Protein 1I26 (pdb70)

Structure (mmCIF, N/CA/C/O backbone):
data_1I26
#
_entry.id   1I26
#
loop_
_atom_site.group_PDB
_atom_site.id
_atom_site.type_symbol
_atom_site.label_atom_id
_atom_site.label_alt_id
_atom_site.label_comp_id
_atom_site.label_asym_id
_atom_site.label_entity_id
_atom_site.label_seq_id
_atom_site.pdbx_PDB_ins_code
_atom_site.Cartn_x
_atom_site.Cartn_y
_atom_site.Cartn_z
_atom_site.occupancy
_atom_site.B_iso_or_equiv
_atom_site.auth_seq_id
_atom_site.auth_comp_id
_atom_site.auth_asym_id
_atom_site.auth_atom_id
_atom_site.pdbx_PDB_model_num
ATOM 1 N N . ALA A 1 1 ? 2.870 -14.906 2.585 1.00 1.00 1 ALA A N 1
ATOM 2 C CA . ALA A 1 1 ? 3.403 -15.149 1.219 1.00 1.00 1 ALA A CA 1
ATOM 3 C C . ALA A 1 1 ? 2.874 -14.113 0.233 1.00 1.00 1 ALA A C 1
ATOM 4 O O . ALA A 1 1 ? 2.635 -14.419 -0.935 1.00 1.00 1 ALA A O 1
ATOM 13 N N . GLU A 1 2 ? 2.694 -12.886 0.711 1.00 1.00 2 GLU A N 1
ATOM 14 C CA . GLU A 1 2 ? 2.194 -11.804 -0.129 1.00 1.00 2 GLU A CA 1
ATOM 15 C C . GLU A 1 2 ? 3.234 -11.397 -1.168 1.00 1.00 2 GLU A C 1
ATOM 16 O O . GLU A 1 2 ? 4.434 -11.575 -0.962 1.00 1.00 2 GLU A O 1
ATOM 28 N N . LYS A 1 3 ? 2.764 -10.851 -2.285 1.00 1.00 3 LYS A N 1
ATOM 29 C CA . LYS A 1 3 ? 3.653 -10.418 -3.357 1.00 1.00 3 LYS A CA 1
ATOM 30 C C . LYS A 1 3 ? 4.496 -9.225 -2.917 1.00 1.00 3 LYS A C 1
ATOM 31 O O . LYS A 1 3 ? 4.369 -8.745 -1.790 1.00 1.00 3 LYS A O 1
ATOM 50 N N . ASP A 1 4 ? 5.355 -8.751 -3.813 1.00 1.00 4 ASP A N 1
ATOM 51 C CA . ASP A 1 4 ? 6.218 -7.614 -3.517 1.00 1.00 4 ASP A CA 1
ATOM 52 C C . ASP A 1 4 ? 5.392 -6.375 -3.188 1.00 1.00 4 ASP A C 1
ATOM 53 O O . ASP A 1 4 ? 5.630 -5.707 -2.181 1.00 1.00 4 ASP A O 1
ATOM 62 N N . CYS A 1 5 ? 4.419 -6.074 -4.042 1.00 1.00 5 CYS A N 1
ATOM 63 C CA . CYS A 1 5 ? 3.557 -4.915 -3.842 1.00 1.00 5 CYS A CA 1
ATOM 64 C C . CYS A 1 5 ? 2.600 -5.144 -2.677 1.00 1.00 5 CYS A C 1
ATOM 65 O O . CYS A 1 5 ? 2.381 -6.279 -2.255 1.00 1.00 5 CYS A O 1
ATOM 72 N N . ILE A 1 6 ? 2.034 -4.058 -2.160 1.00 1.00 6 ILE A N 1
ATOM 73 C CA . ILE A 1 6 ? 1.102 -4.139 -1.043 1.00 1.00 6 ILE A CA 1
ATOM 74 C C . ILE A 1 6 ? -0.306 -4.472 -1.523 1.00 1.00 6 ILE A C 1
ATOM 75 O O . ILE A 1 6 ? -0.836 -3.819 -2.422 1.00 1.00 6 ILE A O 1
ATOM 91 N N . ALA A 1 7 ? -0.908 -5.490 -0.917 1.00 1.00 7 ALA A N 1
ATOM 92 C CA . ALA A 1 7 ? -2.256 -5.906 -1.283 1.00 1.00 7 ALA A CA 1
ATOM 93 C C . ALA A 1 7 ? -3.286 -4.868 -0.843 1.00 1.00 7 ALA A C 1
ATOM 94 O O . ALA A 1 7 ? -3.001 -4.019 0.001 1.00 1.00 7 ALA A O 1
ATOM 101 N N . PRO A 1 8 ? -4.504 -4.924 -1.410 1.00 1.00 8 PRO A N 1
ATOM 102 C CA . PRO A 1 8 ? -5.577 -3.984 -1.068 1.00 1.00 8 PRO A CA 1
ATOM 103 C C . PRO A 1 8 ? -5.953 -4.054 0.407 1.00 1.00 8 PRO A C 1
ATOM 104 O O . PRO A 1 8 ? -6.167 -5.136 0.953 1.00 1.00 8 PRO A O 1
ATOM 115 N N . GLY A 1 9 ? -6.027 -2.893 1.048 1.00 1.00 9 GLY A N 1
ATOM 116 C CA . GLY A 1 9 ? -6.373 -2.845 2.456 1.00 1.00 9 GLY A CA 1
ATOM 117 C C . GLY A 1 9 ? -5.302 -3.456 3.339 1.00 1.00 9 GLY A C 1
ATOM 118 O O . GLY A 1 9 ? -5.557 -3.783 4.498 1.00 1.00 9 GLY A O 1
ATOM 122 N N . ALA A 1 10 ? -4.099 -3.610 2.792 1.00 1.00 10 ALA A N 1
ATOM 123 C CA . ALA A 1 10 ? -2.988 -4.185 3.541 1.00 1.00 10 ALA A CA 1
ATOM 124 C C . ALA A 1 10 ? -2.088 -3.091 4.109 1.00 1.00 10 ALA A C 1
ATOM 125 O O . ALA A 1 10 ? -1.892 -2.049 3.483 1.00 1.00 10 ALA A O 1
ATOM 132 N N . PRO A 1 11 ? -1.521 -3.313 5.307 1.00 1.00 11 PRO A N 1
ATOM 133 C CA . PRO A 1 11 ? -0.638 -2.338 5.951 1.00 1.00 11 PRO A CA 1
ATOM 134 C C . PRO A 1 11 ? 0.594 -2.034 5.108 1.00 1.00 11 PRO A C 1
ATOM 135 O O . PRO A 1 11 ? 1.634 -2.677 5.254 1.00 1.00 11 PRO A O 1
ATOM 146 N N . CYS A 1 12 ? 0.471 -1.047 4.227 1.00 1.00 12 CYS A N 1
ATOM 147 C CA . CYS A 1 12 ? 1.568 -0.652 3.363 1.00 1.00 12 CYS A CA 1
ATOM 148 C C . CYS A 1 12 ? 2.633 0.081 4.166 1.00 1.00 12 CYS A C 1
ATOM 149 O O . CYS A 1 12 ? 3.829 -0.050 3.904 1.00 1.00 12 CYS A O 1
ATOM 156 N N . PHE A 1 13 ? 2.183 0.851 5.149 1.00 1.00 13 PHE A N 1
ATOM 157 C CA . PHE A 1 13 ? 3.092 1.610 6.001 1.00 1.00 13 PHE A CA 1
ATOM 158 C C . PHE A 1 13 ? 4.084 0.685 6.699 1.00 1.00 13 PHE A C 1
ATOM 159 O O . PHE A 1 13 ? 3.716 -0.070 7.600 1.00 1.00 13 PHE A O 1
ATOM 176 N N . GLY A 1 14 ? 5.344 0.750 6.280 1.00 1.00 14 GLY A N 1
ATOM 177 C CA . GLY A 1 14 ? 6.368 -0.087 6.878 1.00 1.00 14 GLY A CA 1
ATOM 178 C C . GLY A 1 14 ? 7.462 -0.468 5.901 1.00 1.00 14 GLY A C 1
ATOM 179 O O . GLY A 1 14 ? 8.555 -0.864 6.307 1.00 1.00 14 GLY A O 1
ATOM 183 N N . THR A 1 15 ? 7.172 -0.350 4.610 1.00 1.00 15 THR A N 1
ATOM 184 C CA . THR A 1 15 ? 8.143 -0.688 3.575 1.00 1.00 15 THR A CA 1
ATOM 185 C C . THR A 1 15 ? 8.332 0.468 2.594 1.00 1.00 15 THR A C 1
ATOM 186 O O . THR A 1 15 ? 8.839 0.277 1.489 1.00 1.00 15 THR A O 1
ATOM 197 N N . ASP A 1 16 ? 7.921 1.668 3.002 1.00 1.00 16 ASP A N 1
ATOM 198 C CA . ASP A 1 16 ? 8.047 2.859 2.161 1.00 1.00 16 ASP A CA 1
ATOM 199 C C . ASP A 1 16 ? 7.640 2.579 0.713 1.00 1.00 16 ASP A C 1
ATOM 200 O O . ASP A 1 16 ? 8.101 3.252 -0.209 1.00 1.00 16 ASP A O 1
ATOM 209 N N . LYS A 1 17 ? 6.778 1.586 0.518 1.00 1.00 17 LYS A N 1
ATOM 210 C CA . LYS A 1 17 ? 6.317 1.226 -0.818 1.00 1.00 17 LYS A CA 1
ATOM 211 C C . LYS A 1 17 ? 4.797 1.342 -0.919 1.00 1.00 17 LYS A C 1
ATOM 212 O O . LYS A 1 17 ? 4.077 0.959 0.003 1.00 1.00 17 LYS A O 1
ATOM 231 N N . PRO A 1 18 ? 4.286 1.876 -2.043 1.00 1.00 18 PRO A N 1
ATOM 232 C CA . PRO A 1 18 ? 2.846 2.040 -2.253 1.00 1.00 18 PRO A CA 1
ATOM 233 C C . PRO A 1 18 ? 2.158 0.732 -2.625 1.00 1.00 18 PRO A C 1
ATOM 234 O O . PRO A 1 18 ? 2.783 -0.329 -2.641 1.00 1.00 18 PRO A O 1
ATOM 245 N N . CYS A 1 19 ? 0.867 0.817 -2.925 1.00 1.00 19 CYS A N 1
ATOM 246 C CA . CYS A 1 19 ? 0.090 -0.359 -3.300 1.00 1.00 19 CYS A CA 1
ATOM 247 C C . CYS A 1 19 ? 0.501 -0.868 -4.678 1.00 1.00 19 CYS A C 1
ATOM 248 O O . CYS A 1 19 ? 1.267 -0.217 -5.388 1.00 1.00 19 CYS A O 1
ATOM 255 N N . CYS A 1 20 ? -0.015 -2.035 -5.050 1.00 1.00 20 CYS A N 1
ATOM 256 C CA . CYS A 1 20 ? 0.295 -2.633 -6.344 1.00 1.00 20 CYS A CA 1
ATOM 257 C C . CYS A 1 20 ? -0.205 -1.759 -7.491 1.00 1.00 20 CYS A C 1
ATOM 258 O O . CYS A 1 20 ? 0.327 -1.812 -8.600 1.00 1.00 20 CYS A O 1
ATOM 265 N N . ASN A 1 21 ? -1.229 -0.956 -7.220 1.00 1.00 21 ASN A N 1
ATOM 266 C CA . ASN A 1 21 ? -1.798 -0.074 -8.226 1.00 1.00 21 ASN A CA 1
ATOM 267 C C . ASN A 1 21 ? -0.827 1.059 -8.561 1.00 1.00 21 ASN A C 1
ATOM 268 O O . ASN A 1 21 ? -0.206 1.635 -7.667 1.00 1.00 21 ASN A O 1
ATOM 279 N N . PRO A 1 22 ? -0.679 1.397 -9.857 1.00 1.00 22 PRO A N 1
ATOM 280 C CA . PRO A 1 22 ? 0.232 2.463 -10.295 1.00 1.00 22 PRO A CA 1
ATOM 281 C C . PRO A 1 22 ? -0.239 3.861 -9.903 1.00 1.00 22 PRO A C 1
ATOM 282 O O . PRO A 1 22 ? 0.399 4.857 -10.247 1.00 1.00 22 PRO A O 1
ATOM 293 N N . ARG A 1 23 ? -1.345 3.933 -9.178 1.00 1.00 23 ARG A N 1
ATOM 294 C CA . ARG A 1 23 ? -1.885 5.212 -8.735 1.00 1.00 23 ARG A CA 1
ATOM 295 C C . ARG A 1 23 ? -2.340 5.147 -7.277 1.00 1.00 23 ARG A C 1
ATOM 296 O O . ARG A 1 23 ? -3.008 6.058 -6.789 1.00 1.00 23 ARG A O 1
ATOM 317 N N . ALA A 1 24 ? -1.973 4.069 -6.583 1.00 1.00 24 ALA A N 1
ATOM 318 C CA . ALA A 1 24 ? -2.345 3.903 -5.183 1.00 1.00 24 ALA A CA 1
ATOM 319 C C . ALA A 1 24 ? -1.201 4.310 -4.262 1.00 1.00 24 ALA A C 1
ATOM 320 O O . ALA A 1 24 ? -0.129 3.706 -4.285 1.00 1.00 24 ALA A O 1
ATOM 327 N N . TRP A 1 25 ? -1.435 5.336 -3.449 1.00 1.00 25 TRP A N 1
ATOM 328 C CA . TRP A 1 25 ? -0.422 5.818 -2.521 1.00 1.00 25 TRP A CA 1
ATOM 329 C C . TRP A 1 25 ? -0.613 5.185 -1.149 1.00 1.00 25 TRP A C 1
ATOM 330 O O . TRP A 1 25 ? -1.680 4.655 -0.847 1.00 1.00 25 TRP A O 1
ATOM 351 N N . CYS A 1 26 ? 0.424 5.243 -0.323 1.00 1.00 26 CYS A N 1
ATOM 352 C CA . CYS A 1 26 ? 0.368 4.675 1.012 1.00 1.00 26 CYS A CA 1
ATOM 353 C C . CYS A 1 26 ? -0.557 5.492 1.911 1.00 1.00 26 CYS A C 1
ATOM 354 O O . CYS A 1 26 ? -0.638 6.714 1.785 1.00 1.00 26 CYS A O 1
ATOM 361 N N . SER A 1 27 ? -1.255 4.812 2.816 1.00 1.00 27 SER A N 1
ATOM 362 C CA . SER A 1 27 ? -2.172 5.482 3.731 1.00 1.00 27 SER A CA 1
ATOM 363 C C . SER A 1 27 ? -1.754 5.260 5.181 1.00 1.00 27 SER A C 1
ATOM 364 O O . SER A 1 27 ? -2.349 4.451 5.895 1.00 1.00 27 SER A O 1
ATOM 372 N N . SER A 1 28 ? -0.727 5.987 5.610 1.00 1.00 28 SER A N 1
ATOM 373 C CA . SER A 1 28 ? -0.229 5.874 6.975 1.00 1.00 28 SER A CA 1
ATOM 374 C C . SER A 1 28 ? -1.267 6.358 7.975 1.00 1.00 28 SER A C 1
ATOM 375 O O . SER A 1 28 ? -1.208 6.020 9.157 1.00 1.00 28 SER A O 1
ATOM 383 N N . TYR A 1 29 ? -2.238 7.121 7.488 1.00 1.00 29 TYR A N 1
ATOM 384 C CA . TYR A 1 29 ? -3.310 7.626 8.314 1.00 1.00 29 TYR A CA 1
ATOM 385 C C . TYR A 1 29 ? -3.893 6.496 9.131 1.00 1.00 29 TYR A C 1
ATOM 386 O O . TYR A 1 29 ? -4.194 6.635 10.316 1.00 1.00 29 TYR A O 1
ATOM 404 N N . ALA A 1 30 ? -4.037 5.371 8.457 1.00 1.00 30 ALA A N 1
ATOM 405 C CA . ALA A 1 30 ? -4.579 4.166 9.071 1.00 1.00 30 ALA A CA 1
ATOM 406 C C . ALA A 1 30 ? -3.730 2.948 8.727 1.00 1.00 30 ALA A C 1
ATOM 407 O O . ALA A 1 30 ? -4.221 1.819 8.727 1.00 1.00 30 ALA A O 1
ATOM 414 N N . ASN A 1 31 ? -2.451 3.183 8.433 1.00 1.00 31 ASN A N 1
ATOM 415 C CA . ASN A 1 31 ? -1.531 2.102 8.085 1.00 1.00 31 ASN A CA 1
ATOM 416 C C . ASN A 1 31 ? -2.166 1.143 7.079 1.00 1.00 31 ASN A C 1
ATOM 417 O O . ASN A 1 31 ? -2.695 0.097 7.455 1.00 1.00 31 ASN A O 1
ATOM 428 N N . LYS A 1 32 ? -2.113 1.506 5.800 1.00 1.00 32 LYS A N 1
ATOM 429 C CA . LYS A 1 32 ? -2.688 0.673 4.748 1.00 1.00 32 LYS A CA 1
ATOM 430 C C . LYS A 1 32 ? -2.521 1.328 3.381 1.00 1.00 32 LYS A C 1
ATOM 431 O O . LYS A 1 32 ? -2.404 2.548 3.278 1.00 1.00 32 LYS A O 1
ATOM 450 N N . CYS A 1 33 ? -2.510 0.511 2.333 1.00 1.00 33 CYS A N 1
ATOM 451 C CA . CYS A 1 33 ? -2.358 1.013 0.977 1.00 1.00 33 CYS A CA 1
ATOM 452 C C . CYS A 1 33 ? -3.608 1.776 0.537 1.00 1.00 33 CYS A C 1
ATOM 453 O O . CYS A 1 33 ? -4.722 1.257 0.604 1.00 1.00 33 CYS A O 1
ATOM 460 N N . LEU A 1 34 ? -3.413 3.013 0.095 1.00 1.00 34 LEU A N 1
ATOM 461 C CA . LEU A 1 34 ? -4.514 3.852 -0.351 1.00 1.00 34 LEU A CA 1
ATOM 462 C C . LEU A 1 34 ? -4.748 3.687 -1.852 1.00 1.00 34 LEU A C 1
ATOM 463 O O . LEU A 1 34 ? -3.766 3.789 -2.618 1.00 1.00 34 LEU A O 1
ATOM 480 N N . ALA A 1 1 ? 5.214 -14.537 2.294 1.00 1.00 1 ALA A N 2
ATOM 481 C CA . ALA A 1 1 ? 4.864 -13.118 2.020 1.00 1.00 1 ALA A CA 2
ATOM 482 C C . ALA A 1 1 ? 4.571 -12.903 0.540 1.00 1.00 1 ALA A C 2
ATOM 483 O O . ALA A 1 1 ? 5.263 -13.440 -0.325 1.00 1.00 1 ALA A O 2
ATOM 492 N N . GLU A 1 2 ? 3.541 -12.112 0.255 1.00 1.00 2 GLU A N 2
ATOM 493 C CA . GLU A 1 2 ? 3.157 -11.825 -1.122 1.00 1.00 2 GLU A CA 2
ATOM 494 C C . GLU A 1 2 ? 4.291 -11.133 -1.871 1.00 1.00 2 GLU A C 2
ATOM 495 O O . GLU A 1 2 ? 5.391 -10.973 -1.342 1.00 1.00 2 GLU A O 2
ATOM 507 N N . LYS A 1 3 ? 4.015 -10.724 -3.105 1.00 1.00 3 LYS A N 2
ATOM 508 C CA . LYS A 1 3 ? 5.013 -10.049 -3.927 1.00 1.00 3 LYS A CA 2
ATOM 509 C C . LYS A 1 3 ? 5.479 -8.756 -3.265 1.00 1.00 3 LYS A C 2
ATOM 510 O O . LYS A 1 3 ? 5.117 -8.466 -2.124 1.00 1.00 3 LYS A O 2
ATOM 529 N N . ASP A 1 4 ? 6.282 -7.983 -3.988 1.00 1.00 4 ASP A N 2
ATOM 530 C CA . ASP A 1 4 ? 6.798 -6.721 -3.470 1.00 1.00 4 ASP A CA 2
ATOM 531 C C . ASP A 1 4 ? 5.657 -5.764 -3.136 1.00 1.00 4 ASP A C 2
ATOM 532 O O . ASP A 1 4 ? 5.601 -5.208 -2.040 1.00 1.00 4 ASP A O 2
ATOM 541 N N . CYS A 1 5 ? 4.750 -5.578 -4.089 1.00 1.00 5 CYS A N 2
ATOM 542 C CA . CYS A 1 5 ? 3.610 -4.688 -3.897 1.00 1.00 5 CYS A CA 2
ATOM 543 C C . CYS A 1 5 ? 2.625 -5.274 -2.891 1.00 1.00 5 CYS A C 2
ATOM 544 O O . CYS A 1 5 ? 2.623 -6.480 -2.642 1.00 1.00 5 CYS A O 2
ATOM 551 N N . ILE A 1 6 ? 1.787 -4.416 -2.316 1.00 1.00 6 ILE A N 2
ATOM 552 C CA . ILE A 1 6 ? 0.799 -4.859 -1.339 1.00 1.00 6 ILE A CA 2
ATOM 553 C C . ILE A 1 6 ? -0.624 -4.593 -1.828 1.00 1.00 6 ILE A C 2
ATOM 554 O O . ILE A 1 6 ? -0.871 -3.639 -2.568 1.00 1.00 6 ILE A O 2
ATOM 570 N N . ALA A 1 7 ? -1.553 -5.450 -1.411 1.00 1.00 7 ALA A N 2
ATOM 571 C CA . ALA A 1 7 ? -2.952 -5.319 -1.801 1.00 1.00 7 ALA A CA 2
ATOM 572 C C . ALA A 1 7 ? -3.610 -4.112 -1.133 1.00 1.00 7 ALA A C 2
ATOM 573 O O . ALA A 1 7 ? -3.366 -3.831 0.042 1.00 1.00 7 ALA A O 2
ATOM 580 N N . PRO A 1 8 ? -4.465 -3.383 -1.873 1.00 1.00 8 PRO A N 2
ATOM 581 C CA . PRO A 1 8 ? -5.163 -2.208 -1.342 1.00 1.00 8 PRO A CA 2
ATOM 582 C C . PRO A 1 8 ? -6.031 -2.552 -0.138 1.00 1.00 8 PRO A C 2
ATOM 583 O O . PRO A 1 8 ? -6.810 -3.505 -0.173 1.00 1.00 8 PRO A O 2
ATOM 594 N N . GLY A 1 9 ? -5.888 -1.772 0.927 1.00 1.00 9 GLY A N 2
ATOM 595 C CA . GLY A 1 9 ? -6.662 -2.012 2.129 1.00 1.00 9 GLY A CA 2
ATOM 596 C C . GLY A 1 9 ? -5.838 -2.646 3.233 1.00 1.00 9 GLY A C 2
ATOM 597 O O . GLY A 1 9 ? -6.177 -2.531 4.411 1.00 1.00 9 GLY A O 2
ATOM 601 N N . ALA A 1 10 ? -4.753 -3.317 2.855 1.00 1.00 10 ALA A N 2
ATOM 602 C CA . ALA A 1 10 ? -3.885 -3.968 3.829 1.00 1.00 10 ALA A CA 2
ATOM 603 C C . ALA A 1 10 ? -2.949 -2.960 4.492 1.00 1.00 10 ALA A C 2
ATOM 604 O O . ALA A 1 10 ? -2.703 -1.878 3.955 1.00 1.00 10 ALA A O 2
ATOM 611 N N . PRO A 1 11 ? -2.400 -3.304 5.669 1.00 1.00 11 PRO A N 2
ATOM 612 C CA . PRO A 1 11 ? -1.482 -2.421 6.386 1.00 1.00 11 PRO A CA 2
ATOM 613 C C . PRO A 1 11 ? -0.176 -2.251 5.625 1.00 1.00 11 PRO A C 2
ATOM 614 O O . PRO A 1 11 ? 0.773 -3.011 5.820 1.00 1.00 11 PRO A O 2
ATOM 625 N N . CYS A 1 12 ? -0.136 -1.253 4.749 1.00 1.00 12 CYS A N 2
ATOM 626 C CA . CYS A 1 12 ? 1.050 -0.990 3.951 1.00 1.00 12 CYS A CA 2
ATOM 627 C C . CYS A 1 12 ? 2.169 -0.453 4.831 1.00 1.00 12 CYS A C 2
ATOM 628 O O . CYS A 1 12 ? 3.348 -0.707 4.586 1.00 1.00 12 CYS A O 2
ATOM 635 N N . PHE A 1 13 ? 1.783 0.288 5.862 1.00 1.00 13 PHE A N 2
ATOM 636 C CA . PHE A 1 13 ? 2.747 0.865 6.794 1.00 1.00 13 PHE A CA 2
ATOM 637 C C . PHE A 1 13 ? 3.680 -0.206 7.352 1.00 1.00 13 PHE A C 2
ATOM 638 O O . PHE A 1 13 ? 3.258 -1.064 8.128 1.00 1.00 13 PHE A O 2
ATOM 655 N N . GLY A 1 14 ? 4.950 -0.150 6.960 1.00 1.00 14 GLY A N 2
ATOM 656 C CA . GLY A 1 14 ? 5.913 -1.123 7.443 1.00 1.00 14 GLY A CA 2
ATOM 657 C C . GLY A 1 14 ? 7.013 -1.423 6.443 1.00 1.00 14 GLY A C 2
ATOM 658 O O . GLY A 1 14 ? 8.062 -1.951 6.811 1.00 1.00 14 GLY A O 2
ATOM 662 N N . THR A 1 15 ? 6.778 -1.092 5.179 1.00 1.00 15 THR A N 2
ATOM 663 C CA . THR A 1 15 ? 7.766 -1.341 4.135 1.00 1.00 15 THR A CA 2
ATOM 664 C C . THR A 1 15 ? 7.895 -0.148 3.181 1.00 1.00 15 THR A C 2
ATOM 665 O O . THR A 1 15 ? 8.529 -0.246 2.131 1.00 1.00 15 THR A O 2
ATOM 676 N N . ASP A 1 16 ? 7.300 0.981 3.561 1.00 1.00 16 ASP A N 2
ATOM 677 C CA . ASP A 1 16 ? 7.357 2.205 2.760 1.00 1.00 16 ASP A CA 2
ATOM 678 C C . ASP A 1 16 ? 7.100 1.953 1.273 1.00 1.00 16 ASP A C 2
ATOM 679 O O . ASP A 1 16 ? 7.516 2.745 0.427 1.00 1.00 16 ASP A O 2
ATOM 688 N N . LYS A 1 17 ? 6.408 0.866 0.954 1.00 1.00 17 LYS A N 2
ATOM 689 C CA . LYS A 1 17 ? 6.102 0.549 -0.441 1.00 1.00 17 LYS A CA 2
ATOM 690 C C . LYS A 1 17 ? 4.623 0.787 -0.738 1.00 1.00 17 LYS A C 2
ATOM 691 O O . LYS A 1 17 ? 3.759 0.455 0.074 1.00 1.00 17 LYS A O 2
ATOM 710 N N . PRO A 1 18 ? 4.308 1.374 -1.908 1.00 1.00 18 PRO A N 2
ATOM 711 C CA . PRO A 1 18 ? 2.926 1.660 -2.299 1.00 1.00 18 PRO A CA 2
ATOM 712 C C . PRO A 1 18 ? 2.182 0.425 -2.791 1.00 1.00 18 PRO A C 2
ATOM 713 O O . PRO A 1 18 ? 2.712 -0.687 -2.775 1.00 1.00 18 PRO A O 2
ATOM 724 N N . CYS A 1 19 ? 0.946 0.634 -3.230 1.00 1.00 19 CYS A N 2
ATOM 725 C CA . CYS A 1 19 ? 0.114 -0.452 -3.732 1.00 1.00 19 CYS A CA 2
ATOM 726 C C . CYS A 1 19 ? 0.619 -0.955 -5.078 1.00 1.00 19 CYS A C 2
ATOM 727 O O . CYS A 1 19 ? 1.357 -0.260 -5.775 1.00 1.00 19 CYS A O 2
ATOM 734 N N . CYS A 1 20 ? 0.201 -2.161 -5.447 1.00 1.00 20 CYS A N 2
ATOM 735 C CA . CYS A 1 20 ? 0.599 -2.741 -6.722 1.00 1.00 20 CYS A CA 2
ATOM 736 C C . CYS A 1 20 ? 0.043 -1.910 -7.871 1.00 1.00 20 CYS A C 2
ATOM 737 O O . CYS A 1 20 ? 0.678 -1.767 -8.916 1.00 1.00 20 CYS A O 2
ATOM 744 N N . ASN A 1 21 ? -1.148 -1.356 -7.661 1.00 1.00 21 ASN A N 2
ATOM 745 C CA . ASN A 1 21 ? -1.800 -0.528 -8.664 1.00 1.00 21 ASN A CA 2
ATOM 746 C C . ASN A 1 21 ? -1.069 0.804 -8.820 1.00 1.00 21 ASN A C 2
ATOM 747 O O . ASN A 1 21 ? -0.651 1.407 -7.831 1.00 1.00 21 ASN A O 2
ATOM 758 N N . PRO A 1 22 ? -0.909 1.291 -10.065 1.00 1.00 22 PRO A N 2
ATOM 759 C CA . PRO A 1 22 ? -0.226 2.562 -10.328 1.00 1.00 22 PRO A CA 2
ATOM 760 C C . PRO A 1 22 ? -1.040 3.776 -9.889 1.00 1.00 22 PRO A C 2
ATOM 761 O O . PRO A 1 22 ? -0.637 4.918 -10.112 1.00 1.00 22 PRO A O 2
ATOM 772 N N . ARG A 1 23 ? -2.182 3.525 -9.261 1.00 1.00 23 ARG A N 2
ATOM 773 C CA . ARG A 1 23 ? -3.048 4.594 -8.786 1.00 1.00 23 ARG A CA 2
ATOM 774 C C . ARG A 1 23 ? -3.234 4.527 -7.270 1.00 1.00 23 ARG A C 2
ATOM 775 O O . ARG A 1 23 ? -3.809 5.436 -6.671 1.00 1.00 23 ARG A O 2
ATOM 796 N N . ALA A 1 24 ? -2.749 3.451 -6.649 1.00 1.00 24 ALA A N 2
ATOM 797 C CA . ALA A 1 24 ? -2.874 3.288 -5.204 1.00 1.00 24 ALA A CA 2
ATOM 798 C C . ALA A 1 24 ? -1.535 3.521 -4.510 1.00 1.00 24 ALA A C 2
ATOM 799 O O . ALA A 1 24 ? -0.498 3.032 -4.961 1.00 1.00 24 ALA A O 2
ATOM 806 N N . TRP A 1 25 ? -1.557 4.280 -3.415 1.00 1.00 25 TRP A N 2
ATOM 807 C CA . TRP A 1 25 ? -0.339 4.584 -2.682 1.00 1.00 25 TRP A CA 2
ATOM 808 C C . TRP A 1 25 ? -0.468 4.235 -1.201 1.00 1.00 25 TRP A C 2
ATOM 809 O O . TRP A 1 25 ? -1.552 3.911 -0.715 1.00 1.00 25 TRP A O 2
ATOM 830 N N . CYS A 1 26 ? 0.658 4.298 -0.498 1.00 1.00 26 CYS A N 2
ATOM 831 C CA . CYS A 1 26 ? 0.711 3.989 0.925 1.00 1.00 26 CYS A CA 2
ATOM 832 C C . CYS A 1 26 ? 0.018 5.062 1.766 1.00 1.00 26 CYS A C 2
ATOM 833 O O . CYS A 1 26 ? 0.133 6.255 1.483 1.00 1.00 26 CYS A O 2
ATOM 840 N N . SER A 1 27 ? -0.683 4.631 2.815 1.00 1.00 27 SER A N 2
ATOM 841 C CA . SER A 1 27 ? -1.372 5.555 3.712 1.00 1.00 27 SER A CA 2
ATOM 842 C C . SER A 1 27 ? -0.982 5.280 5.162 1.00 1.00 27 SER A C 2
ATOM 843 O O . SER A 1 27 ? -1.748 4.684 5.926 1.00 1.00 27 SER A O 2
ATOM 851 N N . SER A 1 28 ? 0.217 5.718 5.534 1.00 1.00 28 SER A N 2
ATOM 852 C CA . SER A 1 28 ? 0.714 5.525 6.889 1.00 1.00 28 SER A CA 2
ATOM 853 C C . SER A 1 28 ? -0.106 6.329 7.886 1.00 1.00 28 SER A C 2
ATOM 854 O O . SER A 1 28 ? -0.116 6.031 9.080 1.00 1.00 28 SER A O 2
ATOM 862 N N . TYR A 1 29 ? -0.822 7.328 7.381 1.00 1.00 29 TYR A N 2
ATOM 863 C CA . TYR A 1 29 ? -1.674 8.160 8.197 1.00 1.00 29 TYR A CA 2
ATOM 864 C C . TYR A 1 29 ? -2.532 7.293 9.088 1.00 1.00 29 TYR A C 2
ATOM 865 O O . TYR A 1 29 ? -2.748 7.581 10.265 1.00 1.00 29 TYR A O 2
ATOM 883 N N . ALA A 1 30 ? -3.013 6.221 8.489 1.00 1.00 30 ALA A N 2
ATOM 884 C CA . ALA A 1 30 ? -3.861 5.266 9.188 1.00 1.00 30 ALA A CA 2
ATOM 885 C C . ALA A 1 30 ? -3.453 3.835 8.866 1.00 1.00 30 ALA A C 2
ATOM 886 O O . ALA A 1 30 ? -4.278 2.922 8.909 1.00 1.00 30 ALA A O 2
ATOM 893 N N . ASN A 1 31 ? -2.176 3.646 8.539 1.00 1.00 31 ASN A N 2
ATOM 894 C CA . ASN A 1 31 ? -1.657 2.322 8.203 1.00 1.00 31 ASN A CA 2
ATOM 895 C C . ASN A 1 31 ? -2.609 1.586 7.260 1.00 1.00 31 ASN A C 2
ATOM 896 O O . ASN A 1 31 ? -3.482 0.840 7.703 1.00 1.00 31 ASN A O 2
ATOM 907 N N . LYS A 1 32 ? -2.441 1.804 5.958 1.00 1.00 32 LYS A N 2
ATOM 908 C CA . LYS A 1 32 ? -3.289 1.156 4.960 1.00 1.00 32 LYS A CA 2
ATOM 909 C C . LYS A 1 32 ? -3.089 1.776 3.584 1.00 1.00 32 LYS A C 2
ATOM 910 O O . LYS A 1 32 ? -2.716 2.937 3.469 1.00 1.00 32 LYS A O 2
ATOM 929 N N . CYS A 1 33 ? -3.339 0.996 2.541 1.00 1.00 33 CYS A N 2
ATOM 930 C CA . CYS A 1 33 ? -3.190 1.482 1.178 1.00 1.00 33 CYS A CA 2
ATOM 931 C C . CYS A 1 33 ? -4.273 2.486 0.823 1.00 1.00 33 CYS A C 2
ATOM 932 O O . CYS A 1 33 ? -5.172 2.772 1.614 1.00 1.00 33 CYS A O 2
ATOM 939 N N . LEU A 1 34 ? -4.166 3.003 -0.386 1.00 1.00 34 LEU A N 2
ATOM 940 C CA . LEU A 1 34 ? -5.114 3.975 -0.909 1.00 1.00 34 LEU A CA 2
ATOM 941 C C . LEU A 1 34 ? -5.623 3.548 -2.279 1.00 1.00 34 LEU A C 2
ATOM 942 O O . LEU A 1 34 ? -4.827 3.593 -3.239 1.00 1.00 34 LEU A O 2
ATOM 959 N N . ALA A 1 1 ? -0.832 -15.792 -3.452 1.00 1.00 1 ALA A N 3
ATOM 960 C CA . ALA A 1 1 ? 0.594 -15.499 -3.749 1.00 1.00 1 ALA A CA 3
ATOM 961 C C . ALA A 1 1 ? 0.876 -14.003 -3.657 1.00 1.00 1 ALA A C 3
ATOM 962 O O . ALA A 1 1 ? 0.957 -13.313 -4.673 1.00 1.00 1 ALA A O 3
ATOM 971 N N . GLU A 1 2 ? 1.025 -13.509 -2.433 1.00 1.00 2 GLU A N 3
ATOM 972 C CA . GLU A 1 2 ? 1.299 -12.094 -2.208 1.00 1.00 2 GLU A CA 3
ATOM 973 C C . GLU A 1 2 ? 2.708 -11.733 -2.667 1.00 1.00 2 GLU A C 3
ATOM 974 O O . GLU A 1 2 ? 3.695 -12.183 -2.086 1.00 1.00 2 GLU A O 3
ATOM 986 N N . LYS A 1 3 ? 2.793 -10.917 -3.712 1.00 1.00 3 LYS A N 3
ATOM 987 C CA . LYS A 1 3 ? 4.082 -10.495 -4.249 1.00 1.00 3 LYS A CA 3
ATOM 988 C C . LYS A 1 3 ? 4.788 -9.546 -3.286 1.00 1.00 3 LYS A C 3
ATOM 989 O O . LYS A 1 3 ? 4.363 -9.376 -2.143 1.00 1.00 3 LYS A O 3
ATOM 1008 N N . ASP A 1 4 ? 5.869 -8.931 -3.754 1.00 1.00 4 ASP A N 3
ATOM 1009 C CA . ASP A 1 4 ? 6.635 -8.000 -2.934 1.00 1.00 4 ASP A CA 3
ATOM 1010 C C . ASP A 1 4 ? 5.768 -6.823 -2.494 1.00 1.00 4 ASP A C 3
ATOM 1011 O O . ASP A 1 4 ? 5.963 -6.266 -1.415 1.00 1.00 4 ASP A O 3
ATOM 1020 N N . CYS A 1 5 ? 4.812 -6.452 -3.339 1.00 1.00 5 CYS A N 3
ATOM 1021 C CA . CYS A 1 5 ? 3.915 -5.342 -3.038 1.00 1.00 5 CYS A CA 3
ATOM 1022 C C . CYS A 1 5 ? 2.923 -5.725 -1.945 1.00 1.00 5 CYS A C 3
ATOM 1023 O O . CYS A 1 5 ? 2.995 -6.818 -1.383 1.00 1.00 5 CYS A O 3
ATOM 1030 N N . ILE A 1 6 ? 1.998 -4.818 -1.645 1.00 1.00 6 ILE A N 3
ATOM 1031 C CA . ILE A 1 6 ? 0.995 -5.065 -0.617 1.00 1.00 6 ILE A CA 3
ATOM 1032 C C . ILE A 1 6 ? -0.394 -4.632 -1.078 1.00 1.00 6 ILE A C 3
ATOM 1033 O O . ILE A 1 6 ? -0.618 -3.466 -1.403 1.00 1.00 6 ILE A O 3
ATOM 1049 N N . ALA A 1 7 ? -1.324 -5.582 -1.105 1.00 1.00 7 ALA A N 3
ATOM 1050 C CA . ALA A 1 7 ? -2.694 -5.306 -1.521 1.00 1.00 7 ALA A CA 3
ATOM 1051 C C . ALA A 1 7 ? -3.426 -4.458 -0.482 1.00 1.00 7 ALA A C 3
ATOM 1052 O O . ALA A 1 7 ? -2.911 -4.219 0.611 1.00 1.00 7 ALA A O 3
ATOM 1059 N N . PRO A 1 8 ? -4.647 -3.998 -0.807 1.00 1.00 8 PRO A N 3
ATOM 1060 C CA . PRO A 1 8 ? -5.453 -3.179 0.106 1.00 1.00 8 PRO A CA 3
ATOM 1061 C C . PRO A 1 8 ? -5.630 -3.841 1.467 1.00 1.00 8 PRO A C 3
ATOM 1062 O O . PRO A 1 8 ? -5.832 -5.052 1.557 1.00 1.00 8 PRO A O 3
ATOM 1073 N N . GLY A 1 9 ? -5.550 -3.042 2.527 1.00 1.00 9 GLY A N 3
ATOM 1074 C CA . GLY A 1 9 ? -5.701 -3.576 3.866 1.00 1.00 9 GLY A CA 3
ATOM 1075 C C . GLY A 1 9 ? -4.367 -3.869 4.524 1.00 1.00 9 GLY A C 3
ATOM 1076 O O . GLY A 1 9 ? -4.254 -3.847 5.749 1.00 1.00 9 GLY A O 3
ATOM 1080 N N . ALA A 1 10 ? -3.354 -4.143 3.708 1.00 1.00 10 ALA A N 3
ATOM 1081 C CA . ALA A 1 10 ? -2.023 -4.440 4.219 1.00 1.00 10 ALA A CA 3
ATOM 1082 C C . ALA A 1 10 ? -1.377 -3.190 4.816 1.00 1.00 10 ALA A C 3
ATOM 1083 O O . ALA A 1 10 ? -1.355 -2.133 4.182 1.00 1.00 10 ALA A O 3
ATOM 1090 N N . PRO A 1 11 ? -0.842 -3.292 6.048 1.00 1.00 11 PRO A N 3
ATOM 1091 C CA . PRO A 1 11 ? -0.198 -2.161 6.725 1.00 1.00 11 PRO A CA 3
ATOM 1092 C C . PRO A 1 11 ? 1.040 -1.670 5.986 1.00 1.00 11 PRO A C 3
ATOM 1093 O O . PRO A 1 11 ? 2.157 -2.105 6.265 1.00 1.00 11 PRO A O 3
ATOM 1104 N N . CYS A 1 12 ? 0.833 -0.759 5.042 1.00 1.00 12 CYS A N 3
ATOM 1105 C CA . CYS A 1 12 ? 1.927 -0.205 4.261 1.00 1.00 12 CYS A CA 3
ATOM 1106 C C . CYS A 1 12 ? 2.699 0.843 5.062 1.00 1.00 12 CYS A C 3
ATOM 1107 O O . CYS A 1 12 ? 3.880 1.080 4.805 1.00 1.00 12 CYS A O 3
ATOM 1114 N N . PHE A 1 13 ? 2.013 1.472 6.026 1.00 1.00 13 PHE A N 3
ATOM 1115 C CA . PHE A 1 13 ? 2.611 2.510 6.879 1.00 1.00 13 PHE A CA 3
ATOM 1116 C C . PHE A 1 13 ? 4.140 2.472 6.849 1.00 1.00 13 PHE A C 3
ATOM 1117 O O . PHE A 1 13 ? 4.761 1.543 7.364 1.00 1.00 13 PHE A O 3
ATOM 1134 N N . GLY A 1 14 ? 4.732 3.490 6.235 1.00 1.00 14 GLY A N 3
ATOM 1135 C CA . GLY A 1 14 ? 6.177 3.564 6.135 1.00 1.00 14 GLY A CA 3
ATOM 1136 C C . GLY A 1 14 ? 6.623 4.175 4.826 1.00 1.00 14 GLY A C 3
ATOM 1137 O O . GLY A 1 14 ? 7.647 4.853 4.762 1.00 1.00 14 GLY A O 3
ATOM 1141 N N . THR A 1 15 ? 5.837 3.932 3.783 1.00 1.00 15 THR A N 3
ATOM 1142 C CA . THR A 1 15 ? 6.115 4.454 2.441 1.00 1.00 15 THR A CA 3
ATOM 1143 C C . THR A 1 15 ? 7.191 3.640 1.720 1.00 1.00 15 THR A C 3
ATOM 1144 O O . THR A 1 15 ? 7.385 3.796 0.516 1.00 1.00 15 THR A O 3
ATOM 1155 N N . ASP A 1 16 ? 7.886 2.768 2.447 1.00 1.00 16 ASP A N 3
ATOM 1156 C CA . ASP A 1 16 ? 8.931 1.947 1.849 1.00 1.00 16 ASP A CA 3
ATOM 1157 C C . ASP A 1 16 ? 8.348 0.755 1.091 1.00 1.00 16 ASP A C 3
ATOM 1158 O O . ASP A 1 16 ? 9.077 -0.156 0.699 1.00 1.00 16 ASP A O 3
ATOM 1167 N N . LYS A 1 17 ? 7.035 0.767 0.885 1.00 1.00 17 LYS A N 3
ATOM 1168 C CA . LYS A 1 17 ? 6.364 -0.312 0.172 1.00 1.00 17 LYS A CA 3
ATOM 1169 C C . LYS A 1 17 ? 4.913 0.056 -0.128 1.00 1.00 17 LYS A C 3
ATOM 1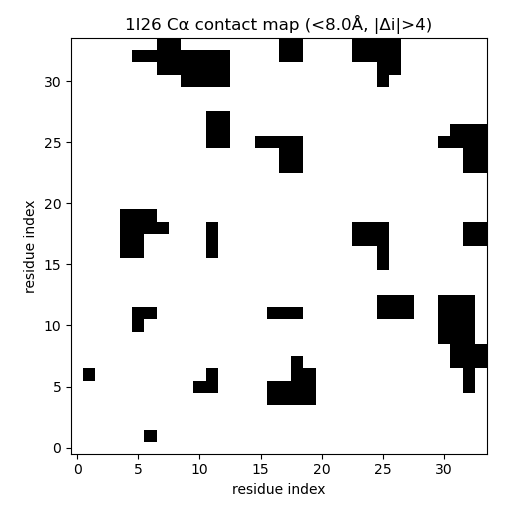170 O O . LYS A 1 17 ? 4.012 -0.267 0.647 1.00 1.00 17 LYS A O 3
ATOM 1189 N N . PRO A 1 18 ? 4.662 0.739 -1.258 1.00 1.00 18 PRO A N 3
ATOM 1190 C CA . PRO A 1 18 ? 3.309 1.145 -1.646 1.00 1.00 18 PRO A CA 3
ATOM 1191 C C . PRO A 1 18 ? 2.442 -0.044 -2.034 1.00 1.00 18 PRO A C 3
ATOM 1192 O O . PRO A 1 18 ? 2.865 -1.196 -1.929 1.00 1.00 18 PRO A O 3
ATOM 1203 N N . CYS A 1 19 ? 1.227 0.241 -2.484 1.00 1.00 19 CYS A N 3
ATOM 1204 C CA . CYS A 1 19 ? 0.303 -0.810 -2.890 1.00 1.00 19 CYS A CA 3
ATOM 1205 C C . CYS A 1 19 ? 0.758 -1.466 -4.188 1.00 1.00 19 CYS A C 3
ATOM 1206 O O . CYS A 1 19 ? 1.603 -0.928 -4.904 1.00 1.00 19 CYS A O 3
ATOM 1213 N N . CYS A 1 20 ? 0.189 -2.628 -4.489 1.00 1.00 20 CYS A N 3
ATOM 1214 C CA . CYS A 1 20 ? 0.534 -3.353 -5.707 1.00 1.00 20 CYS A CA 3
ATOM 1215 C C . CYS A 1 20 ? 0.246 -2.505 -6.941 1.00 1.00 20 CYS A C 3
ATOM 1216 O O . CYS A 1 20 ? 1.007 -2.521 -7.909 1.00 1.00 20 CYS A O 3
ATOM 1223 N N . ASN A 1 21 ? -0.855 -1.761 -6.899 1.00 1.00 21 ASN A N 3
ATOM 1224 C CA . ASN A 1 21 ? -1.240 -0.902 -8.010 1.00 1.00 21 ASN A CA 3
ATOM 1225 C C . ASN A 1 21 ? -0.286 0.285 -8.131 1.00 1.00 21 ASN A C 3
ATOM 1226 O O . ASN A 1 21 ? 0.075 0.902 -7.129 1.00 1.00 21 ASN A O 3
ATOM 1237 N N . PRO A 1 22 ? 0.135 0.628 -9.363 1.00 1.00 22 PRO A N 3
ATOM 1238 C CA . PRO A 1 22 ? 1.051 1.751 -9.597 1.00 1.00 22 PRO A CA 3
ATOM 1239 C C . PRO A 1 22 ? 0.395 3.111 -9.374 1.00 1.00 22 PRO A C 3
ATOM 1240 O O . PRO A 1 22 ? 1.021 4.152 -9.575 1.00 1.00 22 PRO A O 3
ATOM 1251 N N . ARG A 1 23 ? -0.862 3.096 -8.952 1.00 1.00 23 ARG A N 3
ATOM 1252 C CA . ARG A 1 23 ? -1.600 4.323 -8.695 1.00 1.00 23 ARG A CA 3
ATOM 1253 C C . ARG A 1 23 ? -2.030 4.414 -7.230 1.00 1.00 23 ARG A C 3
ATOM 1254 O O . ARG A 1 23 ? -2.540 5.444 -6.790 1.00 1.00 23 ARG A O 3
ATOM 1275 N N . ALA A 1 24 ? -1.824 3.334 -6.476 1.00 1.00 24 ALA A N 3
ATOM 1276 C CA . ALA A 1 24 ? -2.196 3.308 -5.066 1.00 1.00 24 ALA A CA 3
ATOM 1277 C C . ALA A 1 24 ? -1.012 3.674 -4.176 1.00 1.00 24 ALA A C 3
ATOM 1278 O O . ALA A 1 24 ? -0.029 2.934 -4.095 1.00 1.00 24 ALA A O 3
ATOM 1285 N N . TRP A 1 25 ? -1.116 4.817 -3.504 1.00 1.00 25 TRP A N 3
ATOM 1286 C CA . TRP A 1 25 ? -0.058 5.281 -2.616 1.00 1.00 25 TRP A CA 3
ATOM 1287 C C . TRP A 1 25 ? -0.305 4.789 -1.196 1.00 1.00 25 TRP A C 3
ATOM 1288 O O . TRP A 1 25 ? -1.349 4.210 -0.910 1.00 1.00 25 TRP A O 3
ATOM 1309 N N . CYS A 1 26 ? 0.658 5.018 -0.313 1.00 1.00 26 CYS A N 3
ATOM 1310 C CA . CYS A 1 26 ? 0.541 4.591 1.071 1.00 1.00 26 CYS A CA 3
ATOM 1311 C C . CYS A 1 26 ? -0.506 5.417 1.819 1.00 1.00 26 CYS A C 3
ATOM 1312 O O . CYS A 1 26 ? -0.649 6.616 1.580 1.00 1.00 26 CYS A O 3
ATOM 1319 N N . SER A 1 27 ? -1.230 4.769 2.731 1.00 1.00 27 SER A N 3
ATOM 1320 C CA . SER A 1 27 ? -2.255 5.445 3.516 1.00 1.00 27 SER A CA 3
ATOM 1321 C C . SER A 1 27 ? -1.931 5.356 5.004 1.00 1.00 27 SER A C 3
ATOM 1322 O O . SER A 1 27 ? -2.539 4.576 5.738 1.00 1.00 27 SER A O 3
ATOM 1330 N N . SER A 1 28 ? -0.964 6.155 5.442 1.00 1.00 28 SER A N 3
ATOM 1331 C CA . SER A 1 28 ? -0.552 6.164 6.839 1.00 1.00 28 SER A CA 3
ATOM 1332 C C . SER A 1 28 ? -1.692 6.593 7.751 1.00 1.00 28 SER A C 3
ATOM 1333 O O . SER A 1 28 ? -1.668 6.328 8.953 1.00 1.00 28 SER A O 3
ATOM 1341 N N . TYR A 1 29 ? -2.705 7.224 7.169 1.00 1.00 29 TYR A N 3
ATOM 1342 C CA . TYR A 1 29 ? -3.869 7.660 7.908 1.00 1.00 29 TYR A CA 3
ATOM 1343 C C . TYR A 1 29 ? -4.360 6.535 8.792 1.00 1.00 29 TYR A C 3
ATOM 1344 O O . TYR A 1 29 ? -4.719 6.727 9.954 1.00 1.00 29 TYR A O 3
ATOM 1362 N N . ALA A 1 30 ? -4.359 5.355 8.202 1.00 1.00 30 ALA A N 3
ATOM 1363 C CA . ALA A 1 30 ? -4.792 4.145 8.888 1.00 1.00 30 ALA A CA 3
ATOM 1364 C C . ALA A 1 30 ? -3.818 2.996 8.649 1.00 1.00 30 ALA A C 3
ATOM 1365 O O . ALA A 1 30 ? -4.196 1.827 8.726 1.00 1.00 30 ALA A O 3
ATOM 1372 N N . ASN A 1 31 ? -2.562 3.335 8.360 1.00 1.00 31 ASN A N 3
ATOM 1373 C CA . ASN A 1 31 ? -1.531 2.328 8.110 1.00 1.00 31 ASN A CA 3
ATOM 1374 C C . ASN A 1 31 ? -2.043 1.236 7.170 1.00 1.00 31 ASN A C 3
ATOM 1375 O O . ASN A 1 31 ? -2.318 0.119 7.604 1.00 1.00 31 ASN A O 3
ATOM 1386 N N . LYS A 1 32 ? -2.155 1.569 5.885 1.00 1.00 32 LYS A N 3
ATOM 1387 C CA . LYS A 1 32 ? -2.627 0.622 4.875 1.00 1.00 32 LYS A CA 3
ATOM 1388 C C . LYS A 1 32 ? -2.409 1.182 3.476 1.00 1.00 32 LYS A C 3
ATOM 1389 O O . LYS A 1 32 ? -2.162 2.376 3.307 1.00 1.00 32 LYS A O 3
ATOM 1408 N N . CYS A 1 33 ? -2.513 0.318 2.473 1.00 1.00 33 CYS A N 3
ATOM 1409 C CA . CYS A 1 33 ? -2.339 0.741 1.091 1.00 1.00 33 CYS A CA 3
ATOM 1410 C C . CYS A 1 33 ? -3.512 1.613 0.646 1.00 1.00 33 CYS A C 3
ATOM 1411 O O . CYS A 1 33 ? -4.673 1.226 0.780 1.00 1.00 33 CYS A O 3
ATOM 1418 N N . LEU A 1 34 ? -3.198 2.787 0.117 1.00 1.00 34 LEU A N 3
ATOM 1419 C CA . LEU A 1 34 ? -4.214 3.717 -0.350 1.00 1.00 34 LEU A CA 3
ATOM 1420 C C . LEU A 1 34 ? -4.480 3.521 -1.842 1.00 1.00 34 LEU A C 3
ATOM 1421 O O . LEU A 1 34 ? -3.504 3.524 -2.621 1.00 1.00 34 LEU A O 3
ATOM 1438 N N . ALA A 1 1 ? 5.753 -12.947 3.864 1.00 1.00 1 ALA A N 4
ATOM 1439 C CA . ALA A 1 1 ? 6.187 -11.659 3.263 1.00 1.00 1 ALA A CA 4
ATOM 1440 C C . ALA A 1 1 ? 5.525 -11.438 1.907 1.00 1.00 1 ALA A C 4
ATOM 1441 O O . ALA A 1 1 ? 5.750 -12.197 0.965 1.00 1.00 1 ALA A O 4
ATOM 1450 N N . GLU A 1 2 ? 4.710 -10.393 1.816 1.00 1.00 2 GLU A N 4
ATOM 1451 C CA . GLU A 1 2 ? 4.016 -10.071 0.574 1.00 1.00 2 GLU A CA 4
ATOM 1452 C C . GLU A 1 2 ? 4.994 -9.565 -0.481 1.00 1.00 2 GLU A C 4
ATOM 1453 O O . GLU A 1 2 ? 6.094 -9.117 -0.157 1.00 1.00 2 GLU A O 4
ATOM 1465 N N . LYS A 1 3 ? 4.585 -9.639 -1.743 1.00 1.00 3 LYS A N 4
ATOM 1466 C CA . LYS A 1 3 ? 5.425 -9.188 -2.847 1.00 1.00 3 LYS A CA 4
ATOM 1467 C C . LYS A 1 3 ? 5.763 -7.707 -2.703 1.00 1.00 3 LYS A C 4
ATOM 1468 O O . LYS A 1 3 ? 5.410 -7.073 -1.709 1.00 1.00 3 LYS A O 4
ATOM 1487 N N . ASP A 1 4 ? 6.449 -7.162 -3.703 1.00 1.00 4 ASP A N 4
ATOM 1488 C CA . ASP A 1 4 ? 6.835 -5.755 -3.689 1.00 1.00 4 ASP A CA 4
ATOM 1489 C C . ASP A 1 4 ? 5.612 -4.854 -3.538 1.00 1.00 4 ASP A C 4
ATOM 1490 O O . ASP A 1 4 ? 5.704 -3.754 -2.994 1.00 1.00 4 ASP A O 4
ATOM 1499 N N . CYS A 1 5 ? 4.469 -5.328 -4.024 1.00 1.00 5 CYS A N 4
ATOM 1500 C CA . CYS A 1 5 ? 3.229 -4.565 -3.942 1.00 1.00 5 CYS A CA 4
ATOM 1501 C C . CYS A 1 5 ? 2.209 -5.279 -3.061 1.00 1.00 5 CYS A C 4
ATOM 1502 O O . CYS A 1 5 ? 2.292 -6.490 -2.857 1.00 1.00 5 CYS A O 4
ATOM 1509 N N . ILE A 1 6 ? 1.246 -4.524 -2.543 1.00 1.00 6 ILE A N 4
ATOM 1510 C CA . ILE A 1 6 ? 0.212 -5.094 -1.688 1.00 1.00 6 ILE A CA 4
ATOM 1511 C C . ILE A 1 6 ? -1.182 -4.685 -2.157 1.00 1.00 6 ILE A C 4
ATOM 1512 O O . ILE A 1 6 ? -1.348 -3.675 -2.844 1.00 1.00 6 ILE A O 4
ATOM 1528 N N . ALA A 1 7 ? -2.180 -5.482 -1.784 1.00 1.00 7 ALA A N 4
ATOM 1529 C CA . ALA A 1 7 ? -3.562 -5.212 -2.164 1.00 1.00 7 ALA A CA 4
ATOM 1530 C C . ALA A 1 7 ? -4.111 -3.990 -1.430 1.00 1.00 7 ALA A C 4
ATOM 1531 O O . ALA A 1 7 ? -3.891 -3.825 -0.228 1.00 1.00 7 ALA A O 4
ATOM 1538 N N . PRO A 1 8 ? -4.847 -3.115 -2.141 1.00 1.00 8 PRO A N 4
ATOM 1539 C CA . PRO A 1 8 ? -5.431 -1.911 -1.544 1.00 1.00 8 PRO A CA 4
ATOM 1540 C C . PRO A 1 8 ? -6.353 -2.241 -0.376 1.00 1.00 8 PRO A C 4
ATOM 1541 O O . PRO A 1 8 ? -7.237 -3.090 -0.490 1.00 1.00 8 PRO A O 4
ATOM 1552 N N . GLY A 1 9 ? -6.137 -1.567 0.747 1.00 1.00 9 GLY A N 4
ATOM 1553 C CA . GLY A 1 9 ? -6.953 -1.805 1.922 1.00 1.00 9 GLY A CA 4
ATOM 1554 C C . GLY A 1 9 ? -6.194 -2.523 3.021 1.00 1.00 9 GLY A C 4
ATOM 1555 O O . GLY A 1 9 ? -6.532 -2.400 4.198 1.00 1.00 9 GLY A O 4
ATOM 1559 N N . ALA A 1 10 ? -5.165 -3.275 2.638 1.00 1.00 10 ALA A N 4
ATOM 1560 C CA . ALA A 1 10 ? -4.361 -4.012 3.606 1.00 1.00 10 ALA A CA 4
ATOM 1561 C C . ALA A 1 10 ? -3.332 -3.103 4.273 1.00 1.00 10 ALA A C 4
ATOM 1562 O O . ALA A 1 10 ? -3.014 -2.028 3.760 1.00 1.00 10 ALA A O 4
ATOM 1569 N N . PRO A 1 11 ? -2.783 -3.525 5.424 1.00 1.00 11 PRO A N 4
ATOM 1570 C CA . PRO A 1 11 ? -1.779 -2.740 6.144 1.00 1.00 11 PRO A CA 4
ATOM 1571 C C . PRO A 1 11 ? -0.470 -2.675 5.370 1.00 1.00 11 PRO A C 4
ATOM 1572 O O . PRO A 1 11 ? 0.416 -3.508 5.557 1.00 1.00 11 PRO A O 4
ATOM 1583 N N . CYS A 1 12 ? -0.358 -1.684 4.492 1.00 1.00 12 CYS A N 4
ATOM 1584 C CA . CYS A 1 12 ? 0.837 -1.519 3.683 1.00 1.00 12 CYS A CA 4
ATOM 1585 C C . CYS A 1 12 ? 2.004 -1.055 4.546 1.00 1.00 12 CYS A C 4
ATOM 1586 O O . CYS A 1 12 ? 3.163 -1.360 4.263 1.00 1.00 12 CYS A O 4
ATOM 1593 N N . PHE A 1 13 ? 1.682 -0.320 5.603 1.00 1.00 13 PHE A N 4
ATOM 1594 C CA . PHE A 1 13 ? 2.699 0.187 6.520 1.00 1.00 13 PHE A CA 4
ATOM 1595 C C . PHE A 1 13 ? 3.571 -0.948 7.051 1.00 1.00 13 PHE A C 4
ATOM 1596 O O . PHE A 1 13 ? 3.094 -1.819 7.779 1.00 1.00 13 PHE A O 4
ATOM 1613 N N . GLY A 1 14 ? 4.850 -0.932 6.688 1.00 1.00 14 GLY A N 4
ATOM 1614 C CA . GLY A 1 14 ? 5.760 -1.966 7.146 1.00 1.00 14 GLY A CA 4
ATOM 1615 C C . GLY A 1 14 ? 6.874 -2.256 6.159 1.00 1.00 14 GLY A C 4
ATOM 1616 O O . GLY A 1 14 ? 7.903 -2.823 6.527 1.00 1.00 14 GLY A O 4
ATOM 1620 N N . THR A 1 15 ? 6.673 -1.869 4.905 1.00 1.00 15 THR A N 4
ATOM 1621 C CA . THR A 1 15 ? 7.675 -2.096 3.869 1.00 1.00 15 THR A CA 4
ATOM 1622 C C . THR A 1 15 ? 7.816 -0.882 2.952 1.00 1.00 15 THR A C 4
ATOM 1623 O O . THR A 1 15 ? 8.406 -0.974 1.877 1.00 1.00 15 THR A O 4
ATOM 1634 N N . ASP A 1 16 ? 7.271 0.256 3.381 1.00 1.00 16 ASP A N 4
ATOM 1635 C CA . ASP A 1 16 ? 7.340 1.490 2.597 1.00 1.00 16 ASP A CA 4
ATOM 1636 C C . ASP A 1 16 ? 7.033 1.243 1.119 1.00 1.00 16 ASP A C 4
ATOM 1637 O O . ASP A 1 16 ? 7.469 2.001 0.252 1.00 1.00 16 ASP A O 4
ATOM 1646 N N . LYS A 1 17 ? 6.282 0.182 0.836 1.00 1.00 17 LYS A N 4
ATOM 1647 C CA . LYS A 1 17 ? 5.923 -0.154 -0.537 1.00 1.00 17 LYS A CA 4
ATOM 1648 C C . LYS A 1 17 ? 4.468 0.217 -0.820 1.00 1.00 17 LYS A C 4
ATOM 1649 O O . LYS A 1 17 ? 3.570 -0.152 -0.064 1.00 1.00 17 LYS A O 4
ATOM 1668 N N . PRO A 1 18 ? 4.211 0.956 -1.915 1.00 1.00 18 PRO A N 4
ATOM 1669 C CA . PRO A 1 18 ? 2.855 1.372 -2.280 1.00 1.00 18 PRO A CA 4
ATOM 1670 C C . PRO A 1 18 ? 2.020 0.224 -2.833 1.00 1.00 18 PRO A C 4
ATOM 1671 O O . PRO A 1 18 ? 2.464 -0.925 -2.867 1.00 1.00 18 PRO A O 4
ATOM 1682 N N . CYS A 1 19 ? 0.808 0.545 -3.267 1.00 1.00 19 CYS A N 4
ATOM 1683 C CA . CYS A 1 19 ? -0.097 -0.454 -3.824 1.00 1.00 19 CYS A CA 4
ATOM 1684 C C . CYS A 1 19 ? 0.393 -0.925 -5.186 1.00 1.00 19 CYS A C 4
ATOM 1685 O O . CYS A 1 19 ? 1.160 -0.231 -5.853 1.00 1.00 19 CYS A O 4
ATOM 1692 N N . CYS A 1 20 ? -0.068 -2.097 -5.605 1.00 1.00 20 CYS A N 4
ATOM 1693 C CA . CYS A 1 20 ? 0.318 -2.637 -6.901 1.00 1.00 20 CYS A CA 4
ATOM 1694 C C . CYS A 1 20 ? -0.226 -1.755 -8.021 1.00 1.00 20 CYS A C 4
ATOM 1695 O O . CYS A 1 20 ? 0.373 -1.651 -9.092 1.00 1.00 20 CYS A O 4
ATOM 1702 N N . ASN A 1 21 ? -1.363 -1.116 -7.759 1.00 1.00 21 ASN A N 4
ATOM 1703 C CA . ASN A 1 21 ? -1.991 -0.233 -8.732 1.00 1.00 21 ASN A CA 4
ATOM 1704 C C . ASN A 1 21 ? -1.169 1.042 -8.913 1.00 1.00 21 ASN A C 4
ATOM 1705 O O . ASN A 1 21 ? -0.705 1.631 -7.935 1.00 1.00 21 ASN A O 4
ATOM 1716 N N . PRO A 1 22 ? -0.981 1.495 -10.166 1.00 1.00 22 PRO A N 4
ATOM 1717 C CA . PRO A 1 22 ? -0.211 2.710 -10.454 1.00 1.00 22 PRO A CA 4
ATOM 1718 C C . PRO A 1 22 ? -0.936 3.988 -10.040 1.00 1.00 22 PRO A C 4
ATOM 1719 O O . PRO A 1 22 ? -0.458 5.093 -10.297 1.00 1.00 22 PRO A O 4
ATOM 1730 N N . ARG A 1 23 ? -2.086 3.833 -9.395 1.00 1.00 23 ARG A N 4
ATOM 1731 C CA . ARG A 1 23 ? -2.870 4.973 -8.943 1.00 1.00 23 ARG A CA 4
ATOM 1732 C C . ARG A 1 23 ? -3.122 4.916 -7.435 1.00 1.00 23 ARG A C 4
ATOM 1733 O O . ARG A 1 23 ? -3.690 5.846 -6.862 1.00 1.00 23 ARG A O 4
ATOM 1754 N N . ALA A 1 24 ? -2.701 3.826 -6.792 1.00 1.00 24 ALA A N 4
ATOM 1755 C CA . ALA A 1 24 ? -2.893 3.673 -5.353 1.00 1.00 24 ALA A CA 4
ATOM 1756 C C . ALA A 1 24 ? -1.553 3.599 -4.624 1.00 1.00 24 ALA A C 4
ATOM 1757 O O . ALA A 1 24 ? -0.673 2.821 -4.997 1.00 1.00 24 ALA A O 4
ATOM 1764 N N . TRP A 1 25 ? -1.400 4.419 -3.586 1.00 1.00 25 TRP A N 4
ATOM 1765 C CA . TRP A 1 25 ? -0.157 4.448 -2.815 1.00 1.00 25 TRP A CA 4
ATOM 1766 C C . TRP A 1 25 ? -0.388 4.073 -1.352 1.00 1.00 25 TRP A C 4
ATOM 1767 O O . TRP A 1 25 ? -1.515 3.817 -0.932 1.00 1.00 25 TRP A O 4
ATOM 1788 N N . CYS A 1 26 ? 0.702 4.034 -0.590 1.00 1.00 26 CYS A N 4
ATOM 1789 C CA . CYS A 1 26 ? 0.663 3.683 0.822 1.00 1.00 26 CYS A CA 4
ATOM 1790 C C . CYS A 1 26 ? 0.002 4.775 1.665 1.00 1.00 26 CYS A C 4
ATOM 1791 O O . CYS A 1 26 ? -0.028 5.944 1.279 1.00 1.00 26 CYS A O 4
ATOM 1798 N N . SER A 1 27 ? -0.508 4.379 2.829 1.00 1.00 27 SER A N 4
ATOM 1799 C CA . SER A 1 27 ? -1.151 5.307 3.754 1.00 1.00 27 SER A CA 4
ATOM 1800 C C . SER A 1 27 ? -0.767 4.970 5.193 1.00 1.00 27 SER A C 4
ATOM 1801 O O . SER A 1 27 ? -1.561 4.396 5.946 1.00 1.00 27 SER A O 4
ATOM 1809 N N . SER A 1 28 ? 0.458 5.326 5.566 1.00 1.00 28 SER A N 4
ATOM 1810 C CA . SER A 1 28 ? 0.953 5.062 6.911 1.00 1.00 28 SER A CA 4
ATOM 1811 C C . SER A 1 28 ? 0.186 5.879 7.941 1.00 1.00 28 SER A C 4
ATOM 1812 O O . SER A 1 28 ? 0.182 5.553 9.127 1.00 1.00 28 SER A O 4
ATOM 1820 N N . TYR A 1 29 ? -0.492 6.922 7.472 1.00 1.00 29 TYR A N 4
ATOM 1821 C CA . TYR A 1 29 ? -1.291 7.771 8.323 1.00 1.00 29 TYR A CA 4
ATOM 1822 C C . TYR A 1 29 ? -2.172 6.920 9.208 1.00 1.00 29 TYR A C 4
ATOM 1823 O O . TYR A 1 29 ? -2.348 7.182 10.398 1.00 1.00 29 TYR A O 4
ATOM 1841 N N . ALA A 1 30 ? -2.715 5.890 8.588 1.00 1.00 30 ALA A N 4
ATOM 1842 C CA . ALA A 1 30 ? -3.592 4.953 9.277 1.00 1.00 30 ALA A CA 4
ATOM 1843 C C . ALA A 1 30 ? -3.258 3.518 8.897 1.00 1.00 30 ALA A C 4
ATOM 1844 O O . ALA A 1 30 ? -4.125 2.644 8.913 1.00 1.00 30 ALA A O 4
ATOM 1851 N N . ASN A 1 31 ? -1.995 3.281 8.549 1.00 1.00 31 ASN A N 4
ATOM 1852 C CA . ASN A 1 31 ? -1.542 1.950 8.157 1.00 1.00 31 ASN A CA 4
ATOM 1853 C C . ASN A 1 31 ? -2.525 1.305 7.179 1.00 1.00 31 ASN A C 4
ATOM 1854 O O . ASN A 1 31 ? -3.446 0.598 7.587 1.00 1.00 31 ASN A O 4
ATOM 1865 N N . LYS A 1 32 ? -2.327 1.558 5.889 1.00 1.00 32 LYS A N 4
ATOM 1866 C CA . LYS A 1 32 ? -3.198 0.997 4.857 1.00 1.00 32 LYS A CA 4
ATOM 1867 C C . LYS A 1 32 ? -2.941 1.654 3.509 1.00 1.00 32 LYS A C 4
ATOM 1868 O O . LYS A 1 32 ? -2.456 2.777 3.442 1.00 1.00 32 LYS A O 4
ATOM 1887 N N . CYS A 1 33 ? -3.272 0.951 2.434 1.00 1.00 33 CYS A N 4
ATOM 1888 C CA . CYS A 1 33 ? -3.086 1.482 1.095 1.00 1.00 33 CYS A CA 4
ATOM 1889 C C . CYS A 1 33 ? -4.076 2.597 0.810 1.00 1.00 33 CYS A C 4
ATOM 1890 O O . CYS A 1 33 ? -4.937 2.918 1.630 1.00 1.00 33 CYS A O 4
ATOM 1897 N N . LEU A 1 34 ? -3.940 3.171 -0.368 1.00 1.00 34 LEU A N 4
ATOM 1898 C CA . LEU A 1 34 ? -4.808 4.252 -0.812 1.00 1.00 34 LEU A CA 4
ATOM 1899 C C . LEU A 1 34 ? -5.350 3.971 -2.209 1.00 1.00 34 LEU A C 4
ATOM 1900 O O . LEU A 1 34 ? -4.657 4.319 -3.189 1.00 1.00 34 LEU A O 4
ATOM 1917 N N . ALA A 1 1 ? 3.879 -14.880 1.671 1.00 1.00 1 ALA A N 5
ATOM 1918 C CA . ALA A 1 1 ? 4.828 -13.838 1.202 1.00 1.00 1 ALA A CA 5
ATOM 1919 C C . ALA A 1 1 ? 4.391 -13.264 -0.142 1.00 1.00 1 ALA A C 5
ATOM 1920 O O . ALA A 1 1 ? 4.891 -13.667 -1.192 1.00 1.00 1 ALA A O 5
ATOM 1929 N N . GLU A 1 2 ? 3.455 -12.321 -0.101 1.00 1.00 2 GLU A N 5
ATOM 1930 C CA . GLU A 1 2 ? 2.951 -11.692 -1.316 1.00 1.00 2 GLU A CA 5
ATOM 1931 C C . GLU A 1 2 ? 4.075 -10.994 -2.075 1.00 1.00 2 GLU A C 5
ATOM 1932 O O . GLU A 1 2 ? 5.233 -11.030 -1.659 1.00 1.00 2 GLU A O 5
ATOM 1944 N N . LYS A 1 3 ? 3.725 -10.359 -3.188 1.00 1.00 3 LYS A N 5
ATOM 1945 C CA . LYS A 1 3 ? 4.704 -9.651 -4.005 1.00 1.00 3 LYS A CA 5
ATOM 1946 C C . LYS A 1 3 ? 5.321 -8.491 -3.229 1.00 1.00 3 LYS A C 5
ATOM 1947 O O . LYS A 1 3 ? 5.159 -8.391 -2.013 1.00 1.00 3 LYS A O 5
ATOM 1966 N N . ASP A 1 4 ? 6.026 -7.616 -3.939 1.00 1.00 4 ASP A N 5
ATOM 1967 C CA . ASP A 1 4 ? 6.662 -6.461 -3.308 1.00 1.00 4 ASP A CA 5
ATOM 1968 C C . ASP A 1 4 ? 5.613 -5.452 -2.852 1.00 1.00 4 ASP A C 5
ATOM 1969 O O . ASP A 1 4 ? 5.802 -4.751 -1.858 1.00 1.00 4 ASP A O 5
ATOM 1978 N N . CYS A 1 5 ? 4.505 -5.386 -3.584 1.00 1.00 5 CYS A N 5
ATOM 1979 C CA . CYS A 1 5 ? 3.424 -4.465 -3.253 1.00 1.00 5 CYS A CA 5
ATOM 1980 C C . CYS A 1 5 ? 2.456 -5.100 -2.261 1.00 1.00 5 CYS A C 5
ATOM 1981 O O . CYS A 1 5 ? 2.439 -6.319 -2.089 1.00 1.00 5 CYS A O 5
ATOM 1988 N N . ILE A 1 6 ? 1.649 -4.268 -1.612 1.00 1.00 6 ILE A N 5
ATOM 1989 C CA . ILE A 1 6 ? 0.679 -4.751 -0.638 1.00 1.00 6 ILE A CA 5
ATOM 1990 C C . ILE A 1 6 ? -0.720 -4.823 -1.245 1.00 1.00 6 ILE A C 5
ATOM 1991 O O . ILE A 1 6 ? -1.058 -4.050 -2.143 1.00 1.00 6 ILE A O 5
ATOM 2007 N N . ALA A 1 7 ? -1.527 -5.756 -0.751 1.00 1.00 7 ALA A N 5
ATOM 2008 C CA . ALA A 1 7 ? -2.888 -5.929 -1.244 1.00 1.00 7 ALA A CA 5
ATOM 2009 C C . ALA A 1 7 ? -3.753 -4.717 -0.909 1.00 1.00 7 ALA A C 5
ATOM 2010 O O . ALA A 1 7 ? -3.399 -3.909 -0.049 1.00 1.00 7 ALA A O 5
ATOM 2017 N N . PRO A 1 8 ? -4.906 -4.574 -1.584 1.00 1.00 8 PRO A N 5
ATOM 2018 C CA . PRO A 1 8 ? -5.824 -3.454 -1.352 1.00 1.00 8 PRO A CA 5
ATOM 2019 C C . PRO A 1 8 ? -6.321 -3.406 0.088 1.00 1.00 8 PRO A C 5
ATOM 2020 O O . PRO A 1 8 ? -6.771 -4.412 0.635 1.00 1.00 8 PRO A O 5
ATOM 2031 N N . GLY A 1 9 ? -6.233 -2.228 0.698 1.00 1.00 9 GLY A N 5
ATOM 2032 C CA . GLY A 1 9 ? -6.675 -2.069 2.070 1.00 1.00 9 GLY A CA 5
ATOM 2033 C C . GLY A 1 9 ? -5.814 -2.839 3.054 1.00 1.00 9 GLY A C 5
ATOM 2034 O O . GLY A 1 9 ? -6.234 -3.099 4.182 1.00 1.00 9 GLY A O 5
ATOM 2038 N N . ALA A 1 10 ? -4.608 -3.205 2.629 1.00 1.00 10 ALA A N 5
ATOM 2039 C CA . ALA A 1 10 ? -3.691 -3.948 3.486 1.00 1.00 10 ALA A CA 5
ATOM 2040 C C . ALA A 1 10 ? -2.700 -3.010 4.171 1.00 1.00 10 ALA A C 5
ATOM 2041 O O . ALA A 1 10 ? -2.277 -2.010 3.588 1.00 1.00 10 ALA A O 5
ATOM 2048 N N . PRO A 1 11 ? -2.316 -3.320 5.424 1.00 1.00 11 PRO A N 5
ATOM 2049 C CA . PRO A 1 11 ? -1.371 -2.499 6.189 1.00 1.00 11 PRO A CA 5
ATOM 2050 C C . PRO A 1 11 ? -0.077 -2.235 5.430 1.00 1.00 11 PRO A C 5
ATOM 2051 O O . PRO A 1 11 ? 0.896 -2.977 5.566 1.00 1.00 11 PRO A O 5
ATOM 2062 N N . CYS A 1 12 ? -0.070 -1.171 4.639 1.00 1.00 12 CYS A N 5
ATOM 2063 C CA . CYS A 1 12 ? 1.108 -0.805 3.867 1.00 1.00 12 CYS A CA 5
ATOM 2064 C C . CYS A 1 12 ? 2.150 -0.125 4.751 1.00 1.00 12 CYS A C 5
ATOM 2065 O O . CYS A 1 12 ? 3.333 -0.098 4.413 1.00 1.00 12 CYS A O 5
ATOM 2072 N N . PHE A 1 13 ? 1.693 0.427 5.881 1.00 1.00 13 PHE A N 5
ATOM 2073 C CA . PHE A 1 13 ? 2.565 1.122 6.839 1.00 1.00 13 PHE A CA 5
ATOM 2074 C C . PHE A 1 13 ? 4.027 0.693 6.709 1.00 1.00 13 PHE A C 5
ATOM 2075 O O . PHE A 1 13 ? 4.381 -0.448 7.009 1.00 1.00 13 PHE A O 5
ATOM 2092 N N . GLY A 1 14 ? 4.868 1.619 6.259 1.00 1.00 14 GLY A N 5
ATOM 2093 C CA . GLY A 1 14 ? 6.280 1.329 6.092 1.00 1.00 14 GLY A CA 5
ATOM 2094 C C . GLY A 1 14 ? 6.880 2.069 4.917 1.00 1.00 14 GLY A C 5
ATOM 2095 O O . GLY A 1 14 ? 8.016 2.538 4.979 1.00 1.00 14 GLY A O 5
ATOM 2099 N N . THR A 1 15 ? 6.101 2.170 3.847 1.00 1.00 15 THR A N 5
ATOM 2100 C CA . THR A 1 15 ? 6.516 2.858 2.620 1.00 1.00 15 THR A CA 5
ATOM 2101 C C . THR A 1 15 ? 7.406 1.973 1.746 1.00 1.00 15 THR A C 5
ATOM 2102 O O . THR A 1 15 ? 7.603 2.257 0.566 1.00 1.00 15 THR A O 5
ATOM 2113 N N . ASP A 1 16 ? 7.941 0.898 2.320 1.00 1.00 16 ASP A N 5
ATOM 2114 C CA . ASP A 1 16 ? 8.804 -0.008 1.576 1.00 1.00 16 ASP A CA 5
ATOM 2115 C C . ASP A 1 16 ? 7.997 -0.989 0.725 1.00 1.00 16 ASP A C 5
ATOM 2116 O O . ASP A 1 16 ? 8.536 -1.977 0.228 1.00 1.00 16 ASP A O 5
ATOM 2125 N N . LYS A 1 17 ? 6.708 -0.713 0.559 1.00 1.00 17 LYS A N 5
ATOM 2126 C CA . LYS A 1 17 ? 5.840 -1.575 -0.234 1.00 1.00 17 LYS A CA 5
ATOM 2127 C C . LYS A 1 17 ? 4.479 -0.921 -0.460 1.00 1.00 17 LYS A C 5
ATOM 2128 O O . LYS A 1 17 ? 3.494 -1.288 0.182 1.00 1.00 17 LYS A O 5
ATOM 2147 N N . PRO A 1 18 ? 4.401 0.057 -1.378 1.00 1.00 18 PRO A N 5
ATOM 2148 C CA . PRO A 1 18 ? 3.147 0.755 -1.679 1.00 1.00 18 PRO A CA 5
ATOM 2149 C C . PRO A 1 18 ? 2.086 -0.184 -2.238 1.00 1.00 18 PRO A C 5
ATOM 2150 O O . PRO A 1 18 ? 2.278 -1.399 -2.279 1.00 1.00 18 PRO A O 5
ATOM 2161 N N . CYS A 1 19 ? 0.967 0.387 -2.667 1.00 1.00 19 CYS A N 5
ATOM 2162 C CA . CYS A 1 19 ? -0.124 -0.403 -3.225 1.00 1.00 19 CYS A CA 5
ATOM 2163 C C . CYS A 1 19 ? 0.259 -0.970 -4.588 1.00 1.00 19 CYS A C 5
ATOM 2164 O O . CYS A 1 19 ? 0.949 -0.316 -5.370 1.00 1.00 19 CYS A O 5
ATOM 2171 N N . CYS A 1 20 ? -0.196 -2.187 -4.868 1.00 1.00 20 CYS A N 5
ATOM 2172 C CA . CYS A 1 20 ? 0.099 -2.836 -6.142 1.00 1.00 20 CYS A CA 5
ATOM 2173 C C . CYS A 1 20 ? -0.312 -1.946 -7.310 1.00 1.00 20 CYS A C 5
ATOM 2174 O O . CYS A 1 20 ? 0.333 -1.941 -8.359 1.00 1.00 20 CYS A O 5
ATOM 2181 N N . ASN A 1 21 ? -1.387 -1.188 -7.118 1.00 1.00 21 ASN A N 5
ATOM 2182 C CA . ASN A 1 21 ? -1.883 -0.287 -8.148 1.00 1.00 21 ASN A CA 5
ATOM 2183 C C . ASN A 1 21 ? -0.928 0.889 -8.339 1.00 1.00 21 ASN A C 5
ATOM 2184 O O . ASN A 1 21 ? -0.423 1.448 -7.365 1.00 1.00 21 ASN A O 5
ATOM 2195 N N . PRO A 1 22 ? -0.668 1.290 -9.597 1.00 1.00 22 PRO A N 5
ATOM 2196 C CA . PRO A 1 22 ? 0.232 2.409 -9.896 1.00 1.00 22 PRO A CA 5
ATOM 2197 C C . PRO A 1 22 ? -0.357 3.766 -9.519 1.00 1.00 22 PRO A C 5
ATOM 2198 O O . PRO A 1 22 ? 0.250 4.807 -9.767 1.00 1.00 22 PRO A O 5
ATOM 2209 N N . ARG A 1 23 ? -1.538 3.747 -8.915 1.00 1.00 23 ARG A N 5
ATOM 2210 C CA . ARG A 1 23 ? -2.207 4.972 -8.499 1.00 1.00 23 ARG A CA 5
ATOM 2211 C C . ARG A 1 23 ? -2.455 4.985 -6.990 1.00 1.00 23 ARG A C 5
ATOM 2212 O O . ARG A 1 23 ? -2.896 5.993 -6.438 1.00 1.00 23 ARG A O 5
ATOM 2233 N N . ALA A 1 24 ? -2.172 3.865 -6.323 1.00 1.00 24 ALA A N 5
ATOM 2234 C CA . ALA A 1 24 ? -2.373 3.768 -4.881 1.00 1.00 24 ALA A CA 5
ATOM 2235 C C . ALA A 1 24 ? -1.041 3.678 -4.143 1.00 1.00 24 ALA A C 5
ATOM 2236 O O . ALA A 1 24 ? -0.247 2.767 -4.382 1.00 1.00 24 ALA A O 5
ATOM 2243 N N . TRP A 1 25 ? -0.802 4.627 -3.242 1.00 1.00 25 TRP A N 5
ATOM 2244 C CA . TRP A 1 25 ? 0.438 4.649 -2.471 1.00 1.00 25 TRP A CA 5
ATOM 2245 C C . TRP A 1 25 ? 0.168 4.391 -0.992 1.00 1.00 25 TRP A C 5
ATOM 2246 O O . TRP A 1 25 ? -0.975 4.428 -0.540 1.00 1.00 25 TRP A O 5
ATOM 2267 N N . CYS A 1 26 ? 1.236 4.121 -0.247 1.00 1.00 26 CYS A N 5
ATOM 2268 C CA . CYS A 1 26 ? 1.140 3.842 1.181 1.00 1.00 26 CYS A CA 5
ATOM 2269 C C . CYS A 1 26 ? 0.335 4.910 1.918 1.00 1.00 26 CYS A C 5
ATOM 2270 O O . CYS A 1 26 ? 0.415 6.095 1.596 1.00 1.00 26 CYS A O 5
ATOM 2277 N N . SER A 1 27 ? -0.430 4.480 2.921 1.00 1.00 27 SER A N 5
ATOM 2278 C CA . SER A 1 27 ? -1.236 5.396 3.716 1.00 1.00 27 SER A CA 5
ATOM 2279 C C . SER A 1 27 ? -1.100 5.069 5.199 1.00 1.00 27 SER A C 5
ATOM 2280 O O . SER A 1 27 ? -1.992 4.466 5.803 1.00 1.00 27 SER A O 5
ATOM 2288 N N . SER A 1 28 ? 0.028 5.468 5.779 1.00 1.00 28 SER A N 5
ATOM 2289 C CA . SER A 1 28 ? 0.293 5.221 7.190 1.00 1.00 28 SER A CA 5
ATOM 2290 C C . SER A 1 28 ? -0.667 6.007 8.069 1.00 1.00 28 SER A C 5
ATOM 2291 O O . SER A 1 28 ? -0.841 5.697 9.247 1.00 1.00 28 SER A O 5
ATOM 2299 N N . TYR A 1 29 ? -1.319 7.003 7.480 1.00 1.00 29 TYR A N 5
ATOM 2300 C CA . TYR A 1 29 ? -2.287 7.811 8.182 1.00 1.00 29 TYR A CA 5
ATOM 2301 C C . TYR A 1 29 ? -3.276 6.910 8.886 1.00 1.00 29 TYR A C 5
ATOM 2302 O O . TYR A 1 29 ? -3.672 7.143 10.028 1.00 1.00 29 TYR A O 5
ATOM 2320 N N . ALA A 1 30 ? -3.657 5.871 8.167 1.00 1.00 30 ALA A N 5
ATOM 2321 C CA . ALA A 1 30 ? -4.602 4.886 8.675 1.00 1.00 30 ALA A CA 5
ATOM 2322 C C . ALA A 1 30 ? -4.080 3.468 8.472 1.00 1.00 30 ALA A C 5
ATOM 2323 O O . ALA A 1 30 ? -4.857 2.514 8.420 1.00 1.00 30 ALA A O 5
ATOM 2330 N N . ASN A 1 31 ? -2.759 3.333 8.357 1.00 1.00 31 ASN A N 5
ATOM 2331 C CA . ASN A 1 31 ? -2.135 2.027 8.159 1.00 1.00 31 ASN A CA 5
ATOM 2332 C C . ASN A 1 31 ? -2.861 1.234 7.073 1.00 1.00 31 ASN A C 5
ATOM 2333 O O . ASN A 1 31 ? -3.697 0.382 7.372 1.00 1.00 31 ASN A O 5
ATOM 2344 N N . LYS A 1 32 ? -2.546 1.522 5.809 1.00 1.00 32 LYS A N 5
ATOM 2345 C CA . LYS A 1 32 ? -3.180 0.825 4.692 1.00 1.00 32 LYS A CA 5
ATOM 2346 C C . LYS A 1 32 ? -2.883 1.519 3.370 1.00 1.00 32 LYS A C 5
ATOM 2347 O O . LYS A 1 32 ? -2.479 2.680 3.344 1.00 1.00 32 LYS A O 5
ATOM 2366 N N . CYS A 1 33 ? -3.096 0.802 2.272 1.00 1.00 33 CYS A N 5
ATOM 2367 C CA . CYS A 1 33 ? -2.863 1.358 0.948 1.00 1.00 33 CYS A CA 5
ATOM 2368 C C . CYS A 1 33 ? -3.913 2.419 0.630 1.00 1.00 33 CYS A C 5
ATOM 2369 O O . CYS A 1 33 ? -5.101 2.229 0.887 1.00 1.00 33 CYS A O 5
ATOM 2376 N N . LEU A 1 34 ? -3.463 3.536 0.074 1.00 1.00 34 LEU A N 5
ATOM 2377 C CA . LEU A 1 34 ? -4.354 4.628 -0.276 1.00 1.00 34 LEU A CA 5
ATOM 2378 C C . LEU A 1 34 ? -4.751 4.553 -1.749 1.00 1.00 34 LEU A C 5
ATOM 2379 O O . LEU A 1 34 ? -3.849 4.377 -2.594 1.00 1.00 34 LEU A O 5
ATOM 2396 N N . ALA A 1 1 ? 4.169 -15.135 0.999 1.00 1.00 1 ALA A N 6
ATOM 2397 C CA . ALA A 1 1 ? 3.805 -13.709 1.202 1.00 1.00 1 ALA A CA 6
ATOM 2398 C C . ALA A 1 1 ? 3.567 -13.010 -0.132 1.00 1.00 1 ALA A C 6
ATOM 2399 O O . ALA A 1 1 ? 4.134 -13.393 -1.155 1.00 1.00 1 ALA A O 6
ATOM 2408 N N . GLU A 1 2 ? 2.723 -11.983 -0.114 1.00 1.00 2 GLU A N 6
ATOM 2409 C CA . GLU A 1 2 ? 2.410 -11.230 -1.322 1.00 1.00 2 GLU A CA 6
ATOM 2410 C C . GLU A 1 2 ? 3.666 -10.595 -1.909 1.00 1.00 2 GLU A C 6
ATOM 2411 O O . GLU A 1 2 ? 4.731 -10.616 -1.292 1.00 1.00 2 GLU A O 6
ATOM 2423 N N . LYS A 1 3 ? 3.535 -10.030 -3.105 1.00 1.00 3 LYS A N 6
ATOM 2424 C CA . LYS A 1 3 ? 4.660 -9.389 -3.776 1.00 1.00 3 LYS A CA 6
ATOM 2425 C C . LYS A 1 3 ? 5.207 -8.236 -2.939 1.00 1.00 3 LYS A C 6
ATOM 2426 O O . LYS A 1 3 ? 4.828 -8.063 -1.781 1.00 1.00 3 LYS A O 6
ATOM 2445 N N . ASP A 1 4 ? 6.099 -7.451 -3.534 1.00 1.00 4 ASP A N 6
ATOM 2446 C CA . ASP A 1 4 ? 6.698 -6.315 -2.844 1.00 1.00 4 ASP A CA 6
ATOM 2447 C C . ASP A 1 4 ? 5.628 -5.317 -2.409 1.00 1.00 4 ASP A C 6
ATOM 2448 O O . ASP A 1 4 ? 5.772 -4.643 -1.389 1.00 1.00 4 ASP A O 6
ATOM 2457 N N . CYS A 1 5 ? 4.557 -5.228 -3.191 1.00 1.00 5 CYS A N 6
ATOM 2458 C CA . CYS A 1 5 ? 3.464 -4.313 -2.886 1.00 1.00 5 CYS A CA 6
ATOM 2459 C C . CYS A 1 5 ? 2.289 -5.049 -2.254 1.00 1.00 5 CYS A C 6
ATOM 2460 O O . CYS A 1 5 ? 2.307 -6.273 -2.121 1.00 1.00 5 CYS A O 6
ATOM 2467 N N . ILE A 1 6 ? 1.269 -4.291 -1.863 1.00 1.00 6 ILE A N 6
ATOM 2468 C CA . ILE A 1 6 ? 0.084 -4.868 -1.240 1.00 1.00 6 ILE A CA 6
ATOM 2469 C C . ILE A 1 6 ? -1.178 -4.104 -1.628 1.00 1.00 6 ILE A C 6
ATOM 2470 O O . ILE A 1 6 ? -1.179 -2.874 -1.694 1.00 1.00 6 ILE A O 6
ATOM 2486 N N . ALA A 1 7 ? -2.251 -4.846 -1.886 1.00 1.00 7 ALA A N 6
ATOM 2487 C CA . ALA A 1 7 ? -3.529 -4.252 -2.266 1.00 1.00 7 ALA A CA 6
ATOM 2488 C C . ALA A 1 7 ? -4.180 -3.532 -1.084 1.00 1.00 7 ALA A C 6
ATOM 2489 O O . ALA A 1 7 ? -3.768 -3.705 0.066 1.00 1.00 7 ALA A O 6
ATOM 2496 N N . PRO A 1 8 ? -5.222 -2.719 -1.347 1.00 1.00 8 PRO A N 6
ATOM 2497 C CA . PRO A 1 8 ? -5.936 -1.987 -0.297 1.00 1.00 8 PRO A CA 6
ATOM 2498 C C . PRO A 1 8 ? -6.388 -2.912 0.825 1.00 1.00 8 PRO A C 6
ATOM 2499 O O . PRO A 1 8 ? -6.963 -3.971 0.573 1.00 1.00 8 PRO A O 6
ATOM 2510 N N . GLY A 1 9 ? -6.114 -2.516 2.062 1.00 1.00 9 GLY A N 6
ATOM 2511 C CA . GLY A 1 9 ? -6.490 -3.335 3.197 1.00 1.00 9 GLY A CA 6
ATOM 2512 C C . GLY A 1 9 ? -5.281 -3.902 3.913 1.00 1.00 9 GLY A C 6
ATOM 2513 O O . GLY A 1 9 ? -5.362 -4.272 5.084 1.00 1.00 9 GLY A O 6
ATOM 2517 N N . ALA A 1 10 ? -4.152 -3.962 3.209 1.00 1.00 10 ALA A N 6
ATOM 2518 C CA . ALA A 1 10 ? -2.919 -4.479 3.789 1.00 1.00 10 ALA A CA 6
ATOM 2519 C C . ALA A 1 10 ? -2.044 -3.340 4.313 1.00 1.00 10 ALA A C 6
ATOM 2520 O O . ALA A 1 10 ? -1.939 -2.282 3.683 1.00 1.00 10 ALA A O 6
ATOM 2527 N N . PRO A 1 11 ? -1.394 -3.537 5.474 1.00 1.00 11 PRO A N 6
ATOM 2528 C CA . PRO A 1 11 ? -0.528 -2.516 6.065 1.00 1.00 11 PRO A CA 6
ATOM 2529 C C . PRO A 1 11 ? 0.703 -2.254 5.210 1.00 1.00 11 PRO A C 6
ATOM 2530 O O . PRO A 1 11 ? 1.739 -2.898 5.375 1.00 1.00 11 PRO A O 6
ATOM 2541 N N . CYS A 1 12 ? 0.580 -1.300 4.296 1.00 1.00 12 CYS A N 6
ATOM 2542 C CA . CYS A 1 12 ? 1.672 -0.942 3.411 1.00 1.00 12 CYS A CA 6
ATOM 2543 C C . CYS A 1 12 ? 2.774 -0.255 4.202 1.00 1.00 12 CYS A C 6
ATOM 2544 O O . CYS A 1 12 ? 3.961 -0.416 3.913 1.00 1.00 12 CYS A O 6
ATOM 2551 N N . PHE A 1 13 ? 2.368 0.508 5.210 1.00 1.00 13 PHE A N 6
ATOM 2552 C CA . PHE A 1 13 ? 3.322 1.218 6.056 1.00 1.00 13 PHE A CA 6
ATOM 2553 C C . PHE A 1 13 ? 4.254 0.237 6.761 1.00 1.00 13 PHE A C 6
ATOM 2554 O O . PHE A 1 13 ? 3.825 -0.824 7.214 1.00 1.00 13 PHE A O 6
ATOM 2571 N N . GLY A 1 14 ? 5.528 0.601 6.855 1.00 1.00 14 GLY A N 6
ATOM 2572 C CA . GLY A 1 14 ? 6.498 -0.257 7.512 1.00 1.00 14 GLY A CA 6
ATOM 2573 C C . GLY A 1 14 ? 7.579 -0.753 6.572 1.00 1.00 14 GLY A C 6
ATOM 2574 O O . GLY A 1 14 ? 8.641 -1.189 7.015 1.00 1.00 14 GLY A O 6
ATOM 2578 N N . THR A 1 15 ? 7.310 -0.689 5.273 1.00 1.00 15 THR A N 6
ATOM 2579 C CA . THR A 1 15 ? 8.273 -1.139 4.273 1.00 1.00 15 THR A CA 6
ATOM 2580 C C . THR A 1 15 ? 8.360 -0.158 3.107 1.00 1.00 15 THR A C 6
ATOM 2581 O O . THR A 1 15 ? 8.793 -0.519 2.014 1.00 1.00 15 THR A O 6
ATOM 2592 N N . ASP A 1 16 ? 7.943 1.086 3.344 1.00 1.00 16 ASP A N 6
ATOM 2593 C CA . ASP A 1 16 ? 7.975 2.123 2.313 1.00 1.00 16 ASP A CA 6
ATOM 2594 C C . ASP A 1 16 ? 7.473 1.600 0.966 1.00 1.00 16 ASP A C 6
ATOM 2595 O O . ASP A 1 16 ? 7.847 2.117 -0.087 1.00 1.00 16 ASP A O 6
ATOM 2604 N N . LYS A 1 17 ? 6.629 0.574 1.005 1.00 1.00 17 LYS A N 6
ATOM 2605 C CA . LYS A 1 17 ? 6.083 -0.014 -0.213 1.00 1.00 17 LYS A CA 6
ATOM 2606 C C . LYS A 1 17 ? 4.614 0.368 -0.388 1.00 1.00 17 LYS A C 6
ATOM 2607 O O . LYS A 1 17 ? 3.750 -0.117 0.342 1.00 1.00 17 LYS A O 6
ATOM 2626 N N . PRO A 1 18 ? 4.306 1.247 -1.361 1.00 1.00 18 PRO A N 6
ATOM 2627 C CA . PRO A 1 18 ? 2.930 1.684 -1.618 1.00 1.00 18 PRO A CA 6
ATOM 2628 C C . PRO A 1 18 ? 2.052 0.555 -2.145 1.00 1.00 18 PRO A C 6
ATOM 2629 O O . PRO A 1 18 ? 2.434 -0.616 -2.105 1.00 1.00 18 PRO A O 6
ATOM 2640 N N . CYS A 1 19 ? 0.872 0.912 -2.640 1.00 1.00 19 CYS A N 6
ATOM 2641 C CA . CYS A 1 19 ? -0.056 -0.074 -3.175 1.00 1.00 19 CYS A CA 6
ATOM 2642 C C . CYS A 1 19 ? 0.466 -0.650 -4.485 1.00 1.00 19 CYS A C 6
ATOM 2643 O O . CYS A 1 19 ? 1.068 0.059 -5.291 1.00 1.00 19 CYS A O 6
ATOM 2650 N N . CYS A 1 20 ? 0.230 -1.939 -4.690 1.00 1.00 20 CYS A N 6
ATOM 2651 C CA . CYS A 1 20 ? 0.674 -2.613 -5.904 1.00 1.00 20 CYS A CA 6
ATOM 2652 C C . CYS A 1 20 ? 0.061 -1.968 -7.144 1.00 1.00 20 CYS A C 6
ATOM 2653 O O . CYS A 1 20 ? 0.622 -2.046 -8.236 1.00 1.00 20 CYS A O 6
ATOM 2660 N N . ASN A 1 21 ? -1.088 -1.321 -6.967 1.00 1.00 21 ASN A N 6
ATOM 2661 C CA . ASN A 1 21 ? -1.763 -0.654 -8.070 1.00 1.00 21 ASN A CA 6
ATOM 2662 C C . ASN A 1 21 ? -0.977 0.581 -8.506 1.00 1.00 21 ASN A C 6
ATOM 2663 O O . ASN A 1 21 ? -0.464 1.323 -7.668 1.00 1.00 21 ASN A O 6
ATOM 2674 N N . PRO A 1 22 ? -0.873 0.827 -9.825 1.00 1.00 22 PRO A N 6
ATOM 2675 C CA . PRO A 1 22 ? -0.141 1.984 -10.352 1.00 1.00 22 PRO A CA 6
ATOM 2676 C C . PRO A 1 22 ? -0.850 3.312 -10.092 1.00 1.00 22 PRO A C 6
ATOM 2677 O O . PRO A 1 22 ? -0.422 4.358 -10.579 1.00 1.00 22 PRO A O 6
ATOM 2688 N N . ARG A 1 23 ? -1.931 3.268 -9.322 1.00 1.00 23 ARG A N 6
ATOM 2689 C CA . ARG A 1 23 ? -2.689 4.469 -9.001 1.00 1.00 23 ARG A CA 6
ATOM 2690 C C . ARG A 1 23 ? -2.967 4.576 -7.500 1.00 1.00 23 ARG A C 6
ATOM 2691 O O . ARG A 1 23 ? -3.619 5.520 -7.054 1.00 1.00 23 ARG A O 6
ATOM 2712 N N . ALA A 1 24 ? -2.476 3.612 -6.719 1.00 1.00 24 ALA A N 6
ATOM 2713 C CA . ALA A 1 24 ? -2.690 3.626 -5.275 1.00 1.00 24 ALA A CA 6
ATOM 2714 C C . ALA A 1 24 ? -1.372 3.757 -4.515 1.00 1.00 24 ALA A C 6
ATOM 2715 O O . ALA A 1 24 ? -0.479 2.920 -4.648 1.00 1.00 24 ALA A O 6
ATOM 2722 N N . TRP A 1 25 ? -1.263 4.813 -3.714 1.00 1.00 25 TRP A N 6
ATOM 2723 C CA . TRP A 1 25 ? -0.062 5.059 -2.927 1.00 1.00 25 TRP A CA 6
ATOM 2724 C C . TRP A 1 25 ? -0.244 4.545 -1.504 1.00 1.00 25 TRP A C 6
ATOM 2725 O O . TRP A 1 25 ? -1.311 4.051 -1.152 1.00 1.00 25 TRP A O 6
ATOM 2746 N N . CYS A 1 26 ? 0.797 4.665 -0.686 1.00 1.00 26 CYS A N 6
ATOM 2747 C CA . CYS A 1 26 ? 0.736 4.211 0.693 1.00 1.00 26 CYS A CA 6
ATOM 2748 C C . CYS A 1 26 ? -0.186 5.111 1.516 1.00 1.00 26 CYS A C 6
ATOM 2749 O O . CYS A 1 26 ? -0.244 6.320 1.295 1.00 1.00 26 CYS A O 6
ATOM 2756 N N . SER A 1 27 ? -0.909 4.514 2.459 1.00 1.00 27 SER A N 6
ATOM 2757 C CA . SER A 1 27 ? -1.831 5.264 3.306 1.00 1.00 27 SER A CA 6
ATOM 2758 C C . SER A 1 27 ? -1.483 5.098 4.782 1.00 1.00 27 SER A C 6
ATOM 2759 O O . SER A 1 27 ? -2.135 4.340 5.508 1.00 1.00 27 SER A O 6
ATOM 2767 N N . SER A 1 28 ? -0.457 5.818 5.224 1.00 1.00 28 SER A N 6
ATOM 2768 C CA . SER A 1 28 ? -0.028 5.760 6.615 1.00 1.00 28 SER A CA 6
ATOM 2769 C C . SER A 1 28 ? -1.077 6.377 7.527 1.00 1.00 28 SER A C 6
ATOM 2770 O O . SER A 1 28 ? -1.093 6.123 8.732 1.00 1.00 28 SER A O 6
ATOM 2778 N N . TYR A 1 29 ? -1.975 7.159 6.939 1.00 1.00 29 TYR A N 6
ATOM 2779 C CA . TYR A 1 29 ? -3.050 7.784 7.671 1.00 1.00 29 TYR A CA 6
ATOM 2780 C C . TYR A 1 29 ? -3.753 6.746 8.515 1.00 1.00 29 TYR A C 6
ATOM 2781 O O . TYR A 1 29 ? -4.110 6.976 9.671 1.00 1.00 29 TYR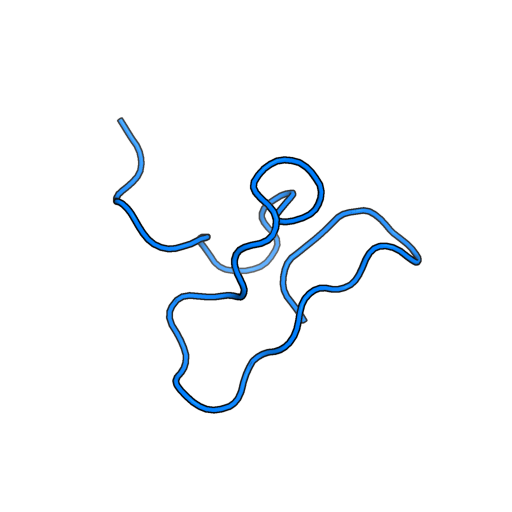 A O 6
ATOM 2799 N N . ALA A 1 30 ? -3.931 5.591 7.901 1.00 1.00 30 ALA A N 6
ATOM 2800 C CA . ALA A 1 30 ? -4.581 4.462 8.551 1.00 1.00 30 ALA A CA 6
ATOM 2801 C C . ALA A 1 30 ? -3.792 3.181 8.318 1.00 1.00 30 ALA A C 6
ATOM 2802 O O . ALA A 1 30 ? -4.351 2.085 8.326 1.00 1.00 30 ALA A O 6
ATOM 2809 N N . ASN A 1 31 ? -2.485 3.332 8.105 1.00 1.00 31 ASN A N 6
ATOM 2810 C CA . ASN A 1 31 ? -1.604 2.195 7.859 1.00 1.00 31 ASN A CA 6
ATOM 2811 C C . ASN A 1 31 ? -2.244 1.207 6.886 1.00 1.00 31 ASN A C 6
ATOM 2812 O O . ASN A 1 31 ? -2.931 0.275 7.299 1.00 1.00 31 ASN A O 6
ATOM 2823 N N . LYS A 1 32 ? -2.006 1.418 5.594 1.00 1.00 32 LYS A N 6
ATOM 2824 C CA . LYS A 1 32 ? -2.546 0.541 4.553 1.00 1.00 32 LYS A CA 6
ATOM 2825 C C . LYS A 1 32 ? -2.450 1.195 3.188 1.00 1.00 32 LYS A C 6
ATOM 2826 O O . LYS A 1 32 ? -2.065 2.355 3.067 1.00 1.00 32 LYS A O 6
ATOM 2845 N N . CYS A 1 33 ? -2.814 0.440 2.165 1.00 1.00 33 CYS A N 6
ATOM 2846 C CA . CYS A 1 33 ? -2.780 0.941 0.801 1.00 1.00 33 CYS A CA 6
ATOM 2847 C C . CYS A 1 33 ? -3.867 1.990 0.588 1.00 1.00 33 CYS A C 6
ATOM 2848 O O . CYS A 1 33 ? -4.988 1.853 1.079 1.00 1.00 33 CYS A O 6
ATOM 2855 N N . LEU A 1 34 ? -3.517 3.038 -0.142 1.00 1.00 34 LEU A N 6
ATOM 2856 C CA . LEU A 1 34 ? -4.434 4.124 -0.428 1.00 1.00 34 LEU A CA 6
ATOM 2857 C C . LEU A 1 34 ? -4.908 4.066 -1.880 1.00 1.00 34 LEU A C 6
ATOM 2858 O O . LEU A 1 34 ? -4.044 4.038 -2.782 1.00 1.00 34 LEU A O 6
ATOM 2875 N N . ALA A 1 1 ? 3.876 -14.525 2.079 1.00 1.00 1 ALA A N 7
ATOM 2876 C CA . ALA A 1 1 ? 4.564 -13.273 1.669 1.00 1.00 1 ALA A CA 7
ATOM 2877 C C . ALA A 1 1 ? 4.347 -12.990 0.186 1.00 1.00 1 ALA A C 7
ATOM 2878 O O . ALA A 1 1 ? 5.075 -13.499 -0.666 1.00 1.00 1 ALA A O 7
ATOM 2887 N N . GLU A 1 2 ? 3.341 -12.176 -0.115 1.00 1.00 2 GLU A N 7
ATOM 2888 C CA . GLU A 1 2 ? 3.028 -11.825 -1.495 1.00 1.00 2 GLU A CA 7
ATOM 2889 C C . GLU A 1 2 ? 4.193 -11.087 -2.146 1.00 1.00 2 GLU A C 7
ATOM 2890 O O . GLU A 1 2 ? 5.261 -10.945 -1.551 1.00 1.00 2 GLU A O 7
ATOM 2902 N N . LYS A 1 3 ? 3.979 -10.618 -3.371 1.00 1.00 3 LYS A N 7
ATOM 2903 C CA . LYS A 1 3 ? 5.012 -9.894 -4.103 1.00 1.00 3 LYS A CA 7
ATOM 2904 C C . LYS A 1 3 ? 5.429 -8.634 -3.352 1.00 1.00 3 LYS A C 7
ATOM 2905 O O . LYS A 1 3 ? 4.984 -8.392 -2.230 1.00 1.00 3 LYS A O 7
ATOM 2924 N N . ASP A 1 4 ? 6.286 -7.834 -3.978 1.00 1.00 4 ASP A N 7
ATOM 2925 C CA . ASP A 1 4 ? 6.763 -6.598 -3.369 1.00 1.00 4 ASP A CA 7
ATOM 2926 C C . ASP A 1 4 ? 5.602 -5.652 -3.077 1.00 1.00 4 ASP A C 7
ATOM 2927 O O . ASP A 1 4 ? 5.641 -4.883 -2.117 1.00 1.00 4 ASP A O 7
ATOM 2936 N N . CYS A 1 5 ? 4.570 -5.714 -3.912 1.00 1.00 5 CYS A N 7
ATOM 2937 C CA . CYS A 1 5 ? 3.398 -4.863 -3.744 1.00 1.00 5 CYS A CA 7
ATOM 2938 C C . CYS A 1 5 ? 2.452 -5.441 -2.696 1.00 1.00 5 CYS A C 7
ATOM 2939 O O . CYS A 1 5 ? 2.723 -6.490 -2.111 1.00 1.00 5 CYS A O 7
ATOM 2946 N N . ILE A 1 6 ? 1.340 -4.751 -2.465 1.00 1.00 6 ILE A N 7
ATOM 2947 C CA . ILE A 1 6 ? 0.354 -5.197 -1.489 1.00 1.00 6 ILE A CA 7
ATOM 2948 C C . ILE A 1 6 ? -1.063 -4.860 -1.943 1.00 1.00 6 ILE A C 7
ATOM 2949 O O . ILE A 1 6 ? -1.290 -3.843 -2.600 1.00 1.00 6 ILE A O 7
ATOM 2965 N N . ALA A 1 7 ? -2.011 -5.723 -1.590 1.00 1.00 7 ALA A N 7
ATOM 2966 C CA . ALA A 1 7 ? -3.407 -5.522 -1.959 1.00 1.00 7 ALA A CA 7
ATOM 2967 C C . ALA A 1 7 ? -4.019 -4.352 -1.190 1.00 1.00 7 ALA A C 7
ATOM 2968 O O . ALA A 1 7 ? -3.763 -4.182 0.003 1.00 1.00 7 ALA A O 7
ATOM 2975 N N . PRO A 1 8 ? -4.844 -3.528 -1.862 1.00 1.00 8 PRO A N 7
ATOM 2976 C CA . PRO A 1 8 ? -5.492 -2.375 -1.228 1.00 1.00 8 PRO A CA 7
ATOM 2977 C C . PRO A 1 8 ? -6.266 -2.764 0.027 1.00 1.00 8 PRO A C 7
ATOM 2978 O O . PRO A 1 8 ? -6.998 -3.754 0.034 1.00 1.00 8 PRO A O 7
ATOM 2989 N N . GLY A 1 9 ? -6.099 -1.980 1.086 1.00 1.00 9 GLY A N 7
ATOM 2990 C CA . GLY A 1 9 ? -6.790 -2.259 2.331 1.00 1.00 9 GLY A CA 7
ATOM 2991 C C . GLY A 1 9 ? -5.888 -2.902 3.366 1.00 1.00 9 GLY A C 7
ATOM 2992 O O . GLY A 1 9 ? -6.120 -2.771 4.568 1.00 1.00 9 GLY A O 7
ATOM 2996 N N . ALA A 1 10 ? -4.856 -3.600 2.902 1.00 1.00 10 ALA A N 7
ATOM 2997 C CA . ALA A 1 10 ? -3.919 -4.266 3.800 1.00 1.00 10 ALA A CA 7
ATOM 2998 C C . ALA A 1 10 ? -3.059 -3.251 4.549 1.00 1.00 10 ALA A C 7
ATOM 2999 O O . ALA A 1 10 ? -2.832 -2.139 4.069 1.00 1.00 10 ALA A O 7
ATOM 3006 N N . PRO A 1 11 ? -2.558 -3.624 5.739 1.00 1.00 11 PRO A N 7
ATOM 3007 C CA . PRO A 1 11 ? -1.715 -2.740 6.546 1.00 1.00 11 PRO A CA 7
ATOM 3008 C C . PRO A 1 11 ? -0.350 -2.526 5.905 1.00 1.00 11 PRO A C 7
ATOM 3009 O O . PRO A 1 11 ? 0.606 -3.243 6.201 1.00 1.00 11 PRO A O 7
ATOM 3020 N N . CYS A 1 12 ? -0.270 -1.542 5.017 1.00 1.00 12 CYS A N 7
ATOM 3021 C CA . CYS A 1 12 ? 0.970 -1.240 4.322 1.00 1.00 12 CYS A CA 7
ATOM 3022 C C . CYS A 1 12 ? 1.853 -0.294 5.137 1.00 1.00 12 CYS A C 7
ATOM 3023 O O . CYS A 1 12 ? 2.975 0.014 4.735 1.00 1.00 12 CYS A O 7
ATOM 3030 N N . PHE A 1 13 ? 1.333 0.166 6.279 1.00 1.00 13 PHE A N 7
ATOM 3031 C CA . PHE A 1 13 ? 2.062 1.084 7.163 1.00 1.00 13 PHE A CA 7
ATOM 3032 C C . PHE A 1 13 ? 3.574 0.875 7.086 1.00 1.00 13 PHE A C 7
ATOM 3033 O O . PHE A 1 13 ? 4.114 -0.065 7.670 1.00 1.00 13 PHE A O 7
ATOM 3050 N N . GLY A 1 14 ? 4.247 1.763 6.362 1.00 1.00 14 GLY A N 7
ATOM 3051 C CA . GLY A 1 14 ? 5.688 1.670 6.216 1.00 1.00 14 GLY A CA 7
ATOM 3052 C C . GLY A 1 14 ? 6.204 2.545 5.097 1.00 1.00 14 GLY A C 7
ATOM 3053 O O . GLY A 1 14 ? 7.231 3.208 5.235 1.00 1.00 14 GLY A O 7
ATOM 3057 N N . THR A 1 15 ? 5.476 2.541 3.989 1.00 1.00 15 THR A N 7
ATOM 3058 C CA . THR A 1 15 ? 5.824 3.336 2.806 1.00 1.00 15 THR A CA 7
ATOM 3059 C C . THR A 1 15 ? 6.928 2.675 1.978 1.00 1.00 15 THR A C 7
ATOM 3060 O O . THR A 1 15 ? 7.161 3.058 0.833 1.00 1.00 15 THR A O 7
ATOM 3071 N N . ASP A 1 16 ? 7.603 1.681 2.549 1.00 1.00 16 ASP A N 7
ATOM 3072 C CA . ASP A 1 16 ? 8.673 0.988 1.843 1.00 1.00 16 ASP A CA 7
ATOM 3073 C C . ASP A 1 16 ? 8.124 -0.048 0.863 1.00 1.00 16 ASP A C 7
ATOM 3074 O O . ASP A 1 16 ? 8.872 -0.876 0.342 1.00 1.00 16 ASP A O 7
ATOM 3083 N N . LYS A 1 17 ? 6.820 0.002 0.613 1.00 1.00 17 LYS A N 7
ATOM 3084 C CA . LYS A 1 17 ? 6.180 -0.931 -0.306 1.00 1.00 17 LYS A CA 7
ATOM 3085 C C . LYS A 1 17 ? 4.740 -0.510 -0.587 1.00 1.00 17 LYS A C 7
ATOM 3086 O O . LYS A 1 17 ? 3.820 -0.914 0.125 1.00 1.00 17 LYS A O 7
ATOM 3105 N N . PRO A 1 18 ? 4.520 0.309 -1.629 1.00 1.00 18 PRO A N 7
ATOM 3106 C CA . PRO A 1 18 ? 3.179 0.775 -1.989 1.00 1.00 18 PRO A CA 7
ATOM 3107 C C . PRO A 1 18 ? 2.314 -0.339 -2.560 1.00 1.00 18 PRO A C 7
ATOM 3108 O O . PRO A 1 18 ? 2.732 -1.495 -2.626 1.00 1.00 18 PRO A O 7
ATOM 3119 N N . CYS A 1 19 ? 1.106 0.019 -2.974 1.00 1.00 19 CYS A N 7
ATOM 3120 C CA . CYS A 1 19 ? 0.176 -0.949 -3.543 1.00 1.00 19 CYS A CA 7
ATOM 3121 C C . CYS A 1 19 ? 0.636 -1.404 -4.923 1.00 1.00 19 CYS A C 7
ATOM 3122 O O . CYS A 1 19 ? 1.488 -0.771 -5.545 1.00 1.00 19 CYS A O 7
ATOM 3129 N N . CYS A 1 20 ? 0.056 -2.499 -5.400 1.00 1.00 20 CYS A N 7
ATOM 3130 C CA . CYS A 1 20 ? 0.396 -3.029 -6.714 1.00 1.00 20 CYS A CA 7
ATOM 3131 C C . CYS A 1 20 ? -0.123 -2.107 -7.816 1.00 1.00 20 CYS A C 7
ATOM 3132 O O . CYS A 1 20 ? 0.383 -2.118 -8.938 1.00 1.00 20 CYS A O 7
ATOM 3139 N N . ASN A 1 21 ? -1.135 -1.307 -7.484 1.00 1.00 21 ASN A N 7
ATOM 3140 C CA . ASN A 1 21 ? -1.723 -0.377 -8.433 1.00 1.00 21 ASN A CA 7
ATOM 3141 C C . ASN A 1 21 ? -0.754 0.765 -8.739 1.00 1.00 21 ASN A C 7
ATOM 3142 O O . ASN A 1 21 ? -0.094 1.284 -7.838 1.00 1.00 21 ASN A O 7
ATOM 3153 N N . PRO A 1 22 ? -0.652 1.176 -10.018 1.00 1.00 22 PRO A N 7
ATOM 3154 C CA . PRO A 1 22 ? 0.251 2.259 -10.429 1.00 1.00 22 PRO A CA 7
ATOM 3155 C C . PRO A 1 22 ? -0.183 3.635 -9.930 1.00 1.00 22 PRO A C 7
ATOM 3156 O O . PRO A 1 22 ? 0.438 4.645 -10.259 1.00 1.00 22 PRO A O 7
ATOM 3167 N N . ARG A 1 23 ? -1.242 3.672 -9.132 1.00 1.00 23 ARG A N 7
ATOM 3168 C CA . ARG A 1 23 ? -1.741 4.928 -8.589 1.00 1.00 23 ARG A CA 7
ATOM 3169 C C . ARG A 1 23 ? -2.165 4.774 -7.128 1.00 1.00 23 ARG A C 7
ATOM 3170 O O . ARG A 1 23 ? -2.814 5.658 -6.569 1.00 1.00 23 ARG A O 7
ATOM 3191 N N . ALA A 1 24 ? -1.793 3.654 -6.508 1.00 1.00 24 ALA A N 7
ATOM 3192 C CA . ALA A 1 24 ? -2.140 3.408 -5.113 1.00 1.00 24 ALA A CA 7
ATOM 3193 C C . ALA A 1 24 ? -0.939 3.649 -4.203 1.00 1.00 24 ALA A C 7
ATOM 3194 O O . ALA A 1 24 ? 0.060 2.931 -4.273 1.00 1.00 24 ALA A O 7
ATOM 3201 N N . TRP A 1 25 ? -1.040 4.665 -3.349 1.00 1.00 25 TRP A N 7
ATOM 3202 C CA . TRP A 1 25 ? 0.047 4.998 -2.431 1.00 1.00 25 TRP A CA 7
ATOM 3203 C C . TRP A 1 25 ? -0.248 4.500 -1.019 1.00 1.00 25 TRP A C 7
ATOM 3204 O O . TRP A 1 25 ? -1.400 4.264 -0.656 1.00 1.00 25 TRP A O 7
ATOM 3225 N N . CYS A 1 26 ? 0.811 4.334 -0.233 1.00 1.00 26 CYS A N 7
ATOM 3226 C CA . CYS A 1 26 ? 0.696 3.855 1.133 1.00 1.00 26 CYS A CA 7
ATOM 3227 C C . CYS A 1 26 ? 0.057 4.903 2.045 1.00 1.00 26 CYS A C 7
ATOM 3228 O O . CYS A 1 26 ? 0.160 6.104 1.796 1.00 1.00 26 CYS A O 7
ATOM 3235 N N . SER A 1 27 ? -0.591 4.436 3.111 1.00 1.00 27 SER A N 7
ATOM 3236 C CA . SER A 1 27 ? -1.234 5.326 4.072 1.00 1.00 27 SER A CA 7
ATOM 3237 C C . SER A 1 27 ? -0.868 4.931 5.499 1.00 1.00 27 SER A C 7
ATOM 3238 O O . SER A 1 27 ? -1.681 4.350 6.225 1.00 1.00 27 SER A O 7
ATOM 3246 N N . SER A 1 28 ? 0.359 5.247 5.899 1.00 1.00 28 SER A N 7
ATOM 3247 C CA . SER A 1 28 ? 0.825 4.926 7.241 1.00 1.00 28 SER A CA 7
ATOM 3248 C C . SER A 1 28 ? 0.083 5.753 8.280 1.00 1.00 28 SER A C 7
ATOM 3249 O O . SER A 1 28 ? 0.013 5.379 9.450 1.00 1.00 28 SER A O 7
ATOM 3257 N N . TYR A 1 29 ? -0.505 6.857 7.836 1.00 1.00 29 TYR A N 7
ATOM 3258 C CA . TYR A 1 29 ? -1.275 7.720 8.698 1.00 1.00 29 TYR A CA 7
ATOM 3259 C C . TYR A 1 29 ? -2.308 6.899 9.437 1.00 1.00 29 TYR A C 7
ATOM 3260 O O . TYR A 1 29 ? -2.574 7.101 10.622 1.00 1.00 29 TYR A O 7
ATOM 3278 N N . ALA A 1 30 ? -2.878 5.965 8.698 1.00 1.00 30 ALA A N 7
ATOM 3279 C CA . ALA A 1 30 ? -3.896 5.071 9.234 1.00 1.00 30 ALA A CA 7
ATOM 3280 C C . ALA A 1 30 ? -3.567 3.616 8.924 1.00 1.00 30 ALA A C 7
ATOM 3281 O O . ALA A 1 30 ? -4.451 2.758 8.921 1.00 1.00 30 ALA A O 7
ATOM 3288 N N . ASN A 1 31 ? -2.290 3.341 8.663 1.00 1.00 31 ASN A N 7
ATOM 3289 C CA . ASN A 1 31 ? -1.841 1.987 8.350 1.00 1.00 31 ASN A CA 7
ATOM 3290 C C . ASN A 1 31 ? -2.778 1.313 7.348 1.00 1.00 31 ASN A C 7
ATOM 3291 O O . ASN A 1 31 ? -3.703 0.599 7.733 1.00 1.00 31 ASN A O 7
ATOM 3302 N N . LYS A 1 32 ? -2.535 1.547 6.058 1.00 1.00 32 LYS A N 7
ATOM 3303 C CA . LYS A 1 32 ? -3.361 0.957 5.005 1.00 1.00 32 LYS A CA 7
ATOM 3304 C C . LYS A 1 32 ? -3.061 1.581 3.645 1.00 1.00 32 LYS A C 7
ATOM 3305 O O . LYS A 1 32 ? -2.705 2.751 3.553 1.00 1.00 32 LYS A O 7
ATOM 3324 N N . CYS A 1 33 ? -3.215 0.789 2.590 1.00 1.00 33 CYS A N 7
ATOM 3325 C CA . CYS A 1 33 ? -2.973 1.263 1.233 1.00 1.00 33 CYS A CA 7
ATOM 3326 C C . CYS A 1 33 ? -4.061 2.247 0.801 1.00 1.00 33 CYS A C 7
ATOM 3327 O O . CYS A 1 33 ? -5.161 2.252 1.354 1.00 1.00 33 CYS A O 7
ATOM 3334 N N . LEU A 1 34 ? -3.750 3.066 -0.199 1.00 1.00 34 LEU A N 7
ATOM 3335 C CA . LEU A 1 34 ? -4.703 4.042 -0.718 1.00 1.00 34 LEU A CA 7
ATOM 3336 C C . LEU A 1 34 ? -5.038 3.743 -2.175 1.00 1.00 34 LEU A C 7
ATOM 3337 O O . LEU A 1 34 ? -4.240 4.132 -3.055 1.00 1.00 34 LEU A O 7
ATOM 3354 N N . ALA A 1 1 ? 2.628 -15.623 1.953 1.00 1.00 1 ALA A N 8
ATOM 3355 C CA . ALA A 1 1 ? 2.960 -14.188 1.751 1.00 1.00 1 ALA A CA 8
ATOM 3356 C C . ALA A 1 1 ? 2.414 -13.682 0.420 1.00 1.00 1 ALA A C 8
ATOM 3357 O O . ALA A 1 1 ? 2.563 -14.336 -0.612 1.00 1.00 1 ALA A O 8
ATOM 3366 N N . GLU A 1 2 ? 1.782 -12.514 0.452 1.00 1.00 2 GLU A N 8
ATOM 3367 C CA . GLU A 1 2 ? 1.214 -11.919 -0.753 1.00 1.00 2 GLU A CA 8
ATOM 3368 C C . GLU A 1 2 ? 2.313 -11.511 -1.728 1.00 1.00 2 GLU A C 8
ATOM 3369 O O . GLU A 1 2 ? 3.492 -11.782 -1.500 1.00 1.00 2 GLU A O 8
ATOM 3381 N N . LYS A 1 3 ? 1.918 -10.856 -2.815 1.00 1.00 3 LYS A N 8
ATOM 3382 C CA . LYS A 1 3 ? 2.870 -10.409 -3.826 1.00 1.00 3 LYS A CA 8
ATOM 3383 C C . LYS A 1 3 ? 3.886 -9.442 -3.227 1.00 1.00 3 LYS A C 8
ATOM 3384 O O . LYS A 1 3 ? 3.864 -9.168 -2.026 1.00 1.00 3 LYS A O 8
ATOM 3403 N N . ASP A 1 4 ? 4.772 -8.925 -4.071 1.00 1.00 4 ASP A N 8
ATOM 3404 C CA . ASP A 1 4 ? 5.795 -7.983 -3.621 1.00 1.00 4 ASP A CA 8
ATOM 3405 C C . ASP A 1 4 ? 5.167 -6.643 -3.251 1.00 1.00 4 ASP A C 8
ATOM 3406 O O . ASP A 1 4 ? 5.481 -6.064 -2.211 1.00 1.00 4 ASP A O 8
ATOM 3415 N N . CYS A 1 5 ? 4.279 -6.155 -4.111 1.00 1.00 5 CYS A N 8
ATOM 3416 C CA . CYS A 1 5 ? 3.606 -4.882 -3.875 1.00 1.00 5 CYS A CA 8
ATOM 3417 C C . CYS A 1 5 ? 2.619 -4.994 -2.718 1.00 1.00 5 CYS A C 8
ATOM 3418 O O . CYS A 1 5 ? 2.275 -6.095 -2.288 1.00 1.00 5 CYS A O 8
ATOM 3425 N N . ILE A 1 6 ? 2.175 -3.849 -2.210 1.00 1.00 6 ILE A N 8
ATOM 3426 C CA . ILE A 1 6 ? 1.237 -3.819 -1.096 1.00 1.00 6 ILE A CA 8
ATOM 3427 C C . ILE A 1 6 ? -0.201 -3.657 -1.577 1.00 1.00 6 ILE A C 8
ATOM 3428 O O . ILE A 1 6 ? -0.602 -2.579 -2.016 1.00 1.00 6 ILE A O 8
ATOM 3444 N N . ALA A 1 7 ? -0.977 -4.731 -1.483 1.00 1.00 7 ALA A N 8
ATOM 3445 C CA . ALA A 1 7 ? -2.375 -4.701 -1.892 1.00 1.00 7 ALA A CA 8
ATOM 3446 C C . ALA A 1 7 ? -3.206 -3.872 -0.914 1.00 1.00 7 ALA A C 8
ATOM 3447 O O . ALA A 1 7 ? -2.854 -3.751 0.260 1.00 1.00 7 ALA A O 8
ATOM 3454 N N . PRO A 1 8 ? -4.329 -3.296 -1.377 1.00 1.00 8 PRO A N 8
ATOM 3455 C CA . PRO A 1 8 ? -5.207 -2.489 -0.522 1.00 1.00 8 PRO A CA 8
ATOM 3456 C C . PRO A 1 8 ? -5.739 -3.294 0.658 1.00 1.00 8 PRO A C 8
ATOM 3457 O O . PRO A 1 8 ? -6.191 -4.427 0.490 1.00 1.00 8 PRO A O 8
ATOM 3468 N N . GLY A 1 9 ? -5.675 -2.714 1.854 1.00 1.00 9 GLY A N 8
ATOM 3469 C CA . GLY A 1 9 ? -6.146 -3.414 3.032 1.00 1.00 9 GLY A CA 8
ATOM 3470 C C . GLY A 1 9 ? -5.009 -4.020 3.832 1.00 1.00 9 GLY A C 8
ATOM 3471 O O . GLY A 1 9 ? -5.179 -4.364 5.001 1.00 1.00 9 GLY A O 8
ATOM 3475 N N . ALA A 1 10 ? -3.843 -4.144 3.202 1.00 1.00 10 ALA A N 8
ATOM 3476 C CA . ALA A 1 10 ? -2.673 -4.702 3.867 1.00 1.00 10 ALA A CA 8
ATOM 3477 C C . ALA A 1 10 ? -1.903 -3.608 4.603 1.00 1.00 10 ALA A C 8
ATOM 3478 O O . ALA A 1 10 ? -1.705 -2.516 4.070 1.00 1.00 10 ALA A O 8
ATOM 3485 N N . PRO A 1 11 ? -1.459 -3.882 5.843 1.00 1.00 11 PRO A N 8
ATOM 3486 C CA . PRO A 1 11 ? -0.712 -2.908 6.649 1.00 1.00 11 PRO A CA 8
ATOM 3487 C C . PRO A 1 11 ? 0.609 -2.506 6.002 1.00 1.00 11 PRO A C 8
ATOM 3488 O O . PRO A 1 11 ? 1.652 -3.097 6.280 1.00 1.00 11 PRO A O 8
ATOM 3499 N N . CYS A 1 12 ? 0.557 -1.497 5.137 1.00 1.00 12 CYS A N 8
ATOM 3500 C CA . CYS A 1 12 ? 1.743 -1.016 4.452 1.00 1.00 12 CYS A CA 8
ATOM 3501 C C . CYS A 1 12 ? 2.509 -0.010 5.313 1.00 1.00 12 CYS A C 8
ATOM 3502 O O . CYS A 1 12 ? 3.703 0.208 5.100 1.00 1.00 12 CYS A O 8
ATOM 3509 N N . PHE A 1 13 ? 1.809 0.601 6.280 1.00 1.00 13 PHE A N 8
ATOM 3510 C CA . PHE A 1 13 ? 2.406 1.592 7.190 1.00 1.00 13 PHE A CA 8
ATOM 3511 C C . PHE A 1 13 ? 3.933 1.520 7.201 1.00 1.00 13 PHE A C 8
ATOM 3512 O O . PHE A 1 13 ? 4.526 0.764 7.970 1.00 1.00 13 PHE A O 8
ATOM 3529 N N . GLY A 1 14 ? 4.556 2.313 6.339 1.00 1.00 14 GLY A N 8
ATOM 3530 C CA . GLY A 1 14 ? 6.004 2.335 6.250 1.00 1.00 14 GLY A CA 8
ATOM 3531 C C . GLY A 1 14 ? 6.480 3.066 5.016 1.00 1.00 14 GLY A C 8
ATOM 3532 O O . GLY A 1 14 ? 7.525 3.716 5.027 1.00 1.00 14 GLY A O 8
ATOM 3536 N N . THR A 1 15 ? 5.694 2.963 3.955 1.00 1.00 15 THR A N 8
ATOM 3537 C CA . THR A 1 15 ? 6.002 3.620 2.687 1.00 1.00 15 THR A CA 8
ATOM 3538 C C . THR A 1 15 ? 7.267 3.057 2.042 1.00 1.00 15 THR A C 8
ATOM 3539 O O . THR A 1 15 ? 7.784 3.628 1.084 1.00 1.00 15 THR A O 8
ATOM 3550 N N . ASP A 1 16 ? 7.761 1.931 2.551 1.00 1.00 16 ASP A N 8
ATOM 3551 C CA . ASP A 1 16 ? 8.961 1.315 1.992 1.00 1.00 16 ASP A CA 8
ATOM 3552 C C . ASP A 1 16 ? 8.701 0.749 0.598 1.00 1.00 16 ASP A C 8
ATOM 3553 O O . ASP A 1 16 ? 9.604 0.221 -0.052 1.00 1.00 16 ASP A O 8
ATOM 3562 N N . LYS A 1 17 ? 7.463 0.872 0.149 1.00 1.00 17 LYS A N 8
ATOM 3563 C CA . LYS A 1 17 ? 7.056 0.390 -1.164 1.00 1.00 17 LYS A CA 8
ATOM 3564 C C . LYS A 1 17 ? 5.644 0.875 -1.482 1.00 1.00 17 LYS A C 8
ATOM 3565 O O . LYS A 1 17 ? 4.775 0.872 -0.611 1.00 1.00 17 LYS A O 8
ATOM 3584 N N . PRO A 1 18 ? 5.385 1.303 -2.729 1.00 1.00 18 PRO A N 8
ATOM 3585 C CA . PRO A 1 18 ? 4.064 1.787 -3.124 1.00 1.00 18 PRO A CA 8
ATOM 3586 C C . PRO A 1 18 ? 3.061 0.659 -3.297 1.00 1.00 18 PRO A C 8
ATOM 3587 O O . PRO A 1 18 ? 3.395 -0.517 -3.152 1.00 1.00 18 PRO A O 8
ATOM 3598 N N . CYS A 1 19 ? 1.832 1.033 -3.609 1.00 1.00 19 CYS A N 8
ATOM 3599 C CA . CYS A 1 19 ? 0.763 0.063 -3.809 1.00 1.00 19 CYS A CA 8
ATOM 3600 C C . CYS A 1 19 ? 0.955 -0.714 -5.105 1.00 1.00 19 CYS A C 8
ATOM 3601 O O . CYS A 1 19 ? 1.700 -0.292 -5.989 1.00 1.00 19 CYS A O 8
ATOM 3608 N N . CYS A 1 20 ? 0.260 -1.842 -5.221 1.00 1.00 20 CYS A N 8
ATOM 3609 C CA . CYS A 1 20 ? 0.339 -2.663 -6.425 1.00 1.00 20 CYS A CA 8
ATOM 3610 C C . CYS A 1 20 ? -0.008 -1.827 -7.653 1.00 1.00 20 CYS A C 8
ATOM 3611 O O . CYS A 1 20 ? 0.698 -1.856 -8.661 1.00 1.00 20 CYS A O 8
ATOM 3618 N N . ASN A 1 21 ? -1.098 -1.073 -7.549 1.00 1.00 21 ASN A N 8
ATOM 3619 C CA . ASN A 1 21 ? -1.545 -0.211 -8.633 1.00 1.00 21 ASN A CA 8
ATOM 3620 C C . ASN A 1 21 ? -0.590 0.968 -8.805 1.00 1.00 21 ASN A C 8
ATOM 3621 O O . ASN A 1 21 ? -0.102 1.525 -7.821 1.00 1.00 21 ASN A O 8
ATOM 3632 N N . PRO A 1 22 ? -0.306 1.374 -10.057 1.00 1.00 22 PRO A N 8
ATOM 3633 C CA . PRO A 1 22 ? 0.598 2.496 -10.331 1.00 1.00 22 PRO A CA 8
ATOM 3634 C C . PRO A 1 22 ? 0.004 3.851 -9.951 1.00 1.00 22 PRO A C 8
ATOM 3635 O O . PRO A 1 22 ? 0.608 4.894 -10.200 1.00 1.00 22 PRO A O 8
ATOM 3646 N N . ARG A 1 23 ? -1.177 3.830 -9.345 1.00 1.00 23 ARG A N 8
ATOM 3647 C CA . ARG A 1 23 ? -1.846 5.055 -8.929 1.00 1.00 23 ARG A CA 8
ATOM 3648 C C . ARG A 1 23 ? -2.219 5.013 -7.445 1.00 1.00 23 ARG A C 8
ATOM 3649 O O . ARG A 1 23 ? -2.762 5.979 -6.909 1.00 1.00 23 ARG A O 8
ATOM 3670 N N . ALA A 1 24 ? -1.928 3.893 -6.782 1.00 1.00 24 ALA A N 8
ATOM 3671 C CA . ALA A 1 24 ? -2.240 3.744 -5.364 1.00 1.00 24 ALA A CA 8
ATOM 3672 C C . ALA A 1 24 ? -0.994 3.933 -4.503 1.00 1.00 24 ALA A C 8
ATOM 3673 O O . ALA A 1 24 ? 0.119 3.616 -4.926 1.00 1.00 24 ALA A O 8
ATOM 3680 N N . TRP A 1 25 ? -1.183 4.453 -3.292 1.00 1.00 25 TRP A N 8
ATOM 3681 C CA . TRP A 1 25 ? -0.063 4.685 -2.382 1.00 1.00 25 TRP A CA 8
ATOM 3682 C C . TRP A 1 25 ? -0.371 4.197 -0.967 1.00 1.00 25 TRP A C 8
ATOM 3683 O O . TRP A 1 25 ? -1.456 3.686 -0.693 1.00 1.00 25 TRP A O 8
ATOM 3704 N N . CYS A 1 26 ? 0.606 4.353 -0.077 1.00 1.00 26 CYS A N 8
ATOM 3705 C CA . CYS A 1 26 ? 0.476 3.934 1.309 1.00 1.00 26 CYS A CA 8
ATOM 3706 C C . CYS A 1 26 ? -0.494 4.825 2.083 1.00 1.00 26 CYS A C 8
ATOM 3707 O O . CYS A 1 26 ? -0.782 5.951 1.678 1.00 1.00 26 CYS A O 8
ATOM 3714 N N . SER A 1 27 ? -0.981 4.309 3.208 1.00 1.00 27 SER A N 8
ATOM 3715 C CA . SER A 1 27 ? -1.906 5.047 4.062 1.00 1.00 27 SER A CA 8
ATOM 3716 C C . SER A 1 27 ? -1.564 4.831 5.531 1.00 1.00 27 SER A C 8
ATOM 3717 O O . SER A 1 27 ? -2.280 4.133 6.251 1.00 1.00 27 SER A O 8
ATOM 3725 N N . SER A 1 28 ? -0.466 5.429 5.973 1.00 1.00 28 SER A N 8
ATOM 3726 C CA . SER A 1 28 ? -0.039 5.292 7.359 1.00 1.00 28 SER A CA 8
ATOM 3727 C C . SER A 1 28 ? -1.092 5.844 8.306 1.00 1.00 28 SER A C 8
ATOM 3728 O O . SER A 1 28 ? -1.188 5.423 9.458 1.00 1.00 28 SER A O 8
ATOM 3736 N N . TYR A 1 29 ? -1.909 6.756 7.799 1.00 1.00 29 TYR A N 8
ATOM 3737 C CA . TYR A 1 29 ? -2.981 7.339 8.566 1.00 1.00 29 TYR A CA 8
ATOM 3738 C C . TYR A 1 29 ? -3.878 6.240 9.095 1.00 1.00 29 TYR A C 8
ATOM 3739 O O . TYR A 1 29 ? -4.394 6.301 10.211 1.00 1.00 29 TYR A O 8
ATOM 3757 N N . ALA A 1 30 ? -4.051 5.237 8.252 1.00 1.00 30 ALA A N 8
ATOM 3758 C CA . ALA A 1 30 ? -4.888 4.088 8.579 1.00 1.00 30 ALA A CA 8
ATOM 3759 C C . ALA A 1 30 ? -4.092 2.784 8.564 1.00 1.00 30 ALA A C 8
ATOM 3760 O O . ALA A 1 30 ? -4.670 1.699 8.614 1.00 1.00 30 ALA A O 8
ATOM 3767 N N . ASN A 1 31 ? -2.766 2.890 8.503 1.00 1.00 31 ASN A N 8
ATOM 3768 C CA . ASN A 1 31 ? -1.905 1.710 8.491 1.00 1.00 31 ASN A CA 8
ATOM 3769 C C . ASN A 1 31 ? -2.361 0.695 7.441 1.00 1.00 31 ASN A C 8
ATOM 3770 O O . ASN A 1 31 ? -2.736 -0.424 7.780 1.00 1.00 31 ASN A O 8
ATOM 3781 N N . LYS A 1 32 ? -2.304 1.097 6.169 1.00 1.00 32 LYS A N 8
ATOM 3782 C CA . LYS A 1 32 ? -2.694 0.242 5.047 1.00 1.00 32 LYS A CA 8
ATOM 3783 C C . LYS A 1 32 ? -2.518 0.985 3.732 1.00 1.00 32 LYS A C 8
ATOM 3784 O O . LYS A 1 32 ? -2.301 2.192 3.714 1.00 1.00 32 LYS A O 8
ATOM 3803 N N . CYS A 1 33 ? -2.624 0.254 2.634 1.00 1.00 33 CYS A N 8
ATOM 3804 C CA . CYS A 1 33 ? -2.493 0.840 1.307 1.00 1.00 33 CYS A CA 8
ATOM 3805 C C . CYS A 1 33 ? -3.691 1.705 0.951 1.00 1.00 33 CYS A C 8
ATOM 3806 O O . CYS A 1 33 ? -4.653 1.820 1.710 1.00 1.00 33 CYS A O 8
ATOM 3813 N N . LEU A 1 34 ? -3.613 2.293 -0.231 1.00 1.00 34 LEU A N 8
ATOM 3814 C CA . LEU A 1 34 ? -4.673 3.146 -0.752 1.00 1.00 34 LEU A CA 8
ATOM 3815 C C . LEU A 1 34 ? -4.993 2.785 -2.198 1.00 1.00 34 LEU A C 8
ATOM 3816 O O . LEU A 1 34 ? -4.379 3.388 -3.105 1.00 1.00 34 LEU A O 8
ATOM 3833 N N . ALA A 1 1 ? 5.994 -12.498 3.339 1.00 1.00 1 ALA A N 9
ATOM 3834 C CA . ALA A 1 1 ? 5.463 -11.209 2.827 1.00 1.00 1 ALA A CA 9
ATOM 3835 C C . ALA A 1 1 ? 5.048 -11.330 1.364 1.00 1.00 1 ALA A C 9
ATOM 3836 O O . ALA A 1 1 ? 5.713 -11.998 0.573 1.00 1.00 1 ALA A O 9
ATOM 3845 N N . GLU A 1 2 ? 3.943 -10.679 1.012 1.00 1.00 2 GLU A N 9
ATOM 3846 C CA . GLU A 1 2 ? 3.438 -10.714 -0.356 1.00 1.00 2 GLU A CA 9
ATOM 3847 C C . GLU A 1 2 ? 4.484 -10.193 -1.338 1.00 1.00 2 GLU A C 9
ATOM 3848 O O . GLU A 1 2 ? 5.605 -9.865 -0.950 1.00 1.00 2 GLU A O 9
ATOM 3860 N N . LYS A 1 3 ? 4.110 -10.122 -2.612 1.00 1.00 3 LYS A N 9
ATOM 3861 C CA . LYS A 1 3 ? 5.015 -9.644 -3.652 1.00 1.00 3 LYS A CA 9
ATOM 3862 C C . LYS A 1 3 ? 5.528 -8.243 -3.334 1.00 1.00 3 LYS A C 9
ATOM 3863 O O . LYS A 1 3 ? 5.258 -7.699 -2.263 1.00 1.00 3 LYS A O 9
ATOM 3882 N N . ASP A 1 4 ? 6.270 -7.664 -4.274 1.00 1.00 4 ASP A N 9
ATOM 3883 C CA . ASP A 1 4 ? 6.824 -6.326 -4.099 1.00 1.00 4 ASP A CA 9
ATOM 3884 C C . ASP A 1 4 ? 5.721 -5.301 -3.841 1.00 1.00 4 ASP A C 9
ATOM 3885 O O . ASP A 1 4 ? 5.974 -4.232 -3.284 1.00 1.00 4 ASP A O 9
ATOM 3894 N N . CYS A 1 5 ? 4.499 -5.631 -4.248 1.00 1.00 5 CYS A N 9
ATOM 3895 C CA . CYS A 1 5 ? 3.363 -4.736 -4.057 1.00 1.00 5 CYS A CA 9
ATOM 3896 C C . CYS A 1 5 ? 2.428 -5.266 -2.976 1.00 1.00 5 CYS A C 9
ATOM 3897 O O . CYS A 1 5 ? 2.648 -6.347 -2.429 1.00 1.00 5 CYS A O 9
ATOM 3904 N N . ILE A 1 6 ? 1.384 -4.501 -2.674 1.00 1.00 6 ILE A N 9
ATOM 3905 C CA . ILE A 1 6 ? 0.417 -4.900 -1.658 1.00 1.00 6 ILE A CA 9
ATOM 3906 C C . ILE A 1 6 ? -1.011 -4.599 -2.100 1.00 1.00 6 ILE A C 9
ATOM 3907 O O . ILE A 1 6 ? -1.253 -3.668 -2.872 1.00 1.00 6 ILE A O 9
ATOM 3923 N N . ALA A 1 7 ? -1.952 -5.400 -1.605 1.00 1.00 7 ALA A N 9
ATOM 3924 C CA . ALA A 1 7 ? -3.362 -5.233 -1.939 1.00 1.00 7 ALA A CA 9
ATOM 3925 C C . ALA A 1 7 ? -3.942 -3.974 -1.292 1.00 1.00 7 ALA A C 9
ATOM 3926 O O . ALA A 1 7 ? -3.666 -3.681 -0.127 1.00 1.00 7 ALA A O 9
ATOM 3933 N N . PRO A 1 8 ? -4.764 -3.214 -2.037 1.00 1.00 8 PRO A N 9
ATOM 3934 C CA . PRO A 1 8 ? -5.384 -1.989 -1.523 1.00 1.00 8 PRO A CA 9
ATOM 3935 C C . PRO A 1 8 ? -6.260 -2.253 -0.305 1.00 1.00 8 PRO A C 9
ATOM 3936 O O . PRO A 1 8 ? -7.114 -3.140 -0.321 1.00 1.00 8 PRO A O 9
ATOM 3947 N N . GLY A 1 9 ? -6.041 -1.476 0.749 1.00 1.00 9 GLY A N 9
ATOM 3948 C CA . GLY A 1 9 ? -6.818 -1.639 1.963 1.00 1.00 9 GLY A CA 9
ATOM 3949 C C . GLY A 1 9 ? -6.041 -2.327 3.070 1.00 1.00 9 GLY A C 9
ATOM 3950 O O . GLY A 1 9 ? -6.388 -2.205 4.245 1.00 1.00 9 GLY A O 9
ATOM 3954 N N . ALA A 1 10 ? -4.990 -3.054 2.700 1.00 1.00 10 ALA A N 9
ATOM 3955 C CA . ALA A 1 10 ? -4.173 -3.761 3.681 1.00 1.00 10 ALA A CA 9
ATOM 3956 C C . ALA A 1 10 ? -3.116 -2.842 4.289 1.00 1.00 10 ALA A C 9
ATOM 3957 O O . ALA A 1 10 ? -2.610 -1.936 3.624 1.00 1.00 10 ALA A O 9
ATOM 3964 N N . PRO A 1 11 ? -2.758 -3.067 5.565 1.00 1.00 11 PRO A N 9
ATOM 3965 C CA . PRO A 1 11 ? -1.748 -2.256 6.248 1.00 1.00 11 PRO A CA 9
ATOM 3966 C C . PRO A 1 11 ? -0.410 -2.307 5.524 1.00 1.00 11 PRO A C 9
ATOM 3967 O O . PRO A 1 11 ? 0.425 -3.169 5.798 1.00 1.00 11 PRO A O 9
ATOM 3978 N N . CYS A 1 12 ? -0.217 -1.380 4.593 1.00 1.00 12 CYS A N 9
ATOM 3979 C CA . CYS A 1 12 ? 1.009 -1.315 3.821 1.00 1.00 12 CYS A CA 9
ATOM 3980 C C . CYS A 1 12 ? 2.167 -0.859 4.697 1.00 1.00 12 CYS A C 9
ATOM 3981 O O . CYS A 1 12 ? 3.320 -1.220 4.462 1.00 1.00 12 CYS A O 9
ATOM 3988 N N . PHE A 1 13 ? 1.846 -0.065 5.714 1.00 1.00 13 PHE A N 9
ATOM 3989 C CA . PHE A 1 13 ? 2.859 0.443 6.638 1.00 1.00 13 PHE A CA 9
ATOM 3990 C C . PHE A 1 13 ? 3.780 -0.676 7.120 1.00 1.00 13 PHE A C 9
ATOM 3991 O O . PHE A 1 13 ? 3.318 -1.752 7.501 1.00 1.00 13 PHE A O 9
ATOM 4008 N N . GLY A 1 14 ? 5.083 -0.413 7.108 1.00 1.00 14 GLY A N 9
ATOM 4009 C CA . GLY A 1 14 ? 6.044 -1.407 7.553 1.00 1.00 14 GLY A CA 9
ATOM 4010 C C . GLY A 1 14 ? 7.075 -1.749 6.496 1.00 1.00 14 GLY A C 9
ATOM 4011 O O . GLY A 1 14 ? 8.147 -2.267 6.811 1.00 1.00 14 GLY A O 9
ATOM 4015 N N . THR A 1 15 ? 6.754 -1.464 5.240 1.00 1.00 15 THR A N 9
ATOM 4016 C CA . THR A 1 15 ? 7.664 -1.752 4.136 1.00 1.00 15 THR A CA 9
ATOM 4017 C C . THR A 1 15 ? 7.793 -0.560 3.185 1.00 1.00 15 THR A C 9
ATOM 4018 O O . THR A 1 15 ? 8.430 -0.660 2.137 1.00 1.00 15 THR A O 9
ATOM 4029 N N . ASP A 1 16 ? 7.189 0.569 3.554 1.00 1.00 16 ASP A N 9
ATOM 4030 C CA . ASP A 1 16 ? 7.243 1.781 2.736 1.00 1.00 16 ASP A CA 9
ATOM 4031 C C . ASP A 1 16 ? 6.999 1.487 1.254 1.00 1.00 16 ASP A C 9
ATOM 4032 O O . ASP A 1 16 ? 7.429 2.248 0.387 1.00 1.00 16 ASP A O 9
ATOM 4041 N N . LYS A 1 17 ? 6.306 0.389 0.966 1.00 1.00 17 LYS A N 9
ATOM 4042 C CA . LYS A 1 17 ? 6.011 0.017 -0.414 1.00 1.00 17 LYS A CA 9
ATOM 4043 C C . LYS A 1 17 ? 4.539 0.270 -0.738 1.00 1.00 17 LYS A C 9
ATOM 4044 O O . LYS A 1 17 ? 3.657 -0.079 0.047 1.00 1.00 17 LYS A O 9
ATOM 4063 N N . PRO A 1 18 ? 4.250 0.888 -1.898 1.00 1.00 18 PRO A N 9
ATOM 4064 C CA . PRO A 1 18 ? 2.877 1.189 -2.308 1.00 1.00 18 PRO A CA 9
ATOM 4065 C C . PRO A 1 18 ? 2.149 -0.026 -2.868 1.00 1.00 18 PRO A C 9
ATOM 4066 O O . PRO A 1 18 ? 2.687 -1.133 -2.896 1.00 1.00 18 PRO A O 9
ATOM 4077 N N . CYS A 1 19 ? 0.918 0.196 -3.313 1.00 1.00 19 CYS A N 9
ATOM 4078 C CA . CYS A 1 19 ? 0.098 -0.869 -3.878 1.00 1.00 19 CYS A CA 9
ATOM 4079 C C . CYS A 1 19 ? 0.623 -1.310 -5.236 1.00 1.00 19 CYS A C 9
ATOM 4080 O O . CYS A 1 19 ? 1.469 -0.646 -5.834 1.00 1.00 19 CYS A O 9
ATOM 4087 N N . CYS A 1 20 ? 0.097 -2.426 -5.727 1.00 1.00 20 CYS A N 9
ATOM 4088 C CA . CYS A 1 20 ? 0.497 -2.943 -7.028 1.00 1.00 20 CYS A CA 9
ATOM 4089 C C . CYS A 1 20 ? -0.007 -2.021 -8.132 1.00 1.00 20 CYS A C 9
ATOM 4090 O O . CYS A 1 20 ? 0.652 -1.836 -9.155 1.00 1.00 20 CYS A O 9
ATOM 4097 N N . ASN A 1 21 ? -1.182 -1.438 -7.907 1.00 1.00 21 ASN A N 9
ATOM 4098 C CA . ASN A 1 21 ? -1.785 -0.524 -8.867 1.00 1.00 21 ASN A CA 9
ATOM 4099 C C . ASN A 1 21 ? -1.007 0.789 -8.926 1.00 1.00 21 ASN A C 9
ATOM 4100 O O . ASN A 1 21 ? -0.605 1.325 -7.893 1.00 1.00 21 ASN A O 9
ATOM 4111 N N . PRO A 1 22 ? -0.790 1.335 -10.137 1.00 1.00 22 PRO A N 9
ATOM 4112 C CA . PRO A 1 22 ? -0.059 2.595 -10.310 1.00 1.00 22 PRO A CA 9
ATOM 4113 C C . PRO A 1 22 ? -0.850 3.812 -9.835 1.00 1.00 22 PRO A C 9
ATOM 4114 O O . PRO A 1 22 ? -0.404 4.950 -9.983 1.00 1.00 22 PRO A O 9
ATOM 4125 N N . ARG A 1 23 ? -2.022 3.566 -9.262 1.00 1.00 23 ARG A N 9
ATOM 4126 C CA . ARG A 1 23 ? -2.871 4.637 -8.762 1.00 1.00 23 ARG A CA 9
ATOM 4127 C C . ARG A 1 23 ? -3.095 4.511 -7.254 1.00 1.00 23 ARG A C 9
ATOM 4128 O O . ARG A 1 23 ? -3.645 5.416 -6.627 1.00 1.00 23 ARG A O 9
ATOM 4149 N N . ALA A 1 24 ? -2.669 3.389 -6.674 1.00 1.00 24 ALA A N 9
ATOM 4150 C CA . ALA A 1 24 ? -2.832 3.165 -5.242 1.00 1.00 24 ALA A CA 9
ATOM 4151 C C . ALA A 1 24 ? -1.510 3.354 -4.503 1.00 1.00 24 ALA A C 9
ATOM 4152 O O . ALA A 1 24 ? -0.501 2.741 -4.852 1.00 1.00 24 ALA A O 9
ATOM 4159 N N . TRP A 1 25 ? -1.520 4.209 -3.483 1.00 1.00 25 TRP A N 9
ATOM 4160 C CA . TRP A 1 25 ? -0.313 4.480 -2.703 1.00 1.00 25 TRP A CA 9
ATOM 4161 C C . TRP A 1 25 ? -0.506 4.131 -1.229 1.00 1.00 25 TRP A C 9
ATOM 4162 O O . TRP A 1 25 ? -1.613 3.820 -0.789 1.00 1.00 25 TRP A O 9
ATOM 4183 N N . CYS A 1 26 ? 0.590 4.179 -0.477 1.00 1.00 26 CYS A N 9
ATOM 4184 C CA . CYS A 1 26 ? 0.582 3.867 0.943 1.00 1.00 26 CYS A CA 9
ATOM 4185 C C . CYS A 1 26 ? -0.138 4.944 1.754 1.00 1.00 26 CYS A C 9
ATOM 4186 O O . CYS A 1 26 ? -0.251 6.092 1.324 1.00 1.00 26 CYS A O 9
ATOM 4193 N N . SER A 1 27 ? -0.607 4.563 2.940 1.00 1.00 27 SER A N 9
ATOM 4194 C CA . SER A 1 27 ? -1.299 5.488 3.833 1.00 1.00 27 SER A CA 9
ATOM 4195 C C . SER A 1 27 ? -0.909 5.223 5.286 1.00 1.00 27 SER A C 9
ATOM 4196 O O . SER A 1 27 ? -1.631 4.551 6.027 1.00 1.00 27 SER A O 9
ATOM 4204 N N . SER A 1 28 ? 0.243 5.757 5.681 1.00 1.00 28 SER A N 9
ATOM 4205 C CA . SER A 1 28 ? 0.753 5.597 7.026 1.00 1.00 28 SER A CA 9
ATOM 4206 C C . SER A 1 28 ? -0.160 6.252 8.045 1.00 1.00 28 SER A C 9
ATOM 4207 O O . SER A 1 28 ? -0.186 5.870 9.215 1.00 1.00 28 SER A O 9
ATOM 4215 N N . TYR A 1 29 ? -0.920 7.225 7.578 1.00 1.00 29 TYR A N 9
ATOM 4216 C CA . TYR A 1 29 ? -1.866 7.943 8.400 1.00 1.00 29 TYR A CA 9
ATOM 4217 C C . TYR A 1 29 ? -2.638 6.974 9.269 1.00 1.00 29 TYR A C 9
ATOM 4218 O O . TYR A 1 29 ? -2.900 7.222 10.446 1.00 1.00 29 TYR A O 9
ATOM 4236 N N . ALA A 1 30 ? -2.996 5.866 8.649 1.00 1.00 30 ALA A N 9
ATOM 4237 C CA . ALA A 1 30 ? -3.750 4.816 9.327 1.00 1.00 30 ALA A CA 9
ATOM 4238 C C . ALA A 1 30 ? -3.240 3.431 8.946 1.00 1.00 30 ALA A C 9
ATOM 4239 O O . ALA A 1 30 ? -3.989 2.455 8.974 1.00 1.00 30 ALA A O 9
ATOM 4246 N N . ASN A 1 31 ? -1.961 3.354 8.587 1.00 1.00 31 ASN A N 9
ATOM 4247 C CA . ASN A 1 31 ? -1.344 2.089 8.193 1.00 1.00 31 ASN A CA 9
ATOM 4248 C C . ASN A 1 31 ? -2.249 1.305 7.249 1.00 1.00 31 ASN A C 9
ATOM 4249 O O . ASN A 1 31 ? -3.009 0.436 7.678 1.00 1.00 31 ASN A O 9
ATOM 4260 N N . LYS A 1 32 ? -2.165 1.622 5.963 1.00 1.00 32 LYS A N 9
ATOM 4261 C CA . LYS A 1 32 ? -2.978 0.953 4.953 1.00 1.00 32 LYS A CA 9
ATOM 4262 C C . LYS A 1 32 ? -2.832 1.645 3.606 1.00 1.00 32 LYS A C 9
ATOM 4263 O O . LYS A 1 32 ? -2.494 2.822 3.541 1.00 1.00 32 LYS A O 9
ATOM 4282 N N . CYS A 1 33 ? -3.085 0.910 2.533 1.00 1.00 33 CYS A N 9
ATOM 4283 C CA . CYS A 1 33 ? -2.980 1.468 1.195 1.00 1.00 33 CYS A CA 9
ATOM 4284 C C . CYS A 1 33 ? -4.090 2.463 0.922 1.00 1.00 33 CYS A C 9
ATOM 4285 O O . CYS A 1 33 ? -4.968 2.694 1.754 1.00 1.00 33 CYS A O 9
ATOM 4292 N N . LEU A 1 34 ? -4.034 3.039 -0.263 1.00 1.00 34 LEU A N 9
ATOM 4293 C CA . LEU A 1 34 ? -5.020 4.017 -0.698 1.00 1.00 34 LEU A CA 9
ATOM 4294 C C . LEU A 1 34 ? -5.565 3.658 -2.076 1.00 1.00 34 LEU A C 9
ATOM 4295 O O . LEU A 1 34 ? -4.833 3.855 -3.068 1.00 1.00 34 LEU A O 9
ATOM 4312 N N . ALA A 1 1 ? -2.525 -15.334 -2.138 1.00 1.00 1 ALA A N 10
ATOM 4313 C CA . ALA A 1 1 ? -1.081 -15.125 -1.855 1.00 1.00 1 ALA A CA 10
ATOM 4314 C C . ALA A 1 1 ? -0.698 -13.658 -2.018 1.00 1.00 1 ALA A C 10
ATOM 4315 O O . ALA A 1 1 ? -1.146 -12.989 -2.949 1.00 1.00 1 ALA A O 10
ATOM 4324 N N . GLU A 1 2 ? 0.134 -13.165 -1.106 1.00 1.00 2 GLU A N 10
ATOM 4325 C CA . GLU A 1 2 ? 0.578 -11.776 -1.150 1.00 1.00 2 GLU A CA 10
ATOM 4326 C C . GLU A 1 2 ? 1.516 -11.541 -2.329 1.00 1.00 2 GLU A C 10
ATOM 4327 O O . GLU A 1 2 ? 2.522 -12.233 -2.482 1.00 1.00 2 GLU A O 10
ATOM 4339 N N . LYS A 1 3 ? 1.179 -10.561 -3.161 1.00 1.00 3 LYS A N 10
ATOM 4340 C CA . LYS A 1 3 ? 1.991 -10.234 -4.327 1.00 1.00 3 LYS A CA 10
ATOM 4341 C C . LYS A 1 3 ? 3.367 -9.728 -3.907 1.00 1.00 3 LYS A C 10
ATOM 4342 O O . LYS A 1 3 ? 3.690 -9.690 -2.720 1.00 1.00 3 LYS A O 10
ATOM 4361 N N . ASP A 1 4 ? 4.174 -9.340 -4.889 1.00 1.00 4 ASP A N 10
ATOM 4362 C CA . ASP A 1 4 ? 5.516 -8.835 -4.621 1.00 1.00 4 ASP A CA 10
ATOM 4363 C C . ASP A 1 4 ? 5.463 -7.588 -3.745 1.00 1.00 4 ASP A C 10
ATOM 4364 O O . ASP A 1 4 ? 5.916 -7.601 -2.601 1.00 1.00 4 ASP A O 10
ATOM 4373 N N . CYS A 1 5 ? 4.908 -6.510 -4.291 1.00 1.00 5 CYS A N 10
ATOM 4374 C CA . CYS A 1 5 ? 4.794 -5.259 -3.572 1.00 1.00 5 CYS A CA 10
ATOM 4375 C C . CYS A 1 5 ? 3.771 -5.374 -2.446 1.00 1.00 5 CYS A C 10
ATOM 4376 O O . CYS A 1 5 ? 3.366 -6.476 -2.074 1.00 1.00 5 CYS A O 10
ATOM 4383 N N . ILE A 1 6 ? 3.357 -4.233 -1.904 1.00 1.00 6 ILE A N 10
ATOM 4384 C CA . ILE A 1 6 ? 2.383 -4.214 -0.822 1.00 1.00 6 ILE A CA 10
ATOM 4385 C C . ILE A 1 6 ? 0.961 -4.358 -1.355 1.00 1.00 6 ILE A C 10
ATOM 4386 O O . ILE A 1 6 ? 0.493 -3.529 -2.138 1.00 1.00 6 ILE A O 10
ATOM 4402 N N . ALA A 1 7 ? 0.281 -5.415 -0.923 1.00 1.00 7 ALA A N 10
ATOM 4403 C CA . ALA A 1 7 ? -1.090 -5.671 -1.348 1.00 1.00 7 ALA A CA 10
ATOM 4404 C C . ALA A 1 7 ? -2.051 -4.654 -0.738 1.00 1.00 7 ALA A C 10
ATOM 4405 O O . ALA A 1 7 ? -1.838 -4.179 0.378 1.00 1.00 7 ALA A O 10
ATOM 4412 N N . PRO A 1 8 ? -3.130 -4.308 -1.460 1.00 1.00 8 PRO A N 10
ATOM 4413 C CA . PRO A 1 8 ? -4.124 -3.344 -0.978 1.00 1.00 8 PRO A CA 10
ATOM 4414 C C . PRO A 1 8 ? -4.784 -3.796 0.319 1.00 1.00 8 PRO A C 10
ATOM 4415 O O . PRO A 1 8 ? -5.255 -4.928 0.427 1.00 1.00 8 PRO A O 10
ATOM 4426 N N . GLY A 1 9 ? -4.815 -2.902 1.302 1.00 1.00 9 GLY A N 10
ATOM 4427 C CA . GLY A 1 9 ? -5.421 -3.225 2.580 1.00 1.00 9 GLY A CA 10
ATOM 4428 C C . GLY A 1 9 ? -4.403 -3.649 3.622 1.00 1.00 9 GLY A C 10
ATOM 4429 O O . GLY A 1 9 ? -4.660 -3.552 4.822 1.00 1.00 9 GLY A O 10
ATOM 4433 N N . ALA A 1 10 ? -3.246 -4.122 3.168 1.00 1.00 10 ALA A N 10
ATOM 4434 C CA . ALA A 1 10 ? -2.193 -4.563 4.076 1.00 1.00 10 ALA A CA 10
ATOM 4435 C C . ALA A 1 10 ? -1.566 -3.380 4.810 1.00 1.00 10 ALA A C 10
ATOM 4436 O O . ALA A 1 10 ? -1.575 -2.253 4.312 1.00 1.00 10 ALA A O 10
ATOM 4443 N N . PRO A 1 11 ? -1.000 -3.621 6.006 1.00 1.00 11 PRO A N 10
ATOM 4444 C CA . PRO A 1 11 ? -0.361 -2.568 6.800 1.00 1.00 11 PRO A CA 10
ATOM 4445 C C . PRO A 1 11 ? 0.934 -2.089 6.156 1.00 1.00 11 PRO A C 10
ATOM 4446 O O . PRO A 1 11 ? 2.016 -2.585 6.472 1.00 1.00 11 PRO A O 10
ATOM 4457 N N . CYS A 1 12 ? 0.816 -1.133 5.241 1.00 1.00 12 CYS A N 10
ATOM 4458 C CA . CYS A 1 12 ? 1.969 -0.600 4.542 1.00 1.00 12 CYS A CA 10
ATOM 4459 C C . CYS A 1 12 ? 2.570 0.598 5.276 1.00 1.00 12 CYS A C 10
ATOM 4460 O O . CYS A 1 12 ? 3.564 1.169 4.825 1.00 1.00 12 CYS A O 10
ATOM 4467 N N . PHE A 1 13 ? 1.957 0.975 6.403 1.00 1.00 13 PHE A N 10
ATOM 4468 C CA . PHE A 1 13 ? 2.419 2.111 7.212 1.00 1.00 13 PHE A CA 10
ATOM 4469 C C . PHE A 1 13 ? 3.915 2.374 7.034 1.00 1.00 13 PHE A C 10
ATOM 4470 O O . PHE A 1 13 ? 4.728 1.451 7.068 1.00 1.00 13 PHE A O 10
ATOM 4487 N N . GLY A 1 14 ? 4.264 3.642 6.841 1.00 1.00 14 GLY A N 10
ATOM 4488 C CA . GLY A 1 14 ? 5.654 4.014 6.655 1.00 1.00 14 GLY A CA 10
ATOM 4489 C C . GLY A 1 14 ? 5.870 4.789 5.375 1.00 1.00 14 GLY A C 10
ATOM 4490 O O . GLY A 1 14 ? 6.703 5.692 5.315 1.00 1.00 14 GLY A O 10
ATOM 4494 N N . THR A 1 15 ? 5.105 4.430 4.353 1.00 1.00 15 THR A N 10
ATOM 4495 C CA . THR A 1 15 ? 5.181 5.084 3.046 1.00 1.00 15 THR A CA 10
ATOM 4496 C C . THR A 1 15 ? 6.453 4.702 2.285 1.00 1.00 15 THR A C 10
ATOM 4497 O O . THR A 1 15 ? 6.653 5.134 1.151 1.00 1.00 15 THR A O 10
ATOM 4508 N N . ASP A 1 16 ? 7.311 3.890 2.899 1.00 1.00 16 ASP A N 10
ATOM 4509 C CA . ASP A 1 16 ? 8.548 3.469 2.254 1.00 1.00 16 ASP A CA 10
ATOM 4510 C C . ASP A 1 16 ? 8.307 2.334 1.260 1.00 1.00 16 ASP A C 10
ATOM 4511 O O . ASP A 1 16 ? 9.252 1.702 0.787 1.00 1.00 16 ASP A O 10
ATOM 4520 N N . LYS A 1 17 ? 7.041 2.080 0.944 1.00 1.00 17 LYS A N 10
ATOM 4521 C CA . LYS A 1 17 ? 6.683 1.024 0.005 1.00 1.00 17 LYS A CA 10
ATOM 4522 C C . LYS A 1 17 ? 5.201 1.099 -0.352 1.00 1.00 17 LYS A C 10
ATOM 4523 O O . LYS A 1 17 ? 4.355 0.590 0.383 1.00 1.00 17 LYS A O 10
ATOM 4542 N N . PRO A 1 18 ? 4.859 1.736 -1.485 1.00 1.00 18 PRO A N 10
ATOM 4543 C CA . PRO A 1 18 ? 3.467 1.866 -1.920 1.00 1.00 18 PRO A CA 10
ATOM 4544 C C . PRO A 1 18 ? 2.901 0.556 -2.451 1.00 1.00 18 PRO A C 10
ATOM 4545 O O . PRO A 1 18 ? 3.572 -0.477 -2.435 1.00 1.00 18 PRO A O 10
ATOM 4556 N N . CYS A 1 19 ? 1.664 0.608 -2.925 1.00 1.00 19 CYS A N 10
ATOM 4557 C CA . CYS A 1 19 ? 1.004 -0.572 -3.467 1.00 1.00 19 CYS A CA 10
ATOM 4558 C C . CYS A 1 19 ? 1.620 -0.973 -4.801 1.00 1.00 19 CYS A C 10
ATOM 4559 O O . CYS A 1 19 ? 2.149 -0.132 -5.528 1.00 1.00 19 CYS A O 10
ATOM 4566 N N . CYS A 1 20 ? 1.538 -2.258 -5.127 1.00 1.00 20 CYS A N 10
ATOM 4567 C CA . CYS A 1 20 ? 2.081 -2.755 -6.386 1.00 1.00 20 CYS A CA 10
ATOM 4568 C C . CYS A 1 20 ? 1.408 -2.061 -7.566 1.00 1.00 20 CYS A C 10
ATOM 4569 O O . CYS A 1 20 ? 2.022 -1.858 -8.613 1.00 1.00 20 CYS A O 10
ATOM 4576 N N . ASN A 1 21 ? 0.144 -1.692 -7.383 1.00 1.00 21 ASN A N 10
ATOM 4577 C CA . ASN A 1 21 ? -0.615 -1.012 -8.423 1.00 1.00 21 ASN A CA 10
ATOM 4578 C C . ASN A 1 21 ? -0.094 0.410 -8.625 1.00 1.00 21 ASN A C 10
ATOM 4579 O O . ASN A 1 21 ? 0.205 1.110 -7.657 1.00 1.00 21 ASN A O 10
ATOM 4590 N N . PRO A 1 22 ? 0.018 0.864 -9.887 1.00 1.00 22 PRO A N 10
ATOM 4591 C CA . PRO A 1 22 ? 0.505 2.212 -10.197 1.00 1.00 22 PRO A CA 10
ATOM 4592 C C . PRO A 1 22 ? -0.495 3.306 -9.831 1.00 1.00 22 PRO A C 10
ATOM 4593 O O . PRO A 1 22 ? -0.267 4.484 -10.105 1.00 1.00 22 PRO A O 10
ATOM 4604 N N . ARG A 1 23 ? -1.599 2.912 -9.208 1.00 1.00 23 ARG A N 10
ATOM 4605 C CA . ARG A 1 23 ? -2.628 3.859 -8.802 1.00 1.00 23 ARG A CA 10
ATOM 4606 C C . ARG A 1 23 ? -2.966 3.714 -7.317 1.00 1.00 23 ARG A C 10
ATOM 4607 O O . ARG A 1 23 ? -3.809 4.445 -6.796 1.00 1.00 23 ARG A O 10
ATOM 4628 N N . ALA A 1 24 ? -2.311 2.773 -6.636 1.00 1.00 24 ALA A N 10
ATOM 4629 C CA . ALA A 1 24 ? -2.560 2.554 -5.216 1.00 1.00 24 ALA A CA 10
ATOM 4630 C C . ALA A 1 24 ? -1.418 3.103 -4.364 1.00 1.00 24 ALA A C 10
ATOM 4631 O O . ALA A 1 24 ? -0.253 2.753 -4.565 1.00 1.00 24 ALA A O 10
ATOM 4638 N N . TRP A 1 25 ? -1.758 3.968 -3.412 1.00 1.00 25 TRP A N 10
ATOM 4639 C CA . TRP A 1 25 ? -0.758 4.571 -2.534 1.00 1.00 25 TRP A CA 10
ATOM 4640 C C . TRP A 1 25 ? -0.947 4.131 -1.087 1.00 1.00 25 TRP A C 10
ATOM 4641 O O . TRP A 1 25 ? -2.045 3.762 -0.673 1.00 1.00 25 TRP A O 10
ATOM 4662 N N . CYS A 1 26 ? 0.137 4.174 -0.323 1.00 1.00 26 CYS A N 10
ATOM 4663 C CA . CYS A 1 26 ? 0.106 3.781 1.080 1.00 1.00 26 CYS A CA 10
ATOM 4664 C C . CYS A 1 26 ? -0.657 4.789 1.934 1.00 1.00 26 CYS A C 10
ATOM 4665 O O . CYS A 1 26 ? -0.780 5.960 1.574 1.00 1.00 26 CYS A O 10
ATOM 4672 N N . SER A 1 27 ? -1.155 4.323 3.076 1.00 1.00 27 SER A N 10
ATOM 4673 C CA . SER A 1 27 ? -1.894 5.174 4.000 1.00 1.00 27 SER A CA 10
ATOM 4674 C C . SER A 1 27 ? -1.410 4.960 5.431 1.00 1.00 27 SER A C 10
ATOM 4675 O O . SER A 1 27 ? -2.050 4.256 6.219 1.00 1.00 27 SER A O 10
ATOM 4683 N N . SER A 1 28 ? -0.277 5.570 5.763 1.00 1.00 28 SER A N 10
ATOM 4684 C CA . SER A 1 28 ? 0.290 5.448 7.099 1.00 1.00 28 SER A CA 10
ATOM 4685 C C . SER A 1 28 ? -0.594 6.142 8.125 1.00 1.00 28 SER A C 10
ATOM 4686 O O . SER A 1 28 ? -0.509 5.865 9.321 1.00 1.00 28 SER A O 10
ATOM 4694 N N . TYR A 1 29 ? -1.468 7.018 7.645 1.00 1.00 29 TYR A N 10
ATOM 4695 C CA . TYR A 1 29 ? -2.395 7.726 8.493 1.00 1.00 29 TYR A CA 10
ATOM 4696 C C . TYR A 1 29 ? -3.121 6.739 9.379 1.00 1.00 29 TYR A C 10
ATOM 4697 O O . TYR A 1 29 ? -3.349 6.972 10.566 1.00 1.00 29 TYR A O 10
ATOM 4715 N N . ALA A 1 30 ? -3.473 5.626 8.762 1.00 1.00 30 ALA A N 10
ATOM 4716 C CA . ALA A 1 30 ? -4.178 4.553 9.449 1.00 1.00 30 ALA A CA 10
ATOM 4717 C C . ALA A 1 30 ? -3.525 3.205 9.171 1.00 1.00 30 ALA A C 10
ATOM 4718 O O . ALA A 1 30 ? -4.176 2.163 9.245 1.00 1.00 30 ALA A O 10
ATOM 4725 N N . ASN A 1 31 ? -2.233 3.233 8.847 1.00 1.00 31 ASN A N 10
ATOM 4726 C CA . ASN A 1 31 ? -1.486 2.014 8.552 1.00 1.00 31 ASN A CA 10
ATOM 4727 C C . ASN A 1 31 ? -2.282 1.092 7.629 1.00 1.00 31 ASN A C 10
ATOM 4728 O O . ASN A 1 31 ? -2.995 0.202 8.091 1.00 1.00 31 ASN A O 10
ATOM 4739 N N . LYS A 1 32 ? -2.161 1.313 6.323 1.00 1.00 32 LYS A N 10
ATOM 4740 C CA . LYS A 1 32 ? -2.874 0.494 5.344 1.00 1.00 32 LYS A CA 10
ATOM 4741 C C . LYS A 1 32 ? -2.767 1.081 3.941 1.00 1.00 32 LYS A C 10
ATOM 4742 O O . LYS A 1 32 ? -2.877 2.288 3.753 1.00 1.00 32 LYS A O 10
ATOM 4761 N N . CYS A 1 33 ? -2.561 0.215 2.956 1.00 1.00 33 CYS A N 10
ATOM 4762 C CA . CYS A 1 33 ? -2.454 0.651 1.572 1.00 1.00 33 CYS A CA 10
ATOM 4763 C C . CYS A 1 33 ? -3.796 1.125 1.045 1.00 1.00 33 CYS A C 10
ATOM 4764 O O . CYS A 1 33 ? -4.816 1.057 1.731 1.00 1.00 33 CYS A O 10
ATOM 4771 N N . LEU A 1 34 ? -3.773 1.601 -0.184 1.00 1.00 34 LEU A N 10
ATOM 4772 C CA . LEU A 1 34 ? -4.970 2.096 -0.846 1.00 1.00 34 LEU A CA 10
ATOM 4773 C C . LEU A 1 34 ? -5.038 1.597 -2.284 1.00 1.00 34 LEU A C 10
ATOM 4774 O O . LEU A 1 34 ? -4.471 2.272 -3.169 1.00 1.00 34 LEU A O 10
ATOM 4791 N N . ALA A 1 1 ? -0.938 -7.700 -4.340 1.00 1.00 1 ALA A N 11
ATOM 4792 C CA . ALA A 1 1 ? -0.265 -9.013 -4.161 1.00 1.00 1 ALA A CA 11
ATOM 4793 C C . ALA A 1 1 ? 0.600 -9.017 -2.905 1.00 1.00 1 ALA A C 11
ATOM 4794 O O . ALA A 1 1 ? 1.270 -8.031 -2.598 1.00 1.00 1 ALA A O 11
ATOM 4803 N N . GLU A 1 2 ? 0.580 -10.132 -2.182 1.00 1.00 2 GLU A N 11
ATOM 4804 C CA . GLU A 1 2 ? 1.364 -10.264 -0.958 1.00 1.00 2 GLU A CA 11
ATOM 4805 C C . GLU A 1 2 ? 2.860 -10.343 -1.259 1.00 1.00 2 GLU A C 11
ATOM 4806 O O . GLU A 1 2 ? 3.686 -10.267 -0.349 1.00 1.00 2 GLU A O 11
ATOM 4818 N N . LYS A 1 3 ? 3.204 -10.496 -2.538 1.00 1.00 3 LYS A N 11
ATOM 4819 C CA . LYS A 1 3 ? 4.583 -10.582 -2.963 1.00 1.00 3 LYS A CA 11
ATOM 4820 C C . LYS A 1 3 ? 5.380 -9.353 -2.515 1.00 1.00 3 LYS A C 11
ATOM 4821 O O . LYS A 1 3 ? 4.992 -8.665 -1.573 1.00 1.00 3 LYS A O 11
ATOM 4840 N N . ASP A 1 4 ? 6.495 -9.083 -3.195 1.00 1.00 4 ASP A N 11
ATOM 4841 C CA . ASP A 1 4 ? 7.340 -7.935 -2.864 1.00 1.00 4 ASP A CA 11
ATOM 4842 C C . ASP A 1 4 ? 6.499 -6.690 -2.581 1.00 1.00 4 ASP A C 11
ATOM 4843 O O . ASP A 1 4 ? 6.885 -5.837 -1.781 1.00 1.00 4 ASP A O 11
ATOM 4852 N N . CYS A 1 5 ? 5.347 -6.599 -3.238 1.00 1.00 5 CYS A N 11
ATOM 4853 C CA . CYS A 1 5 ? 4.446 -5.466 -3.054 1.00 1.00 5 CYS A CA 11
ATOM 4854 C C . CYS A 1 5 ? 3.482 -5.731 -1.899 1.00 1.00 5 CYS A C 11
ATOM 4855 O O . CYS A 1 5 ? 3.690 -6.647 -1.104 1.00 1.00 5 CYS A O 11
ATOM 4862 N N . ILE A 1 6 ? 2.426 -4.928 -1.809 1.00 1.00 6 ILE A N 11
ATOM 4863 C CA . ILE A 1 6 ? 1.438 -5.091 -0.748 1.00 1.00 6 ILE A CA 11
ATOM 4864 C C . ILE A 1 6 ? 0.017 -5.015 -1.297 1.00 1.00 6 ILE A C 11
ATOM 4865 O O . ILE A 1 6 ? -0.318 -4.108 -2.061 1.00 1.00 6 ILE A O 11
ATOM 4881 N N . ALA A 1 7 ? -0.813 -5.978 -0.903 1.00 1.00 7 ALA A N 11
ATOM 4882 C CA . ALA A 1 7 ? -2.200 -6.025 -1.351 1.00 1.00 7 ALA A CA 11
ATOM 4883 C C . ALA A 1 7 ? -3.018 -4.898 -0.724 1.00 1.00 7 ALA A C 11
ATOM 4884 O O . ALA A 1 7 ? -2.755 -4.481 0.405 1.00 1.00 7 ALA A O 11
ATOM 4891 N N . PRO A 1 8 ? -4.031 -4.391 -1.448 1.00 1.00 8 PRO A N 11
ATOM 4892 C CA . PRO A 1 8 ? -4.891 -3.311 -0.954 1.00 1.00 8 PRO A CA 11
ATOM 4893 C C . PRO A 1 8 ? -5.617 -3.696 0.329 1.00 1.00 8 PRO A C 11
ATOM 4894 O O . PRO A 1 8 ? -6.221 -4.765 0.417 1.00 1.00 8 PRO A O 11
ATOM 4905 N N . GLY A 1 9 ? -5.553 -2.817 1.324 1.00 1.00 9 GLY A N 11
ATOM 4906 C CA . GLY A 1 9 ? -6.208 -3.083 2.591 1.00 1.00 9 GLY A CA 11
ATOM 4907 C C . GLY A 1 9 ? -5.247 -3.583 3.652 1.00 1.00 9 GLY A C 11
ATOM 4908 O O . GLY A 1 9 ? -5.521 -3.472 4.847 1.00 1.00 9 GLY A O 11
ATOM 4912 N N . ALA A 1 10 ? -4.117 -4.136 3.218 1.00 1.00 10 ALA A N 11
ATOM 4913 C CA . ALA A 1 10 ? -3.118 -4.654 4.145 1.00 1.00 10 ALA A CA 11
ATOM 4914 C C . ALA A 1 10 ? -2.368 -3.520 4.839 1.00 1.00 10 ALA A C 11
ATOM 4915 O O . ALA A 1 10 ? -2.275 -2.410 4.312 1.00 1.00 10 ALA A O 11
ATOM 4922 N N . PRO A 1 11 ? -1.814 -3.784 6.034 1.00 1.00 11 PRO A N 11
ATOM 4923 C CA . PRO A 1 11 ? -1.066 -2.777 6.791 1.00 1.00 11 PRO A CA 11
ATOM 4924 C C . PRO A 1 11 ? 0.258 -2.437 6.119 1.00 1.00 11 PRO A C 11
ATOM 4925 O O . PRO A 1 11 ? 1.293 -3.029 6.427 1.00 1.00 11 PRO A O 11
ATOM 4936 N N . CYS A 1 12 ? 0.214 -1.488 5.191 1.00 1.00 12 CYS A N 11
ATOM 4937 C CA . CYS A 1 12 ? 1.403 -1.076 4.464 1.00 1.00 12 CYS A CA 11
ATOM 4938 C C . CYS A 1 12 ? 2.182 -0.003 5.227 1.00 1.00 12 CYS A C 11
ATOM 4939 O O . CYS A 1 12 ? 3.257 0.414 4.793 1.00 1.00 12 CYS A O 11
ATOM 4946 N N . PHE A 1 13 ? 1.627 0.441 6.358 1.00 1.00 13 PHE A N 11
ATOM 4947 C CA . PHE A 1 13 ? 2.257 1.471 7.193 1.00 1.00 13 PHE A CA 11
ATOM 4948 C C . PHE A 1 13 ? 3.782 1.433 7.099 1.00 1.00 13 PHE A C 11
ATOM 4949 O O . PHE A 1 13 ? 4.432 0.577 7.698 1.00 1.00 13 PHE A O 11
ATOM 4966 N N . GLY A 1 14 ? 4.341 2.371 6.342 1.00 1.00 14 GLY A N 11
ATOM 4967 C CA . GLY A 1 14 ? 5.781 2.438 6.176 1.00 1.00 14 GLY A CA 11
ATOM 4968 C C . GLY A 1 14 ? 6.179 3.317 5.012 1.00 1.00 14 GLY A C 11
ATOM 4969 O O . GLY A 1 14 ? 7.131 4.090 5.100 1.00 1.00 14 GLY A O 11
ATOM 4973 N N . THR A 1 15 ? 5.434 3.191 3.922 1.00 1.00 15 THR A N 11
ATOM 4974 C CA . THR A 1 15 ? 5.672 3.969 2.702 1.00 1.00 15 THR A CA 11
ATOM 4975 C C . THR A 1 15 ? 6.836 3.408 1.883 1.00 1.00 15 THR A C 11
ATOM 4976 O O . THR A 1 15 ? 7.015 3.776 0.724 1.00 1.00 15 THR A O 11
ATOM 4987 N N . ASP A 1 16 ? 7.623 2.514 2.477 1.00 1.00 16 ASP A N 11
ATOM 4988 C CA . ASP A 1 16 ? 8.757 1.922 1.779 1.00 1.00 16 ASP A CA 11
ATOM 4989 C C . ASP A 1 16 ? 8.317 0.804 0.834 1.00 1.00 16 ASP A C 11
ATOM 4990 O O . ASP A 1 16 ? 9.147 0.053 0.322 1.00 1.00 16 ASP A O 11
ATOM 4999 N N . LYS A 1 17 ? 7.013 0.700 0.605 1.00 1.00 17 LYS A N 11
ATOM 5000 C CA . LYS A 1 17 ? 6.470 -0.324 -0.279 1.00 1.00 17 LYS A CA 11
ATOM 5001 C C . LYS A 1 17 ? 4.987 -0.076 -0.545 1.00 1.00 17 LYS A C 11
ATOM 5002 O O . LYS A 1 17 ? 4.133 -0.513 0.226 1.00 1.00 17 LYS A O 11
ATOM 5021 N N . PRO A 1 18 ? 4.655 0.630 -1.639 1.00 1.00 18 PRO A N 11
ATOM 5022 C CA . PRO A 1 18 ? 3.264 0.927 -1.987 1.00 1.00 18 PRO A CA 11
ATOM 5023 C C . PRO A 1 18 ? 2.519 -0.301 -2.489 1.00 1.00 18 PRO A C 11
ATOM 5024 O O . PRO A 1 18 ? 3.065 -1.404 -2.523 1.00 1.00 18 PRO A O 11
ATOM 5035 N N . CYS A 1 19 ? 1.268 -0.099 -2.880 1.00 1.00 19 CYS A N 11
ATOM 5036 C CA . CYS A 1 19 ? 0.440 -1.188 -3.385 1.00 1.00 19 CYS A CA 11
ATOM 5037 C C . CYS A 1 19 ? 0.916 -1.645 -4.758 1.00 1.00 19 CYS A C 11
ATOM 5038 O O . CYS A 1 19 ? 1.534 -0.880 -5.498 1.00 1.00 19 CYS A O 11
ATOM 5045 N N . CYS A 1 20 ? 0.611 -2.891 -5.098 1.00 1.00 20 CYS A N 11
ATOM 5046 C CA . CYS A 1 20 ? 0.997 -3.438 -6.393 1.00 1.00 20 CYS A CA 11
ATOM 5047 C C . CYS A 1 20 ? 0.378 -2.619 -7.525 1.00 1.00 20 CYS A C 11
ATOM 5048 O O . CYS A 1 20 ? 0.883 -2.611 -8.648 1.00 1.00 20 CYS A O 11
ATOM 5055 N N . ASN A 1 21 ? -0.718 -1.928 -7.217 1.00 1.00 21 ASN A N 11
ATOM 5056 C CA . ASN A 1 21 ? -1.408 -1.101 -8.194 1.00 1.00 21 ASN A CA 11
ATOM 5057 C C . ASN A 1 21 ? -0.573 0.133 -8.540 1.00 1.00 21 ASN A C 11
ATOM 5058 O O . ASN A 1 21 ? -0.011 0.776 -7.653 1.00 1.00 21 ASN A O 11
ATOM 5069 N N . PRO A 1 22 ? -0.478 0.484 -9.837 1.00 1.00 22 PRO A N 11
ATOM 5070 C CA . PRO A 1 22 ? 0.302 1.645 -10.283 1.00 1.00 22 PRO A CA 11
ATOM 5071 C C . PRO A 1 22 ? -0.316 2.983 -9.884 1.00 1.00 22 PRO A C 11
ATOM 5072 O O . PRO A 1 22 ? 0.187 4.042 -10.260 1.00 1.00 22 PRO A O 11
ATOM 5083 N N . ARG A 1 23 ? -1.398 2.935 -9.118 1.00 1.00 23 ARG A N 11
ATOM 5084 C CA . ARG A 1 23 ? -2.065 4.150 -8.669 1.00 1.00 23 ARG A CA 11
ATOM 5085 C C . ARG A 1 23 ? -2.469 4.054 -7.197 1.00 1.00 23 ARG A C 11
ATOM 5086 O O . ARG A 1 23 ? -3.201 4.907 -6.693 1.00 1.00 23 ARG A O 11
ATOM 5107 N N . ALA A 1 24 ? -1.989 3.020 -6.507 1.00 1.00 24 ALA A N 11
ATOM 5108 C CA . ALA A 1 24 ? -2.307 2.836 -5.095 1.00 1.00 24 ALA A CA 11
ATOM 5109 C C . ALA A 1 24 ? -1.130 3.245 -4.213 1.00 1.00 24 ALA A C 11
ATOM 5110 O O . ALA A 1 24 ? -0.056 2.645 -4.277 1.00 1.00 24 ALA A O 11
ATOM 5117 N N . TRP A 1 25 ? -1.337 4.271 -3.391 1.00 1.00 25 TRP A N 11
ATOM 5118 C CA . TRP A 1 25 ? -0.285 4.758 -2.503 1.00 1.00 25 TRP A CA 11
ATOM 5119 C C . TRP A 1 25 ? -0.506 4.283 -1.070 1.00 1.00 25 TRP A C 11
ATOM 5120 O O . TRP A 1 25 ? -1.620 3.932 -0.682 1.00 1.00 25 TRP A O 11
ATOM 5141 N N . CYS A 1 26 ? 0.573 4.265 -0.294 1.00 1.00 26 CYS A N 11
ATOM 5142 C CA . CYS A 1 26 ? 0.526 3.828 1.090 1.00 1.00 26 CYS A CA 11
ATOM 5143 C C . CYS A 1 26 ? -0.217 4.831 1.973 1.00 1.00 26 CYS A C 11
ATOM 5144 O O . CYS A 1 26 ? -0.252 6.026 1.678 1.00 1.00 26 CYS A O 11
ATOM 5151 N N . SER A 1 27 ? -0.799 4.335 3.063 1.00 1.00 27 SER A N 11
ATOM 5152 C CA . SER A 1 27 ? -1.529 5.184 3.999 1.00 1.00 27 SER A CA 11
ATOM 5153 C C . SER A 1 27 ? -1.103 4.891 5.435 1.00 1.00 27 SER A C 11
ATOM 5154 O O . SER A 1 27 ? -1.835 4.252 6.196 1.00 1.00 27 SER A O 11
ATOM 5162 N N . SER A 1 28 ? 0.084 5.362 5.802 1.00 1.00 28 SER A N 11
ATOM 5163 C CA . SER A 1 28 ? 0.599 5.151 7.148 1.00 1.00 28 SER A CA 11
ATOM 5164 C C . SER A 1 28 ? -0.220 5.929 8.165 1.00 1.00 28 SER A C 11
ATOM 5165 O O . SER A 1 28 ? -0.236 5.597 9.350 1.00 1.00 28 SER A O 11
ATOM 5173 N N . TYR A 1 29 ? -0.934 6.942 7.688 1.00 1.00 29 TYR A N 11
ATOM 5174 C CA . TYR A 1 29 ? -1.788 7.746 8.528 1.00 1.00 29 TYR A CA 11
ATOM 5175 C C . TYR A 1 29 ? -2.716 6.844 9.311 1.00 1.00 29 TYR A C 11
ATOM 5176 O O . TYR A 1 29 ? -2.993 7.061 10.491 1.00 1.00 29 TYR A O 11
ATOM 5194 N N . ALA A 1 30 ? -3.183 5.824 8.615 1.00 1.00 30 ALA A N 11
ATOM 5195 C CA . ALA A 1 30 ? -4.090 4.844 9.197 1.00 1.00 30 ALA A CA 11
ATOM 5196 C C . ALA A 1 30 ? -3.603 3.423 8.937 1.00 1.00 30 ALA A C 11
ATOM 5197 O O . ALA A 1 30 ? -4.386 2.473 8.974 1.00 1.00 30 ALA A O 11
ATOM 5204 N N . ASN A 1 31 ? -2.303 3.283 8.676 1.00 1.00 31 ASN A N 11
ATOM 5205 C CA . ASN A 1 31 ? -1.707 1.976 8.410 1.00 1.00 31 ASN A CA 11
ATOM 5206 C C . ASN A 1 31 ? -2.573 1.160 7.449 1.00 1.00 31 ASN A C 11
ATOM 5207 O O . ASN A 1 31 ? -3.406 0.361 7.878 1.00 1.00 31 ASN A O 11
ATOM 5218 N N . LYS A 1 32 ? -2.374 1.367 6.148 1.00 1.00 32 LYS A N 11
ATOM 5219 C CA . LYS A 1 32 ? -3.140 0.645 5.133 1.00 1.00 32 LYS A CA 11
ATOM 5220 C C . LYS A 1 32 ? -2.926 1.239 3.744 1.00 1.00 32 LYS A C 11
ATOM 5221 O O . LYS A 1 32 ? -2.702 2.436 3.598 1.00 1.00 32 LYS A O 11
ATOM 5240 N N . CYS A 1 33 ? -3.004 0.389 2.726 1.00 1.00 33 CYS A N 11
ATOM 5241 C CA . CYS A 1 33 ? -2.832 0.825 1.346 1.00 1.00 33 CYS A CA 11
ATOM 5242 C C . CYS A 1 33 ? -4.028 1.664 0.890 1.00 1.00 33 CYS A C 11
ATOM 5243 O O . CYS A 1 33 ? -5.119 1.564 1.450 1.00 1.00 33 CYS A O 11
ATOM 5250 N N . LEU A 1 34 ? -3.816 2.480 -0.141 1.00 1.00 34 LEU A N 11
ATOM 5251 C CA . LEU A 1 34 ? -4.877 3.321 -0.684 1.00 1.00 34 LEU A CA 11
ATOM 5252 C C . LEU A 1 34 ? -5.187 2.931 -2.125 1.00 1.00 34 LEU A C 11
ATOM 5253 O O . LEU A 1 34 ? -4.422 3.341 -3.025 1.00 1.00 34 LEU A O 11
ATOM 5270 N N . ALA A 1 1 ? 3.990 -16.129 1.272 1.00 1.00 1 ALA A N 12
ATOM 5271 C CA . ALA A 1 1 ? 3.846 -14.651 1.322 1.00 1.00 1 ALA A CA 12
ATOM 5272 C C . ALA A 1 1 ? 3.367 -14.103 -0.018 1.00 1.00 1 ALA A C 12
ATOM 5273 O O . ALA A 1 1 ? 3.842 -14.518 -1.075 1.00 1.00 1 ALA A O 12
ATOM 5282 N N . GLU A 1 2 ? 2.425 -13.167 0.034 1.00 1.00 2 GLU A N 12
ATOM 5283 C CA . GLU A 1 2 ? 1.882 -12.561 -1.176 1.00 1.00 2 GLU A CA 12
ATOM 5284 C C . GLU A 1 2 ? 2.978 -11.860 -1.972 1.00 1.00 2 GLU A C 12
ATOM 5285 O O . GLU A 1 2 ? 4.157 -11.938 -1.626 1.00 1.00 2 GLU A O 12
ATOM 5297 N N . LYS A 1 3 ? 2.581 -11.176 -3.040 1.00 1.00 3 LYS A N 12
ATOM 5298 C CA . LYS A 1 3 ? 3.530 -10.461 -3.886 1.00 1.00 3 LYS A CA 12
ATOM 5299 C C . LYS A 1 3 ? 4.275 -9.395 -3.088 1.00 1.00 3 LYS A C 12
ATOM 5300 O O . LYS A 1 3 ? 3.848 -9.009 -2.000 1.00 1.00 3 LYS A O 12
ATOM 5319 N N . ASP A 1 4 ? 5.391 -8.925 -3.636 1.00 1.00 4 ASP A N 12
ATOM 5320 C CA . ASP A 1 4 ? 6.195 -7.904 -2.975 1.00 1.00 4 ASP A CA 12
ATOM 5321 C C . ASP A 1 4 ? 5.383 -6.632 -2.750 1.00 1.00 4 ASP A C 12
ATOM 5322 O O . ASP A 1 4 ? 5.601 -5.908 -1.778 1.00 1.00 4 ASP A O 12
ATOM 5331 N N . CYS A 1 5 ? 4.446 -6.366 -3.654 1.00 1.00 5 CYS A N 12
ATOM 5332 C CA . CYS A 1 5 ? 3.602 -5.181 -3.554 1.00 1.00 5 CYS A CA 12
ATOM 5333 C C . CYS A 1 5 ? 2.539 -5.361 -2.475 1.00 1.00 5 CYS A C 12
ATOM 5334 O O . CYS A 1 5 ? 2.221 -6.484 -2.083 1.00 1.00 5 CYS A O 12
ATOM 5341 N N . ILE A 1 6 ? 1.994 -4.247 -1.996 1.00 1.00 6 ILE A N 12
ATOM 5342 C CA . ILE A 1 6 ? 0.970 -4.280 -0.961 1.00 1.00 6 ILE A CA 12
ATOM 5343 C C . ILE A 1 6 ? -0.407 -4.553 -1.556 1.00 1.00 6 ILE A C 12
ATOM 5344 O O . ILE A 1 6 ? -0.827 -3.891 -2.505 1.00 1.00 6 ILE A O 12
ATOM 5360 N N . ALA A 1 7 ? -1.107 -5.531 -0.990 1.00 1.00 7 ALA A N 12
ATOM 5361 C CA . ALA A 1 7 ? -2.437 -5.891 -1.464 1.00 1.00 7 ALA A CA 12
ATOM 5362 C C . ALA A 1 7 ? -3.451 -4.799 -1.130 1.00 1.00 7 ALA A C 12
ATOM 5363 O O . ALA A 1 7 ? -3.150 -3.870 -0.381 1.00 1.00 7 ALA A O 12
ATOM 5370 N N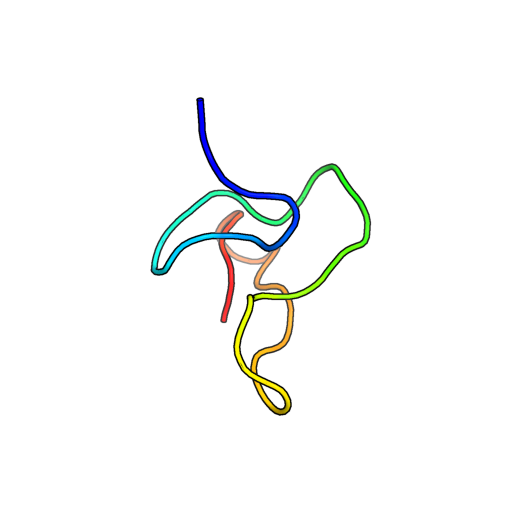 . PRO A 1 8 ? -4.671 -4.896 -1.684 1.00 1.00 8 PRO A N 12
ATOM 5371 C CA . PRO A 1 8 ? -5.729 -3.910 -1.442 1.00 1.00 8 PRO A CA 12
ATOM 5372 C C . PRO A 1 8 ? -6.111 -3.821 0.032 1.00 1.00 8 PRO A C 12
ATOM 5373 O O . PRO A 1 8 ? -6.678 -4.758 0.594 1.00 1.00 8 PRO A O 12
ATOM 5384 N N . GLY A 1 9 ? -5.800 -2.688 0.651 1.00 1.00 9 GLY A N 12
ATOM 5385 C CA . GLY A 1 9 ? -6.122 -2.495 2.053 1.00 1.00 9 GLY A CA 12
ATOM 5386 C C . GLY A 1 9 ? -5.134 -3.174 2.982 1.00 1.00 9 GLY A C 12
ATOM 5387 O O . GLY A 1 9 ? -5.473 -3.516 4.115 1.00 1.00 9 GLY A O 12
ATOM 5391 N N . ALA A 1 10 ? -3.907 -3.368 2.507 1.00 1.00 10 ALA A N 12
ATOM 5392 C CA . ALA A 1 10 ? -2.872 -4.008 3.311 1.00 1.00 10 ALA A CA 12
ATOM 5393 C C . ALA A 1 10 ? -1.984 -2.965 3.987 1.00 1.00 10 ALA A C 12
ATOM 5394 O O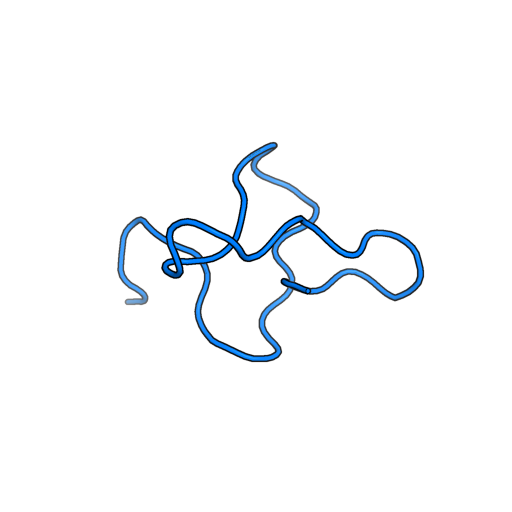 . ALA A 1 10 ? -1.668 -1.929 3.400 1.00 1.00 10 ALA A O 12
ATOM 5401 N N . PRO A 1 11 ? -1.562 -3.225 5.236 1.00 1.00 11 PRO A N 12
ATOM 5402 C CA . PRO A 1 11 ? -0.708 -2.299 5.982 1.00 1.00 11 PRO A CA 12
ATOM 5403 C C . PRO A 1 11 ? 0.591 -1.998 5.245 1.00 1.00 11 PRO A C 12
ATOM 5404 O O . PRO A 1 11 ? 1.592 -2.693 5.418 1.00 1.00 11 PRO A O 12
ATOM 5415 N N . CYS A 1 12 ? 0.565 -0.956 4.421 1.00 1.00 12 CYS A N 12
ATOM 5416 C CA . CYS A 1 12 ? 1.732 -0.557 3.655 1.00 1.00 12 CYS A CA 12
ATOM 5417 C C . CYS A 1 12 ? 2.753 0.130 4.555 1.00 1.00 12 CYS A C 12
ATOM 5418 O O . CYS A 1 12 ? 3.963 -0.025 4.377 1.00 1.00 12 CYS A O 12
ATOM 5425 N N . PHE A 1 13 ? 2.250 0.892 5.522 1.00 1.00 13 PHE A N 12
ATOM 5426 C CA . PHE A 1 13 ? 3.115 1.609 6.455 1.00 1.00 13 PHE A CA 12
ATOM 5427 C C . PHE A 1 13 ? 4.151 0.673 7.071 1.00 1.00 13 PHE A C 12
ATOM 5428 O O . PHE A 1 13 ? 3.884 0.005 8.070 1.00 1.00 13 PHE A O 12
ATOM 5445 N N . GLY A 1 14 ? 5.333 0.632 6.466 1.00 1.00 14 GLY A N 12
ATOM 5446 C CA . GLY A 1 14 ? 6.393 -0.224 6.965 1.00 1.00 14 GLY A CA 12
ATOM 5447 C C . GLY A 1 14 ? 7.690 -0.042 6.209 1.00 1.00 14 GLY A C 12
ATOM 5448 O O . GLY A 1 14 ? 8.773 -0.107 6.790 1.00 1.00 14 GLY A O 12
ATOM 5452 N N . THR A 1 15 ? 7.576 0.191 4.911 1.00 1.00 15 THR A N 12
ATOM 5453 C CA . THR A 1 15 ? 8.748 0.389 4.064 1.00 1.00 15 THR A CA 12
ATOM 5454 C C . THR A 1 15 ? 8.440 1.351 2.920 1.00 1.00 15 THR A C 12
ATOM 5455 O O . THR A 1 15 ? 8.978 1.220 1.822 1.00 1.00 15 THR A O 12
ATOM 5466 N N . ASP A 1 16 ? 7.573 2.320 3.190 1.00 1.00 16 ASP A N 12
ATOM 5467 C CA . ASP A 1 16 ? 7.191 3.318 2.194 1.00 1.00 16 ASP A CA 12
ATOM 5468 C C . ASP A 1 16 ? 6.752 2.682 0.873 1.00 1.00 16 ASP A C 12
ATOM 5469 O O . ASP A 1 16 ? 6.708 3.355 -0.157 1.00 1.00 16 ASP A O 12
ATOM 5478 N N . LYS A 1 17 ? 6.420 1.393 0.899 1.00 1.00 17 LYS A N 12
ATOM 5479 C CA . LYS A 1 17 ? 5.979 0.704 -0.310 1.00 1.00 17 LYS A CA 12
ATOM 5480 C C . LYS A 1 17 ? 4.474 0.885 -0.510 1.00 1.00 17 LYS A C 12
ATOM 5481 O O . LYS A 1 17 ? 3.673 0.378 0.273 1.00 1.00 17 LYS A O 12
ATOM 5500 N N . PRO A 1 18 ? 4.065 1.624 -1.559 1.00 1.00 18 PRO A N 12
ATOM 5501 C CA . PRO A 1 18 ? 2.647 1.874 -1.842 1.00 1.00 18 PRO A CA 12
ATOM 5502 C C . PRO A 1 18 ? 1.902 0.617 -2.277 1.00 1.00 18 PRO A C 12
ATOM 5503 O O . PRO A 1 18 ? 2.455 -0.483 -2.266 1.00 1.00 18 PRO A O 12
ATOM 5514 N N . CYS A 1 19 ? 0.642 0.794 -2.660 1.00 1.00 19 CYS A N 12
ATOM 5515 C CA . CYS A 1 19 ? -0.192 -0.317 -3.103 1.00 1.00 19 CYS A CA 12
ATOM 5516 C C . CYS A 1 19 ? 0.276 -0.841 -4.458 1.00 1.00 19 CYS A C 12
ATOM 5517 O O . CYS A 1 19 ? 0.949 -0.134 -5.208 1.00 1.00 19 CYS A O 12
ATOM 5524 N N . CYS A 1 20 ? -0.090 -2.081 -4.767 1.00 1.00 20 CYS A N 12
ATOM 5525 C CA . CYS A 1 20 ? 0.288 -2.696 -6.035 1.00 1.00 20 CYS A CA 12
ATOM 5526 C C . CYS A 1 20 ? -0.168 -1.840 -7.213 1.00 1.00 20 CYS A C 12
ATOM 5527 O O . CYS A 1 20 ? 0.489 -1.797 -8.253 1.00 1.00 20 CYS A O 12
ATOM 5534 N N . ASN A 1 21 ? -1.296 -1.160 -7.040 1.00 1.00 21 ASN A N 12
ATOM 5535 C CA . ASN A 1 21 ? -1.842 -0.303 -8.084 1.00 1.00 21 ASN A CA 12
ATOM 5536 C C . ASN A 1 21 ? -0.972 0.937 -8.278 1.00 1.00 21 ASN A C 12
ATOM 5537 O O . ASN A 1 21 ? -0.552 1.565 -7.305 1.00 1.00 21 ASN A O 12
ATOM 5548 N N . PRO A 1 22 ? -0.690 1.315 -9.540 1.00 1.00 22 PRO A N 12
ATOM 5549 C CA . PRO A 1 22 ? 0.135 2.490 -9.844 1.00 1.00 22 PRO A CA 12
ATOM 5550 C C . PRO A 1 22 ? -0.568 3.809 -9.536 1.00 1.00 22 PRO A C 12
ATOM 5551 O O . PRO A 1 22 ? -0.015 4.885 -9.759 1.00 1.00 22 PRO A O 12
ATOM 5562 N N . ARG A 1 23 ? -1.785 3.717 -9.018 1.00 1.00 23 ARG A N 12
ATOM 5563 C CA . ARG A 1 23 ? -2.563 4.897 -8.671 1.00 1.00 23 ARG A CA 12
ATOM 5564 C C . ARG A 1 23 ? -2.808 4.969 -7.163 1.00 1.00 23 ARG A C 12
ATOM 5565 O O . ARG A 1 23 ? -3.283 5.984 -6.654 1.00 1.00 23 ARG A O 12
ATOM 5586 N N . ALA A 1 24 ? -2.482 3.890 -6.452 1.00 1.00 24 ALA A N 12
ATOM 5587 C CA . ALA A 1 24 ? -2.672 3.844 -5.007 1.00 1.00 24 ALA A CA 12
ATOM 5588 C C . ALA A 1 24 ? -1.346 4.020 -4.275 1.00 1.00 24 ALA A C 12
ATOM 5589 O O . ALA A 1 24 ? -0.398 3.265 -4.496 1.00 1.00 24 ALA A O 12
ATOM 5596 N N . TRP A 1 25 ? -1.285 5.018 -3.398 1.00 1.00 25 TRP A N 12
ATOM 5597 C CA . TRP A 1 25 ? -0.072 5.285 -2.633 1.00 1.00 25 TRP A CA 12
ATOM 5598 C C . TRP A 1 25 ? -0.234 4.840 -1.183 1.00 1.00 25 TRP A C 12
ATOM 5599 O O . TRP A 1 25 ? -1.299 4.373 -0.781 1.00 1.00 25 TRP A O 12
ATOM 5620 N N . CYS A 1 26 ? 0.835 4.979 -0.406 1.00 1.00 26 CYS A N 12
ATOM 5621 C CA . CYS A 1 26 ? 0.823 4.585 0.993 1.00 1.00 26 CYS A CA 12
ATOM 5622 C C . CYS A 1 26 ? -0.049 5.521 1.827 1.00 1.00 26 CYS A C 12
ATOM 5623 O O . CYS A 1 26 ? -0.014 6.738 1.650 1.00 1.00 26 CYS A O 12
ATOM 5630 N N . SER A 1 27 ? -0.824 4.945 2.744 1.00 1.00 27 SER A N 12
ATOM 5631 C CA . SER A 1 27 ? -1.694 5.733 3.610 1.00 1.00 27 SER A CA 12
ATOM 5632 C C . SER A 1 27 ? -1.423 5.421 5.078 1.00 1.00 27 SER A C 12
ATOM 5633 O O . SER A 1 27 ? -2.136 4.629 5.698 1.00 1.00 27 SER A O 12
ATOM 5641 N N . SER A 1 28 ? -0.391 6.050 5.629 1.00 1.00 28 SER A N 12
ATOM 5642 C CA . SER A 1 28 ? -0.029 5.841 7.026 1.00 1.00 28 SER A CA 12
ATOM 5643 C C . SER A 1 28 ? -1.114 6.365 7.953 1.00 1.00 28 SER A C 12
ATOM 5644 O O . SER A 1 28 ? -1.184 5.985 9.121 1.00 1.00 28 SER A O 12
ATOM 5652 N N . TYR A 1 29 ? -1.982 7.213 7.415 1.00 1.00 29 TYR A N 12
ATOM 5653 C CA . TYR A 1 29 ? -3.084 7.766 8.165 1.00 1.00 29 TYR A CA 12
ATOM 5654 C C . TYR A 1 29 ? -3.831 6.652 8.863 1.00 1.00 29 TYR A C 12
ATOM 5655 O O . TYR A 1 29 ? -4.239 6.765 10.019 1.00 1.00 29 TYR A O 12
ATOM 5673 N N . ALA A 1 30 ? -3.996 5.573 8.121 1.00 1.00 30 ALA A N 12
ATOM 5674 C CA . ALA A 1 30 ? -4.692 4.394 8.619 1.00 1.00 30 ALA A CA 12
ATOM 5675 C C . ALA A 1 30 ? -3.885 3.125 8.363 1.00 1.00 30 ALA A C 12
ATOM 5676 O O . ALA A 1 30 ? -4.441 2.029 8.302 1.00 1.00 30 ALA A O 12
ATOM 5683 N N . ASN A 1 31 ? -2.569 3.278 8.215 1.00 1.00 31 ASN A N 12
ATOM 5684 C CA . ASN A 1 31 ? -1.689 2.137 7.968 1.00 1.00 31 ASN A CA 12
ATOM 5685 C C . ASN A 1 31 ? -2.257 1.233 6.873 1.00 1.00 31 ASN A C 12
ATOM 5686 O O . ASN A 1 31 ? -2.848 0.193 7.161 1.00 1.00 31 ASN A O 12
ATOM 5697 N N . LYS A 1 32 ? -2.078 1.640 5.617 1.00 1.00 32 LYS A N 12
ATOM 5698 C CA . LYS A 1 32 ? -2.579 0.868 4.481 1.00 1.00 32 LYS A CA 12
ATOM 5699 C C . LYS A 1 32 ? -2.432 1.653 3.181 1.00 1.00 32 LYS A C 12
ATOM 5700 O O . LYS A 1 32 ? -2.702 2.849 3.139 1.00 1.00 32 LYS A O 12
ATOM 5719 N N . CYS A 1 33 ? -2.006 0.979 2.118 1.00 1.00 33 CYS A N 12
ATOM 5720 C CA . CYS A 1 33 ? -1.838 1.624 0.833 1.00 1.00 33 CYS A CA 12
ATOM 5721 C C . CYS A 1 33 ? -3.189 1.980 0.223 1.00 1.00 33 CYS A C 12
ATOM 5722 O O . CYS A 1 33 ? -3.961 1.099 -0.156 1.00 1.00 33 CYS A O 12
ATOM 5729 N N . LEU A 1 34 ? -3.471 3.274 0.131 1.00 1.00 34 LEU A N 12
ATOM 5730 C CA . LEU A 1 34 ? -4.721 3.747 -0.426 1.00 1.00 34 LEU A CA 12
ATOM 5731 C C . LEU A 1 34 ? -4.714 3.653 -1.948 1.00 1.00 34 LEU A C 12
ATOM 5732 O O . LEU A 1 34 ? -3.853 4.303 -2.576 1.00 1.00 34 LEU A O 12
ATOM 5749 N N . ALA A 1 1 ? 3.731 -14.567 2.506 1.00 1.00 1 ALA A N 13
ATOM 5750 C CA . ALA A 1 1 ? 4.688 -14.062 1.487 1.00 1.00 1 ALA A CA 13
ATOM 5751 C C . ALA A 1 1 ? 3.958 -13.607 0.228 1.00 1.00 1 ALA A C 13
ATOM 5752 O O . ALA A 1 1 ? 3.919 -14.324 -0.772 1.00 1.00 1 ALA A O 13
ATOM 5761 N N . GLU A 1 2 ? 3.381 -12.411 0.284 1.00 1.00 2 GLU A N 13
ATOM 5762 C CA . GLU A 1 2 ? 2.652 -11.861 -0.853 1.00 1.00 2 GLU A CA 13
ATOM 5763 C C . GLU A 1 2 ? 3.606 -11.492 -1.984 1.00 1.00 2 GLU A C 13
ATOM 5764 O O . GLU A 1 2 ? 4.816 -11.696 -1.881 1.00 1.00 2 GLU A O 13
ATOM 5776 N N . LYS A 1 3 ? 3.054 -10.947 -3.063 1.00 1.00 3 LYS A N 13
ATOM 5777 C CA . LYS A 1 3 ? 3.856 -10.550 -4.214 1.00 1.00 3 LYS A CA 13
ATOM 5778 C C . LYS A 1 3 ? 4.750 -9.363 -3.871 1.00 1.00 3 LYS A C 13
ATOM 5779 O O . LYS A 1 3 ? 4.859 -8.971 -2.709 1.00 1.00 3 LYS A O 13
ATOM 5798 N N . ASP A 1 4 ? 5.390 -8.796 -4.888 1.00 1.00 4 ASP A N 13
ATOM 5799 C CA . ASP A 1 4 ? 6.275 -7.654 -4.694 1.00 1.00 4 ASP A CA 13
ATOM 5800 C C . ASP A 1 4 ? 5.515 -6.472 -4.100 1.00 1.00 4 ASP A C 13
ATOM 5801 O O . ASP A 1 4 ? 5.984 -5.828 -3.162 1.00 1.00 4 ASP A O 13
ATOM 5810 N N . CYS A 1 5 ? 4.340 -6.192 -4.655 1.00 1.00 5 CYS A N 13
ATOM 5811 C CA . CYS A 1 5 ? 3.515 -5.087 -4.180 1.00 1.00 5 CYS A CA 13
ATOM 5812 C C . CYS A 1 5 ? 2.675 -5.511 -2.981 1.00 1.00 5 CYS A C 13
ATOM 5813 O O . CYS A 1 5 ? 2.810 -6.628 -2.480 1.00 1.00 5 CYS A O 13
ATOM 5820 N N . ILE A 1 6 ? 1.806 -4.614 -2.524 1.00 1.00 6 ILE A N 13
ATOM 5821 C CA . ILE A 1 6 ? 0.945 -4.899 -1.381 1.00 1.00 6 ILE A CA 13
ATOM 5822 C C . ILE A 1 6 ? -0.529 -4.820 -1.765 1.00 1.00 6 ILE A C 13
ATOM 5823 O O . ILE A 1 6 ? -0.937 -3.952 -2.540 1.00 1.00 6 ILE A O 13
ATOM 5839 N N . ALA A 1 7 ? -1.320 -5.738 -1.217 1.00 1.00 7 ALA A N 13
ATOM 5840 C CA . ALA A 1 7 ? -2.751 -5.789 -1.493 1.00 1.00 7 ALA A CA 13
ATOM 5841 C C . ALA A 1 7 ? -3.488 -4.616 -0.848 1.00 1.00 7 ALA A C 13
ATOM 5842 O O . ALA A 1 7 ? -3.167 -4.208 0.270 1.00 1.00 7 ALA A O 13
ATOM 5849 N N . PRO A 1 8 ? -4.498 -4.061 -1.542 1.00 1.00 8 PRO A N 13
ATOM 5850 C CA . PRO A 1 8 ? -5.283 -2.936 -1.025 1.00 1.00 8 PRO A CA 13
ATOM 5851 C C . PRO A 1 8 ? -6.008 -3.287 0.267 1.00 1.00 8 PRO A C 13
ATOM 5852 O O . PRO A 1 8 ? -6.671 -4.320 0.360 1.00 1.00 8 PRO A O 13
ATOM 5863 N N . GLY A 1 9 ? -5.876 -2.420 1.264 1.00 1.00 9 GLY A N 13
ATOM 5864 C CA . GLY A 1 9 ? -6.523 -2.655 2.540 1.00 1.00 9 GLY A CA 13
ATOM 5865 C C . GLY A 1 9 ? -5.577 -3.232 3.577 1.00 1.00 9 GLY A C 13
ATOM 5866 O O . GLY A 1 9 ? -5.831 -3.133 4.777 1.00 1.00 9 GLY A O 13
ATOM 5870 N N . ALA A 1 10 ? -4.485 -3.837 3.116 1.00 1.00 10 ALA A N 13
ATOM 5871 C CA . ALA A 1 10 ? -3.506 -4.429 4.020 1.00 1.00 10 ALA A CA 13
ATOM 5872 C C . ALA A 1 10 ? -2.719 -3.351 4.761 1.00 1.00 10 ALA A C 13
ATOM 5873 O O . ALA A 1 10 ? -2.490 -2.262 4.232 1.00 1.00 10 ALA A O 13
ATOM 5880 N N . PRO A 1 11 ? -2.279 -3.643 5.997 1.00 1.00 11 PRO A N 13
ATOM 5881 C CA . PRO A 1 11 ? -1.506 -2.692 6.799 1.00 1.00 11 PRO A CA 13
ATOM 5882 C C . PRO A 1 11 ? -0.125 -2.457 6.203 1.00 1.00 11 PRO A C 13
ATOM 5883 O O . PRO A 1 11 ? 0.839 -3.134 6.559 1.00 1.00 11 PRO A O 13
ATOM 5894 N N . CYS A 1 12 ? -0.037 -1.503 5.281 1.00 1.00 12 CYS A N 13
ATOM 5895 C CA . CYS A 1 12 ? 1.219 -1.194 4.625 1.00 1.00 12 CYS A CA 13
ATOM 5896 C C . CYS A 1 12 ? 2.019 -0.151 5.403 1.00 1.00 12 CYS A C 13
ATOM 5897 O O . CYS A 1 12 ? 3.131 0.203 5.008 1.00 1.00 12 CYS A O 13
ATOM 5904 N N . PHE A 1 13 ? 1.445 0.339 6.505 1.00 1.00 13 PHE A N 13
ATOM 5905 C CA . PHE A 1 13 ? 2.096 1.346 7.350 1.00 1.00 13 PHE A CA 13
ATOM 5906 C C . PHE A 1 13 ? 3.620 1.215 7.326 1.00 1.00 13 PHE A C 13
ATOM 5907 O O . PHE A 1 13 ? 4.194 0.391 8.037 1.00 1.00 13 PHE A O 13
ATOM 5924 N N . GLY A 1 14 ? 4.263 2.036 6.503 1.00 1.00 14 GLY A N 13
ATOM 5925 C CA . GLY A 1 14 ? 5.710 2.003 6.397 1.00 1.00 14 GLY A CA 13
ATOM 5926 C C . GLY A 1 14 ? 6.218 2.817 5.227 1.00 1.00 14 GLY A C 13
ATOM 5927 O O . GLY A 1 14 ? 7.285 3.425 5.296 1.00 1.00 14 GLY A O 13
ATOM 5931 N N . THR A 1 15 ? 5.438 2.826 4.154 1.00 1.00 15 THR A N 13
ATOM 5932 C CA . THR A 1 15 ? 5.777 3.570 2.938 1.00 1.00 15 THR A CA 13
ATOM 5933 C C . THR A 1 15 ? 6.875 2.877 2.126 1.00 1.00 15 THR A C 13
ATOM 5934 O O . THR A 1 15 ? 7.190 3.304 1.017 1.00 1.00 15 THR A O 13
ATOM 5945 N N . ASP A 1 16 ? 7.453 1.807 2.668 1.00 1.00 16 ASP A N 13
ATOM 5946 C CA . ASP A 1 16 ? 8.507 1.081 1.971 1.00 1.00 16 ASP A CA 13
ATOM 5947 C C . ASP A 1 16 ? 7.937 0.139 0.910 1.00 1.00 16 ASP A C 13
ATOM 5948 O O . ASP A 1 16 ? 8.651 -0.711 0.377 1.00 1.00 16 ASP A O 13
ATOM 5957 N N . LYS A 1 17 ? 6.653 0.295 0.606 1.00 1.00 17 LYS A N 13
ATOM 5958 C CA . LYS A 1 17 ? 5.995 -0.539 -0.392 1.00 1.00 17 LYS A CA 13
ATOM 5959 C C . LYS A 1 17 ? 4.602 0.001 -0.709 1.00 1.00 17 LYS A C 13
ATOM 5960 O O . LYS A 1 17 ? 3.653 -0.243 0.036 1.00 1.00 17 LYS A O 13
ATOM 5979 N N . PRO A 1 18 ? 4.453 0.745 -1.819 1.00 1.00 18 PRO A N 13
ATOM 5980 C CA . PRO A 1 18 ? 3.161 1.312 -2.212 1.00 1.00 18 PRO A CA 13
ATOM 5981 C C . PRO A 1 18 ? 2.180 0.249 -2.684 1.00 1.00 18 PRO A C 13
ATOM 5982 O O . PRO A 1 18 ? 2.484 -0.944 -2.674 1.00 1.00 18 PRO A O 13
ATOM 5993 N N . CYS A 1 19 ? 1.003 0.695 -3.097 1.00 1.00 19 CYS A N 13
ATOM 5994 C CA . CYS A 1 19 ? -0.034 -0.210 -3.577 1.00 1.00 19 CYS A CA 13
ATOM 5995 C C . CYS A 1 19 ? 0.340 -0.804 -4.929 1.00 1.00 19 CYS A C 13
ATOM 5996 O O . CYS A 1 19 ? 1.079 -0.194 -5.703 1.00 1.00 19 CYS A O 13
ATOM 6003 N N . CYS A 1 20 ? -0.176 -1.997 -5.212 1.00 1.00 20 CYS A N 13
ATOM 6004 C CA . CYS A 1 20 ? 0.104 -2.671 -6.478 1.00 1.00 20 CYS A CA 13
ATOM 6005 C C . CYS A 1 20 ? -0.141 -1.737 -7.661 1.00 1.00 20 CYS A C 13
ATOM 6006 O O . CYS A 1 20 ? 0.625 -1.725 -8.624 1.00 1.00 20 CYS A O 13
ATOM 6013 N N . ASN A 1 21 ? -1.211 -0.952 -7.578 1.00 1.00 21 ASN A N 13
ATOM 6014 C CA . ASN A 1 21 ? -1.553 -0.011 -8.637 1.00 1.00 21 ASN A CA 13
ATOM 6015 C C . ASN A 1 21 ? -0.550 1.140 -8.681 1.00 1.00 21 ASN A C 13
ATOM 6016 O O . ASN A 1 21 ? -0.176 1.684 -7.641 1.00 1.00 21 ASN A O 13
ATOM 6027 N N . PRO A 1 22 ? -0.101 1.536 -9.887 1.00 1.00 22 PRO A N 13
ATOM 6028 C CA . PRO A 1 22 ? 0.862 2.632 -10.047 1.00 1.00 22 PRO A CA 13
ATOM 6029 C C . PRO A 1 22 ? 0.263 4.002 -9.744 1.00 1.00 22 PRO A C 13
ATOM 6030 O O . PRO A 1 22 ? 0.932 5.026 -9.880 1.00 1.00 22 PRO A O 13
ATOM 6041 N N . ARG A 1 23 ? -0.997 4.014 -9.329 1.00 1.00 23 ARG A N 13
ATOM 6042 C CA . ARG A 1 23 ? -1.685 5.254 -9.000 1.00 1.00 23 ARG A CA 13
ATOM 6043 C C . ARG A 1 23 ? -2.059 5.301 -7.518 1.00 1.00 23 ARG A C 13
ATOM 6044 O O . ARG A 1 23 ? -2.462 6.346 -7.007 1.00 1.00 23 ARG A O 13
ATOM 6065 N N . ALA A 1 24 ? -1.926 4.167 -6.830 1.00 1.00 24 ALA A N 13
ATOM 6066 C CA . ALA A 1 24 ? -2.255 4.094 -5.411 1.00 1.00 24 ALA A CA 13
ATOM 6067 C C . ALA A 1 24 ? -0.999 3.900 -4.565 1.00 1.00 24 ALA A C 13
ATOM 6068 O O . ALA A 1 24 ? -0.116 3.117 -4.918 1.00 1.00 24 ALA A O 13
ATOM 6075 N N . TRP A 1 25 ? -0.924 4.615 -3.445 1.00 1.00 25 TRP A N 13
ATOM 6076 C CA . TRP A 1 25 ? 0.230 4.514 -2.557 1.00 1.00 25 TRP A CA 13
ATOM 6077 C C . TRP A 1 25 ? -0.196 4.172 -1.133 1.00 1.00 25 TRP A C 13
ATOM 6078 O O . TRP A 1 25 ? -1.378 4.227 -0.795 1.00 1.00 25 TRP A O 13
ATOM 6099 N N . CYS A 1 26 ? 0.780 3.807 -0.308 1.00 1.00 26 CYS A N 13
ATOM 6100 C CA . CYS A 1 26 ? 0.524 3.438 1.080 1.00 1.00 26 CYS A CA 13
ATOM 6101 C C . CYS A 1 26 ? -0.073 4.590 1.881 1.00 1.00 26 CYS A C 13
ATOM 6102 O O . CYS A 1 26 ? 0.109 5.760 1.543 1.00 1.00 26 CYS A O 13
ATOM 6109 N N . SER A 1 27 ? -0.779 4.242 2.954 1.00 1.00 27 SER A N 13
ATOM 6110 C CA . SER A 1 27 ? -1.402 5.229 3.826 1.00 1.00 27 SER A CA 13
ATOM 6111 C C . SER A 1 27 ? -1.072 4.934 5.287 1.00 1.00 27 SER A C 13
ATOM 6112 O O . SER A 1 27 ? -1.885 4.358 6.016 1.00 1.00 27 SER A O 13
ATOM 6120 N N . SER A 1 28 ? 0.124 5.330 5.708 1.00 1.00 28 SER A N 13
ATOM 6121 C CA . SER A 1 28 ? 0.558 5.109 7.081 1.00 1.00 28 SER A CA 13
ATOM 6122 C C . SER A 1 28 ? -0.257 5.956 8.047 1.00 1.00 28 SER A C 13
ATOM 6123 O O . SER A 1 28 ? -0.303 5.680 9.245 1.00 1.00 28 SER A O 13
ATOM 6131 N N . TYR A 1 29 ? -0.931 6.966 7.511 1.00 1.00 29 TYR A N 13
ATOM 6132 C CA . TYR A 1 29 ? -1.775 7.834 8.297 1.00 1.00 29 TYR A CA 13
ATOM 6133 C C . TYR A 1 29 ? -2.731 6.997 9.117 1.00 1.00 29 TYR A C 13
ATOM 6134 O O . TYR A 1 29 ? -3.000 7.273 10.286 1.00 1.00 29 TYR A O 13
ATOM 6152 N N . ALA A 1 30 ? -3.231 5.964 8.465 1.00 1.00 30 ALA A N 13
ATOM 6153 C CA . ALA A 1 30 ? -4.168 5.038 9.089 1.00 1.00 30 ALA A CA 13
ATOM 6154 C C . ALA A 1 30 ? -3.736 3.594 8.868 1.00 1.00 30 ALA A C 13
ATOM 6155 O O . ALA A 1 30 ? -4.560 2.680 8.889 1.00 1.00 30 ALA A O 13
ATOM 6162 N N . ASN A 1 31 ? -2.436 3.396 8.654 1.00 1.00 31 ASN A N 13
ATOM 6163 C CA . ASN A 1 31 ? -1.886 2.063 8.425 1.00 1.00 31 ASN A CA 13
ATOM 6164 C C . ASN A 1 31 ? -2.749 1.275 7.440 1.00 1.00 31 ASN A C 13
ATOM 6165 O O . ASN A 1 31 ? -3.632 0.517 7.841 1.00 1.00 31 ASN A O 13
ATOM 6176 N N . LYS A 1 32 ? -2.492 1.464 6.148 1.00 1.00 32 LYS A N 13
ATOM 6177 C CA . LYS A 1 32 ? -3.245 0.768 5.106 1.00 1.00 32 LYS A CA 13
ATOM 6178 C C . LYS A 1 32 ? -2.965 1.370 3.735 1.00 1.00 32 LYS A C 13
ATOM 6179 O O . LYS A 1 32 ? -2.748 2.571 3.611 1.00 1.00 32 LYS A O 13
ATOM 6198 N N . CYS A 1 33 ? -2.974 0.533 2.705 1.00 1.00 33 CYS A N 13
ATOM 6199 C CA . CYS A 1 33 ? -2.725 1.005 1.351 1.00 1.00 33 CYS A CA 13
ATOM 6200 C C . CYS A 1 33 ? -3.855 1.917 0.888 1.00 1.00 33 CYS A C 13
ATOM 6201 O O . CYS A 1 33 ? -5.025 1.680 1.186 1.00 1.00 33 CYS A O 13
ATOM 6208 N N . LEU A 1 34 ? -3.489 2.963 0.161 1.00 1.00 34 LEU A N 13
ATOM 6209 C CA . LEU A 1 34 ? -4.453 3.919 -0.346 1.00 1.00 34 LEU A CA 13
ATOM 6210 C C . LEU A 1 34 ? -4.671 3.721 -1.845 1.00 1.00 34 LEU A C 13
ATOM 6211 O O . LEU A 1 34 ? -3.666 3.671 -2.585 1.00 1.00 34 LEU A O 13
ATOM 6228 N N . ALA A 1 1 ? -1.543 -9.864 -4.194 1.00 1.00 1 ALA A N 14
ATOM 6229 C CA . ALA A 1 1 ? -0.465 -8.880 -4.473 1.00 1.00 1 ALA A CA 14
ATOM 6230 C C . ALA A 1 1 ? 0.554 -8.848 -3.338 1.00 1.00 1 ALA A C 14
ATOM 6231 O O . ALA A 1 1 ? 1.179 -7.819 -3.082 1.00 1.00 1 ALA A O 14
ATOM 6240 N N . GLU A 1 2 ? 0.716 -9.981 -2.662 1.00 1.00 2 GLU A N 14
ATOM 6241 C CA . GLU A 1 2 ? 1.660 -10.084 -1.553 1.00 1.00 2 GLU A CA 14
ATOM 6242 C C . GLU A 1 2 ? 3.110 -10.038 -2.039 1.00 1.00 2 GLU A C 14
ATOM 6243 O O . GLU A 1 2 ? 4.037 -10.003 -1.230 1.00 1.00 2 GLU A O 14
ATOM 6255 N N . LYS A 1 3 ? 3.302 -10.042 -3.358 1.00 1.00 3 LYS A N 14
ATOM 6256 C CA . LYS A 1 3 ? 4.625 -10.001 -3.948 1.00 1.00 3 LYS A CA 14
ATOM 6257 C C . LYS A 1 3 ? 5.432 -8.806 -3.433 1.00 1.00 3 LYS A C 14
ATOM 6258 O O . LYS A 1 3 ? 5.098 -8.217 -2.407 1.00 1.00 3 LYS A O 14
ATOM 6277 N N . ASP A 1 4 ? 6.500 -8.459 -4.151 1.00 1.00 4 ASP A N 14
ATOM 6278 C CA . ASP A 1 4 ? 7.363 -7.337 -3.767 1.00 1.00 4 ASP A CA 14
ATOM 6279 C C . ASP A 1 4 ? 6.544 -6.157 -3.242 1.00 1.00 4 ASP A C 14
ATOM 6280 O O . ASP A 1 4 ? 6.992 -5.423 -2.362 1.00 1.00 4 ASP A O 14
ATOM 6289 N N . CYS A 1 5 ? 5.342 -5.984 -3.785 1.00 1.00 5 CYS A N 14
ATOM 6290 C CA . CYS A 1 5 ? 4.464 -4.903 -3.371 1.00 1.00 5 CYS A CA 14
ATOM 6291 C C . CYS A 1 5 ? 3.697 -5.284 -2.106 1.00 1.00 5 CYS A C 14
ATOM 6292 O O . CYS A 1 5 ? 4.039 -6.253 -1.430 1.00 1.00 5 CYS A O 14
ATOM 6299 N N . ILE A 1 6 ? 2.654 -4.520 -1.797 1.00 1.00 6 ILE A N 14
ATOM 6300 C CA . ILE A 1 6 ? 1.836 -4.787 -0.619 1.00 1.00 6 ILE A CA 14
ATOM 6301 C C . ILE A 1 6 ? 0.365 -4.924 -0.999 1.00 1.00 6 ILE A C 14
ATOM 6302 O O . ILE A 1 6 ? -0.154 -4.147 -1.801 1.00 1.00 6 ILE A O 14
ATOM 6318 N N . ALA A 1 7 ? -0.299 -5.924 -0.424 1.00 1.00 7 ALA A N 14
ATOM 6319 C CA . ALA A 1 7 ? -1.708 -6.172 -0.708 1.00 1.00 7 ALA A CA 14
ATOM 6320 C C . ALA A 1 7 ? -2.598 -5.081 -0.113 1.00 1.00 7 ALA A C 14
ATOM 6321 O O . ALA A 1 7 ? -2.364 -4.614 1.003 1.00 1.00 7 ALA A O 14
ATOM 6328 N N . PRO A 1 8 ? -3.645 -4.665 -0.850 1.00 1.00 8 PRO A N 14
ATOM 6329 C CA . PRO A 1 8 ? -4.575 -3.632 -0.386 1.00 1.00 8 PRO A CA 14
ATOM 6330 C C . PRO A 1 8 ? -5.237 -4.010 0.933 1.00 1.00 8 PRO A C 14
ATOM 6331 O O . PRO A 1 8 ? -5.643 -5.156 1.129 1.00 1.00 8 PRO A O 14
ATOM 6342 N N . GLY A 1 9 ? -5.337 -3.043 1.838 1.00 1.00 9 GLY A N 14
ATOM 6343 C CA . GLY A 1 9 ? -5.945 -3.299 3.128 1.00 1.00 9 GLY A CA 14
ATOM 6344 C C . GLY A 1 9 ? -4.918 -3.607 4.200 1.00 1.00 9 GLY A C 14
ATOM 6345 O O . GLY A 1 9 ? -5.180 -3.425 5.389 1.00 1.00 9 GLY A O 14
ATOM 6349 N N . ALA A 1 10 ? -3.745 -4.074 3.781 1.00 1.00 10 ALA A N 14
ATOM 6350 C CA . ALA A 1 10 ? -2.679 -4.406 4.718 1.00 1.00 10 ALA A CA 14
ATOM 6351 C C . ALA A 1 10 ? -1.958 -3.148 5.196 1.00 1.00 10 ALA A C 14
ATOM 6352 O O . ALA A 1 10 ? -2.014 -2.102 4.544 1.00 1.00 10 ALA A O 14
ATOM 6359 N N . PRO A 1 11 ? -1.259 -3.232 6.340 1.00 1.00 11 PRO A N 14
ATOM 6360 C CA . PRO A 1 11 ? -0.522 -2.095 6.892 1.00 1.00 11 PRO A CA 14
ATOM 6361 C C . PRO A 1 11 ? 0.704 -1.764 6.051 1.00 1.00 11 PRO A C 14
ATOM 6362 O O . PRO A 1 11 ? 1.804 -2.243 6.323 1.00 1.00 11 PRO A O 14
ATOM 6373 N N . CYS A 1 12 ? 0.504 -0.945 5.025 1.00 1.00 12 CYS A N 14
ATOM 6374 C CA . CYS A 1 12 ? 1.590 -0.555 4.141 1.00 1.00 12 CYS A CA 14
ATOM 6375 C C . CYS A 1 12 ? 2.560 0.367 4.868 1.00 1.00 12 CYS A C 14
ATOM 6376 O O . CYS A 1 12 ? 3.750 0.409 4.556 1.00 1.00 12 CYS A O 14
ATOM 6383 N N . PHE A 1 13 ? 2.038 1.101 5.844 1.00 1.00 13 PHE A N 14
ATOM 6384 C CA . PHE A 1 13 ? 2.853 2.024 6.628 1.00 1.00 13 PHE A CA 14
ATOM 6385 C C . PHE A 1 13 ? 4.059 1.312 7.236 1.00 1.00 13 PHE A C 14
ATOM 6386 O O . PHE A 1 13 ? 3.907 0.407 8.057 1.00 1.00 13 PHE A O 14
ATOM 6403 N N . GLY A 1 14 ? 5.256 1.729 6.834 1.00 1.00 14 GLY A N 14
ATOM 6404 C CA . GLY A 1 14 ? 6.466 1.121 7.358 1.00 1.00 14 GLY A CA 14
ATOM 6405 C C . GLY A 1 14 ? 7.102 0.137 6.393 1.00 1.00 14 GLY A C 14
ATOM 6406 O O . GLY A 1 14 ? 8.248 -0.269 6.582 1.00 1.00 14 GLY A O 14
ATOM 6410 N N . THR A 1 15 ? 6.362 -0.249 5.358 1.00 1.00 15 THR A N 14
ATOM 6411 C CA . THR A 1 15 ? 6.871 -1.193 4.368 1.00 1.00 15 THR A CA 14
ATOM 6412 C C . THR A 1 15 ? 7.752 -0.496 3.330 1.00 1.00 15 THR A C 14
ATOM 6413 O O . THR A 1 15 ? 8.253 -1.132 2.405 1.00 1.00 15 THR A O 14
ATOM 6424 N N . ASP A 1 16 ? 7.938 0.815 3.483 1.00 1.00 16 ASP A N 14
ATOM 6425 C CA . ASP A 1 16 ? 8.762 1.590 2.557 1.00 1.00 16 ASP A CA 14
ATOM 6426 C C . ASP A 1 16 ? 8.431 1.272 1.098 1.00 1.00 16 ASP A C 14
ATOM 6427 O O . ASP A 1 16 ? 9.255 1.481 0.208 1.00 1.00 16 ASP A O 14
ATOM 6436 N N . LYS A 1 17 ? 7.223 0.769 0.857 1.00 1.00 17 LYS A N 14
ATOM 6437 C CA . LYS A 1 17 ? 6.795 0.430 -0.495 1.00 1.00 17 LYS A CA 14
ATOM 6438 C C . LYS A 1 17 ? 5.292 0.646 -0.658 1.00 1.00 17 LYS A C 14
ATOM 6439 O O . LYS A 1 17 ? 4.515 0.365 0.254 1.00 1.00 17 LYS A O 14
ATOM 6458 N N . PRO A 1 18 ? 4.859 1.155 -1.825 1.00 1.00 18 PRO A N 14
ATOM 6459 C CA . PRO A 1 18 ? 3.444 1.411 -2.097 1.00 1.00 18 PRO A CA 14
ATOM 6460 C C . PRO A 1 18 ? 2.683 0.146 -2.478 1.00 1.00 18 PRO A C 14
ATOM 6461 O O . PRO A 1 18 ? 3.231 -0.957 -2.449 1.00 1.00 18 PRO A O 14
ATOM 6472 N N . CYS A 1 19 ? 1.417 0.316 -2.838 1.00 1.00 19 CYS A N 14
ATOM 6473 C CA . CYS A 1 19 ? 0.574 -0.807 -3.230 1.00 1.00 19 CYS A CA 14
ATOM 6474 C C . CYS A 1 19 ? 1.014 -1.367 -4.577 1.00 1.00 19 CYS A C 14
ATOM 6475 O O . CYS A 1 19 ? 1.542 -0.641 -5.419 1.00 1.00 19 CYS A O 14
ATOM 6482 N N . CYS A 1 20 ? 0.787 -2.661 -4.780 1.00 1.00 20 CYS A N 14
ATOM 6483 C CA . CYS A 1 20 ? 1.156 -3.311 -6.032 1.00 1.00 20 CYS A CA 14
ATOM 6484 C C . CYS A 1 20 ? 0.450 -2.650 -7.213 1.00 1.00 20 CYS A C 14
ATOM 6485 O O . CYS A 1 20 ? 0.965 -2.642 -8.331 1.00 1.00 20 CYS A O 14
ATOM 6492 N N . ASN A 1 21 ? -0.729 -2.092 -6.954 1.00 1.00 21 ASN A N 14
ATOM 6493 C CA . ASN A 1 21 ? -1.505 -1.424 -7.985 1.00 1.00 21 ASN A CA 14
ATOM 6494 C C . ASN A 1 21 ? -0.831 -0.116 -8.399 1.00 1.00 21 ASN A C 14
ATOM 6495 O O . ASN A 1 21 ? -0.385 0.654 -7.547 1.00 1.00 21 ASN A O 14
ATOM 6506 N N . PRO A 1 22 ? -0.743 0.159 -9.715 1.00 1.00 22 PRO A N 14
ATOM 6507 C CA . PRO A 1 22 ? -0.108 1.381 -10.224 1.00 1.00 22 PRO A CA 14
ATOM 6508 C C . PRO A 1 22 ? -0.912 2.648 -9.938 1.00 1.00 22 PRO A C 14
ATOM 6509 O O . PRO A 1 22 ? -0.552 3.733 -10.395 1.00 1.00 22 PRO A O 14
ATOM 6520 N N . ARG A 1 23 ? -1.993 2.512 -9.181 1.00 1.00 23 ARG A N 14
ATOM 6521 C CA . ARG A 1 23 ? -2.830 3.655 -8.839 1.00 1.00 23 ARG A CA 14
ATOM 6522 C C . ARG A 1 23 ? -3.197 3.658 -7.354 1.00 1.00 23 ARG A C 14
ATOM 6523 O O . ARG A 1 23 ? -3.994 4.486 -6.911 1.00 1.00 23 ARG A O 14
ATOM 6544 N N . ALA A 1 24 ? -2.616 2.737 -6.585 1.00 1.00 24 ALA A N 14
ATOM 6545 C CA . ALA A 1 24 ? -2.896 2.659 -5.154 1.00 1.00 24 ALA A CA 14
ATOM 6546 C C . ALA A 1 24 ? -1.674 3.061 -4.333 1.00 1.00 24 ALA A C 14
ATOM 6547 O O . ALA A 1 24 ? -0.676 2.341 -4.290 1.00 1.00 24 ALA A O 14
ATOM 6554 N N . TRP A 1 25 ? -1.759 4.220 -3.687 1.00 1.00 25 TRP A N 14
ATOM 6555 C CA . TRP A 1 25 ? -0.663 4.728 -2.871 1.00 1.00 25 TRP A CA 14
ATOM 6556 C C . TRP A 1 25 ? -0.835 4.324 -1.410 1.00 1.00 25 TRP A C 14
ATOM 6557 O O . TRP A 1 25 ? -1.885 3.825 -1.014 1.00 1.00 25 TRP A O 14
ATOM 6578 N N . CYS A 1 26 ? 0.207 4.544 -0.614 1.00 1.00 26 CYS A N 14
ATOM 6579 C CA . CYS A 1 26 ? 0.185 4.211 0.801 1.00 1.00 26 CYS A CA 14
ATOM 6580 C C . CYS A 1 26 ? -0.747 5.147 1.571 1.00 1.00 26 CYS A C 14
ATOM 6581 O O . CYS A 1 26 ? -0.918 6.308 1.198 1.00 1.00 26 CYS A O 14
ATOM 6588 N N . SER A 1 27 ? -1.337 4.643 2.653 1.00 1.00 27 SER A N 14
ATOM 6589 C CA . SER A 1 27 ? -2.237 5.445 3.476 1.00 1.00 27 SER A CA 14
ATOM 6590 C C . SER A 1 27 ? -1.809 5.401 4.940 1.00 1.00 27 SER A C 14
ATOM 6591 O O . SER A 1 27 ? -2.430 4.724 5.766 1.00 1.00 27 SER A O 14
ATOM 6599 N N . SER A 1 28 ? -0.741 6.129 5.252 1.00 1.00 28 SER A N 14
ATOM 6600 C CA . SER A 1 28 ? -0.222 6.184 6.613 1.00 1.00 28 SER A CA 14
ATOM 6601 C C . SER A 1 28 ? -1.208 6.875 7.542 1.00 1.00 28 SER A C 14
ATOM 6602 O O . SER A 1 28 ? -1.134 6.727 8.761 1.00 1.00 28 SER A O 14
ATOM 6610 N N . TYR A 1 29 ? -2.153 7.602 6.955 1.00 1.00 29 TYR A N 14
ATOM 6611 C CA . TYR A 1 29 ? -3.177 8.290 7.705 1.00 1.00 29 TYR A CA 14
ATOM 6612 C C . TYR A 1 29 ? -3.780 7.347 8.721 1.00 1.00 29 TYR A C 14
ATOM 6613 O O . TYR A 1 29 ? -4.032 7.702 9.872 1.00 1.00 29 TYR A O 14
ATOM 6631 N N . ALA A 1 30 ? -3.994 6.131 8.257 1.00 1.00 30 ALA A N 14
ATOM 6632 C CA . ALA A 1 30 ? -4.562 5.078 9.087 1.00 1.00 30 ALA A CA 14
ATOM 6633 C C . ALA A 1 30 ? -3.813 3.769 8.885 1.00 1.00 30 ALA A C 14
ATOM 6634 O O . ALA A 1 30 ? -4.376 2.687 9.053 1.00 1.00 30 ALA A O 14
ATOM 6641 N N . ASN A 1 31 ? -2.538 3.875 8.516 1.00 1.00 31 ASN A N 14
ATOM 6642 C CA . ASN A 1 31 ? -1.706 2.699 8.281 1.00 1.00 31 ASN A CA 14
ATOM 6643 C C . ASN A 1 31 ? -2.443 1.677 7.417 1.00 1.00 31 ASN A C 14
ATOM 6644 O O . ASN A 1 31 ? -3.123 0.790 7.933 1.00 1.00 31 ASN A O 14
ATOM 6655 N N . LYS A 1 32 ? -2.311 1.810 6.101 1.00 1.00 32 LYS A N 14
ATOM 6656 C CA . LYS A 1 32 ? -2.967 0.892 5.175 1.00 1.00 32 LYS A CA 14
ATOM 6657 C C . LYS A 1 32 ? -2.841 1.384 3.742 1.00 1.00 32 LYS A C 14
ATOM 6658 O O . LYS A 1 32 ? -2.610 2.566 3.503 1.00 1.00 32 LYS A O 14
ATOM 6677 N N . CYS A 1 33 ? -2.996 0.475 2.788 1.00 1.00 33 CYS A N 14
ATOM 6678 C CA . CYS A 1 33 ? -2.904 0.840 1.384 1.00 1.00 33 CYS A CA 14
ATOM 6679 C C . CYS A 1 33 ? -4.104 1.676 0.967 1.00 1.00 33 CYS A C 14
ATOM 6680 O O . CYS A 1 33 ? -5.191 1.557 1.532 1.00 1.00 33 CYS A O 14
ATOM 6687 N N . LEU A 1 34 ? -3.889 2.527 -0.023 1.00 1.00 34 LEU A N 14
ATOM 6688 C CA . LEU A 1 34 ? -4.927 3.399 -0.529 1.00 1.00 34 LEU A CA 14
ATOM 6689 C C . LEU A 1 34 ? -5.235 3.082 -1.992 1.00 1.00 34 LEU A C 14
ATOM 6690 O O . LEU A 1 34 ? -4.280 3.015 -2.796 1.00 1.00 34 LEU A O 14
ATOM 6707 N N . ALA A 1 1 ? 3.821 -13.559 3.296 1.00 1.00 1 ALA A N 15
ATOM 6708 C CA . ALA A 1 1 ? 4.542 -13.911 2.046 1.00 1.00 1 ALA A CA 15
ATOM 6709 C C . ALA A 1 1 ? 3.884 -13.261 0.833 1.00 1.00 1 ALA A C 15
ATOM 6710 O O . ALA A 1 1 ? 3.847 -13.842 -0.251 1.00 1.00 1 ALA A O 15
ATOM 6719 N N . GLU A 1 2 ? 3.367 -12.052 1.024 1.00 1.00 2 GLU A N 15
ATOM 6720 C CA . GLU A 1 2 ? 2.710 -11.322 -0.054 1.00 1.00 2 GLU A CA 15
ATOM 6721 C C . GLU A 1 2 ? 3.716 -10.913 -1.125 1.00 1.00 2 GLU A C 15
ATOM 6722 O O . GLU A 1 2 ? 4.921 -10.881 -0.879 1.00 1.00 2 GLU A O 15
ATOM 6734 N N . LYS A 1 3 ? 3.212 -10.600 -2.314 1.00 1.00 3 LYS A N 15
ATOM 6735 C CA . LYS A 1 3 ? 4.066 -10.191 -3.423 1.00 1.00 3 LYS A CA 15
ATOM 6736 C C . LYS A 1 3 ? 4.844 -8.927 -3.074 1.00 1.00 3 LYS A C 15
ATOM 6737 O O . LYS A 1 3 ? 4.778 -8.437 -1.946 1.00 1.00 3 LYS A O 15
ATOM 6756 N N . ASP A 1 4 ? 5.581 -8.404 -4.048 1.00 1.00 4 ASP A N 15
ATOM 6757 C CA . ASP A 1 4 ? 6.372 -7.196 -3.844 1.00 1.00 4 ASP A CA 15
ATOM 6758 C C . ASP A 1 4 ? 5.477 -6.015 -3.479 1.00 1.00 4 ASP A C 15
ATOM 6759 O O . ASP A 1 4 ? 5.752 -5.286 -2.525 1.00 1.00 4 ASP A O 15
ATOM 6768 N N . CYS A 1 5 ? 4.406 -5.832 -4.244 1.00 1.00 5 CYS A N 15
ATOM 6769 C CA . CYS A 1 5 ? 3.471 -4.740 -4.001 1.00 1.00 5 CYS A CA 15
ATOM 6770 C C . CYS A 1 5 ? 2.568 -5.050 -2.813 1.00 1.00 5 CYS A C 15
ATOM 6771 O O . CYS A 1 5 ? 2.664 -6.119 -2.209 1.00 1.00 5 CYS A O 15
ATOM 6778 N N . ILE A 1 6 ? 1.686 -4.111 -2.485 1.00 1.00 6 ILE A N 15
ATOM 6779 C CA . ILE A 1 6 ? 0.763 -4.289 -1.371 1.00 1.00 6 ILE A CA 15
ATOM 6780 C C . ILE A 1 6 ? -0.630 -3.771 -1.720 1.00 1.00 6 ILE A C 15
ATOM 6781 O O . ILE A 1 6 ? -0.834 -2.571 -1.911 1.00 1.00 6 ILE A O 15
ATOM 6797 N N . ALA A 1 7 ? -1.581 -4.696 -1.815 1.00 1.00 7 ALA A N 15
ATOM 6798 C CA . ALA A 1 7 ? -2.963 -4.362 -2.145 1.00 1.00 7 ALA A CA 15
ATOM 6799 C C . ALA A 1 7 ? -3.670 -3.645 -0.993 1.00 1.00 7 ALA A C 15
ATOM 6800 O O . ALA A 1 7 ? -3.320 -3.824 0.179 1.00 1.00 7 ALA A O 15
ATOM 6807 N N . PRO A 1 8 ? -4.699 -2.837 -1.312 1.00 1.00 8 PRO A N 15
ATOM 6808 C CA . PRO A 1 8 ? -5.473 -2.112 -0.300 1.00 1.00 8 PRO A CA 15
ATOM 6809 C C . PRO A 1 8 ? -5.994 -3.052 0.779 1.00 1.00 8 PRO A C 15
ATOM 6810 O O . PRO A 1 8 ? -6.572 -4.095 0.477 1.00 1.00 8 PRO A O 15
ATOM 6821 N N . GLY A 1 9 ? -5.777 -2.689 2.038 1.00 1.00 9 GLY A N 15
ATOM 6822 C CA . GLY A 1 9 ? -6.223 -3.529 3.131 1.00 1.00 9 GLY A CA 15
ATOM 6823 C C . GLY A 1 9 ? -5.064 -4.045 3.956 1.00 1.00 9 GLY A C 15
ATOM 6824 O O . GLY A 1 9 ? -5.217 -4.327 5.145 1.00 1.00 9 GLY A O 15
ATOM 6828 N N . ALA A 1 10 ? -3.894 -4.156 3.329 1.00 1.00 10 ALA A N 15
ATOM 6829 C CA . ALA A 1 10 ? -2.702 -4.627 4.026 1.00 1.00 10 ALA A CA 15
ATOM 6830 C C . ALA A 1 10 ? -1.928 -3.451 4.618 1.00 1.00 10 ALA A C 15
ATOM 6831 O O . ALA A 1 10 ? -1.779 -2.412 3.973 1.00 1.00 10 ALA A O 15
ATOM 6838 N N . PRO A 1 11 ? -1.419 -3.590 5.857 1.00 1.00 11 PRO A N 15
ATOM 6839 C CA . PRO A 1 11 ? -0.661 -2.521 6.512 1.00 1.00 11 PRO A CA 15
ATOM 6840 C C . PRO A 1 11 ? 0.648 -2.231 5.791 1.00 1.00 11 PRO A C 15
ATOM 6841 O O . PRO A 1 11 ? 1.690 -2.803 6.112 1.00 1.00 11 PRO A O 15
ATOM 6852 N N . CYS A 1 12 ? 0.581 -1.336 4.813 1.00 1.00 12 CYS A N 15
ATOM 6853 C CA . CYS A 1 12 ? 1.744 -0.956 4.034 1.00 1.00 12 CYS A CA 15
ATOM 6854 C C . CYS A 1 12 ? 2.693 -0.106 4.870 1.00 1.00 12 CYS A C 15
ATOM 6855 O O . CYS A 1 12 ? 3.901 -0.091 4.637 1.00 1.00 12 CYS A O 15
ATOM 6862 N N . PHE A 1 13 ? 2.128 0.602 5.846 1.00 1.00 13 PHE A N 15
ATOM 6863 C CA . PHE A 1 13 ? 2.913 1.464 6.730 1.00 1.00 13 PHE A CA 15
ATOM 6864 C C . PHE A 1 13 ? 4.191 0.767 7.192 1.00 1.00 13 PHE A C 15
ATOM 6865 O O . PHE A 1 13 ? 4.178 -0.004 8.151 1.00 1.00 13 PHE A O 15
ATOM 6882 N N . GLY A 1 14 ? 5.292 1.045 6.502 1.00 1.00 14 GLY A N 15
ATOM 6883 C CA . GLY A 1 14 ? 6.562 0.438 6.854 1.00 1.00 14 GLY A CA 15
ATOM 6884 C C . GLY A 1 14 ? 6.971 -0.656 5.888 1.00 1.00 14 GLY A C 15
ATOM 6885 O O . GLY A 1 14 ? 7.691 -1.583 6.258 1.00 1.00 14 GLY A O 15
ATOM 6889 N N . THR A 1 15 ? 6.510 -0.549 4.646 1.00 1.00 15 THR A N 15
ATOM 6890 C CA . THR A 1 15 ? 6.832 -1.538 3.622 1.00 1.00 15 THR A CA 15
ATOM 6891 C C . THR A 1 15 ? 7.633 -0.916 2.478 1.00 1.00 15 THR A C 15
ATOM 6892 O O . THR A 1 15 ? 7.939 -1.584 1.492 1.00 1.00 15 THR A O 15
ATOM 6903 N N . ASP A 1 16 ? 7.967 0.368 2.610 1.00 1.00 16 ASP A N 15
ATOM 6904 C CA . ASP A 1 16 ? 8.734 1.076 1.585 1.00 1.00 16 ASP A CA 15
ATOM 6905 C C . ASP A 1 16 ? 8.208 0.786 0.179 1.00 1.00 16 ASP A C 15
ATOM 6906 O O . ASP A 1 16 ? 8.944 0.898 -0.802 1.00 1.00 16 ASP A O 15
ATOM 6915 N N . LYS A 1 17 ? 6.935 0.413 0.084 1.00 1.00 17 LYS A N 15
ATOM 6916 C CA . LYS A 1 17 ? 6.324 0.110 -1.205 1.00 1.00 17 LYS A CA 15
ATOM 6917 C C . LYS A 1 17 ? 4.874 0.594 -1.247 1.00 1.00 17 LYS A C 15
ATOM 6918 O O . LYS A 1 17 ? 4.105 0.350 -0.318 1.00 1.00 17 LYS A O 15
ATOM 6937 N N . PRO A 1 18 ? 4.479 1.289 -2.330 1.00 1.00 18 PRO A N 15
ATOM 6938 C CA . PRO A 1 18 ? 3.116 1.803 -2.482 1.00 1.00 18 PRO A CA 15
ATOM 6939 C C . PRO A 1 18 ? 2.126 0.714 -2.882 1.00 1.00 18 PRO A C 15
ATOM 6940 O O . PRO A 1 18 ? 2.449 -0.475 -2.858 1.00 1.00 18 PRO A O 15
ATOM 6951 N N . CYS A 1 19 ? 0.918 1.126 -3.253 1.00 1.00 19 CYS A N 15
ATOM 6952 C CA . CYS A 1 19 ? -0.116 0.184 -3.661 1.00 1.00 19 CYS A CA 15
ATOM 6953 C C . CYS A 1 19 ? 0.226 -0.443 -5.003 1.00 1.00 19 CYS A C 15
ATOM 6954 O O . CYS A 1 19 ? 0.797 0.212 -5.876 1.00 1.00 19 CYS A O 15
ATOM 6961 N N . CYS A 1 20 ? -0.129 -1.713 -5.168 1.00 1.00 20 CYS A N 15
ATOM 6962 C CA . CYS A 1 20 ? 0.142 -2.420 -6.417 1.00 1.00 20 CYS A CA 15
ATOM 6963 C C . CYS A 1 20 ? -0.279 -1.578 -7.620 1.00 1.00 20 CYS A C 15
ATOM 6964 O O . CYS A 1 20 ? 0.360 -1.618 -8.672 1.00 1.00 20 CYS A O 15
ATOM 6971 N N . ASN A 1 21 ? -1.350 -0.808 -7.452 1.00 1.00 21 ASN A N 15
ATOM 6972 C CA . ASN A 1 21 ? -1.847 0.053 -8.517 1.00 1.00 21 ASN A CA 15
ATOM 6973 C C . ASN A 1 21 ? -0.889 1.218 -8.755 1.00 1.00 21 ASN A C 15
ATOM 6974 O O . ASN A 1 21 ? -0.416 1.843 -7.804 1.00 1.00 21 ASN A O 15
ATOM 6985 N N . PRO A 1 22 ? -0.593 1.538 -10.028 1.00 1.00 22 PRO A N 15
ATOM 6986 C CA . PRO A 1 22 ? 0.313 2.640 -10.372 1.00 1.00 22 PRO A CA 15
ATOM 6987 C C . PRO A 1 22 ? -0.287 4.017 -10.099 1.00 1.00 22 PRO A C 15
ATOM 6988 O O . PRO A 1 22 ? 0.306 5.039 -10.443 1.00 1.00 22 PRO A O 15
ATOM 6999 N N . ARG A 1 23 ? -1.461 4.041 -9.480 1.00 1.00 23 ARG A N 15
ATOM 7000 C CA . ARG A 1 23 ? -2.133 5.294 -9.163 1.00 1.00 23 ARG A CA 15
ATOM 7001 C C . ARG A 1 23 ? -2.441 5.404 -7.669 1.00 1.00 23 ARG A C 15
ATOM 7002 O O . ARG A 1 23 ? -2.904 6.445 -7.204 1.00 1.00 23 ARG A O 15
ATOM 7023 N N . ALA A 1 24 ? -2.188 4.332 -6.916 1.00 1.00 24 ALA A N 15
ATOM 7024 C CA . ALA A 1 24 ? -2.452 4.337 -5.480 1.00 1.00 24 ALA A CA 15
ATOM 7025 C C . ALA A 1 24 ? -1.157 4.219 -4.678 1.00 1.00 24 ALA A C 15
ATOM 7026 O O . ALA A 1 24 ? -0.217 3.539 -5.093 1.00 1.00 24 ALA A O 15
ATOM 7033 N N . TRP A 1 25 ? -1.111 4.888 -3.527 1.00 1.00 25 TRP A N 15
ATOM 7034 C CA . TRP A 1 25 ? 0.076 4.859 -2.673 1.00 1.00 25 TRP A CA 15
ATOM 7035 C C . TRP A 1 25 ? -0.277 4.437 -1.249 1.00 1.00 25 TRP A C 15
ATOM 7036 O O . TRP A 1 25 ? -1.427 4.125 -0.952 1.00 1.00 25 TRP A O 15
ATOM 7057 N N . CYS A 1 26 ? 0.728 4.427 -0.377 1.00 1.00 26 CYS A N 15
ATOM 7058 C CA . CYS A 1 26 ? 0.550 4.039 1.013 1.00 1.00 26 CYS A CA 15
ATOM 7059 C C . CYS A 1 26 ? -0.476 4.924 1.718 1.00 1.00 26 CYS A C 15
ATOM 7060 O O . CYS A 1 26 ? -0.738 6.050 1.294 1.00 1.00 26 CYS A O 15
ATOM 7067 N N . SER A 1 27 ? -1.051 4.403 2.800 1.00 1.00 27 SER A N 15
ATOM 7068 C CA . SER A 1 27 ? -2.047 5.135 3.573 1.00 1.00 27 SER A CA 15
ATOM 7069 C C . SER A 1 27 ? -1.779 5.001 5.070 1.00 1.00 27 SER A C 15
ATOM 7070 O O . SER A 1 27 ? -2.457 4.244 5.772 1.00 1.00 27 SER A O 15
ATOM 7078 N N . SER A 1 28 ? -0.787 5.740 5.554 1.00 1.00 28 SER A N 15
ATOM 7079 C CA . SER A 1 28 ? -0.432 5.706 6.967 1.00 1.00 28 SER A CA 15
ATOM 7080 C C . SER A 1 28 ? -1.538 6.314 7.816 1.00 1.00 28 SER A C 15
ATOM 7081 O O . SER A 1 28 ? -1.606 6.084 9.023 1.00 1.00 28 SER A O 15
ATOM 7089 N N . TYR A 1 29 ? -2.425 7.062 7.171 1.00 1.00 29 TYR A N 15
ATOM 7090 C CA . TYR A 1 29 ? -3.548 7.676 7.837 1.00 1.00 29 TYR A CA 15
ATOM 7091 C C . TYR A 1 29 ? -4.288 6.631 8.642 1.00 1.00 29 TYR A C 15
ATOM 7092 O O . TYR A 1 29 ? -4.723 6.864 9.770 1.00 1.00 29 TYR A O 15
ATOM 7110 N N . ALA A 1 30 ? -4.412 5.471 8.025 1.00 1.00 30 ALA A N 15
ATOM 7111 C CA . ALA A 1 30 ? -5.092 4.339 8.642 1.00 1.00 30 ALA A CA 15
ATOM 7112 C C . ALA A 1 30 ? -4.252 3.074 8.527 1.00 1.00 30 ALA A C 15
ATOM 7113 O O . ALA A 1 30 ? -4.782 1.963 8.522 1.00 1.00 30 ALA A O 15
ATOM 7120 N N . ASN A 1 31 ? -2.935 3.251 8.431 1.00 1.00 31 ASN A N 15
ATOM 7121 C CA . ASN A 1 31 ? -2.012 2.127 8.310 1.00 1.00 31 ASN A CA 15
ATOM 7122 C C . ASN A 1 31 ? -2.522 1.105 7.294 1.00 1.00 31 ASN A C 15
ATOM 7123 O O . ASN A 1 31 ? -3.189 0.139 7.656 1.00 1.00 31 ASN A O 15
ATOM 7134 N N . LYS A 1 32 ? -2.197 1.328 6.021 1.00 1.00 32 LYS A N 15
ATOM 7135 C CA . LYS A 1 32 ? -2.605 0.426 4.943 1.00 1.00 32 LYS A CA 15
ATOM 7136 C C . LYS A 1 32 ? -2.456 1.105 3.598 1.00 1.00 32 LYS A C 15
ATOM 7137 O O . LYS A 1 32 ? -2.153 2.291 3.518 1.00 1.00 32 LYS A O 15
ATOM 7156 N N . CYS A 1 33 ? -2.679 0.341 2.544 1.00 1.00 33 CYS A N 15
ATOM 7157 C CA . CYS A 1 33 ? -2.579 0.866 1.195 1.00 1.00 33 CYS A CA 15
ATOM 7158 C C . CYS A 1 33 ? -3.728 1.823 0.900 1.00 1.00 33 CYS A C 15
ATOM 7159 O O . CYS A 1 33 ? -4.873 1.581 1.282 1.00 1.00 33 CYS A O 15
ATOM 7166 N N . LEU A 1 34 ? -3.402 2.909 0.219 1.00 1.00 34 LEU A N 15
ATOM 7167 C CA . LEU A 1 34 ? -4.380 3.919 -0.140 1.00 1.00 34 LEU A CA 15
ATOM 7168 C C . LEU A 1 34 ? -4.757 3.808 -1.617 1.00 1.00 34 LEU A C 15
ATOM 7169 O O . LEU A 1 34 ? -3.841 3.849 -2.466 1.00 1.00 34 LEU A O 15
ATOM 7186 N N . ALA A 1 1 ? 4.630 -12.461 4.165 1.00 1.00 1 ALA A N 16
ATOM 7187 C CA . ALA A 1 1 ? 5.589 -12.033 3.114 1.00 1.00 1 ALA A CA 16
ATOM 7188 C C . ALA A 1 1 ? 4.875 -11.779 1.791 1.00 1.00 1 ALA A C 16
ATOM 7189 O O . ALA A 1 1 ? 4.833 -12.648 0.920 1.00 1.00 1 ALA A O 16
ATOM 7198 N N . GLU A 1 2 ? 4.314 -10.583 1.648 1.00 1.00 2 GLU A N 16
ATOM 7199 C CA . GLU A 1 2 ? 3.601 -10.214 0.430 1.00 1.00 2 GLU A CA 16
ATOM 7200 C C . GLU A 1 2 ? 4.568 -10.048 -0.737 1.00 1.00 2 GLU A C 16
ATOM 7201 O O . GLU A 1 2 ? 5.779 -9.941 -0.543 1.00 1.00 2 GLU A O 16
ATOM 7213 N N . LYS A 1 3 ? 4.025 -10.027 -1.950 1.00 1.00 3 LYS A N 16
ATOM 7214 C CA . LYS A 1 3 ? 4.839 -9.874 -3.150 1.00 1.00 3 LYS A CA 16
ATOM 7215 C C . LYS A 1 3 ? 5.413 -8.463 -3.240 1.00 1.00 3 LYS A C 16
ATOM 7216 O O . LYS A 1 3 ? 5.368 -7.702 -2.274 1.00 1.00 3 LYS A O 16
ATOM 7235 N N . ASP A 1 4 ? 5.952 -8.120 -4.406 1.00 1.00 4 ASP A N 16
ATOM 7236 C CA . ASP A 1 4 ? 6.535 -6.800 -4.622 1.00 1.00 4 ASP A CA 16
ATOM 7237 C C . ASP A 1 4 ? 5.516 -5.698 -4.340 1.00 1.00 4 ASP A C 16
ATOM 7238 O O . ASP A 1 4 ? 5.882 -4.579 -3.979 1.00 1.00 4 ASP A O 16
ATOM 7247 N N . CYS A 1 5 ? 4.237 -6.022 -4.506 1.00 1.00 5 CYS A N 16
ATOM 7248 C CA . CYS A 1 5 ? 3.168 -5.059 -4.268 1.00 1.00 5 CYS A CA 16
ATOM 7249 C C . CYS A 1 5 ? 2.177 -5.592 -3.238 1.00 1.00 5 CYS A C 16
ATOM 7250 O O . CYS A 1 5 ? 2.168 -6.783 -2.930 1.00 1.00 5 CYS A O 16
ATOM 7257 N N . ILE A 1 6 ? 1.340 -4.702 -2.712 1.00 1.00 6 ILE A N 16
ATOM 7258 C CA . ILE A 1 6 ? 0.344 -5.088 -1.720 1.00 1.00 6 ILE A CA 16
ATOM 7259 C C . ILE A 1 6 ? -1.064 -4.724 -2.184 1.00 1.00 6 ILE A C 16
ATOM 7260 O O . ILE A 1 6 ? -1.259 -3.737 -2.897 1.00 1.00 6 ILE A O 16
ATOM 7276 N N . ALA A 1 7 ? -2.040 -5.529 -1.776 1.00 1.00 7 ALA A N 16
ATOM 7277 C CA . ALA A 1 7 ? -3.431 -5.295 -2.146 1.00 1.00 7 ALA A CA 16
ATOM 7278 C C . ALA A 1 7 ? -3.988 -4.061 -1.438 1.00 1.00 7 ALA A C 16
ATOM 7279 O O . ALA A 1 7 ? -3.692 -3.822 -0.266 1.00 1.00 7 ALA A O 16
ATOM 7286 N N . PRO A 1 8 ? -4.810 -3.260 -2.138 1.00 1.00 8 PRO A N 16
ATOM 7287 C CA . PRO A 1 8 ? -5.408 -2.051 -1.563 1.00 1.00 8 PRO A CA 16
ATOM 7288 C C . PRO A 1 8 ? -6.259 -2.358 -0.337 1.00 1.00 8 PRO A C 16
ATOM 7289 O O . PRO A 1 8 ? -7.113 -3.245 -0.368 1.00 1.00 8 PRO A O 16
ATOM 7300 N N . GLY A 1 9 ? -6.020 -1.621 0.741 1.00 1.00 9 GLY A N 16
ATOM 7301 C CA . GLY A 1 9 ? -6.772 -1.831 1.964 1.00 1.00 9 GLY A CA 16
ATOM 7302 C C . GLY A 1 9 ? -5.987 -2.605 3.005 1.00 1.00 9 GLY A C 16
ATOM 7303 O O . GLY A 1 9 ? -6.249 -2.487 4.202 1.00 1.00 9 GLY A O 16
ATOM 7307 N N . ALA A 1 10 ? -5.021 -3.399 2.552 1.00 1.00 10 ALA A N 16
ATOM 7308 C CA . ALA A 1 10 ? -4.199 -4.193 3.457 1.00 1.00 10 ALA A CA 16
ATOM 7309 C C . ALA A 1 10 ? -3.262 -3.303 4.271 1.00 1.00 10 ALA A C 16
ATOM 7310 O O . ALA A 1 10 ? -2.943 -2.186 3.863 1.00 1.00 10 ALA A O 16
ATOM 7317 N N . PRO A 1 11 ? -2.799 -3.790 5.435 1.00 1.00 11 PRO A N 16
ATOM 7318 C CA . PRO A 1 11 ? -1.890 -3.031 6.296 1.00 1.00 11 PRO A CA 16
ATOM 7319 C C . PRO A 1 11 ? -0.511 -2.884 5.667 1.00 1.00 11 PRO A C 16
ATOM 7320 O O . PRO A 1 11 ? 0.384 -3.693 5.912 1.00 1.00 11 PRO A O 16
ATOM 7331 N N . CYS A 1 12 ? -0.350 -1.853 4.845 1.00 1.00 12 CYS A N 16
ATOM 7332 C CA . CYS A 1 12 ? 0.918 -1.609 4.169 1.00 1.00 12 CYS A CA 16
ATOM 7333 C C . CYS A 1 12 ? 1.839 -0.716 5.008 1.00 1.00 12 CYS A C 16
ATOM 7334 O O . CYS A 1 12 ? 2.987 -0.476 4.632 1.00 1.00 12 CYS A O 16
ATOM 7341 N N . PHE A 1 13 ? 1.329 -0.234 6.148 1.00 1.00 13 PHE A N 16
ATOM 7342 C CA . PHE A 1 13 ? 2.094 0.634 7.057 1.00 1.00 13 PHE A CA 16
ATOM 7343 C C . PHE A 1 13 ? 3.604 0.499 6.855 1.00 1.00 13 PHE A C 16
ATOM 7344 O O . PHE A 1 13 ? 4.140 -0.609 6.821 1.00 1.00 13 PHE A O 16
ATOM 7361 N N . GLY A 1 14 ? 4.277 1.636 6.714 1.00 1.00 14 GLY A N 16
ATOM 7362 C CA . GLY A 1 14 ? 5.714 1.631 6.505 1.00 1.00 14 GLY A CA 16
ATOM 7363 C C . GLY A 1 14 ? 6.097 2.173 5.141 1.00 1.00 14 GLY A C 16
ATOM 7364 O O . GLY A 1 14 ? 7.238 2.578 4.923 1.00 1.00 14 GLY A O 16
ATOM 7368 N N . THR A 1 15 ? 5.130 2.172 4.225 1.00 1.00 15 THR A N 16
ATOM 7369 C CA . THR A 1 15 ? 5.332 2.660 2.862 1.00 1.00 15 THR A CA 16
ATOM 7370 C C . THR A 1 15 ? 6.512 1.976 2.171 1.00 1.00 15 THR A C 16
ATOM 7371 O O . THR A 1 15 ? 6.966 2.427 1.123 1.00 1.00 15 THR A O 16
ATOM 7382 N N . ASP A 1 16 ? 6.994 0.876 2.741 1.00 1.00 16 ASP A N 16
ATOM 7383 C CA . ASP A 1 16 ? 8.108 0.149 2.147 1.00 1.00 16 ASP A CA 16
ATOM 7384 C C . ASP A 1 16 ? 7.649 -0.691 0.956 1.00 1.00 16 ASP A C 16
ATOM 7385 O O . ASP A 1 16 ? 8.421 -1.469 0.397 1.00 1.00 16 ASP A O 16
ATOM 7394 N N . LYS A 1 17 ? 6.389 -0.522 0.576 1.00 1.00 17 LYS A N 16
ATOM 7395 C CA . LYS A 1 17 ? 5.815 -1.253 -0.546 1.00 1.00 17 LYS A CA 16
ATOM 7396 C C . LYS A 1 17 ? 4.434 -0.701 -0.890 1.00 1.00 17 LYS A C 16
ATOM 7397 O O . LYS A 1 17 ? 3.437 -1.099 -0.288 1.00 1.00 17 LYS A O 16
ATOM 7416 N N . PRO A 1 18 ? 4.347 0.226 -1.859 1.00 1.00 18 PRO A N 16
ATOM 7417 C CA . PRO A 1 18 ? 3.068 0.821 -2.257 1.00 1.00 18 PRO A CA 16
ATOM 7418 C C . PRO A 1 18 ? 2.120 -0.196 -2.873 1.00 1.00 18 PRO A C 16
ATOM 7419 O O . PRO A 1 18 ? 2.427 -1.386 -2.949 1.00 1.00 18 PRO A O 16
ATOM 7430 N N . CYS A 1 19 ? 0.966 0.285 -3.313 1.00 1.00 19 CYS A N 16
ATOM 7431 C CA . CYS A 1 19 ? -0.039 -0.573 -3.928 1.00 1.00 19 CYS A CA 16
ATOM 7432 C C . CYS A 1 19 ? 0.416 -1.047 -5.301 1.00 1.00 19 CYS A C 16
ATOM 7433 O O . CYS A 1 19 ? 1.188 -0.368 -5.978 1.00 1.00 19 CYS A O 16
ATOM 7440 N N . CYS A 1 20 ? -0.076 -2.210 -5.717 1.00 1.00 20 CYS A N 16
ATOM 7441 C CA . CYS A 1 20 ? 0.276 -2.756 -7.021 1.00 1.00 20 CYS A CA 16
ATOM 7442 C C . CYS A 1 20 ? -0.090 -1.768 -8.125 1.00 1.00 20 CYS A C 16
ATOM 7443 O O . CYS A 1 20 ? 0.609 -1.656 -9.132 1.00 1.00 20 CYS A O 16
ATOM 7450 N N . ASN A 1 21 ? -1.188 -1.046 -7.917 1.00 1.00 21 ASN A N 16
ATOM 7451 C CA . ASN A 1 21 ? -1.651 -0.056 -8.879 1.00 1.00 21 ASN A CA 16
ATOM 7452 C C . ASN A 1 21 ? -0.712 1.149 -8.905 1.00 1.00 21 ASN A C 16
ATOM 7453 O O . ASN A 1 21 ? -0.272 1.621 -7.856 1.00 1.00 21 ASN A O 16
ATOM 7464 N N . PRO A 1 22 ? -0.395 1.673 -10.104 1.00 1.00 22 PRO A N 16
ATOM 7465 C CA . PRO A 1 22 ? 0.495 2.830 -10.245 1.00 1.00 22 PRO A CA 16
ATOM 7466 C C . PRO A 1 22 ? -0.139 4.135 -9.771 1.00 1.00 22 PRO A C 16
ATOM 7467 O O . PRO A 1 22 ? 0.453 5.206 -9.905 1.00 1.00 22 PRO A O 16
ATOM 7478 N N . ARG A 1 23 ? -1.340 4.041 -9.214 1.00 1.00 23 ARG A N 16
ATOM 7479 C CA . ARG A 1 23 ? -2.048 5.212 -8.717 1.00 1.00 23 ARG A CA 16
ATOM 7480 C C . ARG A 1 23 ? -2.357 5.085 -7.224 1.00 1.00 23 ARG A C 16
ATOM 7481 O O . ARG A 1 23 ? -2.823 6.039 -6.601 1.00 1.00 23 ARG A O 16
ATOM 7502 N N . ALA A 1 24 ? -2.100 3.909 -6.652 1.00 1.00 24 ALA A N 16
ATOM 7503 C CA . ALA A 1 24 ? -2.361 3.683 -5.234 1.00 1.00 24 ALA A CA 16
ATOM 7504 C C . ALA A 1 24 ? -1.064 3.676 -4.429 1.00 1.00 24 ALA A C 16
ATOM 7505 O O . ALA A 1 24 ? -0.097 3.006 -4.795 1.00 1.00 24 ALA A O 16
ATOM 7512 N N . TRP A 1 25 ? -1.048 4.428 -3.331 1.00 1.00 25 TRP A N 16
ATOM 7513 C CA . TRP A 1 25 ? 0.136 4.509 -2.479 1.00 1.00 25 TRP A CA 16
ATOM 7514 C C . TRP A 1 25 ? -0.178 4.076 -1.048 1.00 1.00 25 TRP A C 16
ATOM 7515 O O . TRP A 1 25 ? -1.340 3.953 -0.662 1.00 1.00 25 TRP A O 16
ATOM 7536 N N . CYS A 1 26 ? 0.875 3.837 -0.272 1.00 1.00 26 CYS A N 16
ATOM 7537 C CA . CYS A 1 26 ? 0.738 3.406 1.116 1.00 1.00 26 CYS A CA 16
ATOM 7538 C C . CYS A 1 26 ? 0.207 4.517 2.017 1.00 1.00 26 CYS A C 16
ATOM 7539 O O . CYS A 1 26 ? 0.345 5.702 1.712 1.00 1.00 26 CYS A O 16
ATOM 7546 N N . SER A 1 27 ? -0.386 4.117 3.140 1.00 1.00 27 SER A N 16
ATOM 7547 C CA . SER A 1 27 ? -0.927 5.063 4.111 1.00 1.00 27 SER A CA 16
ATOM 7548 C C . SER A 1 27 ? -0.606 4.610 5.532 1.00 1.00 27 SER A C 16
ATOM 7549 O O . SER A 1 27 ? -1.469 4.085 6.240 1.00 1.00 27 SER A O 16
ATOM 7557 N N . SER A 1 28 ? 0.641 4.814 5.944 1.00 1.00 28 SER A N 16
ATOM 7558 C CA . SER A 1 28 ? 1.073 4.426 7.280 1.00 1.00 28 SER A CA 16
ATOM 7559 C C . SER A 1 28 ? 0.377 5.265 8.341 1.00 1.00 28 SER A C 16
ATOM 7560 O O . SER A 1 28 ? 0.320 4.883 9.509 1.00 1.00 28 SER A O 16
ATOM 7568 N N . TYR A 1 29 ? -0.184 6.392 7.919 1.00 1.00 29 TYR A N 16
ATOM 7569 C CA . TYR A 1 29 ? -0.908 7.271 8.806 1.00 1.00 29 TYR A CA 16
ATOM 7570 C C . TYR A 1 29 ? -1.920 6.469 9.594 1.00 1.00 29 TYR A C 16
ATOM 7571 O O . TYR A 1 29 ? -2.117 6.664 10.793 1.00 1.00 29 TYR A O 16
ATOM 7589 N N . ALA A 1 30 ? -2.553 5.559 8.877 1.00 1.00 30 ALA A N 16
ATOM 7590 C CA . ALA A 1 30 ? -3.563 4.684 9.459 1.00 1.00 30 ALA A CA 16
ATOM 7591 C C . ALA A 1 30 ? -3.318 3.232 9.069 1.00 1.00 30 ALA A C 16
ATOM 7592 O O . ALA A 1 30 ? -4.246 2.422 9.042 1.00 1.00 30 ALA A O 16
ATOM 7599 N N . ASN A 1 31 ? -2.062 2.907 8.766 1.00 1.00 31 ASN A N 16
ATOM 7600 C CA . ASN A 1 31 ? -1.690 1.550 8.374 1.00 1.00 31 ASN A CA 16
ATOM 7601 C C . ASN A 1 31 ? -2.680 0.980 7.357 1.00 1.00 31 ASN A C 16
ATOM 7602 O O . ASN A 1 31 ? -3.618 0.270 7.719 1.00 1.00 31 ASN A O 16
ATOM 7613 N N . LYS A 1 32 ? -2.469 1.301 6.083 1.00 1.00 32 LYS A N 16
ATOM 7614 C CA . LYS A 1 32 ? -3.345 0.817 5.019 1.00 1.00 32 LYS A CA 16
ATOM 7615 C C . LYS A 1 32 ? -3.021 1.494 3.692 1.00 1.00 32 LYS A C 16
ATOM 7616 O O . LYS A 1 32 ? -2.587 2.640 3.661 1.00 1.00 32 LYS A O 16
ATOM 7635 N N . CYS A 1 33 ? -3.236 0.779 2.595 1.00 1.00 33 CYS A N 16
ATOM 7636 C CA . CYS A 1 33 ? -2.973 1.325 1.272 1.00 1.00 33 CYS A CA 16
ATOM 7637 C C . CYS A 1 33 ? -3.987 2.392 0.907 1.00 1.00 33 CYS A C 16
ATOM 7638 O O . CYS A 1 33 ? -4.922 2.674 1.656 1.00 1.00 33 CYS A O 16
ATOM 7645 N N . LEU A 1 34 ? -3.786 2.969 -0.262 1.00 1.00 34 LEU A N 16
ATOM 7646 C CA . LEU A 1 34 ? -4.668 4.007 -0.775 1.00 1.00 34 LEU A CA 16
ATOM 7647 C C . LEU A 1 34 ? -5.082 3.704 -2.211 1.00 1.00 34 LEU A C 16
ATOM 7648 O O . LEU A 1 34 ? -4.274 3.969 -3.126 1.00 1.00 34 LEU A O 16
ATOM 7665 N N . ALA A 1 1 ? 3.249 -16.423 1.190 1.00 1.00 1 ALA A N 17
ATOM 7666 C CA . ALA A 1 1 ? 4.020 -15.162 1.345 1.00 1.00 1 ALA A CA 17
ATOM 7667 C C . ALA A 1 1 ? 3.439 -14.054 0.474 1.00 1.00 1 ALA A C 17
ATOM 7668 O O . ALA A 1 1 ? 3.086 -14.280 -0.683 1.00 1.00 1 ALA A O 17
ATOM 7677 N N . GLU A 1 2 ? 3.341 -12.855 1.039 1.00 1.00 2 GLU A N 17
ATOM 7678 C CA . GLU A 1 2 ? 2.802 -11.710 0.314 1.00 1.00 2 GLU A CA 17
ATOM 7679 C C . GLU A 1 2 ? 3.719 -11.316 -0.839 1.00 1.00 2 GLU A C 17
ATOM 7680 O O . GLU A 1 2 ? 4.932 -11.511 -0.775 1.00 1.00 2 GLU A O 17
ATOM 7692 N N . LYS A 1 3 ? 3.130 -10.760 -1.893 1.00 1.00 3 LYS A N 17
ATOM 7693 C CA . LYS A 1 3 ? 3.894 -10.338 -3.061 1.00 1.00 3 LYS A CA 17
ATOM 7694 C C . LYS A 1 3 ? 4.756 -9.122 -2.737 1.00 1.00 3 LYS A C 17
ATOM 7695 O O . LYS A 1 3 ? 4.670 -8.561 -1.645 1.00 1.00 3 LYS A O 17
ATOM 7714 N N . ASP A 1 4 ? 5.585 -8.719 -3.694 1.00 1.00 4 ASP A N 17
ATOM 7715 C CA . ASP A 1 4 ? 6.463 -7.569 -3.511 1.00 1.00 4 ASP A CA 17
ATOM 7716 C C . ASP A 1 4 ? 5.652 -6.297 -3.283 1.00 1.00 4 ASP A C 17
ATOM 7717 O O . ASP A 1 4 ? 6.038 -5.435 -2.493 1.00 1.00 4 ASP A O 17
ATOM 7726 N N . CYS A 1 5 ? 4.526 -6.186 -3.981 1.00 1.00 5 CYS A N 17
ATOM 7727 C CA . CYS A 1 5 ? 3.660 -5.019 -3.855 1.00 1.00 5 CYS A CA 17
ATOM 7728 C C . CYS A 1 5 ? 2.680 -5.191 -2.699 1.00 1.00 5 CYS A C 17
ATOM 7729 O O . CYS A 1 5 ? 2.429 -6.308 -2.246 1.00 1.00 5 CYS A O 17
ATOM 7736 N N . ILE A 1 6 ? 2.131 -4.078 -2.224 1.00 1.00 6 ILE A N 17
ATOM 7737 C CA . ILE A 1 6 ? 1.181 -4.104 -1.120 1.00 1.00 6 ILE A CA 17
ATOM 7738 C C . ILE A 1 6 ? -0.238 -4.345 -1.622 1.00 1.00 6 ILE A C 17
ATOM 7739 O O . ILE A 1 6 ? -0.783 -3.542 -2.380 1.00 1.00 6 ILE A O 17
ATOM 7755 N N . ALA A 1 7 ? -0.832 -5.454 -1.195 1.00 1.00 7 ALA A N 17
ATOM 7756 C CA . ALA A 1 7 ? -2.189 -5.799 -1.601 1.00 1.00 7 ALA A CA 17
ATOM 7757 C C . ALA A 1 7 ? -3.177 -4.709 -1.194 1.00 1.00 7 ALA A C 17
ATOM 7758 O O . ALA A 1 7 ? -2.884 -3.886 -0.327 1.00 1.00 7 ALA A O 17
ATOM 7765 N N . PRO A 1 8 ? -4.369 -4.690 -1.817 1.00 1.00 8 PRO A N 17
ATOM 7766 C CA . PRO A 1 8 ? -5.401 -3.693 -1.512 1.00 1.00 8 PRO A CA 17
ATOM 7767 C C . PRO A 1 8 ? -5.850 -3.757 -0.058 1.00 1.00 8 PRO A C 17
ATOM 7768 O O . PRO A 1 8 ? -6.160 -4.829 0.462 1.00 1.00 8 PRO A O 17
ATOM 7779 N N . GLY A 1 9 ? -5.882 -2.600 0.595 1.00 1.00 9 GLY A N 17
ATOM 7780 C CA . GLY A 1 9 ? -6.293 -2.545 1.985 1.00 1.00 9 GLY A CA 17
ATOM 7781 C C . GLY A 1 9 ? -5.269 -3.159 2.923 1.00 1.00 9 GLY A C 17
ATOM 7782 O O . GLY A 1 9 ? -5.573 -3.439 4.082 1.00 1.00 9 GLY A O 17
ATOM 7786 N N . ALA A 1 10 ? -4.054 -3.368 2.423 1.00 1.00 10 ALA A N 17
ATOM 7787 C CA . ALA A 1 10 ? -2.989 -3.951 3.230 1.00 1.00 10 ALA A CA 17
ATOM 7788 C C . ALA A 1 10 ? -2.122 -2.863 3.859 1.00 1.00 10 ALA A C 17
ATOM 7789 O O . ALA A 1 10 ? -1.841 -1.840 3.232 1.00 1.00 10 ALA A O 17
ATOM 7796 N N . PRO A 1 11 ? -1.678 -3.067 5.111 1.00 1.00 11 PRO A N 17
ATOM 7797 C CA . PRO A 1 11 ? -0.839 -2.093 5.811 1.00 1.00 11 PRO A CA 17
ATOM 7798 C C . PRO A 1 11 ? 0.470 -1.837 5.078 1.00 1.00 11 PRO A C 17
ATOM 7799 O O . PRO A 1 11 ? 1.471 -2.513 5.316 1.00 1.00 11 PRO A O 17
ATOM 7810 N N . CYS A 1 12 ? 0.456 -0.853 4.184 1.00 1.00 12 CYS A N 17
ATOM 7811 C CA . CYS A 1 12 ? 1.636 -0.503 3.416 1.00 1.00 12 CYS A CA 17
ATOM 7812 C C . CYS A 1 12 ? 2.666 0.174 4.309 1.00 1.00 12 CYS A C 17
ATOM 7813 O O . CYS A 1 12 ? 3.873 0.025 4.113 1.00 1.00 12 CYS A O 17
ATOM 7820 N N . PHE A 1 13 ? 2.175 0.916 5.294 1.00 1.00 13 PHE A N 17
ATOM 7821 C CA . PHE A 1 13 ? 3.048 1.619 6.228 1.00 1.00 13 PHE A CA 17
ATOM 7822 C C . PHE A 1 13 ? 3.986 0.643 6.933 1.00 1.00 13 PHE A C 17
ATOM 7823 O O . PHE A 1 13 ? 3.587 -0.050 7.869 1.00 1.00 13 PHE A O 17
ATOM 7840 N N . GLY A 1 14 ? 5.234 0.596 6.479 1.00 1.00 14 GLY A N 17
ATOM 7841 C CA . GLY A 1 14 ? 6.208 -0.297 7.078 1.00 1.00 14 GLY A CA 17
ATOM 7842 C C . GLY A 1 14 ? 7.247 -0.784 6.087 1.00 1.00 14 GLY A C 17
ATOM 7843 O O . GLY A 1 14 ? 8.322 -1.239 6.478 1.00 1.00 14 GLY A O 17
ATOM 7847 N N . THR A 1 15 ? 6.927 -0.690 4.801 1.00 1.00 15 THR A N 17
ATOM 7848 C CA . THR A 1 15 ? 7.843 -1.125 3.752 1.00 1.00 15 THR A CA 17
ATOM 7849 C C . THR A 1 15 ? 8.083 -0.015 2.730 1.00 1.00 15 THR A C 17
ATOM 7850 O O . THR A 1 15 ? 8.552 -0.272 1.623 1.00 1.00 15 THR A O 17
ATOM 7861 N N . ASP A 1 16 ? 7.756 1.221 3.107 1.00 1.00 16 ASP A N 17
ATOM 7862 C CA . ASP A 1 16 ? 7.937 2.375 2.225 1.00 1.00 16 ASP A CA 17
ATOM 7863 C C . ASP A 1 16 ? 7.486 2.075 0.794 1.00 1.00 16 ASP A C 17
ATOM 7864 O O . ASP A 1 16 ? 7.970 2.687 -0.158 1.00 1.00 16 ASP A O 17
ATOM 7873 N N . LYS A 1 17 ? 6.559 1.133 0.648 1.00 1.00 17 LYS A N 17
ATOM 7874 C CA . LYS A 1 17 ? 6.051 0.760 -0.668 1.00 1.00 17 LYS A CA 17
ATOM 7875 C C . LYS A 1 17 ? 4.540 0.979 -0.751 1.00 1.00 17 LYS A C 17
ATOM 7876 O O . LYS A 1 17 ? 3.805 0.629 0.172 1.00 1.00 17 LYS A O 17
ATOM 7895 N N . PRO A 1 18 ? 4.055 1.564 -1.862 1.00 1.00 18 PRO A N 17
ATOM 7896 C CA . PRO A 1 18 ? 2.628 1.826 -2.054 1.00 1.00 18 PRO A CA 17
ATOM 7897 C C . PRO A 1 18 ? 1.856 0.575 -2.461 1.00 1.00 18 PRO A C 17
ATOM 7898 O O . PRO A 1 18 ? 2.408 -0.524 -2.494 1.00 1.00 18 PRO A O 17
ATOM 7909 N N . CYS A 1 19 ? 0.576 0.752 -2.772 1.00 1.00 19 CYS A N 17
ATOM 7910 C CA . CYS A 1 19 ? -0.274 -0.361 -3.180 1.00 1.00 19 CYS A CA 17
ATOM 7911 C C . CYS A 1 19 ? 0.125 -0.868 -4.563 1.00 1.00 19 CYS A C 17
ATOM 7912 O O . CYS A 1 19 ? 0.735 -0.143 -5.349 1.00 1.00 19 CYS A O 17
ATOM 7919 N N . CYS A 1 20 ? -0.230 -2.116 -4.856 1.00 1.00 20 CYS A N 17
ATOM 7920 C CA . CYS A 1 20 ? 0.086 -2.718 -6.148 1.00 1.00 20 CYS A CA 17
ATOM 7921 C C . CYS A 1 20 ? -0.472 -1.879 -7.296 1.00 1.00 20 CYS A C 17
ATOM 7922 O O . CYS A 1 20 ? 0.010 -1.959 -8.426 1.00 1.00 20 CYS A O 17
ATOM 7929 N N . ASN A 1 21 ? -1.489 -1.074 -7.000 1.00 1.00 21 ASN A N 17
ATOM 7930 C CA . ASN A 1 21 ? -2.110 -0.222 -8.002 1.00 1.00 21 ASN A CA 17
ATOM 7931 C C . ASN A 1 21 ? -1.163 0.907 -8.410 1.00 1.00 21 ASN A C 17
ATOM 7932 O O . ASN A 1 21 ? -0.507 1.511 -7.560 1.00 1.00 21 ASN A O 17
ATOM 7943 N N . PRO A 1 22 ? -1.073 1.210 -9.720 1.00 1.00 22 PRO A N 17
ATOM 7944 C CA . PRO A 1 22 ? -0.191 2.269 -10.226 1.00 1.00 22 PRO A CA 17
ATOM 7945 C C . PRO A 1 22 ? -0.653 3.675 -9.850 1.00 1.00 22 PRO A C 17
ATOM 7946 O O . PRO A 1 22 ? -0.042 4.664 -10.254 1.00 1.00 22 PRO A O 17
ATOM 7957 N N . ARG A 1 23 ? -1.723 3.761 -9.072 1.00 1.00 23 ARG A N 17
ATOM 7958 C CA . ARG A 1 23 ? -2.249 5.049 -8.641 1.00 1.00 23 ARG A CA 17
ATOM 7959 C C . ARG A 1 23 ? -2.635 5.024 -7.162 1.00 1.00 23 ARG A C 17
ATOM 7960 O O . ARG A 1 23 ? -3.280 5.949 -6.668 1.00 1.00 23 ARG A O 17
ATOM 7981 N N . ALA A 1 24 ? -2.234 3.967 -6.456 1.00 1.00 24 ALA A N 17
ATOM 7982 C CA . ALA A 1 24 ? -2.540 3.841 -5.035 1.00 1.00 24 ALA A CA 17
ATOM 7983 C C . ALA A 1 24 ? -1.346 4.255 -4.182 1.00 1.00 24 ALA A C 17
ATOM 7984 O O . ALA A 1 24 ? -0.293 3.617 -4.219 1.00 1.00 24 ALA A O 17
ATOM 7991 N N . TRP A 1 25 ? -1.515 5.328 -3.414 1.00 1.00 25 TRP A N 17
ATOM 7992 C CA . TRP A 1 25 ? -0.448 5.830 -2.555 1.00 1.00 25 TRP A CA 17
ATOM 7993 C C . TRP A 1 25 ? -0.566 5.255 -1.147 1.00 1.00 25 TRP A C 17
ATOM 7994 O O . TRP A 1 25 ? -1.623 4.764 -0.753 1.00 1.00 25 TRP A O 17
ATOM 8015 N N . CYS A 1 26 ? 0.527 5.323 -0.393 1.00 1.00 26 CYS A N 17
ATOM 8016 C CA . CYS A 1 26 ? 0.554 4.816 0.967 1.00 1.00 26 CYS A CA 17
ATOM 8017 C C . CYS A 1 26 ? -0.286 5.695 1.892 1.00 1.00 26 CYS A C 17
ATOM 8018 O O . CYS A 1 26 ? -0.291 6.918 1.759 1.00 1.00 26 CYS A O 17
ATOM 8025 N N . SER A 1 27 ? -0.991 5.069 2.832 1.00 1.00 27 SER A N 17
ATOM 8026 C CA . SER A 1 27 ? -1.824 5.810 3.774 1.00 1.00 27 SER A CA 17
ATOM 8027 C C . SER A 1 27 ? -1.488 5.434 5.213 1.00 1.00 27 SER A C 17
ATOM 8028 O O . SER A 1 27 ? -2.171 4.615 5.829 1.00 1.00 27 SER A O 17
ATOM 8036 N N . SER A 1 28 ? -0.433 6.042 5.744 1.00 1.00 28 SER A N 17
ATOM 8037 C CA . SER A 1 28 ? -0.008 5.775 7.113 1.00 1.00 28 SER A CA 17
ATOM 8038 C C . SER A 1 28 ? -1.057 6.245 8.110 1.00 1.00 28 SER A C 17
ATOM 8039 O O . SER A 1 28 ? -1.075 5.806 9.259 1.00 1.00 28 SER A O 17
ATOM 8047 N N . TYR A 1 29 ? -1.949 7.114 7.652 1.00 1.00 29 TYR A N 17
ATOM 8048 C CA . TYR A 1 29 ? -3.021 7.624 8.473 1.00 1.00 29 TYR A CA 17
ATOM 8049 C C . TYR A 1 29 ? -3.732 6.476 9.153 1.00 1.00 29 TYR A C 17
ATOM 8050 O O . TYR A 1 29 ? -4.092 6.537 10.328 1.00 1.00 29 TYR A O 17
ATOM 8068 N N . ALA A 1 30 ? -3.922 5.428 8.374 1.00 1.00 30 ALA A N 17
ATOM 8069 C CA . ALA A 1 30 ? -4.593 4.225 8.852 1.00 1.00 30 ALA A CA 17
ATOM 8070 C C . ALA A 1 30 ? -3.802 2.970 8.499 1.00 1.00 30 ALA A C 17
ATOM 8071 O O . ALA A 1 30 ? -4.367 1.880 8.405 1.00 1.00 30 ALA A O 17
ATOM 8078 N N . ASN A 1 31 ? -2.493 3.124 8.307 1.00 1.00 31 ASN A N 17
ATOM 8079 C CA . ASN A 1 31 ? -1.632 1.992 7.968 1.00 1.00 31 ASN A CA 17
ATOM 8080 C C . ASN A 1 31 ? -2.246 1.152 6.847 1.00 1.00 31 ASN A C 17
ATOM 8081 O O . ASN A 1 31 ? -2.815 0.090 7.099 1.00 1.00 31 ASN A O 17
ATOM 8092 N N . LYS A 1 32 ? -2.128 1.633 5.611 1.00 1.00 32 LYS A N 17
ATOM 8093 C CA . LYS A 1 32 ? -2.675 0.921 4.458 1.00 1.00 32 LYS A CA 17
ATOM 8094 C C . LYS A 1 32 ? -2.549 1.757 3.191 1.00 1.00 32 LYS A C 17
ATOM 8095 O O . LYS A 1 32 ? -2.824 2.953 3.198 1.00 1.00 32 LYS A O 17
ATOM 8114 N N . CYS A 1 33 ? -2.135 1.123 2.101 1.00 1.00 33 CYS A N 17
ATOM 8115 C CA . CYS A 1 33 ? -1.983 1.814 0.837 1.00 1.00 33 CYS A CA 17
ATOM 8116 C C . CYS A 1 33 ? -3.341 2.190 0.253 1.00 1.00 33 CYS A C 17
ATOM 8117 O O . CYS A 1 33 ? -4.117 1.322 -0.148 1.00 1.00 33 CYS A O 17
ATOM 8124 N N . LEU A 1 34 ? -3.621 3.487 0.211 1.00 1.00 34 LEU A N 17
ATOM 8125 C CA . LEU A 1 34 ? -4.875 3.986 -0.315 1.00 1.00 34 LEU A CA 17
ATOM 8126 C C . LEU A 1 34 ? -4.934 3.837 -1.832 1.00 1.00 34 LEU A C 17
ATOM 8127 O O . LEU A 1 34 ? -3.890 4.037 -2.487 1.00 1.00 34 LEU A O 17
ATOM 8144 N N . ALA A 1 1 ? 3.218 -13.636 3.897 1.00 1.00 1 ALA A N 18
ATOM 8145 C CA . ALA A 1 1 ? 4.076 -12.770 3.048 1.00 1.00 1 ALA A CA 18
ATOM 8146 C C . ALA A 1 1 ? 3.499 -12.638 1.642 1.00 1.00 1 ALA A C 18
ATOM 8147 O O . ALA A 1 1 ? 3.772 -13.461 0.769 1.00 1.00 1 ALA A O 18
ATOM 8156 N N . GLU A 1 2 ? 2.700 -11.597 1.432 1.00 1.00 2 GLU A N 18
ATOM 8157 C CA . GLU A 1 2 ? 2.084 -11.358 0.132 1.00 1.00 2 GLU A CA 18
ATOM 8158 C C . GLU A 1 2 ? 3.143 -11.078 -0.929 1.00 1.00 2 GLU A C 18
ATOM 8159 O O . GLU A 1 2 ? 4.342 -11.152 -0.659 1.00 1.00 2 GLU A O 18
ATOM 8171 N N . LYS A 1 3 ? 2.693 -10.756 -2.137 1.00 1.00 3 LYS A N 18
ATOM 8172 C CA . LYS A 1 3 ? 3.602 -10.465 -3.239 1.00 1.00 3 LYS A CA 18
ATOM 8173 C C . LYS A 1 3 ? 4.449 -9.233 -2.935 1.00 1.00 3 LYS A C 18
ATOM 8174 O O . LYS A 1 3 ? 4.400 -8.691 -1.831 1.00 1.00 3 LYS A O 18
ATOM 8193 N N . ASP A 1 4 ? 5.226 -8.797 -3.921 1.00 1.00 4 ASP A N 18
ATOM 8194 C CA . ASP A 1 4 ? 6.084 -7.629 -3.759 1.00 1.00 4 ASP A CA 18
ATOM 8195 C C . ASP A 1 4 ? 5.256 -6.383 -3.457 1.00 1.00 4 ASP A C 18
ATOM 8196 O O . ASP A 1 4 ? 5.440 -5.739 -2.424 1.00 1.00 4 ASP A O 18
ATOM 8205 N N . CYS A 1 5 ? 4.344 -6.051 -4.365 1.00 1.00 5 CYS A N 18
ATOM 8206 C CA . CYS A 1 5 ? 3.488 -4.882 -4.196 1.00 1.00 5 CYS A CA 18
ATOM 8207 C C . CYS A 1 5 ? 2.479 -5.105 -3.074 1.00 1.00 5 CYS A C 18
ATOM 8208 O O . CYS A 1 5 ? 2.120 -6.241 -2.764 1.00 1.00 5 CYS A O 18
ATOM 8215 N N . ILE A 1 6 ? 2.026 -4.013 -2.467 1.00 1.00 6 ILE A N 18
ATOM 8216 C CA . ILE A 1 6 ? 1.061 -4.087 -1.378 1.00 1.00 6 ILE A CA 18
ATOM 8217 C C . ILE A 1 6 ? -0.359 -4.248 -1.910 1.00 1.00 6 ILE A C 18
ATOM 8218 O O . ILE A 1 6 ? -0.815 -3.459 -2.736 1.00 1.00 6 ILE A O 18
ATOM 8234 N N . ALA A 1 7 ? -1.053 -5.275 -1.430 1.00 1.00 7 ALA A N 18
ATOM 8235 C CA . ALA A 1 7 ? -2.422 -5.536 -1.857 1.00 1.00 7 ALA A CA 18
ATOM 8236 C C . ALA A 1 7 ? -3.376 -4.474 -1.318 1.00 1.00 7 ALA A C 18
ATOM 8237 O O . ALA A 1 7 ? -3.089 -3.823 -0.313 1.00 1.00 7 ALA A O 18
ATOM 8244 N N . PRO A 1 8 ? -4.531 -4.286 -1.979 1.00 1.00 8 PRO A N 18
ATOM 8245 C CA . PRO A 1 8 ? -5.529 -3.297 -1.557 1.00 1.00 8 PRO A CA 18
ATOM 8246 C C . PRO A 1 8 ? -6.090 -3.600 -0.172 1.00 1.00 8 PRO A C 18
ATOM 8247 O O . PRO A 1 8 ? -6.468 -4.734 0.120 1.00 1.00 8 PRO A O 18
ATOM 8258 N N . GLY A 1 9 ? -6.139 -2.580 0.677 1.00 1.00 9 GLY A N 18
ATOM 8259 C CA . GLY A 1 9 ? -6.653 -2.759 2.022 1.00 1.00 9 GLY A CA 18
ATOM 8260 C C . GLY A 1 9 ? -5.676 -3.484 2.931 1.00 1.00 9 GLY A C 18
ATOM 8261 O O . GLY A 1 9 ? -6.009 -3.810 4.071 1.00 1.00 9 GLY A O 18
ATOM 8265 N N . ALA A 1 10 ? -4.469 -3.737 2.431 1.00 1.00 10 ALA A N 18
ATOM 8266 C CA . ALA A 1 10 ? -3.450 -4.426 3.212 1.00 1.00 10 ALA A CA 18
ATOM 8267 C C . ALA A 1 10 ? -2.613 -3.433 4.016 1.00 1.00 10 ALA A C 18
ATOM 8268 O O . ALA A 1 10 ? -2.310 -2.338 3.541 1.00 1.00 10 ALA A O 18
ATOM 8275 N N . PRO A 1 11 ? -2.223 -3.802 5.248 1.00 1.00 11 PRO A N 18
ATOM 8276 C CA . PRO A 1 11 ? -1.417 -2.933 6.109 1.00 1.00 11 PRO A CA 18
ATOM 8277 C C . PRO A 1 11 ? -0.032 -2.676 5.527 1.00 1.00 11 PRO A C 18
ATOM 8278 O O . PRO A 1 11 ? 0.922 -3.396 5.821 1.00 1.00 11 PRO A O 18
ATOM 8289 N N . CYS A 1 12 ? 0.067 -1.642 4.698 1.00 1.00 12 CYS A N 18
ATOM 8290 C CA . CYS A 1 12 ? 1.326 -1.279 4.067 1.00 1.00 12 CYS A CA 18
ATOM 8291 C C . CYS A 1 12 ? 2.246 -0.556 5.051 1.00 1.00 12 CYS A C 18
ATOM 8292 O O . CYS A 1 12 ? 3.439 -0.391 4.788 1.00 1.00 12 CYS A O 18
ATOM 8299 N N . PHE A 1 13 ? 1.670 -0.120 6.178 1.00 1.00 13 PHE A N 18
ATOM 8300 C CA . PHE A 1 13 ? 2.407 0.597 7.228 1.00 1.00 13 PHE A CA 18
ATOM 8301 C C . PHE A 1 13 ? 3.921 0.437 7.091 1.00 1.00 13 PHE A C 18
ATOM 8302 O O . PHE A 1 13 ? 4.512 -0.493 7.639 1.00 1.00 13 PHE A O 18
ATOM 8319 N N . GLY A 1 14 ? 4.536 1.355 6.356 1.00 1.00 14 GLY A N 18
ATOM 8320 C CA . GLY A 1 14 ? 5.971 1.313 6.151 1.00 1.00 14 GLY A CA 18
ATOM 8321 C C . GLY A 1 14 ? 6.420 2.312 5.111 1.00 1.00 14 GLY A C 18
ATOM 8322 O O . GLY A 1 14 ? 7.422 3.003 5.287 1.00 1.00 14 GLY A O 18
ATOM 8326 N N . THR A 1 15 ? 5.657 2.387 4.031 1.00 1.00 15 THR A N 18
ATOM 8327 C CA . THR A 1 15 ? 5.938 3.313 2.929 1.00 1.00 15 THR A CA 18
ATOM 8328 C C . THR A 1 15 ? 7.113 2.848 2.065 1.00 1.00 15 THR A C 18
ATOM 8329 O O . THR A 1 15 ? 7.399 3.451 1.033 1.00 1.00 15 THR A O 18
ATOM 8340 N N . ASP A 1 16 ? 7.790 1.778 2.474 1.00 1.00 16 ASP A N 18
ATOM 8341 C CA . ASP A 1 16 ? 8.922 1.266 1.712 1.00 1.00 16 ASP A CA 18
ATOM 8342 C C . ASP A 1 16 ? 8.470 0.516 0.461 1.00 1.00 16 ASP A C 18
ATOM 8343 O O . ASP A 1 16 ? 9.284 -0.084 -0.241 1.00 1.00 16 ASP A O 18
ATOM 8352 N N . LYS A 1 17 ? 7.173 0.557 0.185 1.00 1.00 17 LYS A N 18
ATOM 8353 C CA . LYS A 1 17 ? 6.614 -0.113 -0.982 1.00 1.00 17 LYS A CA 18
ATOM 8354 C C . LYS A 1 17 ? 5.151 0.282 -1.182 1.00 1.00 17 LYS A C 18
ATOM 8355 O O . LYS A 1 17 ? 4.287 -0.119 -0.403 1.00 1.00 17 LYS A O 18
ATOM 8374 N N . PRO A 1 18 ? 4.845 1.072 -2.227 1.00 1.00 18 PRO A N 18
ATOM 8375 C CA . PRO A 1 18 ? 3.471 1.500 -2.502 1.00 1.00 18 PRO A CA 18
ATOM 8376 C C . PRO A 1 18 ? 2.598 0.349 -2.976 1.00 1.00 18 PRO A C 18
ATOM 8377 O O . PRO A 1 18 ? 3.046 -0.796 -3.049 1.00 1.00 18 PRO A O 18
ATOM 8388 N N . CYS A 1 19 ? 1.351 0.658 -3.301 1.00 1.00 19 CYS A N 18
ATOM 8389 C CA . CYS A 1 19 ? 0.416 -0.356 -3.772 1.00 1.00 19 CYS A CA 18
ATOM 8390 C C . CYS A 1 19 ? 0.781 -0.827 -5.175 1.00 1.00 19 CYS A C 18
ATOM 8391 O O . CYS A 1 19 ? 1.508 -0.146 -5.899 1.00 1.00 19 CYS A O 18
ATOM 8398 N N . CYS A 1 20 ? 0.264 -1.990 -5.558 1.00 1.00 20 CYS A N 18
ATOM 8399 C CA . CYS A 1 20 ? 0.530 -2.542 -6.881 1.00 1.00 20 CYS A CA 18
ATOM 8400 C C . CYS A 1 20 ? 0.067 -1.574 -7.965 1.00 1.00 20 CYS A C 18
ATOM 8401 O O . CYS A 1 20 ? 0.732 -1.403 -8.987 1.00 1.00 20 CYS A O 18
ATOM 8408 N N . ASN A 1 21 ? -1.077 -0.939 -7.728 1.00 1.00 21 ASN A N 18
ATOM 8409 C CA . ASN A 1 21 ? -1.634 0.018 -8.673 1.00 1.00 21 ASN A CA 18
ATOM 8410 C C . ASN A 1 21 ? -0.788 1.290 -8.713 1.00 1.00 21 ASN A C 18
ATOM 8411 O O . ASN A 1 21 ? -0.352 1.784 -7.673 1.00 1.00 21 ASN A O 18
ATOM 8422 N N . PRO A 1 22 ? -0.549 1.847 -9.915 1.00 1.00 22 PRO A N 18
ATOM 8423 C CA . PRO A 1 22 ? 0.247 3.069 -10.070 1.00 1.00 22 PRO A CA 18
ATOM 8424 C C . PRO A 1 22 ? -0.473 4.316 -9.564 1.00 1.00 22 PRO A C 18
ATOM 8425 O O . PRO A 1 22 ? 0.038 5.429 -9.679 1.00 1.00 22 PRO A O 18
ATOM 8436 N N . ARG A 1 23 ? -1.658 4.122 -8.999 1.00 1.00 23 ARG A N 18
ATOM 8437 C CA . ARG A 1 23 ? -2.447 5.225 -8.470 1.00 1.00 23 ARG A CA 18
ATOM 8438 C C . ARG A 1 23 ? -2.663 5.079 -6.963 1.00 1.00 23 ARG A C 18
ATOM 8439 O O . ARG A 1 23 ? -3.155 5.999 -6.310 1.00 1.00 23 ARG A O 18
ATOM 8460 N N . ALA A 1 24 ? -2.295 3.921 -6.413 1.00 1.00 24 ALA A N 18
ATOM 8461 C CA . ALA A 1 24 ? -2.458 3.675 -4.984 1.00 1.00 24 ALA A CA 18
ATOM 8462 C C . ALA A 1 24 ? -1.133 3.840 -4.245 1.00 1.00 24 ALA A C 18
ATOM 8463 O O . ALA A 1 24 ? -0.098 3.332 -4.682 1.00 1.00 24 ALA A O 18
ATOM 8470 N N . TRP A 1 25 ? -1.166 4.557 -3.124 1.00 1.00 25 TRP A N 18
ATOM 8471 C CA . TRP A 1 25 ? 0.034 4.793 -2.340 1.00 1.00 25 TRP A CA 18
ATOM 8472 C C . TRP A 1 25 ? -0.147 4.330 -0.899 1.00 1.00 25 TRP A C 18
ATOM 8473 O O . TRP A 1 25 ? -1.246 3.969 -0.484 1.00 1.00 25 TRP A O 18
ATOM 8494 N N . CYS A 1 26 ? 0.945 4.334 -0.146 1.00 1.00 26 CYS A N 18
ATOM 8495 C CA . CYS A 1 26 ? 0.925 3.905 1.244 1.00 1.00 26 CYS A CA 18
ATOM 8496 C C . CYS A 1 26 ? 0.184 4.901 2.138 1.00 1.00 26 CYS A C 18
ATOM 8497 O O . CYS A 1 26 ? 0.339 6.113 1.991 1.00 1.00 26 CYS A O 18
ATOM 8504 N N . SER A 1 27 ? -0.610 4.380 3.075 1.00 1.00 27 SER A N 18
ATOM 8505 C CA . SER A 1 27 ? -1.360 5.224 4.003 1.00 1.00 27 SER A CA 18
ATOM 8506 C C . SER A 1 27 ? -1.058 4.828 5.448 1.00 1.00 27 SER A C 18
ATOM 8507 O O . SER A 1 27 ? -1.833 4.112 6.089 1.00 1.00 27 SER A O 18
ATOM 8515 N N . SER A 1 28 ? 0.076 5.299 5.955 1.00 1.00 28 SER A N 18
ATOM 8516 C CA . SER A 1 28 ? 0.481 4.999 7.321 1.00 1.00 28 SER A CA 18
ATOM 8517 C C . SER A 1 28 ? -0.453 5.667 8.319 1.00 1.00 28 SER A C 18
ATOM 8518 O O . SER A 1 28 ? -0.521 5.270 9.481 1.00 1.00 28 SER A O 18
ATOM 8526 N N . TYR A 1 29 ? -1.200 6.658 7.847 1.00 1.00 29 TYR A N 18
ATOM 8527 C CA . TYR A 1 29 ? -2.158 7.360 8.667 1.00 1.00 29 TYR A CA 18
ATOM 8528 C C . TYR A 1 29 ? -3.048 6.359 9.369 1.00 1.00 29 TYR A C 18
ATOM 8529 O O . TYR A 1 29 ? -3.381 6.497 10.546 1.00 1.00 29 TYR A O 18
ATOM 8547 N N . ALA A 1 30 ? -3.417 5.346 8.608 1.00 1.00 30 ALA A N 18
ATOM 8548 C CA . ALA A 1 30 ? -4.272 4.277 9.108 1.00 1.00 30 ALA A CA 18
ATOM 8549 C C . ALA A 1 30 ? -3.672 2.908 8.806 1.00 1.00 30 ALA A C 18
ATOM 8550 O O . ALA A 1 30 ? -4.377 1.899 8.803 1.00 1.00 30 ALA A O 18
ATOM 8557 N N . ASN A 1 31 ? -2.365 2.881 8.553 1.00 1.00 31 ASN A N 18
ATOM 8558 C CA . ASN A 1 31 ? -1.665 1.639 8.249 1.00 1.00 31 ASN A CA 18
ATOM 8559 C C . ASN A 1 31 ? -2.440 0.820 7.204 1.00 1.00 31 ASN A C 18
ATOM 8560 O O . ASN A 1 31 ? -3.205 -0.084 7.531 1.00 1.00 31 ASN A O 18
ATOM 8571 N N . LYS A 1 32 ? -2.243 1.164 5.930 1.00 1.00 32 LYS A N 18
ATOM 8572 C CA . LYS A 1 32 ? -2.925 0.476 4.835 1.00 1.00 32 LYS A CA 18
ATOM 8573 C C . LYS A 1 32 ? -2.707 1.197 3.508 1.00 1.00 32 LYS A C 18
ATOM 8574 O O . LYS A 1 32 ? -2.370 2.378 3.481 1.00 1.00 32 LYS A O 18
ATOM 8593 N N . CYS A 1 33 ? -2.905 0.474 2.409 1.00 1.00 33 CYS A N 18
ATOM 8594 C CA . CYS A 1 33 ? -2.742 1.036 1.074 1.00 1.00 33 CYS A CA 18
ATOM 8595 C C . CYS A 1 33 ? -3.864 2.028 0.752 1.00 1.00 33 CYS A C 18
ATOM 8596 O O . CYS A 1 33 ? -4.956 1.951 1.313 1.00 1.00 33 CYS A O 18
ATOM 8603 N N . LEU A 1 34 ? -3.584 2.947 -0.171 1.00 1.00 34 LEU A N 18
ATOM 8604 C CA . LEU A 1 34 ? -4.562 3.944 -0.594 1.00 1.00 34 LEU A CA 18
ATOM 8605 C C . LEU A 1 34 ? -5.127 3.590 -1.962 1.00 1.00 34 LEU A C 18
ATOM 8606 O O . LEU A 1 34 ? -4.425 3.835 -2.966 1.00 1.00 34 LEU A O 18
ATOM 8623 N N . ALA A 1 1 ? 2.902 -15.848 1.454 1.00 1.00 1 ALA A N 19
ATOM 8624 C CA . ALA A 1 1 ? 4.108 -15.214 0.859 1.00 1.00 1 ALA A CA 19
ATOM 8625 C C . ALA A 1 1 ? 3.725 -14.026 -0.017 1.00 1.00 1 ALA A C 19
ATOM 8626 O O . ALA A 1 1 ? 3.688 -14.133 -1.243 1.00 1.00 1 ALA A O 19
ATOM 8635 N N . GLU A 1 2 ? 3.442 -12.895 0.620 1.00 1.00 2 GLU A N 19
ATOM 8636 C CA . GLU A 1 2 ? 3.062 -11.686 -0.102 1.00 1.00 2 GLU A CA 19
ATOM 8637 C C . GLU A 1 2 ? 4.235 -11.147 -0.915 1.00 1.00 2 GLU A C 19
ATOM 8638 O O . GLU A 1 2 ? 5.374 -11.141 -0.450 1.00 1.00 2 GLU A O 19
ATOM 8650 N N . LYS A 1 3 ? 3.947 -10.694 -2.130 1.00 1.00 3 LYS A N 19
ATOM 8651 C CA . LYS A 1 3 ? 4.978 -10.152 -3.008 1.00 1.00 3 LYS A CA 19
ATOM 8652 C C . LYS A 1 3 ? 5.515 -8.831 -2.465 1.00 1.00 3 LYS A C 19
ATOM 8653 O O . LYS A 1 3 ? 5.177 -8.421 -1.355 1.00 1.00 3 LYS A O 19
ATOM 8672 N N . ASP A 1 4 ? 6.354 -8.170 -3.256 1.00 1.00 4 ASP A N 19
ATOM 8673 C CA . ASP A 1 4 ? 6.938 -6.895 -2.855 1.00 1.00 4 ASP A CA 19
ATOM 8674 C C . ASP A 1 4 ? 5.853 -5.844 -2.641 1.00 1.00 4 ASP A C 19
ATOM 8675 O O . ASP A 1 4 ? 5.795 -5.204 -1.591 1.00 1.00 4 ASP A O 19
ATOM 8684 N N . CYS A 1 5 ? 4.997 -5.671 -3.642 1.00 1.00 5 CYS A N 19
ATOM 8685 C CA . CYS A 1 5 ? 3.915 -4.696 -3.563 1.00 1.00 5 CYS A CA 19
ATOM 8686 C C . CYS A 1 5 ? 2.855 -5.141 -2.561 1.00 1.00 5 CYS A C 19
ATOM 8687 O O . CYS A 1 5 ? 2.646 -6.336 -2.352 1.00 1.00 5 CYS A O 19
ATOM 8694 N N . ILE A 1 6 ? 2.194 -4.171 -1.936 1.00 1.00 6 ILE A N 19
ATOM 8695 C CA . ILE A 1 6 ? 1.162 -4.461 -0.947 1.00 1.00 6 ILE A CA 19
ATOM 8696 C C . ILE A 1 6 ? -0.230 -4.427 -1.568 1.00 1.00 6 ILE A C 19
ATOM 8697 O O . ILE A 1 6 ? -0.498 -3.639 -2.474 1.00 1.00 6 ILE A O 19
ATOM 8713 N N . ALA A 1 7 ? -1.115 -5.283 -1.068 1.00 1.00 7 ALA A N 19
ATOM 8714 C CA . ALA A 1 7 ? -2.484 -5.346 -1.567 1.00 1.00 7 ALA A CA 19
ATOM 8715 C C . ALA A 1 7 ? -3.270 -4.102 -1.156 1.00 1.00 7 ALA A C 19
ATOM 8716 O O . ALA A 1 7 ? -3.050 -3.549 -0.078 1.00 1.00 7 ALA A O 19
ATOM 8723 N N . PRO A 1 8 ? -4.203 -3.645 -2.009 1.00 1.00 8 PRO A N 19
ATOM 8724 C CA . PRO A 1 8 ? -5.020 -2.461 -1.720 1.00 1.00 8 PRO A CA 19
ATOM 8725 C C . PRO A 1 8 ? -5.886 -2.644 -0.479 1.00 1.00 8 PRO A C 19
ATOM 8726 O O . PRO A 1 8 ? -6.575 -3.654 -0.334 1.00 1.00 8 PRO A O 19
ATOM 8737 N N . GLY A 1 9 ? -5.844 -1.661 0.414 1.00 1.00 9 GLY A N 19
ATOM 8738 C CA . GLY A 1 9 ? -6.629 -1.733 1.632 1.00 1.00 9 GLY A CA 19
ATOM 8739 C C . GLY A 1 9 ? -5.869 -2.368 2.782 1.00 1.00 9 GLY A C 19
ATOM 8740 O O . GLY A 1 9 ? -6.266 -2.239 3.940 1.00 1.00 9 GLY A O 19
ATOM 8744 N N . ALA A 1 10 ? -4.776 -3.058 2.466 1.00 1.00 10 ALA A N 19
ATOM 8745 C CA . ALA A 1 10 ? -3.967 -3.715 3.485 1.00 1.00 10 ALA A CA 19
ATOM 8746 C C . ALA A 1 10 ? -2.930 -2.758 4.068 1.00 1.00 10 ALA A C 19
ATOM 8747 O O . ALA A 1 10 ? -2.517 -1.797 3.414 1.00 1.00 10 ALA A O 19
ATOM 8754 N N . PRO A 1 11 ? -2.486 -3.011 5.311 1.00 1.00 11 PRO A N 19
ATOM 8755 C CA . PRO A 1 11 ? -1.489 -2.169 5.972 1.00 1.00 11 PRO A CA 19
ATOM 8756 C C . PRO A 1 11 ? -0.187 -2.112 5.184 1.00 1.00 11 PRO A C 19
ATOM 8757 O O . PRO A 1 11 ? 0.708 -2.934 5.380 1.00 1.00 11 PRO A O 19
ATOM 8768 N N . CYS A 1 12 ? -0.092 -1.133 4.293 1.00 1.00 12 CYS A N 19
ATOM 8769 C CA . CYS A 1 12 ? 1.092 -0.957 3.473 1.00 1.00 12 CYS A CA 19
ATOM 8770 C C . CYS A 1 12 ? 2.260 -0.488 4.329 1.00 1.00 12 CYS A C 19
ATOM 8771 O O . CYS A 1 12 ? 3.422 -0.742 4.011 1.00 1.00 12 CYS A O 19
ATOM 8778 N N . PHE A 1 13 ? 1.937 0.197 5.424 1.00 1.00 13 PHE A N 19
ATOM 8779 C CA . PHE A 1 13 ? 2.956 0.704 6.345 1.00 1.00 13 PHE A CA 19
ATOM 8780 C C . PHE A 1 13 ? 4.028 -0.349 6.625 1.00 1.00 13 PHE A C 19
ATOM 8781 O O . PHE A 1 13 ? 3.720 -1.524 6.820 1.00 1.00 13 PHE A O 19
ATOM 8798 N N . GLY A 1 14 ? 5.286 0.084 6.653 1.00 1.00 14 GLY A N 19
ATOM 8799 C CA . GLY A 1 14 ? 6.379 -0.834 6.922 1.00 1.00 14 GLY A CA 19
ATOM 8800 C C . GLY A 1 14 ? 7.173 -1.198 5.681 1.00 1.00 14 GLY A C 19
ATOM 8801 O O . GLY A 1 14 ? 8.276 -1.736 5.783 1.00 1.00 14 GLY A O 19
ATOM 8805 N N . THR A 1 15 ? 6.617 -0.912 4.509 1.00 1.00 15 THR A N 19
ATOM 8806 C CA . THR A 1 15 ? 7.291 -1.223 3.251 1.00 1.00 15 THR A CA 19
ATOM 8807 C C . THR A 1 15 ? 7.739 0.045 2.525 1.00 1.00 15 THR A C 19
ATOM 8808 O O . THR A 1 15 ? 8.343 -0.027 1.455 1.00 1.00 15 THR A O 19
ATOM 8819 N N . ASP A 1 16 ? 7.437 1.207 3.102 1.00 1.00 16 ASP A N 19
ATOM 8820 C CA . ASP A 1 16 ? 7.813 2.487 2.500 1.00 1.00 16 ASP A CA 19
ATOM 8821 C C . ASP A 1 16 ? 7.481 2.528 1.007 1.00 1.00 16 ASP A C 19
ATOM 8822 O O . ASP A 1 16 ? 8.078 3.296 0.252 1.00 1.00 16 ASP A O 19
ATOM 8831 N N . LYS A 1 17 ? 6.528 1.700 0.588 1.00 1.00 17 LYS A N 19
ATOM 8832 C CA . LYS A 1 17 ? 6.121 1.647 -0.811 1.00 1.00 17 LYS A CA 19
ATOM 8833 C C . LYS A 1 17 ? 4.619 1.400 -0.925 1.00 1.00 17 LYS A C 19
ATOM 8834 O O . LYS A 1 17 ? 4.025 0.740 -0.072 1.00 1.00 17 LYS A O 19
ATOM 8853 N N . PRO A 1 18 ? 3.980 1.930 -1.981 1.00 1.00 18 PRO A N 19
ATOM 8854 C CA . PRO A 1 18 ? 2.541 1.765 -2.194 1.00 1.00 18 PRO A CA 19
ATOM 8855 C C . PRO A 1 18 ? 2.180 0.379 -2.710 1.00 1.00 18 PRO A C 19
ATOM 8856 O O . PRO A 1 18 ? 3.041 -0.489 -2.859 1.00 1.00 18 PRO A O 19
ATOM 8867 N N . CYS A 1 19 ? 0.897 0.182 -2.981 1.00 1.00 19 CYS A N 19
ATOM 8868 C CA . CYS A 1 19 ? 0.403 -1.094 -3.484 1.00 1.00 19 CYS A CA 19
ATOM 8869 C C . CYS A 1 19 ? 0.854 -1.333 -4.920 1.00 1.00 19 CYS A C 19
ATOM 8870 O O . CYS A 1 19 ? 1.396 -0.438 -5.569 1.00 1.00 19 CYS A O 19
ATOM 8877 N N . CYS A 1 20 ? 0.616 -2.543 -5.414 1.00 1.00 20 CYS A N 19
ATOM 8878 C CA . CYS A 1 20 ? 0.986 -2.899 -6.779 1.00 1.00 20 CYS A CA 19
ATOM 8879 C C . CYS A 1 20 ? 0.288 -1.979 -7.777 1.00 1.00 20 CYS A C 19
ATOM 8880 O O . CYS A 1 20 ? 0.823 -1.680 -8.844 1.00 1.00 20 CYS A O 19
ATOM 8887 N N . ASN A 1 21 ? -0.910 -1.533 -7.413 1.00 1.00 21 ASN A N 19
ATOM 8888 C CA . ASN A 1 21 ? -1.692 -0.644 -8.259 1.00 1.00 21 ASN A CA 19
ATOM 8889 C C . ASN A 1 21 ? -1.048 0.743 -8.318 1.00 1.00 21 ASN A C 19
ATOM 8890 O O . ASN A 1 21 ? -0.848 1.381 -7.284 1.00 1.00 21 ASN A O 19
ATOM 8901 N N . PRO A 1 22 ? -0.705 1.231 -9.527 1.00 1.00 22 PRO A N 19
ATOM 8902 C CA . PRO A 1 22 ? -0.073 2.547 -9.695 1.00 1.00 22 PRO A CA 19
ATOM 8903 C C . PRO A 1 22 ? -0.978 3.711 -9.298 1.00 1.00 22 PRO A C 19
ATOM 8904 O O . PRO A 1 22 ? -0.580 4.873 -9.383 1.00 1.00 22 PRO A O 19
ATOM 8915 N N . ARG A 1 23 ? -2.188 3.397 -8.859 1.00 1.00 23 ARG A N 19
ATOM 8916 C CA . ARG A 1 23 ? -3.139 4.419 -8.441 1.00 1.00 23 ARG A CA 19
ATOM 8917 C C . ARG A 1 23 ? -3.343 4.387 -6.928 1.00 1.00 23 ARG A C 19
ATOM 8918 O O . ARG A 1 23 ? -3.766 5.376 -6.329 1.00 1.00 23 ARG A O 19
ATOM 8939 N N . ALA A 1 24 ? -3.038 3.246 -6.313 1.00 1.00 24 ALA A N 19
ATOM 8940 C CA . ALA A 1 24 ? -3.186 3.092 -4.870 1.00 1.00 24 ALA A CA 19
ATOM 8941 C C . ALA A 1 24 ? -1.882 3.422 -4.151 1.00 1.00 24 ALA A C 19
ATOM 8942 O O . ALA A 1 24 ? -0.921 2.655 -4.204 1.00 1.00 24 ALA A O 19
ATOM 8949 N N . TRP A 1 25 ? -1.854 4.571 -3.482 1.00 1.00 25 TRP A N 19
ATOM 8950 C CA . TRP A 1 25 ? -0.666 5.004 -2.759 1.00 1.00 25 TRP A CA 19
ATOM 8951 C C . TRP A 1 25 ? -0.726 4.577 -1.296 1.00 1.00 25 TRP A C 19
ATOM 8952 O O . TRP A 1 25 ? -1.781 4.201 -0.792 1.00 1.00 25 TRP A O 19
ATOM 8973 N N . CYS A 1 26 ? 0.416 4.639 -0.622 1.00 1.00 26 CYS A N 19
ATOM 8974 C CA . CYS A 1 26 ? 0.505 4.263 0.778 1.00 1.00 26 CYS A CA 19
ATOM 8975 C C . CYS A 1 26 ? -0.204 5.284 1.668 1.00 1.00 26 CYS A C 19
ATOM 8976 O O . CYS A 1 26 ? -0.225 6.476 1.363 1.00 1.00 26 CYS A O 19
ATOM 8983 N N . SER A 1 27 ? -0.776 4.811 2.773 1.00 1.00 27 SER A N 19
ATOM 8984 C CA . SER A 1 27 ? -1.474 5.688 3.708 1.00 1.00 27 SER A CA 19
ATOM 8985 C C . SER A 1 27 ? -1.116 5.337 5.150 1.00 1.00 27 SER A C 19
ATOM 8986 O O . SER A 1 27 ? -1.861 4.632 5.839 1.00 1.00 27 SER A O 19
ATOM 8994 N N . SER A 1 28 ? 0.032 5.837 5.599 1.00 1.00 28 SER A N 19
ATOM 8995 C CA . SER A 1 28 ? 0.502 5.588 6.956 1.00 1.00 28 SER A CA 19
ATOM 8996 C C . SER A 1 28 ? -0.434 6.206 7.984 1.00 1.00 28 SER A C 19
ATOM 8997 O O . SER A 1 28 ? -0.400 5.848 9.161 1.00 1.00 28 SER A O 19
ATOM 9005 N N . TYR A 1 29 ? -1.288 7.115 7.526 1.00 1.00 29 TYR A N 19
ATOM 9006 C CA . TYR A 1 29 ? -2.255 7.769 8.377 1.00 1.00 29 TYR A CA 19
ATOM 9007 C C . TYR A 1 29 ? -2.939 6.745 9.253 1.00 1.00 29 TYR A C 19
ATOM 9008 O O . TYR A 1 29 ? -3.154 6.948 10.448 1.00 1.00 29 TYR A O 19
ATOM 9026 N N . ALA A 1 30 ? -3.270 5.637 8.619 1.00 1.00 30 ALA A N 19
ATOM 9027 C CA . ALA A 1 30 ? -3.934 4.532 9.298 1.00 1.00 30 ALA A CA 19
ATOM 9028 C C . ALA A 1 30 ? -3.351 3.197 8.857 1.00 1.00 30 ALA A C 19
ATOM 9029 O O . ALA A 1 30 ? -4.051 2.185 8.821 1.00 1.00 30 ALA A O 19
ATOM 9036 N N . ASN A 1 31 ? -2.064 3.203 8.514 1.00 1.00 31 ASN A N 19
ATOM 9037 C CA . ASN A 1 31 ? -1.382 1.993 8.063 1.00 1.00 31 ASN A CA 19
ATOM 9038 C C . ASN A 1 31 ? -2.234 1.233 7.052 1.00 1.00 31 ASN A C 19
ATOM 9039 O O . ASN A 1 31 ? -2.948 0.295 7.406 1.00 1.00 31 ASN A O 19
ATOM 9050 N N . LYS A 1 32 ? -2.158 1.650 5.794 1.00 1.00 32 LYS A N 19
ATOM 9051 C CA . LYS A 1 32 ? -2.924 1.017 4.727 1.00 1.00 32 LYS A CA 19
ATOM 9052 C C . LYS A 1 32 ? -2.833 1.837 3.449 1.00 1.00 32 LYS A C 19
ATOM 9053 O O . LYS A 1 32 ? -2.469 3.009 3.485 1.00 1.00 32 LYS A O 19
ATOM 9072 N N . CYS A 1 33 ? -3.165 1.222 2.322 1.00 1.00 33 CYS A N 19
ATOM 9073 C CA . CYS A 1 33 ? -3.118 1.915 1.048 1.00 1.00 33 CYS A CA 19
ATOM 9074 C C . CYS A 1 33 ? -4.187 2.988 0.971 1.00 1.00 33 CYS A C 19
ATOM 9075 O O . CYS A 1 33 ? -5.011 3.143 1.872 1.00 1.00 33 CYS A O 19
ATOM 9082 N N . LEU A 1 34 ? -4.147 3.728 -0.117 1.00 1.00 34 LEU A N 19
ATOM 9083 C CA . LEU A 1 34 ? -5.075 4.804 -0.362 1.00 1.00 34 LEU A CA 19
ATOM 9084 C C . LEU A 1 34 ? -5.772 4.615 -1.709 1.00 1.00 34 LEU A C 19
ATOM 9085 O O . LEU A 1 34 ? -5.061 4.419 -2.718 1.00 1.00 34 LEU A O 19
ATOM 9102 N N . ALA A 1 1 ? 4.203 -15.918 0.667 1.00 1.00 1 ALA A N 20
ATOM 9103 C CA . ALA A 1 1 ? 4.893 -14.604 0.738 1.00 1.00 1 ALA A CA 20
ATOM 9104 C C . ALA A 1 1 ? 4.359 -13.646 -0.322 1.00 1.00 1 ALA A C 20
ATOM 9105 O O . ALA A 1 1 ? 4.489 -13.896 -1.520 1.00 1.00 1 ALA A O 20
ATOM 9114 N N . GLU A 1 2 ? 3.757 -12.550 0.128 1.00 1.00 2 GLU A N 20
ATOM 9115 C CA . GLU A 1 2 ? 3.203 -11.555 -0.782 1.00 1.00 2 GLU A CA 20
ATOM 9116 C C . GLU A 1 2 ? 4.291 -10.972 -1.679 1.00 1.00 2 GLU A C 20
ATOM 9117 O O . GLU A 1 2 ? 5.450 -10.868 -1.278 1.00 1.00 2 GLU A O 20
ATOM 9129 N N . LYS A 1 3 ? 3.908 -10.592 -2.894 1.00 1.00 3 LYS A N 20
ATOM 9130 C CA . LYS A 1 3 ? 4.850 -10.019 -3.848 1.00 1.00 3 LYS A CA 20
ATOM 9131 C C . LYS A 1 3 ? 5.484 -8.748 -3.288 1.00 1.00 3 LYS A C 20
ATOM 9132 O O . LYS A 1 3 ? 5.409 -8.483 -2.088 1.00 1.00 3 LYS A O 20
ATOM 9151 N N . ASP A 1 4 ? 6.107 -7.964 -4.163 1.00 1.00 4 ASP A N 20
ATOM 9152 C CA . ASP A 1 4 ? 6.749 -6.719 -3.747 1.00 1.00 4 ASP A CA 20
ATOM 9153 C C . ASP A 1 4 ? 5.703 -5.680 -3.353 1.00 1.00 4 ASP A C 20
ATOM 9154 O O . ASP A 1 4 ? 5.946 -4.837 -2.490 1.00 1.00 4 ASP A O 20
ATOM 9163 N N . CYS A 1 5 ? 4.539 -5.750 -3.990 1.00 1.00 5 CYS A N 20
ATOM 9164 C CA . CYS A 1 5 ? 3.455 -4.817 -3.704 1.00 1.00 5 CYS A CA 20
ATOM 9165 C C . CYS A 1 5 ? 2.584 -5.331 -2.562 1.00 1.00 5 CYS A C 20
ATOM 9166 O O . CYS A 1 5 ? 2.814 -6.420 -2.036 1.00 1.00 5 CYS A O 20
ATOM 9173 N N . ILE A 1 6 ? 1.584 -4.542 -2.185 1.00 1.00 6 ILE A N 20
ATOM 9174 C CA . ILE A 1 6 ? 0.679 -4.921 -1.106 1.00 1.00 6 ILE A CA 20
ATOM 9175 C C . ILE A 1 6 ? -0.771 -4.921 -1.578 1.00 1.00 6 ILE A C 20
ATOM 9176 O O . ILE A 1 6 ? -1.136 -4.186 -2.497 1.00 1.00 6 ILE A O 20
ATOM 9192 N N . ALA A 1 7 ? -1.592 -5.752 -0.943 1.00 1.00 7 ALA A N 20
ATOM 9193 C CA . ALA A 1 7 ? -3.003 -5.853 -1.297 1.00 1.00 7 ALA A CA 20
ATOM 9194 C C . ALA A 1 7 ? -3.767 -4.594 -0.892 1.00 1.00 7 ALA A C 20
ATOM 9195 O O . ALA A 1 7 ? -3.323 -3.838 -0.026 1.00 1.00 7 ALA A O 20
ATOM 9202 N N . PRO A 1 8 ? -4.933 -4.353 -1.516 1.00 1.00 8 PRO A N 20
ATOM 9203 C CA . PRO A 1 8 ? -5.761 -3.180 -1.217 1.00 1.00 8 PRO A CA 20
ATOM 9204 C C . PRO A 1 8 ? -6.238 -3.162 0.230 1.00 1.00 8 PRO A C 20
ATOM 9205 O O . PRO A 1 8 ? -6.741 -4.162 0.742 1.00 1.00 8 PRO A O 20
ATOM 9216 N N . GLY A 1 9 ? -6.076 -2.017 0.884 1.00 1.00 9 GLY A N 20
ATOM 9217 C CA . GLY A 1 9 ? -6.495 -1.887 2.267 1.00 1.00 9 GLY A CA 20
ATOM 9218 C C . GLY A 1 9 ? -5.581 -2.622 3.231 1.00 1.00 9 GLY A C 20
ATOM 9219 O O . GLY A 1 9 ? -5.903 -2.763 4.411 1.00 1.00 9 GLY A O 20
ATOM 9223 N N . ALA A 1 10 ? -4.439 -3.091 2.734 1.00 1.00 10 ALA A N 20
ATOM 9224 C CA . ALA A 1 10 ? -3.485 -3.811 3.568 1.00 1.00 10 ALA A CA 20
ATOM 9225 C C . ALA A 1 10 ? -2.536 -2.846 4.276 1.00 1.00 10 ALA A C 20
ATOM 9226 O O . ALA A 1 10 ? -2.063 -1.878 3.679 1.00 1.00 10 ALA A O 20
ATOM 9233 N N . PRO A 1 11 ? -2.236 -3.097 5.563 1.00 1.00 11 PRO A N 20
ATOM 9234 C CA . PRO A 1 11 ? -1.335 -2.242 6.338 1.00 1.00 11 PRO A CA 20
ATOM 9235 C C . PRO A 1 11 ? 0.011 -2.064 5.648 1.00 1.00 11 PRO A C 20
ATOM 9236 O O . PRO A 1 11 ? 0.942 -2.839 5.868 1.00 1.00 11 PRO A O 20
ATOM 9247 N N . CYS A 1 12 ? 0.106 -1.036 4.812 1.00 1.00 12 CYS A N 20
ATOM 9248 C CA . CYS A 1 12 ? 1.330 -0.748 4.089 1.00 1.00 12 CYS A CA 20
ATOM 9249 C C . CYS A 1 12 ? 2.397 -0.233 5.042 1.00 1.00 12 CYS A C 20
ATOM 9250 O O . CYS A 1 12 ? 3.590 -0.478 4.855 1.00 1.00 12 CYS A O 20
ATOM 9257 N N . PHE A 1 13 ? 1.954 0.483 6.072 1.00 1.00 13 PHE A N 20
ATOM 9258 C CA . PHE A 1 13 ? 2.868 1.037 7.072 1.00 1.00 13 PHE A CA 20
ATOM 9259 C C . PHE A 1 13 ? 3.878 -0.011 7.534 1.00 1.00 13 PHE A C 20
ATOM 9260 O O . PHE A 1 13 ? 3.528 -0.950 8.251 1.00 1.00 13 PHE A O 20
ATOM 9277 N N . GLY A 1 14 ? 5.131 0.155 7.124 1.00 1.00 14 GLY A N 20
ATOM 9278 C CA . GLY A 1 14 ? 6.167 -0.786 7.512 1.00 1.00 14 GLY A CA 20
ATOM 9279 C C . GLY A 1 14 ? 7.374 -0.743 6.598 1.00 1.00 14 GLY A C 20
ATOM 9280 O O . GLY A 1 14 ? 8.482 -1.090 7.005 1.00 1.00 14 GLY A O 20
ATOM 9284 N N . THR A 1 15 ? 7.160 -0.316 5.361 1.00 1.00 15 THR A N 20
ATOM 9285 C CA . THR A 1 15 ? 8.241 -0.229 4.386 1.00 1.00 15 THR A CA 20
ATOM 9286 C C . THR A 1 15 ? 7.890 0.743 3.263 1.00 1.00 15 THR A C 20
ATOM 9287 O O . THR A 1 15 ? 8.336 0.582 2.128 1.00 1.00 15 THR A O 20
ATOM 9298 N N . ASP A 1 16 ? 7.084 1.751 3.589 1.00 1.00 16 ASP A N 20
ATOM 9299 C CA . ASP A 1 16 ? 6.664 2.761 2.616 1.00 1.00 16 ASP A CA 20
ATOM 9300 C C . ASP A 1 16 ? 6.289 2.137 1.271 1.00 1.00 16 ASP A C 20
ATOM 9301 O O . ASP A 1 16 ? 6.378 2.789 0.231 1.00 1.00 16 ASP A O 20
ATOM 9310 N N . LYS A 1 17 ? 5.866 0.877 1.297 1.00 1.00 17 LYS A N 20
ATOM 9311 C CA . LYS A 1 17 ? 5.476 0.179 0.077 1.00 1.00 17 LYS A CA 20
ATOM 9312 C C . LYS A 1 17 ? 4.025 0.497 -0.283 1.00 1.00 17 LYS A C 20
ATOM 9313 O O . LYS A 1 17 ? 3.112 0.211 0.490 1.00 1.00 17 LYS A O 20
ATOM 9332 N N . PRO A 1 18 ? 3.788 1.101 -1.462 1.00 1.00 18 PRO A N 20
ATOM 9333 C CA . PRO A 1 18 ? 2.438 1.457 -1.904 1.00 1.00 18 PRO A CA 20
ATOM 9334 C C . PRO A 1 18 ? 1.655 0.258 -2.422 1.00 1.00 18 PRO A C 20
ATOM 9335 O O . PRO A 1 18 ? 2.141 -0.873 -2.407 1.00 1.00 18 PRO A O 20
ATOM 9346 N N . CYS A 1 19 ? 0.440 0.521 -2.884 1.00 1.00 19 CYS A N 20
ATOM 9347 C CA . CYS A 1 19 ? -0.423 -0.526 -3.416 1.00 1.00 19 CYS A CA 20
ATOM 9348 C C . CYS A 1 19 ? 0.104 -1.034 -4.754 1.00 1.00 19 CYS A C 20
ATOM 9349 O O . CYS A 1 19 ? 0.856 -0.340 -5.439 1.00 1.00 19 CYS A O 20
ATOM 9356 N N . CYS A 1 20 ? -0.302 -2.243 -5.127 1.00 1.00 20 CYS A N 20
ATOM 9357 C CA . CYS A 1 20 ? 0.127 -2.831 -6.391 1.00 1.00 20 CYS A CA 20
ATOM 9358 C C . CYS A 1 20 ? -0.294 -1.949 -7.564 1.00 1.00 20 CYS A C 20
ATOM 9359 O O . CYS A 1 20 ? 0.381 -1.901 -8.592 1.00 1.00 20 CYS A O 20
ATOM 9366 N N . ASN A 1 21 ? -1.413 -1.250 -7.397 1.00 1.00 21 ASN A N 20
ATOM 9367 C CA . ASN A 1 21 ? -1.926 -0.365 -8.434 1.00 1.00 21 ASN A CA 20
ATOM 9368 C C . ASN A 1 21 ? -1.031 0.863 -8.590 1.00 1.00 21 ASN A C 20
ATOM 9369 O O . ASN A 1 21 ? -0.601 1.454 -7.599 1.00 1.00 21 ASN A O 20
ATOM 9380 N N . PRO A 1 22 ? -0.742 1.274 -9.840 1.00 1.00 22 PRO A N 20
ATOM 9381 C CA . PRO A 1 22 ? 0.105 2.442 -10.107 1.00 1.00 22 PRO A CA 20
ATOM 9382 C C . PRO A 1 22 ? -0.577 3.763 -9.762 1.00 1.00 22 PRO A C 20
ATOM 9383 O O . PRO A 1 22 ? -0.010 4.837 -9.964 1.00 1.00 22 PRO A O 20
ATOM 9394 N N . ARG A 1 23 ? -1.791 3.677 -9.236 1.00 1.00 23 ARG A N 20
ATOM 9395 C CA . ARG A 1 23 ? -2.550 4.859 -8.854 1.00 1.00 23 ARG A CA 20
ATOM 9396 C C . ARG A 1 23 ? -2.788 4.898 -7.345 1.00 1.00 23 ARG A C 20
ATOM 9397 O O . ARG A 1 23 ? -3.242 5.908 -6.808 1.00 1.00 23 ARG A O 20
ATOM 9418 N N . ALA A 1 24 ? -2.481 3.795 -6.662 1.00 1.00 24 ALA A N 20
ATOM 9419 C CA . ALA A 1 24 ? -2.667 3.716 -5.218 1.00 1.00 24 ALA A CA 20
ATOM 9420 C C . ALA A 1 24 ? -1.326 3.725 -4.492 1.00 1.00 24 ALA A C 20
ATOM 9421 O O . ALA A 1 24 ? -0.433 2.940 -4.810 1.00 1.00 24 ALA A O 20
ATOM 9428 N N . TRP A 1 25 ? -1.189 4.617 -3.514 1.00 1.00 25 TRP A N 20
ATOM 9429 C CA . TRP A 1 25 ? 0.049 4.720 -2.747 1.00 1.00 25 TRP A CA 20
ATOM 9430 C C . TRP A 1 25 ? -0.197 4.426 -1.270 1.00 1.00 25 TRP A C 20
ATOM 9431 O O . TRP A 1 25 ? -1.314 4.567 -0.774 1.00 1.00 25 TRP A O 20
ATOM 9452 N N . CYS A 1 26 ? 0.859 4.009 -0.578 1.00 1.00 26 CYS A N 20
ATOM 9453 C CA . CYS A 1 26 ? 0.773 3.681 0.840 1.00 1.00 26 CYS A CA 20
ATOM 9454 C C . CYS A 1 26 ? 0.222 4.848 1.656 1.00 1.00 26 CYS A C 20
ATOM 9455 O O . CYS A 1 26 ? 0.700 5.977 1.546 1.00 1.00 26 CYS A O 20
ATOM 9462 N N . SER A 1 27 ? -0.778 4.559 2.483 1.00 1.00 27 SER A N 20
ATOM 9463 C CA . SER A 1 27 ? -1.389 5.573 3.332 1.00 1.00 27 SER A CA 20
ATOM 9464 C C . SER A 1 27 ? -1.019 5.337 4.792 1.00 1.00 27 SER A C 20
ATOM 9465 O O . SER A 1 27 ? -1.776 4.723 5.548 1.00 1.00 27 SER A O 20
ATOM 9473 N N . SER A 1 28 ? 0.155 5.825 5.181 1.00 1.00 28 SER A N 20
ATOM 9474 C CA . SER A 1 28 ? 0.633 5.668 6.547 1.00 1.00 28 SER A CA 20
ATOM 9475 C C . SER A 1 28 ? -0.250 6.427 7.527 1.00 1.00 28 SER A C 20
ATOM 9476 O O . SER A 1 28 ? -0.232 6.158 8.728 1.00 1.00 28 SER A O 20
ATOM 9484 N N . TYR A 1 29 ? -1.048 7.350 7.004 1.00 1.00 29 TYR A N 20
ATOM 9485 C CA . TYR A 1 29 ? -1.964 8.124 7.808 1.00 1.00 29 TYR A CA 20
ATOM 9486 C C . TYR A 1 29 ? -2.751 7.200 8.710 1.00 1.00 29 TYR A C 20
ATOM 9487 O O . TYR A 1 29 ? -2.975 7.474 9.889 1.00 1.00 29 TYR A O 20
ATOM 9505 N N . ALA A 1 30 ? -3.157 6.095 8.116 1.00 1.00 30 ALA A N 20
ATOM 9506 C CA . ALA A 1 30 ? -3.925 5.077 8.820 1.00 1.00 30 ALA A CA 20
ATOM 9507 C C . ALA A 1 30 ? -3.378 3.685 8.529 1.00 1.00 30 ALA A C 20
ATOM 9508 O O . ALA A 1 30 ? -4.109 2.696 8.589 1.00 1.00 30 ALA A O 20
ATOM 9515 N N . ASN A 1 31 ? -2.087 3.616 8.210 1.00 1.00 31 ASN A N 20
ATOM 9516 C CA . ASN A 1 31 ? -1.435 2.346 7.903 1.00 1.00 31 ASN A CA 20
ATOM 9517 C C . ASN A 1 31 ? -2.289 1.502 6.961 1.00 1.00 31 ASN A C 20
ATOM 9518 O O . ASN A 1 31 ? -3.029 0.621 7.400 1.00 1.00 31 ASN A O 20
ATOM 9529 N N . LYS A 1 32 ? -2.184 1.777 5.664 1.00 1.00 32 LYS A N 20
ATOM 9530 C CA . LYS A 1 32 ? -2.950 1.041 4.662 1.00 1.00 32 LYS A CA 20
ATOM 9531 C C . LYS A 1 32 ? -2.803 1.674 3.284 1.00 1.00 32 LYS A C 20
ATOM 9532 O O . LYS A 1 32 ? -2.612 2.882 3.164 1.00 1.00 32 LYS A O 20
ATOM 9551 N N . CYS A 1 33 ? -2.898 0.850 2.246 1.00 1.00 33 CYS A N 20
ATOM 9552 C CA . CYS A 1 33 ? -2.781 1.332 0.876 1.00 1.00 33 CYS A CA 20
ATOM 9553 C C . CYS A 1 33 ? -3.964 2.230 0.520 1.00 1.00 33 CYS A C 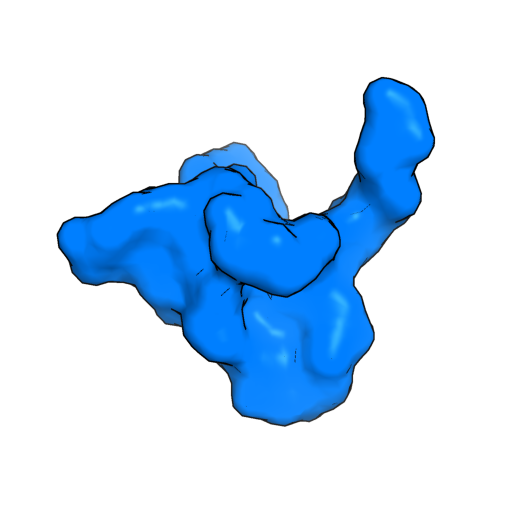20
ATOM 9554 O O . CYS A 1 33 ? -5.119 1.875 0.757 1.00 1.00 33 CYS A O 20
ATOM 9561 N N . LEU A 1 34 ? -3.669 3.393 -0.050 1.00 1.00 34 LEU A N 20
ATOM 9562 C CA . LEU A 1 34 ? -4.702 4.338 -0.438 1.00 1.00 34 LEU A CA 20
ATOM 9563 C C . LEU A 1 34 ? -5.103 4.130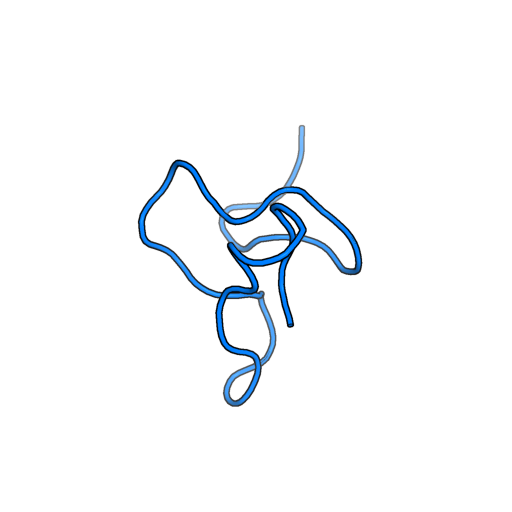 -1.897 1.00 1.00 34 LEU A C 20
ATOM 9564 O O . LEU A 1 34 ? -4.197 4.040 -2.752 1.00 1.00 34 LEU A O 20
ATOM 9581 N N . ALA A 1 1 ? -1.608 -8.082 -3.424 1.00 1.00 1 ALA A N 21
ATOM 9582 C CA . ALA A 1 1 ? -0.724 -9.223 -3.070 1.00 1.00 1 ALA A CA 21
ATOM 9583 C C . ALA A 1 1 ? 0.280 -8.824 -1.994 1.00 1.00 1 ALA A C 21
ATOM 9584 O O . ALA A 1 1 ? 0.880 -7.752 -2.057 1.00 1.00 1 ALA A O 21
ATOM 9593 N N . GLU A 1 2 ? 0.457 -9.696 -1.006 1.00 1.00 2 GLU A N 21
ATOM 9594 C CA . GLU A 1 2 ? 1.390 -9.436 0.087 1.00 1.00 2 GLU A CA 21
ATOM 9595 C C . GLU A 1 2 ? 2.842 -9.502 -0.388 1.00 1.00 2 GLU A C 21
ATOM 9596 O O . GLU A 1 2 ? 3.760 -9.166 0.361 1.00 1.00 2 GLU A O 21
ATOM 9608 N N . LYS A 1 3 ? 3.047 -9.939 -1.630 1.00 1.00 3 LYS A N 21
ATOM 9609 C CA . LYS A 1 3 ? 4.371 -10.051 -2.204 1.00 1.00 3 LYS A CA 21
ATOM 9610 C C . LYS A 1 3 ? 5.131 -8.723 -2.128 1.00 1.00 3 LYS A C 21
ATOM 9611 O O . LYS A 1 3 ? 4.769 -7.833 -1.360 1.00 1.00 3 LYS A O 21
ATOM 9630 N N . ASP A 1 4 ? 6.190 -8.603 -2.930 1.00 1.00 4 ASP A N 21
ATOM 9631 C CA . ASP A 1 4 ? 7.013 -7.388 -2.956 1.00 1.00 4 ASP A CA 21
ATOM 9632 C C . ASP A 1 4 ? 6.153 -6.128 -2.856 1.00 1.00 4 ASP A C 21
ATOM 9633 O O . ASP A 1 4 ? 6.575 -5.124 -2.282 1.00 1.00 4 ASP A O 21
ATOM 9642 N N . CYS A 1 5 ? 4.947 -6.189 -3.411 1.00 1.00 5 CYS A N 21
ATOM 9643 C CA . CYS A 1 5 ? 4.034 -5.052 -3.374 1.00 1.00 5 CYS A CA 21
ATOM 9644 C C . CYS A 1 5 ? 3.044 -5.191 -2.221 1.00 1.00 5 CYS A C 21
ATOM 9645 O O . CYS A 1 5 ? 2.851 -6.282 -1.685 1.00 1.00 5 CYS A O 21
ATOM 9652 N N . ILE A 1 6 ? 2.427 -4.078 -1.838 1.00 1.00 6 ILE A N 21
ATOM 9653 C CA . ILE A 1 6 ? 1.465 -4.075 -0.742 1.00 1.00 6 ILE A CA 21
ATOM 9654 C C . ILE A 1 6 ? 0.086 -4.533 -1.202 1.00 1.00 6 ILE A C 21
ATOM 9655 O O . ILE A 1 6 ? -0.479 -3.981 -2.147 1.00 1.00 6 ILE A O 21
ATOM 9671 N N . ALA A 1 7 ? -0.454 -5.538 -0.520 1.00 1.00 7 ALA A N 21
ATOM 9672 C CA . ALA A 1 7 ? -1.773 -6.063 -0.850 1.00 1.00 7 ALA A CA 21
ATOM 9673 C C . ALA A 1 7 ? -2.863 -5.061 -0.479 1.00 1.00 7 ALA A C 21
ATOM 9674 O O . ALA A 1 7 ? -2.676 -4.230 0.410 1.00 1.00 7 ALA A O 21
ATOM 9681 N N . PRO A 1 8 ? -4.022 -5.126 -1.155 1.00 1.00 8 PRO A N 21
ATOM 9682 C CA . PRO A 1 8 ? -5.141 -4.218 -0.886 1.00 1.00 8 PRO A CA 21
ATOM 9683 C C . PRO A 1 8 ? -5.623 -4.306 0.557 1.00 1.00 8 PRO A C 21
ATOM 9684 O O . PRO A 1 8 ? -5.892 -5.393 1.068 1.00 1.00 8 PRO A O 21
ATOM 9695 N N . GLY A 1 9 ? -5.731 -3.153 1.208 1.00 1.00 9 GLY A N 21
ATOM 9696 C CA . GLY A 1 9 ? -6.181 -3.118 2.587 1.00 1.00 9 GLY A CA 21
ATOM 9697 C C . GLY A 1 9 ? -5.181 -3.735 3.547 1.00 1.00 9 GLY A C 21
ATOM 9698 O O . GLY A 1 9 ? -5.540 -4.128 4.657 1.00 1.00 9 GLY A O 21
ATOM 9702 N N . ALA A 1 10 ? -3.923 -3.820 3.123 1.00 1.00 10 ALA A N 21
ATOM 9703 C CA . ALA A 1 10 ? -2.875 -4.394 3.959 1.00 1.00 10 ALA A CA 21
ATOM 9704 C C . ALA A 1 10 ? -1.978 -3.303 4.541 1.00 1.00 10 ALA A C 21
ATOM 9705 O O . ALA A 1 10 ? -1.607 -2.357 3.845 1.00 1.00 10 ALA A O 21
ATOM 9712 N N . PRO A 1 11 ? -1.606 -3.420 5.829 1.00 1.00 11 PRO A N 21
ATOM 9713 C CA . PRO A 1 11 ? -0.745 -2.438 6.490 1.00 1.00 11 PRO A CA 21
ATOM 9714 C C . PRO A 1 11 ? 0.550 -2.209 5.721 1.00 1.00 11 PRO A C 21
ATOM 9715 O O . PRO A 1 11 ? 1.550 -2.889 5.950 1.00 1.00 11 PRO A O 21
ATOM 9726 N N . CYS A 1 12 ? 0.521 -1.248 4.805 1.00 1.00 12 CYS A N 21
ATOM 9727 C CA . CYS A 1 12 ? 1.684 -0.925 3.998 1.00 1.00 12 CYS A CA 21
ATOM 9728 C C . CYS A 1 12 ? 2.743 -0.228 4.843 1.00 1.00 12 CYS A C 21
ATOM 9729 O O . CYS A 1 12 ? 3.943 -0.355 4.590 1.00 1.00 12 CYS A O 21
ATOM 9736 N N . PHE A 1 13 ? 2.286 0.504 5.856 1.00 1.00 13 PHE A N 21
ATOM 9737 C CA . PHE A 1 13 ? 3.193 1.218 6.754 1.00 1.00 13 PHE A CA 21
ATOM 9738 C C . PHE A 1 13 ? 4.307 0.299 7.249 1.00 1.00 13 PHE A C 21
ATOM 9739 O O . PHE A 1 13 ? 4.133 -0.426 8.229 1.00 1.00 13 PHE A O 21
ATOM 9756 N N . GLY A 1 14 ? 5.448 0.333 6.570 1.00 1.00 14 GLY A N 21
ATOM 9757 C CA . GLY A 1 14 ? 6.565 -0.506 6.966 1.00 1.00 14 GLY A CA 21
ATOM 9758 C C . GLY A 1 14 ? 7.793 -0.292 6.109 1.00 1.00 14 GLY A C 21
ATOM 9759 O O . GLY A 1 14 ? 8.921 -0.348 6.600 1.00 1.00 14 GLY A O 21
ATOM 9763 N N . THR A 1 15 ? 7.574 -0.047 4.828 1.00 1.00 15 THR A N 21
ATOM 9764 C CA . THR A 1 15 ? 8.674 0.177 3.894 1.00 1.00 15 THR A CA 21
ATOM 9765 C C . THR A 1 15 ? 8.369 1.334 2.945 1.00 1.00 15 THR A C 21
ATOM 9766 O O . THR A 1 15 ? 8.951 1.435 1.866 1.00 1.00 15 THR A O 21
ATOM 9777 N N . ASP A 1 16 ? 7.457 2.210 3.357 1.00 1.00 16 ASP A N 21
ATOM 9778 C CA . ASP A 1 16 ? 7.076 3.371 2.553 1.00 1.00 16 ASP A CA 21
ATOM 9779 C C . ASP A 1 16 ? 6.844 3.006 1.086 1.00 1.00 16 ASP A C 21
ATOM 9780 O O . ASP A 1 16 ? 6.938 3.863 0.207 1.00 1.00 16 ASP A O 21
ATOM 9789 N N . LYS A 1 17 ? 6.533 1.740 0.821 1.00 1.00 17 LYS A N 21
ATOM 9790 C CA . LYS A 1 17 ? 6.283 1.292 -0.545 1.00 1.00 17 LYS A CA 21
ATOM 9791 C C . LYS A 1 17 ? 4.786 1.324 -0.850 1.00 1.00 17 LYS A C 21
ATOM 9792 O O . LYS A 1 17 ? 3.971 0.914 -0.024 1.00 1.00 17 LYS A O 21
ATOM 9811 N N . PRO A 1 18 ? 4.398 1.817 -2.040 1.00 1.00 18 PRO A N 21
ATOM 9812 C CA . PRO A 1 18 ? 2.989 1.900 -2.429 1.00 1.00 18 PRO A CA 21
ATOM 9813 C C . PRO A 1 18 ? 2.383 0.539 -2.735 1.00 1.00 18 PRO A C 21
ATOM 9814 O O . PRO A 1 18 ? 3.046 -0.493 -2.626 1.00 1.00 18 PRO A O 21
ATOM 9825 N N . CYS A 1 19 ? 1.115 0.552 -3.118 1.00 1.00 19 CYS A N 21
ATOM 9826 C CA . CYS A 1 19 ? 0.394 -0.672 -3.446 1.00 1.00 19 CYS A CA 21
ATOM 9827 C C . CYS A 1 19 ? 0.888 -1.272 -4.756 1.00 1.00 19 CYS A C 21
ATOM 9828 O O . CYS A 1 19 ? 1.639 -0.639 -5.498 1.00 1.00 19 CYS A O 21
ATOM 9835 N N . CYS A 1 20 ? 0.448 -2.494 -5.041 1.00 1.00 20 CYS A N 21
ATOM 9836 C CA . CYS A 1 20 ? 0.832 -3.176 -6.270 1.00 1.00 20 CYS A CA 21
ATOM 9837 C C . CYS A 1 20 ? 0.358 -2.387 -7.486 1.00 1.00 20 CYS A C 21
ATOM 9838 O O . CYS A 1 20 ? 1.067 -2.279 -8.487 1.00 1.00 20 CYS A O 21
ATOM 9845 N N . ASN A 1 21 ? -0.847 -1.835 -7.387 1.00 1.00 21 ASN A N 21
ATOM 9846 C CA . ASN A 1 21 ? -1.427 -1.051 -8.468 1.00 1.00 21 ASN A CA 21
ATOM 9847 C C . ASN A 1 21 ? -0.693 0.280 -8.626 1.00 1.00 21 ASN A C 21
ATOM 9848 O O . ASN A 1 21 ? -0.357 0.930 -7.636 1.00 1.00 21 ASN A O 21
ATOM 9859 N N . PRO A 1 22 ? -0.439 0.712 -9.876 1.00 1.00 22 PRO A N 21
ATOM 9860 C CA . PRO A 1 22 ? 0.256 1.975 -10.145 1.00 1.00 22 PRO A CA 21
ATOM 9861 C C . PRO A 1 22 ? -0.593 3.202 -9.824 1.00 1.00 22 PRO A C 21
ATOM 9862 O O . PRO A 1 22 ? -0.163 4.337 -10.028 1.00 1.00 22 PRO A O 21
ATOM 9873 N N . ARG A 1 23 ? -1.795 2.968 -9.316 1.00 1.00 23 ARG A N 21
ATOM 9874 C CA . ARG A 1 23 ? -2.703 4.048 -8.958 1.00 1.00 23 ARG A CA 21
ATOM 9875 C C . ARG A 1 23 ? -2.963 4.072 -7.451 1.00 1.00 23 ARG A C 21
ATOM 9876 O O . ARG A 1 23 ? -3.546 5.023 -6.931 1.00 1.00 23 ARG A O 21
ATOM 9897 N N . ALA A 1 24 ? -2.529 3.023 -6.753 1.00 1.00 24 ALA A N 21
ATOM 9898 C CA . ALA A 1 24 ? -2.720 2.937 -5.310 1.00 1.00 24 ALA A CA 21
ATOM 9899 C C . ALA A 1 24 ? -1.443 3.318 -4.568 1.00 1.00 24 ALA A C 21
ATOM 9900 O O . ALA A 1 24 ? -0.348 2.900 -4.943 1.00 1.00 24 ALA A O 21
ATOM 9907 N N . TRP A 1 25 ? -1.588 4.121 -3.517 1.00 1.00 25 TRP A N 21
ATOM 9908 C CA . TRP A 1 25 ? -0.437 4.563 -2.731 1.00 1.00 25 TRP A CA 21
ATOM 9909 C C . TRP A 1 25 ? -0.563 4.144 -1.268 1.00 1.00 25 TRP A C 21
ATOM 9910 O O . TRP A 1 25 ? -1.605 3.650 -0.836 1.00 1.00 25 TRP A O 21
ATOM 9931 N N . CYS A 1 26 ? 0.515 4.344 -0.516 1.00 1.00 26 CYS A N 21
ATOM 9932 C CA . CYS A 1 26 ? 0.559 3.994 0.895 1.00 1.00 26 CYS A CA 21
ATOM 9933 C C . CYS A 1 26 ? -0.324 4.921 1.729 1.00 1.00 26 CYS A C 21
ATOM 9934 O O . CYS A 1 26 ? -0.397 6.122 1.470 1.00 1.00 26 CYS A O 21
ATOM 9941 N N . SER A 1 27 ? -0.975 4.359 2.744 1.00 1.00 27 SER A N 21
ATOM 9942 C CA . SER A 1 27 ? -1.832 5.138 3.632 1.00 1.00 27 SER A CA 21
ATOM 9943 C C . SER A 1 27 ? -1.374 4.985 5.078 1.00 1.00 27 SER A C 21
ATOM 9944 O O . SER A 1 27 ? -1.974 4.243 5.860 1.00 1.00 27 SER A O 21
ATOM 9952 N N . SER A 1 28 ? -0.302 5.689 5.425 1.00 1.00 28 SER A N 21
ATOM 9953 C CA . SER A 1 28 ? 0.243 5.633 6.774 1.00 1.00 28 SER A CA 21
ATOM 9954 C C . SER A 1 28 ? -0.730 6.228 7.780 1.00 1.00 28 SER A C 21
ATOM 9955 O O . SER A 1 28 ? -0.658 5.932 8.973 1.00 1.00 28 SER A O 21
ATOM 9963 N N . TYR A 1 29 ? -1.665 7.034 7.289 1.00 1.00 29 TYR A N 21
ATOM 9964 C CA . TYR A 1 29 ? -2.677 7.641 8.123 1.00 1.00 29 TYR A CA 21
ATOM 9965 C C . TYR A 1 29 ? -3.295 6.585 9.012 1.00 1.00 29 TYR A C 21
ATOM 9966 O O . TYR A 1 29 ? -3.545 6.796 10.199 1.00 1.00 29 TYR A O 21
ATOM 9984 N 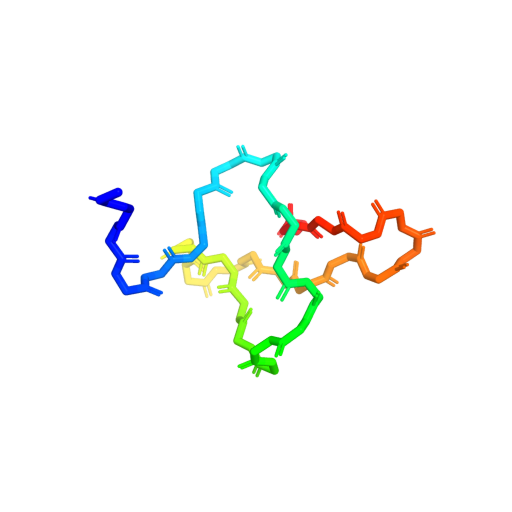N . ALA A 1 30 ? -3.524 5.441 8.398 1.00 1.00 30 ALA A N 21
ATOM 9985 C CA . ALA A 1 30 ? -4.107 4.297 9.085 1.00 1.00 30 ALA A CA 21
ATOM 9986 C C . ALA A 1 30 ? -3.369 3.015 8.721 1.00 1.00 30 ALA A C 21
ATOM 9987 O O . ALA A 1 30 ? -3.934 1.923 8.784 1.00 1.00 30 ALA A O 21
ATOM 9994 N N . ASN A 1 31 ? -2.100 3.157 8.337 1.00 1.00 31 ASN A N 21
ATOM 9995 C CA . ASN A 1 31 ? -1.275 2.013 7.957 1.00 1.00 31 ASN A CA 21
ATOM 9996 C C . ASN A 1 31 ? -2.045 1.051 7.056 1.00 1.00 31 ASN A C 21
ATOM 9997 O O . ASN A 1 31 ? -2.655 0.095 7.534 1.00 1.00 31 ASN A O 21
ATOM 10008 N N . LYS A 1 32 ? -2.013 1.306 5.751 1.00 1.00 32 LYS A N 21
ATOM 10009 C CA . LYS A 1 32 ? -2.713 0.452 4.794 1.00 1.00 32 LYS A CA 21
ATOM 10010 C C . LYS A 1 32 ? -2.627 1.009 3.377 1.00 1.00 32 LYS A C 21
ATOM 10011 O O . LYS A 1 32 ? -2.415 2.203 3.178 1.00 1.00 32 LYS A O 21
ATOM 10030 N N . CYS A 1 33 ? -2.798 0.129 2.395 1.00 1.00 33 CYS A N 21
ATOM 10031 C CA . CYS A 1 33 ? -2.752 0.517 0.992 1.00 1.00 33 CYS A CA 21
ATOM 10032 C C . CYS A 1 33 ? -3.981 1.350 0.619 1.00 1.00 33 CYS A C 21
ATOM 10033 O O . CYS A 1 33 ? -5.031 1.239 1.251 1.00 1.00 33 CYS A O 21
ATOM 10040 N N . LEU A 1 34 ? -3.844 2.172 -0.420 1.00 1.00 34 LEU A N 21
ATOM 10041 C CA . LEU A 1 34 ? -4.948 3.008 -0.885 1.00 1.00 34 LEU A CA 21
ATOM 10042 C C . LEU A 1 34 ? -5.368 2.607 -2.294 1.00 1.00 34 LEU A C 21
ATOM 10043 O O . LEU A 1 34 ? -4.717 3.066 -3.256 1.00 1.00 34 LEU A O 21
ATOM 10060 N N . ALA A 1 1 ? 5.010 -15.820 0.101 1.00 1.00 1 ALA A N 22
ATOM 10061 C CA . ALA A 1 1 ? 3.933 -14.846 0.415 1.00 1.00 1 ALA A CA 22
ATOM 10062 C C . ALA A 1 1 ? 3.360 -14.233 -0.859 1.00 1.00 1 ALA A C 22
ATOM 10063 O O . ALA A 1 1 ? 3.691 -14.657 -1.966 1.00 1.00 1 ALA A O 22
ATOM 10072 N N . GLU A 1 2 ? 2.499 -13.235 -0.694 1.00 1.00 2 GLU A N 22
ATOM 10073 C CA . GLU A 1 2 ? 1.880 -12.564 -1.831 1.00 1.00 2 GLU A CA 22
ATOM 10074 C C . GLU A 1 2 ? 2.936 -11.924 -2.726 1.00 1.00 2 GLU A C 22
ATOM 10075 O O . GLU A 1 2 ? 4.136 -12.093 -2.507 1.00 1.00 2 GLU A O 22
ATOM 10087 N N . LYS A 1 3 ? 2.482 -11.188 -3.735 1.00 1.00 3 LYS A N 22
ATOM 10088 C CA . LYS A 1 3 ? 3.388 -10.522 -4.664 1.00 1.00 3 LYS A CA 22
ATOM 10089 C C . LYS A 1 3 ? 4.288 -9.532 -3.931 1.00 1.00 3 LYS A C 22
ATOM 10090 O O . LYS A 1 3 ? 4.028 -9.175 -2.782 1.00 1.00 3 LYS A O 22
ATOM 10109 N N . ASP A 1 4 ? 5.349 -9.094 -4.602 1.00 1.00 4 ASP A N 22
ATOM 10110 C CA . ASP A 1 4 ? 6.290 -8.148 -4.019 1.00 1.00 4 ASP A CA 22
ATOM 10111 C C . ASP A 1 4 ? 5.571 -6.892 -3.527 1.00 1.00 4 ASP A C 22
ATOM 10112 O O . ASP A 1 4 ? 5.936 -6.316 -2.502 1.00 1.00 4 ASP A O 22
ATOM 10121 N N . CYS A 1 5 ? 4.548 -6.474 -4.266 1.00 1.00 5 CYS A N 22
ATOM 10122 C CA . CYS A 1 5 ? 3.780 -5.298 -3.918 1.00 1.00 5 CYS A CA 22
ATOM 10123 C C . CYS A 1 5 ? 2.940 -5.548 -2.669 1.00 1.00 5 CYS A C 22
ATOM 10124 O O . CYS A 1 5 ? 3.168 -6.514 -1.940 1.00 1.00 5 CYS A O 22
ATOM 10131 N N . ILE A 1 6 ? 1.966 -4.675 -2.430 1.00 1.00 6 ILE A N 22
ATOM 10132 C CA . ILE A 1 6 ? 1.091 -4.808 -1.273 1.00 1.00 6 ILE A CA 22
ATOM 10133 C C . ILE A 1 6 ? -0.376 -4.779 -1.686 1.00 1.00 6 ILE A C 22
ATOM 10134 O O . ILE A 1 6 ? -0.761 -4.061 -2.612 1.00 1.00 6 ILE A O 22
ATOM 10150 N N . ALA A 1 7 ? -1.186 -5.569 -0.988 1.00 1.00 7 ALA A N 22
ATOM 10151 C CA . ALA A 1 7 ? -2.616 -5.648 -1.264 1.00 1.00 7 ALA A CA 22
ATOM 10152 C C . ALA A 1 7 ? -3.333 -4.366 -0.846 1.00 1.00 7 ALA A C 22
ATOM 10153 O O . ALA A 1 7 ? -2.940 -3.711 0.120 1.00 1.00 7 ALA A O 22
ATOM 10160 N N . PRO A 1 8 ? -4.406 -3.993 -1.565 1.00 1.00 8 PRO A N 22
ATOM 10161 C CA . PRO A 1 8 ? -5.180 -2.787 -1.256 1.00 1.00 8 PRO A CA 22
ATOM 10162 C C . PRO A 1 8 ? -5.854 -2.867 0.108 1.00 1.00 8 PRO A C 22
ATOM 10163 O O . PRO A 1 8 ? -6.513 -3.855 0.431 1.00 1.00 8 PRO A O 22
ATOM 10174 N N . GLY A 1 9 ? -5.684 -1.818 0.903 1.00 1.00 9 GLY A N 22
ATOM 10175 C CA . GLY A 1 9 ? -6.281 -1.784 2.225 1.00 1.00 9 GLY A CA 22
ATOM 10176 C C . GLY A 1 9 ? -5.433 -2.477 3.278 1.00 1.00 9 GLY A C 22
ATOM 10177 O O . GLY A 1 9 ? -5.747 -2.418 4.467 1.00 1.00 9 GLY A O 22
ATOM 10181 N N . ALA A 1 10 ? -4.360 -3.137 2.848 1.00 1.00 10 ALA A N 22
ATOM 10182 C CA . ALA A 1 10 ? -3.478 -3.839 3.774 1.00 1.00 10 ALA A CA 22
ATOM 10183 C C . ALA A 1 10 ? -2.608 -2.856 4.556 1.00 1.00 10 ALA A C 22
ATOM 10184 O O . ALA A 1 10 ? -2.066 -1.909 3.986 1.00 1.00 10 ALA A O 22
ATOM 10191 N N . PRO A 1 11 ? -2.456 -3.070 5.877 1.00 1.00 11 PRO A N 22
ATOM 10192 C CA . PRO A 1 11 ? -1.642 -2.196 6.729 1.00 1.00 11 PRO A CA 22
ATOM 10193 C C . PRO A 1 11 ? -0.203 -2.097 6.235 1.00 1.00 11 PRO A C 22
ATOM 10194 O O . PRO A 1 11 ? 0.660 -2.873 6.645 1.00 1.00 11 PRO A O 22
ATOM 10205 N N . CYS A 1 12 ? 0.044 -1.142 5.346 1.00 1.00 12 CYS A N 22
ATOM 10206 C CA . CYS A 1 12 ? 1.365 -0.938 4.785 1.00 1.00 12 CYS A CA 22
ATOM 10207 C C . CYS A 1 12 ? 2.136 0.143 5.542 1.00 1.00 12 CYS A C 22
ATOM 10208 O O . CYS A 1 12 ? 3.242 0.511 5.145 1.00 1.00 12 CYS A O 22
ATOM 10215 N N . PHE A 1 13 ? 1.539 0.651 6.628 1.00 1.00 13 PHE A N 22
ATOM 10216 C CA . PHE A 1 13 ? 2.155 1.698 7.454 1.00 1.00 13 PHE A CA 22
ATOM 10217 C C . PHE A 1 13 ? 3.679 1.709 7.334 1.00 1.00 13 PHE A C 22
ATOM 10218 O O . PHE A 1 13 ? 4.374 0.976 8.037 1.00 1.00 13 PHE A O 22
ATOM 10235 N N . GLY A 1 14 ? 4.185 2.548 6.437 1.00 1.00 14 GLY A N 22
ATOM 10236 C CA . GLY A 1 14 ? 5.618 2.647 6.234 1.00 1.00 14 GLY A CA 22
ATOM 10237 C C . GLY A 1 14 ? 5.967 3.498 5.035 1.00 1.00 14 GLY A C 22
ATOM 10238 O O . GLY A 1 14 ? 6.870 4.332 5.093 1.00 1.00 14 GLY A O 22
ATOM 10242 N N . THR A 1 15 ? 5.236 3.282 3.949 1.00 1.00 15 THR A N 22
ATOM 10243 C CA . THR A 1 15 ? 5.434 4.023 2.701 1.00 1.00 15 THR A CA 22
ATOM 10244 C C . THR A 1 15 ? 6.585 3.449 1.870 1.00 1.00 15 THR A C 22
ATOM 10245 O O . THR A 1 15 ? 6.718 3.764 0.688 1.00 1.00 15 THR A O 22
ATOM 10256 N N . ASP A 1 16 ? 7.413 2.606 2.482 1.00 1.00 16 ASP A N 22
ATOM 10257 C CA . ASP A 1 16 ? 8.538 2.005 1.781 1.00 1.00 16 ASP A CA 22
ATOM 10258 C C . ASP A 1 16 ? 8.097 0.823 0.918 1.00 1.00 16 ASP A C 22
ATOM 10259 O O . ASP A 1 16 ? 8.929 0.049 0.444 1.00 1.00 16 ASP A O 22
ATOM 10268 N N . LYS A 1 17 ? 6.790 0.689 0.715 1.00 1.00 17 LYS A N 22
ATOM 10269 C CA . LYS A 1 17 ? 6.252 -0.399 -0.093 1.00 1.00 17 LYS A CA 22
ATOM 10270 C C . LYS A 1 17 ? 4.764 -0.192 -0.363 1.00 1.00 17 LYS A C 22
ATOM 10271 O O . LYS A 1 17 ? 3.917 -0.752 0.332 1.00 1.00 17 LYS A O 22
ATOM 10290 N N . PRO A 1 18 ? 4.423 0.619 -1.379 1.00 1.00 18 PRO A N 22
ATOM 10291 C CA . PRO A 1 18 ? 3.028 0.893 -1.731 1.00 1.00 18 PRO A CA 22
ATOM 10292 C C . PRO A 1 18 ? 2.356 -0.298 -2.401 1.00 1.00 18 PRO A C 22
ATOM 10293 O O . PRO A 1 18 ? 2.950 -1.367 -2.535 1.00 1.00 18 PRO A O 22
ATOM 10304 N N . CYS A 1 19 ? 1.113 -0.102 -2.823 1.00 1.00 19 CYS A N 22
ATOM 10305 C CA . CYS A 1 19 ? 0.354 -1.158 -3.483 1.00 1.00 19 CYS A CA 22
ATOM 10306 C C . CYS A 1 19 ? 0.904 -1.436 -4.876 1.00 1.00 19 CYS A C 22
ATOM 10307 O O . CYS A 1 19 ? 1.559 -0.584 -5.476 1.00 1.00 19 CYS A O 22
ATOM 10314 N N . CYS A 1 20 ? 0.625 -2.629 -5.392 1.00 1.00 20 CYS A N 22
ATOM 10315 C CA . CYS A 1 20 ? 1.088 -3.004 -6.725 1.00 1.00 20 CYS A CA 22
ATOM 10316 C C . CYS A 1 20 ? 0.548 -2.033 -7.771 1.00 1.00 20 CYS A C 22
ATOM 10317 O O . CYS A 1 20 ? 1.160 -1.830 -8.820 1.00 1.00 20 CYS A O 22
ATOM 10324 N N . ASN A 1 21 ? -0.599 -1.432 -7.472 1.00 1.00 21 ASN A N 22
ATOM 10325 C CA . ASN A 1 21 ? -1.225 -0.475 -8.377 1.00 1.00 21 ASN A CA 22
ATOM 10326 C C . ASN A 1 21 ? -0.408 0.814 -8.445 1.00 1.00 21 ASN A C 22
ATOM 10327 O O . ASN A 1 21 ? -0.050 1.382 -7.413 1.00 1.00 21 ASN A O 22
ATOM 10338 N N . PRO A 1 22 ? -0.098 1.300 -9.663 1.00 1.00 22 PRO A N 22
ATOM 10339 C CA . PRO A 1 22 ? 0.683 2.530 -9.843 1.00 1.00 22 PRO A CA 22
ATOM 10340 C C . PRO A 1 22 ? -0.066 3.784 -9.400 1.00 1.00 22 PRO A C 22
ATOM 10341 O O . PRO A 1 22 ? 0.463 4.893 -9.475 1.00 1.00 22 PRO A O 22
ATOM 10352 N N . ARG A 1 23 ? -1.292 3.600 -8.935 1.00 1.00 23 ARG A N 22
ATOM 10353 C CA . ARG A 1 23 ? -2.115 4.711 -8.473 1.00 1.00 23 ARG A CA 22
ATOM 10354 C C . ARG A 1 23 ? -2.442 4.575 -6.985 1.00 1.00 23 ARG A C 22
ATOM 10355 O O . ARG A 1 23 ? -2.937 5.515 -6.364 1.00 1.00 23 ARG A O 22
ATOM 10376 N N . ALA A 1 24 ? -2.166 3.401 -6.418 1.00 1.00 24 ALA A N 22
ATOM 10377 C CA . ALA A 1 24 ? -2.435 3.153 -5.006 1.00 1.00 24 ALA A CA 22
ATOM 10378 C C . ALA A 1 24 ? -1.168 3.312 -4.170 1.00 1.00 24 ALA A C 22
ATOM 10379 O O . ALA A 1 24 ? -0.239 2.509 -4.273 1.00 1.00 24 ALA A O 22
ATOM 10386 N N . TRP A 1 25 ? -1.136 4.352 -3.341 1.00 1.00 25 TRP A N 22
ATOM 10387 C CA . TRP A 1 25 ? 0.022 4.610 -2.489 1.00 1.00 25 TRP A CA 22
ATOM 10388 C C . TRP A 1 25 ? -0.302 4.323 -1.028 1.00 1.00 25 TRP A C 22
ATOM 10389 O O . TRP A 1 25 ? -1.454 4.417 -0.605 1.00 1.00 25 TRP A O 22
ATOM 10410 N N . CYS A 1 26 ? 0.723 3.961 -0.265 1.00 1.00 26 CYS A N 22
ATOM 10411 C CA . CYS A 1 26 ? 0.557 3.642 1.148 1.00 1.00 26 CYS A CA 22
ATOM 10412 C C . CYS A 1 26 ? -0.091 4.787 1.918 1.00 1.00 26 CYS A C 22
ATOM 10413 O O . CYS A 1 26 ? -0.025 5.946 1.507 1.00 1.00 26 CYS A O 22
ATOM 10420 N N . SER A 1 27 ? -0.712 4.447 3.044 1.00 1.00 27 SER A N 22
ATOM 10421 C CA . SER A 1 27 ? -1.370 5.436 3.888 1.00 1.00 27 SER A CA 22
ATOM 10422 C C . SER A 1 27 ? -1.089 5.154 5.361 1.00 1.00 27 SER A C 22
ATOM 10423 O O . SER A 1 27 ? -1.910 4.554 6.058 1.00 1.00 27 SER A O 22
ATOM 10431 N N . SER A 1 28 ? 0.077 5.589 5.827 1.00 1.00 28 SER A N 22
ATOM 10432 C CA . SER A 1 28 ? 0.470 5.385 7.215 1.00 1.00 28 SER A CA 22
ATOM 10433 C C . SER A 1 28 ? -0.432 6.165 8.159 1.00 1.00 28 SER A C 22
ATOM 10434 O O . SER A 1 28 ? -0.484 5.886 9.356 1.00 1.00 28 SER A O 22
ATOM 10442 N N . TYR A 1 29 ? -1.168 7.121 7.608 1.00 1.00 29 TYR A N 22
ATOM 10443 C CA . TYR A 1 29 ? -2.093 7.920 8.375 1.00 1.00 29 TYR A CA 22
ATOM 10444 C C . TYR A 1 29 ? -2.993 7.012 9.184 1.00 1.00 29 TYR A C 22
ATOM 10445 O O . TYR A 1 29 ? -3.296 7.265 10.350 1.00 1.00 29 TYR A O 22
ATOM 10463 N N . ALA A 1 30 ? -3.408 5.946 8.525 1.00 1.00 30 ALA A N 22
ATOM 10464 C CA . ALA A 1 30 ? -4.282 4.953 9.137 1.00 1.00 30 ALA A CA 22
ATOM 10465 C C . ALA A 1 30 ? -3.730 3.543 8.953 1.00 1.00 30 ALA A C 22
ATOM 10466 O O . ALA A 1 30 ? -4.479 2.566 8.985 1.00 1.00 30 ALA A O 22
ATOM 10473 N N . ASN A 1 31 ? -2.416 3.441 8.761 1.00 1.00 31 ASN A N 22
ATOM 10474 C CA . ASN A 1 31 ? -1.766 2.146 8.573 1.00 1.00 31 ASN A CA 22
ATOM 10475 C C . ASN A 1 31 ? -2.527 1.291 7.561 1.00 1.00 31 ASN A C 22
ATOM 10476 O O . ASN A 1 31 ? -3.264 0.380 7.937 1.00 1.00 31 ASN A O 22
ATOM 10487 N N . LYS A 1 32 ? -2.346 1.589 6.276 1.00 1.00 32 LYS A N 22
ATOM 10488 C CA . LYS A 1 32 ? -3.021 0.842 5.219 1.00 1.00 32 LYS A CA 22
ATOM 10489 C C . LYS A 1 32 ? -2.815 1.506 3.863 1.00 1.00 32 LYS A C 22
ATOM 10490 O O . LYS A 1 32 ? -2.734 2.729 3.767 1.00 1.00 32 LYS A O 22
ATOM 10509 N N . CYS A 1 33 ? -2.732 0.693 2.816 1.00 1.00 33 CYS A N 22
ATOM 10510 C CA . CYS A 1 33 ? -2.539 1.208 1.470 1.00 1.00 33 CYS A CA 22
ATOM 10511 C C . CYS A 1 33 ? -3.779 1.956 0.993 1.00 1.00 33 CYS A C 22
ATOM 10512 O O . CYS A 1 33 ? -4.903 1.633 1.378 1.00 1.00 33 CYS A O 22
ATOM 10519 N N . LEU A 1 34 ? -3.560 2.960 0.154 1.00 1.00 34 LEU A N 22
ATOM 10520 C CA . LEU A 1 34 ? -4.639 3.764 -0.382 1.00 1.00 34 LEU A CA 22
ATOM 10521 C C . LEU A 1 34 ? -4.890 3.418 -1.850 1.00 1.00 34 LEU A C 22
ATOM 10522 O O . LEU A 1 34 ? -3.915 3.416 -2.631 1.00 1.00 34 LEU A O 22
ATOM 10539 N N . ALA A 1 1 ? 6.088 -12.535 4.484 1.00 1.00 1 ALA A N 23
ATOM 10540 C CA . ALA A 1 1 ? 6.712 -11.984 3.253 1.00 1.00 1 ALA A CA 23
ATOM 10541 C C . ALA A 1 1 ? 5.655 -11.650 2.206 1.00 1.00 1 ALA A C 23
ATOM 10542 O O . ALA A 1 1 ? 5.295 -12.491 1.382 1.00 1.00 1 ALA A O 23
ATOM 10551 N N . GLU A 1 2 ? 5.160 -10.417 2.244 1.00 1.00 2 GLU A N 23
ATOM 10552 C CA . GLU A 1 2 ? 4.144 -9.972 1.297 1.00 1.00 2 GLU A CA 23
ATOM 10553 C C . GLU A 1 2 ? 4.728 -9.835 -0.105 1.00 1.00 2 GLU A C 23
ATOM 10554 O O . GLU A 1 2 ? 5.946 -9.774 -0.277 1.00 1.00 2 GLU A O 23
ATOM 10566 N N . LYS A 1 3 ? 3.853 -9.788 -1.103 1.00 1.00 3 LYS A N 23
ATOM 10567 C CA . LYS A 1 3 ? 4.282 -9.658 -2.491 1.00 1.00 3 LYS A CA 23
ATOM 10568 C C . LYS A 1 3 ? 5.067 -8.367 -2.699 1.00 1.00 3 LYS A C 23
ATOM 10569 O O . LYS A 1 3 ? 5.223 -7.568 -1.776 1.00 1.00 3 LYS A O 23
ATOM 10588 N N . ASP A 1 4 ? 5.560 -8.170 -3.917 1.00 1.00 4 ASP A N 23
ATOM 10589 C CA . ASP A 1 4 ? 6.330 -6.976 -4.246 1.00 1.00 4 ASP A CA 23
ATOM 10590 C C . ASP A 1 4 ? 5.496 -5.716 -4.034 1.00 1.00 4 ASP A C 23
ATOM 10591 O O . ASP A 1 4 ? 6.026 -4.659 -3.689 1.00 1.00 4 ASP A O 23
ATOM 10600 N N . CYS A 1 5 ? 4.189 -5.835 -4.244 1.00 1.00 5 CYS A N 23
ATOM 10601 C CA . CYS A 1 5 ? 3.281 -4.706 -4.075 1.00 1.00 5 CYS A CA 23
ATOM 10602 C C . CYS A 1 5 ? 2.262 -4.985 -2.975 1.00 1.00 5 CYS A C 23
ATOM 10603 O O . CYS A 1 5 ? 1.934 -6.139 -2.697 1.00 1.00 5 CYS A O 23
ATOM 10610 N N . ILE A 1 6 ? 1.771 -3.922 -2.347 1.00 1.00 6 ILE A N 23
ATOM 10611 C CA . ILE A 1 6 ? 0.796 -4.049 -1.271 1.00 1.00 6 ILE A CA 23
ATOM 10612 C C . ILE A 1 6 ? -0.630 -4.031 -1.808 1.00 1.00 6 ILE A C 23
ATOM 10613 O O . ILE A 1 6 ? -0.964 -3.235 -2.686 1.00 1.00 6 ILE A O 23
ATOM 10629 N N . ALA A 1 7 ? -1.470 -4.910 -1.269 1.00 1.00 7 ALA A N 23
ATOM 10630 C CA . ALA A 1 7 ? -2.863 -4.992 -1.688 1.00 1.00 7 ALA A CA 23
ATOM 10631 C C . ALA A 1 7 ? -3.646 -3.768 -1.218 1.00 1.00 7 ALA A C 23
ATOM 10632 O O . ALA A 1 7 ? -3.420 -3.262 -0.118 1.00 1.00 7 ALA A O 23
ATOM 10639 N N . PRO A 1 8 ? -4.583 -3.272 -2.045 1.00 1.00 8 PRO A N 23
ATOM 10640 C CA . PRO A 1 8 ? -5.397 -2.101 -1.701 1.00 1.00 8 PRO A CA 23
ATOM 10641 C C . PRO A 1 8 ? -6.271 -2.341 -0.476 1.00 1.00 8 PRO A C 23
ATOM 10642 O O . PRO A 1 8 ? -6.961 -3.356 -0.381 1.00 1.00 8 PRO A O 23
ATOM 10653 N N . GLY A 1 9 ? -6.236 -1.398 0.459 1.00 1.00 9 GLY A N 23
ATOM 10654 C CA . GLY A 1 9 ? -7.031 -1.521 1.667 1.00 1.00 9 GLY A CA 23
ATOM 10655 C C . GLY A 1 9 ? -6.342 -2.330 2.752 1.00 1.00 9 GLY A C 23
ATOM 10656 O O . GLY A 1 9 ? -6.843 -2.423 3.873 1.00 1.00 9 GLY A O 23
ATOM 10660 N N . ALA A 1 10 ? -5.194 -2.918 2.426 1.00 1.00 10 ALA A N 23
ATOM 10661 C CA . ALA A 1 10 ? -4.450 -3.721 3.390 1.00 1.00 10 ALA A CA 23
ATOM 10662 C C . ALA A 1 10 ? -3.357 -2.898 4.069 1.00 1.00 10 ALA A C 23
ATOM 10663 O O . ALA A 1 10 ? -2.747 -2.026 3.447 1.00 1.00 10 ALA A O 23
ATOM 10670 N N . PRO A 1 11 ? -3.085 -3.168 5.358 1.00 1.00 11 PRO A N 23
ATOM 10671 C CA . PRO A 1 11 ? -2.054 -2.451 6.111 1.00 1.00 11 PRO A CA 23
ATOM 10672 C C . PRO A 1 11 ? -0.703 -2.506 5.410 1.00 1.00 11 PRO A C 23
ATOM 10673 O O . PRO A 1 11 ? 0.093 -3.417 5.640 1.00 1.00 11 PRO A O 23
ATOM 10684 N N . CYS A 1 12 ? -0.454 -1.526 4.550 1.00 1.00 12 CYS A N 23
ATOM 10685 C CA . CYS A 1 12 ? 0.792 -1.457 3.808 1.00 1.00 12 CYS A CA 23
ATOM 10686 C C . CYS A 1 12 ? 1.945 -1.061 4.724 1.00 1.00 12 CYS A C 23
ATOM 10687 O O . CYS A 1 12 ? 3.100 -1.403 4.470 1.00 1.00 12 CYS A O 23
ATOM 10694 N N . PHE A 1 13 ? 1.616 -0.338 5.793 1.00 1.00 13 PHE A N 23
ATOM 10695 C CA . PHE A 1 13 ? 2.620 0.111 6.761 1.00 1.00 13 PHE A CA 23
ATOM 10696 C C . PHE A 1 13 ? 3.620 -0.998 7.087 1.00 1.00 13 PHE A C 23
ATOM 10697 O O . PHE A 1 13 ? 3.270 -1.995 7.719 1.00 1.00 13 PHE A O 23
ATOM 10714 N N . GLY A 1 14 ? 4.866 -0.814 6.659 1.00 1.00 14 GLY A N 23
ATOM 10715 C CA . GLY A 1 14 ? 5.895 -1.804 6.923 1.00 1.00 14 GLY A CA 23
ATOM 10716 C C . GLY A 1 14 ? 6.516 -2.371 5.658 1.00 1.00 14 GLY A C 23
ATOM 10717 O O . GLY A 1 14 ? 7.265 -3.346 5.716 1.00 1.00 14 GLY A O 23
ATOM 10721 N N . THR A 1 15 ? 6.208 -1.767 4.514 1.00 1.00 15 THR A N 23
ATOM 10722 C CA . THR A 1 15 ? 6.748 -2.232 3.239 1.00 1.00 15 THR A CA 23
ATOM 10723 C C . THR A 1 15 ? 7.468 -1.111 2.487 1.00 1.00 15 THR A C 23
ATOM 10724 O O . THR A 1 15 ? 8.078 -1.349 1.446 1.00 1.00 15 THR A O 23
ATOM 10735 N N . ASP A 1 16 ? 7.393 0.112 3.012 1.00 1.00 16 ASP A N 23
ATOM 10736 C CA . ASP A 1 16 ? 8.041 1.263 2.384 1.00 1.00 16 ASP A CA 23
ATOM 10737 C C . ASP A 1 16 ? 7.796 1.300 0.874 1.00 1.00 16 ASP A C 23
ATOM 10738 O O . ASP A 1 16 ? 8.578 1.887 0.126 1.00 1.00 16 ASP A O 23
ATOM 10747 N N . LYS A 1 17 ? 6.710 0.674 0.432 1.00 1.00 17 LYS A N 23
ATOM 10748 C CA . LYS A 1 17 ? 6.371 0.642 -0.987 1.00 1.00 17 LYS A CA 23
ATOM 10749 C C . LYS A 1 17 ? 4.884 0.917 -1.194 1.00 1.00 17 LYS A C 23
ATOM 10750 O O . LYS A 1 17 ? 4.057 0.566 -0.352 1.00 1.00 17 LYS A O 23
ATOM 10769 N N . PRO A 1 18 ? 4.520 1.554 -2.321 1.00 1.00 18 PRO A N 23
ATOM 10770 C CA . PRO A 1 18 ? 3.125 1.875 -2.628 1.00 1.00 18 PRO A CA 23
ATOM 10771 C C . PRO A 1 18 ? 2.331 0.656 -3.078 1.00 1.00 18 PRO A C 23
ATOM 10772 O O . PRO A 1 18 ? 2.844 -0.463 -3.099 1.00 1.00 18 PRO A O 23
ATOM 10783 N N . CYS A 1 19 ? 1.075 0.885 -3.438 1.00 1.00 19 CYS A N 23
ATOM 10784 C CA . CYS A 1 19 ? 0.197 -0.188 -3.891 1.00 1.00 19 CYS A CA 23
ATOM 10785 C C . CYS A 1 19 ? 0.613 -0.698 -5.266 1.00 1.00 19 CYS A C 23
ATOM 10786 O O . CYS A 1 19 ? 1.327 -0.017 -6.003 1.00 1.00 19 CYS A O 23
ATOM 10793 N N . CYS A 1 20 ? 0.148 -1.895 -5.612 1.00 1.00 20 CYS A N 23
ATOM 10794 C CA . CYS A 1 20 ? 0.459 -2.489 -6.906 1.00 1.00 20 CYS A CA 23
ATOM 10795 C C . CYS A 1 20 ? -0.049 -1.598 -8.035 1.00 1.00 20 CYS A C 23
ATOM 10796 O O . CYS A 1 20 ? 0.617 -1.426 -9.055 1.00 1.00 20 CYS A O 23
ATOM 10803 N N . ASN A 1 21 ? -1.234 -1.030 -7.835 1.00 1.00 21 ASN A N 23
ATOM 10804 C CA . ASN A 1 21 ? -1.842 -0.150 -8.822 1.00 1.00 21 ASN A CA 23
ATOM 10805 C C . ASN A 1 21 ? -1.080 1.172 -8.906 1.00 1.00 21 ASN A C 23
ATOM 10806 O O . ASN A 1 21 ? -0.666 1.721 -7.885 1.00 1.00 21 ASN A O 23
ATOM 10817 N N . PRO A 1 22 ? -0.886 1.709 -10.126 1.00 1.00 22 PRO A N 23
ATOM 10818 C CA . PRO A 1 22 ? -0.171 2.975 -10.320 1.00 1.00 22 PRO A CA 23
ATOM 10819 C C . PRO A 1 22 ? -0.961 4.187 -9.833 1.00 1.00 22 PRO A C 23
ATOM 10820 O O . PRO A 1 22 ? -0.515 5.326 -9.968 1.00 1.00 22 PRO A O 23
ATOM 10831 N N . ARG A 1 23 ? -2.132 3.933 -9.263 1.00 1.00 23 ARG A N 23
ATOM 10832 C CA . ARG A 1 23 ? -2.983 4.997 -8.748 1.00 1.00 23 ARG A CA 23
ATOM 10833 C C . ARG A 1 23 ? -3.161 4.878 -7.234 1.00 1.00 23 ARG A C 23
ATOM 10834 O O . ARG A 1 23 ? -3.691 5.786 -6.593 1.00 1.00 23 ARG A O 23
ATOM 10855 N N . ALA A 1 24 ? -2.716 3.758 -6.665 1.00 1.00 24 ALA A N 23
ATOM 10856 C CA . ALA A 1 24 ? -2.833 3.536 -5.228 1.00 1.00 24 ALA A CA 23
ATOM 10857 C C . ALA A 1 24 ? -1.481 3.694 -4.540 1.00 1.00 24 ALA A C 23
ATOM 10858 O O . ALA A 1 24 ? -0.454 3.266 -5.067 1.00 1.00 24 ALA A O 23
ATOM 10865 N N . TRP A 1 25 ? -1.481 4.320 -3.365 1.00 1.00 25 TRP A N 23
ATOM 10866 C CA . TRP A 1 25 ? -0.250 4.541 -2.627 1.00 1.00 25 TRP A CA 23
ATOM 10867 C C . TRP A 1 25 ? -0.387 4.110 -1.170 1.00 1.00 25 TRP A C 23
ATOM 10868 O O . TRP A 1 25 ? -1.484 3.818 -0.693 1.00 1.00 25 TRP A O 23
ATOM 10889 N N . CYS A 1 26 ? 0.743 4.073 -0.474 1.00 1.00 26 CYS A N 23
ATOM 10890 C CA . CYS A 1 26 ? 0.783 3.683 0.928 1.00 1.00 26 CYS A CA 23
ATOM 10891 C C . CYS A 1 26 ? 0.153 4.750 1.825 1.00 1.00 26 CYS A C 23
ATOM 10892 O O . CYS A 1 26 ? 0.325 5.946 1.592 1.00 1.00 26 CYS A O 23
ATOM 10899 N N . SER A 1 27 ? -0.563 4.311 2.860 1.00 1.00 27 SER A N 23
ATOM 10900 C CA . SER A 1 27 ? -1.197 5.234 3.799 1.00 1.00 27 SER A CA 23
ATOM 10901 C C . SER A 1 27 ? -0.855 4.850 5.236 1.00 1.00 27 SER A C 23
ATOM 10902 O O . SER A 1 27 ? -1.673 4.263 5.949 1.00 1.00 27 SER A O 23
ATOM 10910 N N . SER A 1 28 ? 0.362 5.183 5.652 1.00 1.00 28 SER A N 23
ATOM 10911 C CA . SER A 1 28 ? 0.819 4.876 6.999 1.00 1.00 28 SER A CA 23
ATOM 10912 C C . SER A 1 28 ? 0.023 5.653 8.038 1.00 1.00 28 SER A C 23
ATOM 10913 O O . SER A 1 28 ? 0.012 5.299 9.216 1.00 1.00 28 SER A O 23
ATOM 10921 N N . TYR A 1 29 ? -0.671 6.692 7.587 1.00 1.00 29 TYR A N 23
ATOM 10922 C CA . TYR A 1 29 ? -1.498 7.501 8.452 1.00 1.00 29 TYR A CA 23
ATOM 10923 C C . TYR A 1 29 ? -2.387 6.604 9.283 1.00 1.00 29 TYR A C 23
ATOM 10924 O O . TYR A 1 29 ? -2.587 6.812 10.480 1.00 1.00 29 TYR A O 23
ATOM 10942 N N . ALA A 1 30 ? -2.910 5.598 8.608 1.00 1.00 30 ALA A N 23
ATOM 10943 C CA . ALA A 1 30 ? -3.790 4.622 9.235 1.00 1.00 30 ALA A CA 23
ATOM 10944 C C . ALA A 1 30 ? -3.388 3.203 8.852 1.00 1.00 30 ALA A C 23
ATOM 10945 O O . ALA A 1 30 ? -4.216 2.292 8.850 1.00 1.00 30 ALA A O 23
ATOM 10952 N N . ASN A 1 31 ? -2.109 3.023 8.525 1.00 1.00 31 ASN A N 23
ATOM 10953 C CA . ASN A 1 31 ? -1.588 1.716 8.134 1.00 1.00 31 ASN A CA 23
ATOM 10954 C C . ASN A 1 31 ? -2.527 1.017 7.155 1.00 1.00 31 ASN A C 23
ATOM 10955 O O . ASN A 1 31 ? -3.337 0.178 7.550 1.00 1.00 31 ASN A O 23
ATOM 10966 N N . LYS A 1 32 ? -2.416 1.368 5.877 1.00 1.00 32 LYS A N 23
ATOM 10967 C CA . LYS A 1 32 ? -3.261 0.771 4.846 1.00 1.00 32 LYS A CA 23
ATOM 10968 C C . LYS A 1 32 ? -3.060 1.469 3.508 1.00 1.00 32 LYS A C 23
ATOM 10969 O O . LYS A 1 32 ? -2.689 2.637 3.459 1.00 1.00 32 LYS A O 23
ATOM 10988 N N . CYS A 1 33 ? -3.306 0.745 2.422 1.00 1.00 33 CYS A N 23
ATOM 10989 C CA . CYS A 1 33 ? -3.154 1.298 1.087 1.00 1.00 33 CYS A CA 23
ATOM 10990 C C . CYS A 1 33 ? -4.232 2.325 0.782 1.00 1.00 33 CYS A C 23
ATOM 10991 O O . CYS A 1 33 ? -5.129 2.577 1.586 1.00 1.00 33 CYS A O 23
ATOM 10998 N N . LEU A 1 34 ? -4.122 2.901 -0.400 1.00 1.00 34 LEU A N 23
ATOM 10999 C CA . LEU A 1 34 ? -5.064 3.903 -0.873 1.00 1.00 34 LEU A CA 23
ATOM 11000 C C . LEU A 1 34 ? -5.569 3.552 -2.266 1.00 1.00 34 LEU A C 23
ATOM 11001 O O . LEU A 1 34 ? -4.805 3.754 -3.232 1.00 1.00 34 LEU A O 23
ATOM 11018 N N . ALA A 1 1 ? 3.307 -14.448 2.980 1.00 1.00 1 ALA A N 24
ATOM 11019 C CA . ALA A 1 1 ? 4.204 -13.272 2.837 1.00 1.00 1 ALA A CA 24
ATOM 11020 C C . ALA A 1 1 ? 3.724 -12.350 1.722 1.00 1.00 1 ALA A C 24
ATOM 11021 O O . ALA A 1 1 ? 3.456 -12.796 0.606 1.00 1.00 1 ALA A O 24
ATOM 11030 N N . GLU A 1 2 ? 3.618 -11.062 2.031 1.00 1.00 2 GLU A N 24
ATOM 11031 C CA . GLU A 1 2 ? 3.170 -10.076 1.054 1.00 1.00 2 GLU A CA 24
ATOM 11032 C C . GLU A 1 2 ? 4.109 -10.035 -0.148 1.00 1.00 2 GLU A C 24
ATOM 11033 O O . GLU A 1 2 ? 5.330 -10.012 0.006 1.00 1.00 2 GLU A O 24
ATOM 11045 N N . LYS A 1 3 ? 3.530 -10.027 -1.344 1.00 1.00 3 LYS A N 24
ATOM 11046 C CA . LYS A 1 3 ? 4.315 -9.989 -2.572 1.00 1.00 3 LYS A CA 24
ATOM 11047 C C . LYS A 1 3 ? 5.175 -8.730 -2.630 1.00 1.00 3 LYS A C 24
ATOM 11048 O O . LYS A 1 3 ? 5.290 -8.000 -1.646 1.00 1.00 3 LYS A O 24
ATOM 11067 N N . ASP A 1 4 ? 5.777 -8.484 -3.788 1.00 1.00 4 ASP A N 24
ATOM 11068 C CA . ASP A 1 4 ? 6.627 -7.313 -3.974 1.00 1.00 4 ASP A CA 24
ATOM 11069 C C . ASP A 1 4 ? 5.838 -6.027 -3.748 1.00 1.00 4 ASP A C 24
ATOM 11070 O O . ASP A 1 4 ? 6.357 -5.058 -3.193 1.00 1.00 4 ASP A O 24
ATOM 11079 N N . CYS A 1 5 ? 4.582 -6.025 -4.182 1.00 1.00 5 CYS A N 24
ATOM 11080 C CA . CYS A 1 5 ? 3.722 -4.858 -4.028 1.00 1.00 5 CYS A CA 24
ATOM 11081 C C . CYS A 1 5 ? 2.691 -5.085 -2.925 1.00 1.00 5 CYS A C 24
ATOM 11082 O O . CYS A 1 5 ? 2.391 -6.224 -2.568 1.00 1.00 5 CYS A O 24
ATOM 11089 N N . ILE A 1 6 ? 2.160 -3.994 -2.383 1.00 1.00 6 ILE A N 24
ATOM 11090 C CA . ILE A 1 6 ? 1.172 -4.072 -1.315 1.00 1.00 6 ILE A CA 24
ATOM 11091 C C . ILE A 1 6 ? -0.249 -4.009 -1.864 1.00 1.00 6 ILE A C 24
ATOM 11092 O O . ILE A 1 6 ? -0.581 -3.126 -2.655 1.00 1.00 6 ILE A O 24
ATOM 11108 N N . ALA A 1 7 ? -1.086 -4.948 -1.434 1.00 1.00 7 ALA A N 24
ATOM 11109 C CA . ALA A 1 7 ? -2.473 -4.995 -1.877 1.00 1.00 7 ALA A CA 24
ATOM 11110 C C . ALA A 1 7 ? -3.272 -3.833 -1.290 1.00 1.00 7 ALA A C 24
ATOM 11111 O O . ALA A 1 7 ? -3.038 -3.422 -0.153 1.00 1.00 7 ALA A O 24
ATOM 11118 N N . PRO A 1 8 ? -4.230 -3.285 -2.058 1.00 1.00 8 PRO A N 24
ATOM 11119 C CA . PRO A 1 8 ? -5.060 -2.165 -1.601 1.00 1.00 8 PRO A CA 24
ATOM 11120 C C . PRO A 1 8 ? -5.883 -2.520 -0.369 1.00 1.00 8 PRO A C 24
ATOM 11121 O O . PRO A 1 8 ? -6.554 -3.551 -0.332 1.00 1.00 8 PRO A O 24
ATOM 11132 N N . GLY A 1 9 ? -5.828 -1.655 0.639 1.00 1.00 9 GLY A N 24
ATOM 11133 C CA . GLY A 1 9 ? -6.574 -1.892 1.861 1.00 1.00 9 GLY A CA 24
ATOM 11134 C C . GLY A 1 9 ? -5.763 -2.627 2.913 1.00 1.00 9 GLY A C 24
ATOM 11135 O O . GLY A 1 9 ? -6.111 -2.612 4.093 1.00 1.00 9 GLY A O 24
ATOM 11139 N N . ALA A 1 10 ? -4.682 -3.276 2.487 1.00 1.00 10 ALA A N 24
ATOM 11140 C CA . ALA A 1 10 ? -3.829 -4.020 3.406 1.00 1.00 10 ALA A CA 24
ATOM 11141 C C . ALA A 1 10 ? -2.817 -3.102 4.089 1.00 1.00 10 ALA A C 24
ATOM 11142 O O . ALA A 1 10 ? -2.383 -2.103 3.513 1.00 1.00 10 ALA A O 24
ATOM 11149 N N . PRO A 1 11 ? -2.420 -3.434 5.330 1.00 1.00 11 PRO A N 24
ATOM 11150 C CA . PRO A 1 11 ? -1.450 -2.639 6.088 1.00 1.00 11 PRO A CA 24
ATOM 11151 C C . PRO A 1 11 ? -0.123 -2.506 5.349 1.00 1.00 11 PRO A C 24
ATOM 11152 O O . PRO A 1 11 ? 0.782 -3.322 5.526 1.00 1.00 11 PRO A O 24
ATOM 11163 N N . CYS A 1 12 ? -0.019 -1.479 4.513 1.00 1.00 12 CYS A N 24
ATOM 11164 C CA . CYS A 1 12 ? 1.187 -1.243 3.739 1.00 1.00 12 CYS A CA 24
ATOM 11165 C C . CYS A 1 12 ? 2.272 -0.590 4.590 1.00 1.00 12 CYS A C 24
ATOM 11166 O O . CYS A 1 12 ? 3.463 -0.814 4.371 1.00 1.00 12 CYS A O 24
ATOM 11173 N N . PHE A 1 13 ? 1.851 0.227 5.553 1.00 1.00 13 PHE A N 24
ATOM 11174 C CA . PHE A 1 13 ? 2.786 0.926 6.434 1.00 1.00 13 PHE A CA 24
ATOM 11175 C C . PHE A 1 13 ? 3.910 0.004 6.904 1.00 1.00 13 PHE A C 24
ATOM 11176 O O . PHE A 1 13 ? 3.693 -0.890 7.722 1.00 1.00 13 PHE A O 24
ATOM 11193 N N . GLY A 1 14 ? 5.111 0.232 6.380 1.00 1.00 14 GLY A N 24
ATOM 11194 C CA . GLY A 1 14 ? 6.253 -0.581 6.756 1.00 1.00 14 GLY A CA 24
ATOM 11195 C C . GLY A 1 14 ? 6.808 -1.384 5.596 1.00 1.00 14 GLY A C 24
ATOM 11196 O O . GLY A 1 14 ? 7.440 -2.422 5.799 1.00 1.00 14 GLY A O 24
ATOM 11200 N N . THR A 1 15 ? 6.574 -0.909 4.376 1.00 1.00 15 THR A N 24
ATOM 11201 C CA . THR A 1 15 ? 7.058 -1.598 3.183 1.00 1.00 15 THR A CA 24
ATOM 11202 C C . THR A 1 15 ? 7.866 -0.663 2.279 1.00 1.00 15 THR A C 24
ATOM 11203 O O . THR A 1 15 ? 8.353 -1.077 1.228 1.00 1.00 15 THR A O 24
ATOM 11214 N N . ASP A 1 16 ? 8.006 0.597 2.690 1.00 1.00 16 ASP A N 24
ATOM 11215 C CA . ASP A 1 16 ? 8.761 1.586 1.917 1.00 1.00 16 ASP A CA 24
ATOM 11216 C C . ASP A 1 16 ? 8.435 1.518 0.423 1.00 1.00 16 ASP A C 24
ATOM 11217 O O . ASP A 1 16 ? 9.251 1.905 -0.414 1.00 1.00 16 ASP A O 24
ATOM 11226 N N . LYS A 1 17 ? 7.244 1.030 0.094 1.00 1.00 17 LYS A N 24
ATOM 11227 C CA . LYS A 1 17 ? 6.822 0.920 -1.299 1.00 1.00 17 LYS A CA 24
ATOM 11228 C C . LYS A 1 17 ? 5.326 1.190 -1.436 1.00 1.00 17 LYS A C 24
ATOM 11229 O O . LYS A 1 17 ? 4.554 0.925 -0.514 1.00 1.00 17 LYS A O 24
ATOM 11248 N N . PRO A 1 18 ? 4.893 1.726 -2.591 1.00 1.00 18 PRO A N 24
ATOM 11249 C CA . PRO A 1 18 ? 3.483 2.032 -2.837 1.00 1.00 18 PRO A CA 24
ATOM 11250 C C . PRO A 1 18 ? 2.660 0.786 -3.134 1.00 1.00 18 PRO A C 24
ATOM 11251 O O . PRO A 1 18 ? 3.173 -0.333 -3.114 1.00 1.00 18 PRO A O 24
ATOM 11262 N N . CYS A 1 19 ? 1.379 0.993 -3.409 1.00 1.00 19 CYS A N 24
ATOM 11263 C CA . CYS A 1 19 ? 0.471 -0.107 -3.713 1.00 1.00 19 CYS A CA 24
ATOM 11264 C C . CYS A 1 19 ? 0.771 -0.711 -5.081 1.00 1.00 19 CYS A C 24
ATOM 11265 O O . CYS A 1 19 ? 1.490 -0.122 -5.887 1.00 1.00 19 CYS A O 24
ATOM 11272 N N . CYS A 1 20 ? 0.204 -1.886 -5.339 1.00 1.00 20 CYS A N 24
ATOM 11273 C CA . CYS A 1 20 ? 0.398 -2.565 -6.616 1.00 1.00 20 CYS A CA 24
ATOM 11274 C C . CYS A 1 20 ? -0.045 -1.672 -7.770 1.00 1.00 20 CYS A C 24
ATOM 11275 O O . CYS A 1 20 ? 0.677 -1.501 -8.752 1.00 1.00 20 CYS A O 24
ATOM 11282 N N . ASN A 1 21 ? -1.240 -1.104 -7.639 1.00 1.00 21 ASN A N 24
ATOM 11283 C CA . ASN A 1 21 ? -1.791 -0.225 -8.660 1.00 1.00 21 ASN A CA 24
ATOM 11284 C C . ASN A 1 21 ? -1.026 1.097 -8.705 1.00 1.00 21 ASN A C 24
ATOM 11285 O O . ASN A 1 21 ? -0.675 1.651 -7.663 1.00 1.00 21 ASN A O 24
ATOM 11296 N N . PRO A 1 22 ? -0.759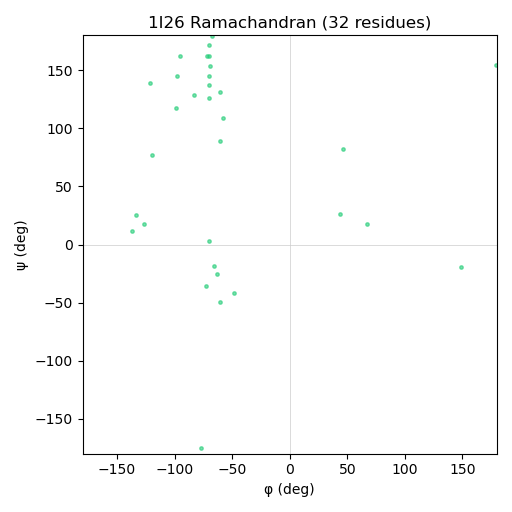 1.628 -9.914 1.00 1.00 22 PRO A N 24
ATOM 11297 C CA . PRO A 1 22 ? -0.034 2.893 -10.072 1.00 1.00 22 PRO A CA 24
ATOM 11298 C C . PRO A 1 22 ? -0.845 4.103 -9.617 1.00 1.00 22 PRO A C 24
ATOM 11299 O O . PRO A 1 22 ? -0.375 5.239 -9.684 1.00 1.00 22 PRO A O 24
ATOM 11310 N N . ARG A 1 23 ? -2.058 3.850 -9.148 1.00 1.00 23 ARG A N 24
ATOM 11311 C CA . ARG A 1 23 ? -2.936 4.910 -8.671 1.00 1.00 23 ARG A CA 24
ATOM 11312 C C . ARG A 1 23 ? -3.166 4.794 -7.165 1.00 1.00 23 ARG A C 24
ATOM 11313 O O . ARG A 1 23 ? -3.665 5.725 -6.533 1.00 1.00 23 ARG A O 24
ATOM 11334 N N . ALA A 1 24 ? -2.799 3.648 -6.592 1.00 1.00 24 ALA A N 24
ATOM 11335 C CA . ALA A 1 24 ? -2.968 3.421 -5.162 1.00 1.00 24 ALA A CA 24
ATOM 11336 C C . ALA A 1 24 ? -1.665 3.689 -4.412 1.00 1.00 24 ALA A C 24
ATOM 11337 O O . ALA A 1 24 ? -0.592 3.254 -4.837 1.00 1.00 24 ALA A O 24
ATOM 11344 N N . TRP A 1 25 ? -1.756 4.417 -3.301 1.00 1.00 25 TRP A N 24
ATOM 11345 C CA . TRP A 1 25 ? -0.579 4.749 -2.517 1.00 1.00 25 TRP A CA 24
ATOM 11346 C C . TRP A 1 25 ? -0.725 4.300 -1.068 1.00 1.00 25 TRP A C 24
ATOM 11347 O O . TRP A 1 25 ? -1.802 3.894 -0.633 1.00 1.00 25 TRP A O 24
ATOM 11368 N N . CYS A 1 26 ? 0.377 4.375 -0.333 1.00 1.00 26 CYS A N 24
ATOM 11369 C CA . CYS A 1 26 ? 0.404 3.979 1.065 1.00 1.00 26 CYS A CA 24
ATOM 11370 C C . CYS A 1 26 ? -0.368 4.966 1.942 1.00 1.00 26 CYS A C 24
ATOM 11371 O O . CYS A 1 26 ? -0.424 6.159 1.645 1.00 1.00 26 CYS A O 24
ATOM 11378 N N . SER A 1 27 ? -0.951 4.462 3.029 1.00 1.00 27 SER A N 24
ATOM 11379 C CA . SER A 1 27 ? -1.707 5.302 3.954 1.00 1.00 27 SER A CA 24
ATOM 11380 C C . SER A 1 27 ? -1.334 4.983 5.399 1.00 1.00 27 SER A C 24
ATOM 11381 O O . SER A 1 27 ? -2.067 4.286 6.102 1.00 1.00 27 SER A O 24
ATOM 11389 N N . SER A 1 28 ? -0.190 5.497 5.837 1.00 1.00 28 SER A N 24
ATOM 11390 C CA . SER A 1 28 ? 0.276 5.266 7.198 1.00 1.00 28 SER A CA 24
ATOM 11391 C C . SER A 1 28 ? -0.657 5.913 8.210 1.00 1.00 28 SER A C 24
ATOM 11392 O O . SER A 1 28 ? -0.668 5.544 9.384 1.00 1.00 28 SER A O 24
ATOM 11400 N N . TYR A 1 29 ? -1.464 6.856 7.741 1.00 1.00 29 TYR A N 24
ATOM 11401 C CA . TYR A 1 29 ? -2.424 7.536 8.577 1.00 1.00 29 TYR A CA 24
ATOM 11402 C C . TYR A 1 29 ? -3.230 6.521 9.356 1.00 1.00 29 TYR A C 24
ATOM 11403 O O . TYR A 1 29 ? -3.521 6.689 10.540 1.00 1.00 29 TYR A O 24
ATOM 11421 N N . ALA A 1 30 ? -3.582 5.462 8.651 1.00 1.00 30 ALA A N 24
ATOM 11422 C CA . ALA A 1 30 ? -4.363 4.377 9.228 1.00 1.00 30 ALA A CA 24
ATOM 11423 C C . ALA A 1 30 ? -3.745 3.018 8.918 1.00 1.00 30 ALA A C 24
ATOM 11424 O O . ALA A 1 30 ? -4.435 1.999 8.921 1.00 1.00 30 ALA A O 24
ATOM 11431 N N . ASN A 1 31 ? -2.439 3.005 8.653 1.00 1.00 31 ASN A N 24
ATOM 11432 C CA . ASN A 1 31 ? -1.733 1.762 8.344 1.00 1.00 31 ASN A CA 24
ATOM 11433 C C . ASN A 1 31 ? -2.502 0.932 7.317 1.00 1.00 31 ASN A C 24
ATOM 11434 O O . ASN A 1 31 ? -3.178 -0.034 7.670 1.00 1.00 31 ASN A O 24
ATOM 11445 N N . LYS A 1 32 ? -2.398 1.314 6.046 1.00 1.00 32 LYS A N 24
ATOM 11446 C CA . LYS A 1 32 ? -3.089 0.600 4.974 1.00 1.00 32 LYS A CA 24
ATOM 11447 C C . LYS A 1 32 ? -2.959 1.349 3.652 1.00 1.00 32 LYS A C 24
ATOM 11448 O O . LYS A 1 32 ? -2.804 2.565 3.635 1.00 1.00 32 LYS A O 24
ATOM 11467 N N . CYS A 1 33 ? -3.021 0.616 2.547 1.00 1.00 33 CYS A N 24
ATOM 11468 C CA . CYS A 1 33 ? -2.910 1.215 1.228 1.00 1.00 33 CYS A CA 24
ATOM 11469 C C . CYS A 1 33 ? -4.143 2.034 0.878 1.00 1.00 33 CYS A C 24
ATOM 11470 O O . CYS A 1 33 ? -5.117 2.089 1.629 1.00 1.00 33 CYS A O 24
ATOM 11477 N N . LEU A 1 34 ? -4.076 2.658 -0.284 1.00 1.00 34 LEU A N 24
ATOM 11478 C CA . LEU A 1 34 ? -5.162 3.483 -0.797 1.00 1.00 34 LEU A CA 24
ATOM 11479 C C . LEU A 1 34 ? -5.578 3.022 -2.187 1.00 1.00 34 LEU A C 24
ATOM 11480 O O . LEU A 1 34 ? -4.944 3.468 -3.166 1.00 1.00 34 LEU A O 24
ATOM 11497 N N . ALA A 1 1 ? 3.229 -16.868 -0.465 1.00 1.00 1 ALA A N 25
ATOM 11498 C CA . ALA A 1 1 ? 4.307 -15.971 -0.955 1.00 1.00 1 ALA A CA 25
ATOM 11499 C C . ALA A 1 1 ? 3.731 -14.811 -1.759 1.00 1.00 1 ALA A C 25
ATOM 11500 O O . ALA A 1 1 ? 3.736 -14.832 -2.989 1.00 1.00 1 ALA A O 25
ATOM 11509 N N . GLU A 1 2 ? 3.234 -13.799 -1.054 1.00 1.00 2 GLU A N 25
ATOM 11510 C CA . GLU A 1 2 ? 2.653 -12.629 -1.702 1.00 1.00 2 GLU A CA 25
ATOM 11511 C C . GLU A 1 2 ? 3.684 -11.926 -2.580 1.00 1.00 2 GLU A C 25
ATOM 11512 O O . GLU A 1 2 ? 4.888 -12.025 -2.342 1.00 1.00 2 GLU A O 25
ATOM 11524 N N . LYS A 1 3 ? 3.203 -11.215 -3.595 1.00 1.00 3 LYS A N 25
ATOM 11525 C CA . LYS A 1 3 ? 4.082 -10.495 -4.508 1.00 1.00 3 LYS A CA 25
ATOM 11526 C C . LYS A 1 3 ? 4.911 -9.456 -3.760 1.00 1.00 3 LYS A C 25
ATOM 11527 O O . LYS A 1 3 ? 4.880 -9.391 -2.531 1.00 1.00 3 LYS A O 25
ATOM 11546 N N . ASP A 1 4 ? 5.649 -8.644 -4.509 1.00 1.00 4 ASP A N 25
ATOM 11547 C CA . ASP A 1 4 ? 6.485 -7.604 -3.911 1.00 1.00 4 ASP A CA 25
ATOM 11548 C C . ASP A 1 4 ? 5.622 -6.493 -3.323 1.00 1.00 4 ASP A C 25
ATOM 11549 O O . ASP A 1 4 ? 5.989 -5.870 -2.327 1.00 1.00 4 ASP A O 25
ATOM 11558 N N . CYS A 1 5 ? 4.473 -6.250 -3.945 1.00 1.00 5 CYS A N 25
ATOM 11559 C CA . CYS A 1 5 ? 3.557 -5.214 -3.483 1.00 1.00 5 CYS A CA 25
ATOM 11560 C C . CYS A 1 5 ? 2.620 -5.756 -2.408 1.00 1.00 5 CYS A C 25
ATOM 11561 O O . CYS A 1 5 ? 2.713 -6.921 -2.020 1.00 1.00 5 CYS A O 25
ATOM 11568 N N . ILE A 1 6 ? 1.719 -4.904 -1.930 1.00 1.00 6 ILE A N 25
ATOM 11569 C CA . ILE A 1 6 ? 0.766 -5.298 -0.900 1.00 1.00 6 ILE A CA 25
ATOM 11570 C C . ILE A 1 6 ? -0.667 -5.222 -1.418 1.00 1.00 6 ILE A C 25
ATOM 11571 O O . ILE A 1 6 ? -0.999 -4.358 -2.230 1.00 1.00 6 ILE A O 25
ATOM 11587 N N . ALA A 1 7 ? -1.511 -6.132 -0.943 1.00 1.00 7 ALA A N 25
ATOM 11588 C CA . ALA A 1 7 ? -2.908 -6.169 -1.357 1.00 1.00 7 ALA A CA 25
ATOM 11589 C C . ALA A 1 7 ? -3.680 -4.977 -0.797 1.00 1.00 7 ALA A C 25
ATOM 11590 O O . ALA A 1 7 ? -3.249 -4.345 0.168 1.00 1.00 7 ALA A O 25
ATOM 11597 N N . PRO A 1 8 ? -4.840 -4.656 -1.396 1.00 1.00 8 PRO A N 25
ATOM 11598 C CA . PRO A 1 8 ? -5.675 -3.534 -0.952 1.00 1.00 8 PRO A CA 25
ATOM 11599 C C . PRO A 1 8 ? -6.175 -3.720 0.476 1.00 1.00 8 PRO A C 25
ATOM 11600 O O . PRO A 1 8 ? -6.671 -4.786 0.838 1.00 1.00 8 PRO A O 25
ATOM 11611 N N . GLY A 1 9 ? -6.039 -2.674 1.285 1.00 1.00 9 GLY A N 25
ATOM 11612 C CA . GLY A 1 9 ? -6.480 -2.743 2.665 1.00 1.00 9 GLY A CA 25
ATOM 11613 C C . GLY A 1 9 ? -5.400 -3.252 3.603 1.00 1.00 9 GLY A C 25
ATOM 11614 O O . GLY A 1 9 ? -5.556 -3.199 4.823 1.00 1.00 9 GLY A O 25
ATOM 11618 N N . ALA A 1 10 ? -4.301 -3.747 3.037 1.00 1.00 10 ALA A N 25
ATOM 11619 C CA . ALA A 1 10 ? -3.199 -4.265 3.838 1.00 1.00 10 ALA A CA 25
ATOM 11620 C C . ALA A 1 10 ? -2.472 -3.138 4.567 1.00 1.00 10 ALA A C 25
ATOM 11621 O O . ALA A 1 10 ? -2.351 -2.026 4.048 1.00 1.00 10 ALA A O 25
ATOM 11628 N N . PRO A 1 11 ? -1.969 -3.410 5.784 1.00 1.00 11 PRO A N 25
ATOM 11629 C CA . PRO A 1 11 ? -1.249 -2.412 6.578 1.00 1.00 11 PRO A CA 25
ATOM 11630 C C . PRO A 1 11 ? 0.117 -2.096 5.985 1.00 1.00 11 PRO A C 25
ATOM 11631 O O . PRO A 1 11 ? 1.125 -2.691 6.367 1.00 1.00 11 PRO A O 25
ATOM 11642 N N . CYS A 1 12 ? 0.141 -1.159 5.044 1.00 1.00 12 CYS A N 25
ATOM 11643 C CA . CYS A 1 12 ? 1.377 -0.765 4.389 1.00 1.00 12 CYS A CA 25
ATOM 11644 C C . CYS A 1 12 ? 2.144 0.267 5.218 1.00 1.00 12 CYS A C 25
ATOM 11645 O O . CYS A 1 12 ? 3.272 0.626 4.879 1.00 1.00 12 CYS A O 25
ATOM 11652 N N . PHE A 1 13 ? 1.517 0.742 6.299 1.00 1.00 13 PHE A N 25
ATOM 11653 C CA . PHE A 1 13 ? 2.122 1.741 7.189 1.00 1.00 13 PHE A CA 25
ATOM 11654 C C . PHE A 1 13 ? 3.649 1.679 7.172 1.00 1.00 13 PHE A C 25
ATOM 11655 O O . PHE A 1 13 ? 4.252 0.751 7.712 1.00 1.00 13 PHE A O 25
ATOM 11672 N N . GLY A 1 14 ? 4.263 2.677 6.545 1.00 1.00 14 GLY A N 25
ATOM 11673 C CA . GLY A 1 14 ? 5.711 2.728 6.462 1.00 1.00 14 GLY A CA 25
ATOM 11674 C C . GLY A 1 14 ? 6.186 3.518 5.262 1.00 1.00 14 GLY A C 25
ATOM 11675 O O . GLY A 1 14 ? 7.219 4.186 5.314 1.00 1.00 14 GLY A O 25
ATOM 11679 N N . THR A 1 15 ? 5.419 3.437 4.181 1.00 1.00 15 THR A N 25
ATOM 11680 C CA . THR A 1 15 ? 5.731 4.143 2.936 1.00 1.00 15 THR A CA 25
ATOM 11681 C C . THR A 1 15 ? 6.750 3.380 2.090 1.00 1.00 15 THR A C 25
ATOM 11682 O O . THR A 1 15 ? 6.900 3.650 0.900 1.00 1.00 15 THR A O 25
ATOM 11693 N N . ASP A 1 16 ? 7.447 2.425 2.700 1.00 1.00 16 ASP A N 25
ATOM 11694 C CA . ASP A 1 16 ? 8.445 1.640 1.987 1.00 1.00 16 ASP A CA 25
ATOM 11695 C C . ASP A 1 16 ? 7.807 0.494 1.202 1.00 1.00 16 ASP A C 25
ATOM 11696 O O . ASP A 1 16 ? 8.496 -0.437 0.784 1.00 1.00 16 ASP A O 25
ATOM 11705 N N . LYS A 1 17 ? 6.494 0.562 1.002 1.00 1.00 17 LYS A N 25
ATOM 11706 C CA . LYS A 1 17 ? 5.782 -0.476 0.265 1.00 1.00 17 LYS A CA 25
ATOM 11707 C C . LYS A 1 17 ? 4.345 -0.051 -0.028 1.00 1.00 17 LYS A C 25
ATOM 11708 O O . LYS A 1 17 ? 3.429 -0.374 0.729 1.00 1.00 17 LYS A O 25
ATOM 11727 N N . PRO A 1 18 ? 4.125 0.678 -1.135 1.00 1.00 18 PRO A N 25
ATOM 11728 C CA . PRO A 1 18 ? 2.788 1.139 -1.520 1.00 1.00 18 PRO A CA 25
ATOM 11729 C C . PRO A 1 18 ? 1.909 0.000 -2.020 1.00 1.00 18 PRO A C 25
ATOM 11730 O O . PRO A 1 18 ? 2.305 -1.166 -1.983 1.00 1.00 18 PRO A O 25
ATOM 11741 N N . CYS A 1 19 ? 0.716 0.343 -2.490 1.00 1.00 19 CYS A N 25
ATOM 11742 C CA . CYS A 1 19 ? -0.216 -0.656 -3.000 1.00 1.00 19 CYS A CA 25
ATOM 11743 C C . CYS A 1 19 ? 0.277 -1.233 -4.323 1.00 1.00 19 CYS A C 25
ATOM 11744 O O . CYS A 1 19 ? 1.159 -0.667 -4.969 1.00 1.00 19 CYS A O 25
ATOM 11751 N N . CYS A 1 20 ? -0.297 -2.364 -4.721 1.00 1.00 20 CYS A N 25
ATOM 11752 C CA . CYS A 1 20 ? 0.086 -3.018 -5.967 1.00 1.00 20 CYS A CA 25
ATOM 11753 C C . CYS A 1 20 ? -0.177 -2.110 -7.165 1.00 1.00 20 CYS A C 25
ATOM 11754 O O . CYS A 1 20 ? 0.567 -2.130 -8.145 1.00 1.00 20 CYS A O 25
ATOM 11761 N N . ASN A 1 21 ? -1.238 -1.314 -7.078 1.00 1.00 21 ASN A N 25
ATOM 11762 C CA . ASN A 1 21 ? -1.597 -0.399 -8.153 1.00 1.00 21 ASN A CA 25
ATOM 11763 C C . ASN A 1 21 ? -0.585 0.742 -8.255 1.00 1.00 21 ASN A C 25
ATOM 11764 O O . ASN A 1 21 ? -0.165 1.298 -7.239 1.00 1.00 21 ASN A O 25
ATOM 11775 N N . PRO A 1 22 ? -0.180 1.113 -9.485 1.00 1.00 22 PRO A N 25
ATOM 11776 C CA . PRO A 1 22 ? 0.787 2.196 -9.701 1.00 1.00 22 PRO A CA 25
ATOM 11777 C C . PRO A 1 22 ? 0.212 3.577 -9.404 1.00 1.00 22 PRO A C 25
ATOM 11778 O O . PRO A 1 22 ? 0.898 4.590 -9.544 1.00 1.00 22 PRO A O 25
ATOM 11789 N N . ARG A 1 23 ? -1.045 3.610 -8.986 1.00 1.00 23 ARG A N 25
ATOM 11790 C CA . ARG A 1 23 ? -1.714 4.861 -8.658 1.00 1.00 23 ARG A CA 25
ATOM 11791 C C . ARG A 1 23 ? -2.066 4.921 -7.171 1.00 1.00 23 ARG A C 25
ATOM 11792 O O . ARG A 1 23 ? -2.480 5.964 -6.666 1.00 1.00 23 ARG A O 25
ATOM 11813 N N . ALA A 1 24 ? -1.900 3.797 -6.474 1.00 1.00 24 ALA A N 25
ATOM 11814 C CA . ALA A 1 24 ? -2.201 3.730 -5.050 1.00 1.00 24 ALA A CA 25
ATOM 11815 C C . ALA A 1 24 ? -0.931 3.857 -4.215 1.00 1.00 24 ALA A C 25
ATOM 11816 O O . ALA A 1 24 ? -0.051 2.997 -4.273 1.00 1.00 24 ALA A O 25
ATOM 11823 N N . TRP A 1 25 ? -0.841 4.929 -3.433 1.00 1.00 25 TRP A N 25
ATOM 11824 C CA . TRP A 1 25 ? 0.326 5.155 -2.588 1.00 1.00 25 TRP A CA 25
ATOM 11825 C C . TRP A 1 25 ? 0.055 4.684 -1.164 1.00 1.00 25 TRP A C 25
ATOM 11826 O O . TRP A 1 25 ? -1.082 4.378 -0.810 1.00 1.00 25 TRP A O 25
ATOM 11847 N N . CYS A 1 26 ? 1.105 4.617 -0.356 1.00 1.00 26 CYS A N 25
ATOM 11848 C CA . CYS A 1 26 ? 0.984 4.171 1.021 1.00 1.00 26 CYS A CA 25
ATOM 11849 C C . CYS A 1 26 ? 0.241 5.198 1.873 1.00 1.00 26 CYS A C 25
ATOM 11850 O O . CYS A 1 26 ? 0.382 6.404 1.671 1.00 1.00 26 CYS A O 25
ATOM 11857 N N . SER A 1 27 ? -0.545 4.711 2.832 1.00 1.00 27 SER A N 25
ATOM 11858 C CA . SER A 1 27 ? -1.302 5.587 3.717 1.00 1.00 27 SER A CA 25
ATOM 11859 C C . SER A 1 27 ? -1.009 5.257 5.176 1.00 1.00 27 SER A C 25
ATOM 11860 O O . SER A 1 27 ? -1.828 4.642 5.864 1.00 1.00 27 SER A O 25
ATOM 11868 N N . SER A 1 28 ? 0.165 5.671 5.644 1.00 1.00 28 SER A N 25
ATOM 11869 C CA . SER A 1 28 ? 0.564 5.422 7.022 1.00 1.00 28 SER A CA 25
ATOM 11870 C C . SER A 1 28 ? -0.294 6.227 7.985 1.00 1.00 28 SER A C 25
ATOM 11871 O O . SER A 1 28 ? -0.400 5.893 9.165 1.00 1.00 28 SER A O 25
ATOM 11879 N N . TYR A 1 29 ? -0.941 7.263 7.466 1.00 1.00 29 TYR A N 25
ATOM 11880 C CA . TYR A 1 29 ? -1.823 8.092 8.252 1.00 1.00 29 TYR A CA 25
ATOM 11881 C C . TYR A 1 29 ? -2.840 7.216 8.949 1.00 1.00 29 TYR A C 25
ATOM 11882 O O . TYR A 1 29 ? -3.194 7.424 10.109 1.00 1.00 29 TYR A O 25
ATOM 11900 N N . ALA A 1 30 ? -3.293 6.226 8.201 1.00 1.00 30 ALA A N 25
ATOM 11901 C CA . ALA A 1 30 ? -4.275 5.270 8.696 1.00 1.00 30 ALA A CA 25
ATOM 11902 C C . ALA A 1 30 ? -3.798 3.837 8.488 1.00 1.00 30 ALA A C 25
ATOM 11903 O O . ALA A 1 30 ? -4.599 2.902 8.482 1.00 1.00 30 ALA A O 25
ATOM 11910 N N . ASN A 1 31 ? -2.486 3.671 8.318 1.00 1.00 31 ASN A N 25
ATOM 11911 C CA . ASN A 1 31 ? -1.896 2.351 8.109 1.00 1.00 31 ASN A CA 25
ATOM 11912 C C . ASN A 1 31 ? -2.704 1.539 7.097 1.00 1.00 31 ASN A C 25
ATOM 11913 O O . ASN A 1 31 ? -3.561 0.740 7.473 1.00 1.00 31 ASN A O 25
ATOM 11924 N N . LYS A 1 32 ? -2.433 1.750 5.809 1.00 1.00 32 LYS A N 25
ATOM 11925 C CA . LYS A 1 32 ? -3.143 1.028 4.755 1.00 1.00 32 LYS A CA 25
ATOM 11926 C C . LYS A 1 32 ? -2.831 1.604 3.380 1.00 1.00 32 LYS A C 25
ATOM 11927 O O . LYS A 1 32 ? -2.539 2.790 3.245 1.00 1.00 32 LYS A O 25
ATOM 11946 N N . CYS A 1 33 ? -2.900 0.757 2.357 1.00 1.00 33 CYS A N 25
ATOM 11947 C CA . CYS A 1 33 ? -2.633 1.191 0.994 1.00 1.00 33 CYS A CA 25
ATOM 11948 C C . CYS A 1 33 ? -3.732 2.138 0.513 1.00 1.00 33 CYS A C 25
ATOM 11949 O O . CYS A 1 33 ? -4.917 1.804 0.556 1.00 1.00 33 CYS A O 25
ATOM 11956 N N . LEU A 1 34 ? -3.334 3.321 0.063 1.00 1.00 34 LEU A N 25
ATOM 11957 C CA . LEU A 1 34 ? -4.281 4.314 -0.419 1.00 1.00 34 LEU A CA 25
ATOM 11958 C C . LEU A 1 34 ? -4.537 4.139 -1.914 1.00 1.00 34 LEU A C 25
ATOM 11959 O O . LEU A 1 34 ? -3.552 4.058 -2.676 1.00 1.00 34 LEU A O 25
ATOM 11976 N N . ALA A 1 1 ? 6.674 -11.690 3.949 1.00 1.00 1 ALA A N 26
ATOM 11977 C CA . ALA A 1 1 ? 5.586 -10.695 3.759 1.00 1.00 1 ALA A CA 26
ATOM 11978 C C . ALA A 1 1 ? 4.802 -10.979 2.482 1.00 1.00 1 ALA A C 26
ATOM 11979 O O . ALA A 1 1 ? 4.983 -12.019 1.849 1.00 1.00 1 ALA A O 26
ATOM 11988 N N . GLU A 1 2 ? 3.930 -10.048 2.110 1.00 1.00 2 GLU A N 26
ATOM 11989 C CA . GLU A 1 2 ? 3.117 -10.198 0.909 1.00 1.00 2 GLU A CA 26
ATOM 11990 C C . GLU A 1 2 ? 3.975 -10.081 -0.347 1.00 1.00 2 GLU A C 26
ATOM 11991 O O . GLU A 1 2 ? 5.203 -10.029 -0.269 1.00 1.00 2 GLU A O 26
ATOM 12003 N N . LYS A 1 3 ? 3.321 -10.040 -1.503 1.00 1.00 3 LYS A N 26
ATOM 12004 C CA . LYS A 1 3 ? 4.024 -9.929 -2.775 1.00 1.00 3 LYS A CA 26
ATOM 12005 C C . LYS A 1 3 ? 4.850 -8.648 -2.831 1.00 1.00 3 LYS A C 26
ATOM 12006 O O . LYS A 1 3 ? 4.922 -7.901 -1.854 1.00 1.00 3 LYS A O 26
ATOM 12025 N N . ASP A 1 4 ? 5.471 -8.398 -3.979 1.00 1.00 4 ASP A N 26
ATOM 12026 C CA . ASP A 1 4 ? 6.292 -7.206 -4.162 1.00 1.00 4 ASP A CA 26
ATOM 12027 C C . ASP A 1 4 ? 5.476 -5.939 -3.923 1.00 1.00 4 ASP A C 26
ATOM 12028 O O . ASP A 1 4 ? 6.008 -4.920 -3.485 1.00 1.00 4 ASP A O 26
ATOM 12037 N N . CYS A 1 5 ? 4.180 -6.012 -4.212 1.00 1.00 5 CYS A N 26
ATOM 12038 C CA . CYS A 1 5 ? 3.291 -4.871 -4.028 1.00 1.00 5 CYS A CA 26
ATOM 12039 C C . CYS A 1 5 ? 2.259 -5.155 -2.941 1.00 1.00 5 CYS A C 26
ATOM 12040 O O . CYS A 1 5 ? 1.906 -6.308 -2.694 1.00 1.00 5 CYS A O 26
ATOM 12047 N N . ILE A 1 6 ? 1.784 -4.098 -2.291 1.00 1.00 6 ILE A N 26
ATOM 12048 C CA . ILE A 1 6 ? 0.799 -4.234 -1.227 1.00 1.00 6 ILE A CA 26
ATOM 12049 C C . ILE A 1 6 ? -0.620 -4.285 -1.784 1.00 1.00 6 ILE A C 26
ATOM 12050 O O . ILE A 1 6 ? -0.982 -3.501 -2.662 1.00 1.00 6 ILE A O 26
ATOM 12066 N N . ALA A 1 7 ? -1.419 -5.210 -1.262 1.00 1.00 7 ALA A N 26
ATOM 12067 C CA . ALA A 1 7 ? -2.801 -5.362 -1.700 1.00 1.00 7 ALA A CA 26
ATOM 12068 C C . ALA A 1 7 ? -3.655 -4.184 -1.233 1.00 1.00 7 ALA A C 26
ATOM 12069 O O . ALA A 1 7 ? -3.389 -3.591 -0.187 1.00 1.00 7 ALA A O 26
ATOM 12076 N N . PRO A 1 8 ? -4.697 -3.831 -2.004 1.00 1.00 8 PRO A N 26
ATOM 12077 C CA . PRO A 1 8 ? -5.589 -2.719 -1.660 1.00 1.00 8 PRO A CA 26
ATOM 12078 C C . PRO A 1 8 ? -6.300 -2.938 -0.330 1.00 1.00 8 PRO A C 26
ATOM 12079 O O . PRO A 1 8 ? -6.877 -3.999 -0.089 1.00 1.00 8 PRO A O 26
ATOM 12090 N N . GLY A 1 9 ? -6.253 -1.928 0.531 1.00 1.00 9 GLY A N 26
ATOM 12091 C CA . GLY A 1 9 ? -6.896 -2.027 1.828 1.00 1.00 9 GLY A CA 26
ATOM 12092 C C . GLY A 1 9 ? -6.080 -2.822 2.832 1.00 1.00 9 GLY A C 26
ATOM 12093 O O . GLY A 1 9 ? -6.559 -3.125 3.925 1.00 1.00 9 GLY A O 26
ATOM 12097 N N . ALA A 1 10 ? -4.846 -3.161 2.467 1.00 1.00 10 ALA A N 26
ATOM 12098 C CA . ALA A 1 10 ? -3.974 -3.924 3.352 1.00 1.00 10 ALA A CA 26
ATOM 12099 C C . ALA A 1 10 ? -2.937 -3.020 4.015 1.00 1.00 10 ALA A C 26
ATOM 12100 O O . ALA A 1 10 ? -2.398 -2.111 3.382 1.00 1.00 10 ALA A O 26
ATOM 12107 N N . PRO A 1 11 ? -2.633 -3.260 5.304 1.00 1.00 11 PRO A N 26
ATOM 12108 C CA . PRO A 1 11 ? -1.651 -2.462 6.041 1.00 1.00 11 PRO A CA 26
ATOM 12109 C C . PRO A 1 11 ? -0.308 -2.413 5.324 1.00 1.00 11 PRO A C 26
ATOM 12110 O O . PRO A 1 11 ? 0.561 -3.255 5.550 1.00 1.00 11 PRO A O 26
ATOM 12121 N N . CYS A 1 12 ? -0.147 -1.420 4.456 1.00 1.00 12 CYS A N 26
ATOM 12122 C CA . CYS A 1 12 ? 1.083 -1.256 3.702 1.00 1.00 12 CYS A CA 26
ATOM 12123 C C . CYS A 1 12 ? 2.205 -0.755 4.605 1.00 1.00 12 CYS A C 26
ATOM 12124 O O . CYS A 1 12 ? 3.383 -0.996 4.342 1.00 1.00 12 CYS A O 26
ATOM 12131 N N . PHE A 1 13 ? 1.826 -0.060 5.675 1.00 1.00 13 PHE A N 26
ATOM 12132 C CA . PHE A 1 13 ? 2.798 0.478 6.630 1.00 1.00 13 PHE A CA 26
ATOM 12133 C C . PHE A 1 13 ? 3.875 -0.552 6.970 1.00 1.00 13 PHE A C 26
ATOM 12134 O O . PHE A 1 13 ? 3.600 -1.557 7.625 1.00 1.00 13 PHE A O 26
ATOM 12151 N N . GLY A 1 14 ? 5.101 -0.292 6.525 1.00 1.00 14 GLY A N 26
ATOM 12152 C CA . GLY A 1 14 ? 6.198 -1.203 6.798 1.00 1.00 14 GLY A CA 26
ATOM 12153 C C . GLY A 1 14 ? 6.818 -1.780 5.539 1.00 1.00 14 GLY A C 26
ATOM 12154 O O . GLY A 1 14 ? 7.907 -2.352 5.584 1.00 1.00 14 GLY A O 26
ATOM 12158 N N . THR A 1 15 ? 6.127 -1.634 4.413 1.00 1.00 15 THR A N 26
ATOM 12159 C CA . THR A 1 15 ? 6.623 -2.151 3.141 1.00 1.00 15 THR A CA 26
ATOM 12160 C C . THR A 1 15 ? 7.491 -1.123 2.418 1.00 1.00 15 THR A C 26
ATOM 12161 O O . THR A 1 15 ? 8.125 -1.435 1.411 1.00 1.00 15 THR A O 26
ATOM 12172 N N . ASP A 1 16 ? 7.512 0.108 2.925 1.00 1.00 16 ASP A N 26
ATOM 12173 C CA . ASP A 1 16 ? 8.302 1.175 2.314 1.00 1.00 16 ASP A CA 26
ATOM 12174 C C . ASP A 1 16 ? 8.031 1.286 0.812 1.00 1.00 16 ASP A C 26
ATOM 12175 O O . ASP A 1 16 ? 8.829 1.861 0.072 1.00 1.00 16 ASP A O 26
ATOM 12184 N N . LYS A 1 17 ? 6.904 0.737 0.369 1.00 1.00 17 LYS A N 26
ATOM 12185 C CA . LYS A 1 17 ? 6.533 0.779 -1.041 1.00 1.00 17 LYS A CA 26
ATOM 12186 C C . LYS A 1 17 ? 5.031 1.006 -1.196 1.00 1.00 17 LYS A C 26
ATOM 12187 O O . LYS A 1 17 ? 4.248 0.642 -0.319 1.00 1.00 17 LYS A O 26
ATOM 12206 N N . PRO A 1 18 ? 4.608 1.617 -2.315 1.00 1.00 18 PRO A N 26
ATOM 12207 C CA . PRO A 1 18 ? 3.194 1.894 -2.574 1.00 1.00 18 PRO A CA 26
ATOM 12208 C C . PRO A 1 18 ? 2.418 0.650 -2.990 1.00 1.00 18 PRO A C 26
ATOM 12209 O O . PRO A 1 18 ? 2.958 -0.457 -3.013 1.00 1.00 18 PRO A O 26
ATOM 12220 N N . CYS A 1 19 ? 1.147 0.845 -3.320 1.00 1.00 19 CYS A N 26
ATOM 12221 C CA . CYS A 1 19 ? 0.285 -0.253 -3.740 1.00 1.00 19 CYS A CA 26
ATOM 12222 C C . CYS A 1 19 ? 0.684 -0.765 -5.120 1.00 1.00 19 CYS A C 26
ATOM 12223 O O . CYS A 1 19 ? 1.421 -0.101 -5.850 1.00 1.00 19 CYS A O 26
ATOM 12230 N N . CYS A 1 20 ? 0.185 -1.944 -5.476 1.00 1.00 20 CYS A N 26
ATOM 12231 C CA . CYS A 1 20 ? 0.482 -2.537 -6.775 1.00 1.00 20 CYS A CA 26
ATOM 12232 C C . CYS A 1 20 ? 0.022 -1.620 -7.903 1.00 1.00 20 CYS A C 26
ATOM 12233 O O . CYS A 1 20 ? 0.713 -1.459 -8.909 1.00 1.00 20 CYS A O 26
ATOM 12240 N N . ASN A 1 21 ? -1.148 -1.017 -7.723 1.00 1.00 21 ASN A N 26
ATOM 12241 C CA . ASN A 1 21 ? -1.706 -0.110 -8.717 1.00 1.00 21 ASN A CA 26
ATOM 12242 C C . ASN A 1 21 ? -0.901 1.187 -8.776 1.00 1.00 21 ASN A C 26
ATOM 12243 O O . ASN A 1 21 ? -0.510 1.729 -7.742 1.00 1.00 21 ASN A O 26
ATOM 12254 N N . PRO A 1 22 ? -0.645 1.711 -9.990 1.00 1.00 22 PRO A N 26
ATOM 12255 C CA . PRO A 1 22 ? 0.116 2.954 -10.165 1.00 1.00 22 PRO A CA 26
ATOM 12256 C C . PRO A 1 22 ? -0.656 4.192 -9.719 1.00 1.00 22 PRO A C 26
ATOM 12257 O O . PRO A 1 22 ? -0.168 5.316 -9.837 1.00 1.00 22 PRO A O 26
ATOM 12268 N N . ARG A 1 23 ? -1.859 3.979 -9.202 1.00 1.00 23 ARG A N 26
ATOM 12269 C CA . ARG A 1 23 ? -2.698 5.071 -8.731 1.00 1.00 23 ARG A CA 26
ATOM 12270 C C . ARG A 1 23 ? -2.942 4.969 -7.225 1.00 1.00 23 ARG A C 26
ATOM 12271 O O . ARG A 1 23 ? -3.473 5.895 -6.613 1.00 1.00 23 ARG A O 26
ATOM 12292 N N . ALA A 1 24 ? -2.553 3.841 -6.631 1.00 1.00 24 ALA A N 26
ATOM 12293 C CA . ALA A 1 24 ? -2.737 3.633 -5.199 1.00 1.00 24 ALA A CA 26
ATOM 12294 C C . ALA A 1 24 ? -1.442 3.895 -4.437 1.00 1.00 24 ALA A C 26
ATOM 12295 O O . ALA A 1 24 ? -0.382 3.382 -4.798 1.00 1.00 24 ALA A O 26
ATOM 12302 N N . TRP A 1 25 ? -1.533 4.700 -3.382 1.00 1.00 25 TRP A N 26
ATOM 12303 C CA . TRP A 1 25 ? -0.363 5.032 -2.572 1.00 1.00 25 TRP A CA 26
ATOM 12304 C C . TRP A 1 25 ? -0.512 4.513 -1.144 1.00 1.00 25 TRP A C 26
ATOM 12305 O O . TRP A 1 25 ? -1.604 4.140 -0.716 1.00 1.00 25 TRP A O 26
ATOM 12326 N N . CYS A 1 26 ? 0.600 4.491 -0.417 1.00 1.00 26 CYS A N 26
ATOM 12327 C CA . CYS A 1 26 ? 0.619 4.020 0.958 1.00 1.00 26 CYS A CA 26
ATOM 12328 C C . CYS A 1 26 ? -0.102 4.995 1.887 1.00 1.00 26 CYS A C 26
ATOM 12329 O O . CYS A 1 26 ? -0.035 6.210 1.699 1.00 1.00 26 CYS A O 26
ATOM 12336 N N . SER A 1 27 ? -0.780 4.457 2.897 1.00 1.00 27 SER A N 26
ATOM 12337 C CA . SER A 1 27 ? -1.500 5.282 3.862 1.00 1.00 27 SER A CA 26
ATOM 12338 C C . SER A 1 27 ? -1.103 4.910 5.287 1.00 1.00 27 SER A C 26
ATOM 12339 O O . SER A 1 27 ? -1.842 4.219 5.994 1.00 1.00 27 SER A O 26
ATOM 12347 N N . SER A 1 28 ? 0.071 5.373 5.703 1.00 1.00 28 SER A N 26
ATOM 12348 C CA . SER A 1 28 ? 0.571 5.093 7.041 1.00 1.00 28 SER A CA 26
ATOM 12349 C C . SER A 1 28 ? -0.296 5.762 8.097 1.00 1.00 28 SER A C 26
ATOM 12350 O O . SER A 1 28 ? -0.277 5.374 9.265 1.00 1.00 28 SER A O 26
ATOM 12358 N N . TYR A 1 29 ? -1.085 6.744 7.673 1.00 1.00 29 TYR A N 26
ATOM 12359 C CA . TYR A 1 29 ? -1.986 7.445 8.557 1.00 1.00 29 TYR A CA 26
ATOM 12360 C C . TYR A 1 29 ? -2.789 6.444 9.357 1.00 1.00 29 TYR A C 26
ATOM 12361 O O . TYR A 1 29 ? -3.013 6.597 10.558 1.00 1.00 29 TYR A O 26
ATOM 12379 N N . ALA A 1 30 ? -3.208 5.411 8.650 1.00 1.00 30 ALA A N 26
ATOM 12380 C CA . ALA A 1 30 ? -3.991 4.335 9.243 1.00 1.00 30 ALA A CA 26
ATOM 12381 C C . ALA A 1 30 ? -3.451 2.975 8.821 1.00 1.00 30 ALA A C 26
ATOM 12382 O O . ALA A 1 30 ? -4.180 1.983 8.808 1.00 1.00 30 ALA A O 26
ATOM 12389 N N . ASN A 1 31 ? -2.165 2.937 8.473 1.00 1.00 31 ASN A N 26
ATOM 12390 C CA . ASN A 1 31 ? -1.516 1.701 8.044 1.00 1.00 31 ASN A CA 26
ATOM 12391 C C . ASN A 1 31 ? -2.396 0.922 7.070 1.00 1.00 31 ASN A C 26
ATOM 12392 O O . ASN A 1 31 ? -3.120 0.009 7.467 1.00 1.00 31 ASN A O 26
ATOM 12403 N N . LYS A 1 32 ? -2.329 1.287 5.793 1.00 1.00 32 LYS A N 26
ATOM 12404 C CA . LYS A 1 32 ? -3.122 0.617 4.766 1.00 1.00 32 LYS A CA 26
ATOM 12405 C C . LYS A 1 32 ? -2.963 1.299 3.412 1.00 1.00 32 LYS A C 26
ATOM 12406 O O . LYS A 1 32 ? -2.684 2.493 3.337 1.00 1.00 32 LYS A O 26
ATOM 12425 N N . CYS A 1 33 ? -3.146 0.531 2.343 1.00 1.00 33 CYS A N 26
ATOM 12426 C CA . CYS A 1 33 ? -3.030 1.057 0.990 1.00 1.00 33 CYS A CA 26
ATOM 12427 C C . CYS A 1 33 ? -4.197 1.992 0.672 1.00 1.00 33 CYS A C 26
ATOM 12428 O O . CYS A 1 33 ? -5.258 1.910 1.292 1.00 1.00 33 CYS A O 26
ATOM 12435 N N . LEU A 1 34 ? -3.995 2.870 -0.305 1.00 1.00 34 LEU A N 26
ATOM 12436 C CA . LEU A 1 34 ? -5.032 3.812 -0.717 1.00 1.00 34 LEU A CA 26
ATOM 12437 C C . LEU A 1 34 ? -5.477 3.532 -2.148 1.00 1.00 34 LEU A C 26
ATOM 12438 O O . LEU A 1 34 ? -4.760 3.951 -3.081 1.00 1.00 34 LEU A O 26
#

Sequence (34 aa):
AEKDCIAPGAPCFGTDKPCCNPRAWCSSYANKCLAEKDCIAPGAPCFGTDKPCCNPRAWCSSYANKCLAEKDCIAPGAPCFGTDKPCCNPRAWCSSYANKCLAEKDCIAPGAPCFGTDKPCCNPRAWCSSYANKCLAEKDCIAPGAPCFGTDKPCCNPRAWCSSYANKCLAEKDCIAPGAPCFGTDKPCCNPRAWCSSYANKCLAEKDCIAPGAPCFGTDKPCCNPRAWCSSYANKCLAEKDCIAPGAPCFGTDKPCCNPRAWCSSYANKCLAEKDCIAPGAPCFGTDKPCCNPRAWCSSYANKCLAEKDCIAPGAPCFGTDKPCCNPRAWCSSYANKCLAEKDCIAPGAPCFGTDKPCCNPRAWCSSYANKCLAEKDCIAPGAPCFGTDKPCCNPRAWCSSYANKCLAEKDCIAPGAPCFGTDKPCCNPRAWCSSYANKCLAEKDCIAPGAPCFGTDKPCCNPRAWCSSYANKCLAEKDCIAPGAPCFGTDKPCCNPRAWCSSYANKCLAEKDCIAPGAPCFGTDKPCCNPRAWCSSYANKCLAEKDCIAPGAPCFGTDKPCCNPRAWCSSYANKCLAEKDCIAPGAPCFGTDKPCCNPRAWCSSYANKCLAEKDCIAPGAPCFGTDKPCCNPRAWCSSYANKCLAEKDCIAPGAPCFGTDKPCCNPRAWCSSYANKCLAEKDCIAPGAPCFGTDKPCCNPRAWCSSYANKCLAEKDCIAPGAPCFGTDKPCCNPRAWCSSYANKCLAEKDCIAPGAPCFGTDKPCCNPRAWCSSYANKCLAEKDCIAPGAPCFGTDKPCCNPRAWCSSYANKCLAEKDCIAPGAPCFGTDKPCCNPRAWCSSYANKCLAEKDCIAPGAPCFGTDKPCCNPRAWCSSYANKCL

InterPro domains:
  IPR012325 Assassin bug toxin-like [PF08117] (1-33)
  IPR012325 Assassin bug toxin-like [PS60010] (5-33)

Nearest PDB structures (foldseek):
  1i26-assembly1_A  TM=8.481E-01  e=1.576E-05  Peirates turpis
  1i26-assembly1_A  TM=8.923E-01  e=2.869E-05  Peirates turpis
  1i26-assembly1_A  TM=8.631E-01  e=1.879E-05  Peirates turpis
  2mqf-assembly1_A  TM=7.066E-01  e=3.241E+00  Haplopelma hainanum
  1i26-assembly1_A  TM=8.351E-01  e=1.662E-05  Peirates turpis

B-factor: mean 1.0, std 0.0, range [1.0, 1.0]

Organism: Peirates turpis (NCBI:txid181095)

Foldseek 3Di:
DDPLAFDAFAQCVPSVFAHPDPVWGADPVVRGID

GO terms:
  GO:0005576 extracellular region (C, EXP)

Secondary structure (DSSP, 8-state):
---SSBPTTS--TTTT--BSSTTPPEETTTTEE-

Radius of gyration: 8.16 Å; Cα contacts (8 Å, |Δi|>4): 67; chains: 1; bounding box: 14×23×19 Å

Solvent-accessible surface area: 2814 Å² total; per-residue (Å²): 161,105,163,120,26,14,32,123,58,14,95,0,118,75,62,149,71,65,15,81,66,140,191,12,178,46,25,54,226,56,60,86,12,116